Protein AF-0000000069067906 (afdb_homodimer)

Sequence (1436 aa):
MATPKSMKSFRSWSSVDSVDPNDVRRLCDTEAGPSARKPAGRCVSTWTFSLVVLIISVFLLVGLFVGYYIHDGQIYTDKTPCDYTLRTDGFDADQLEMVHENVMYLMSGRRITDTAGKMTSVITQKSGESSDKRMVTYIHETLKNLRLDKVETAQYTVEVPSLDADNPSEITLSKSGDEVLVLKYGGKNSTEPLKKEGGSIVAIPGRARGHLVYGFYGRRQDIYHIKKSIISLKNCVLLLRLGEISIREKIRLASLESVSGILLYQDPADSAMSLHELESVAYELKDENFHVPVQLVTSSDSNRMLRELRDGGVIAPDEWASETGERSYLGINPNNATFPAAFVEMKVNVIYTQETISNVMGTIYGDMESDRFVVIGAVRDESVAGGSDLDLGTAHLLEMAQAFANIKFAEKWGPRRGVRFCSWGGGKSMKGLSEYIKANKYVFGEQTIAYIDLDLYIERSSTEKTVFEVASSPALHKLIQQVLHQVPHPEDKQFTIADWQYDQPVNPFVSHGNQMIRNTLHSQGTVVISVGYSVQQIKDGEETSAVLHDSEHHDQYHLAASRVISLLALQLMDDQQLPLNLGNYTKFIHDVFARSLVDLSNAQANVDIEMLSNSIDNLSRIGKAFQDFVSSDVNKGIPLGIRRMNDIKMGVDKILTSPPELRFTSPLLYDTAPDGSSQLLKEAIKTASITKKWDQVQQIVNAINRALQEVMSYLQLSMATPKSMKSFRSWSSVDSVDPNDVRRLCDTEAGPSARKPAGRCVSTWTFSLVVLIISVFLLVGLFVGYYIHDGQIYTDKTPCDYTLRTDGFDADQLEMVHENVMYLMSGRRITDTAGKMTSVITQKSGESSDKRMVTYIHETLKNLRLDKVETAQYTVEVPSLDADNPSEITLSKSGDEVLVLKYGGKNSTEPLKKEGGSIVAIPGRARGHLVYGFYGRRQDIYHIKKSIISLKNCVLLLRLGEISIREKIRLASLESVSGILLYQDPADSAMSLHELESVAYELKDENFHVPVQLVTSSDSNRMLRELRDGGVIAPDEWASETGERSYLGINPNNATFPAAFVEMKVNVIYTQETISNVMGTIYGDMESDRFVVIGAVRDESVAGGSDLDLGTAHLLEMAQAFANIKFAEKWGPRRGVRFCSWGGGKSMKGLSEYIKANKYVFGEQTIAYIDLDLYIERSSTEKTVFEVASSPALHKLIQQVLHQVPHPEDKQFTIADWQYDQPVNPFVSHGNQMIRNTLHSQGTVVISVGYSVQQIKDGEETSAVLHDSEHHDQYHLAASRVISLLALQLMDDQQLPLNLGNYTKFIHDVFARSLVDLSNAQANVDIEMLSNSIDNLSRIGKAFQDFVSSDVNKGIPLGIRRMNDIKMGVDKILTSPPELRFTSPLLYDTAPDGSSQLLKEAIKTASITKKWDQVQQIVNAINRALQEVMSYLQLS

pLDDT: mean 78.43, std 24.02, range [14.89, 98.31]

Radius of gyration: 38.34 Å; Cα contacts (8 Å, |Δi|>4): 2436; chains: 2; bounding box: 106×106×142 Å

Organism: Magallana gigas (NCBI:txid29159)

Secondary structure (DSSP, 8-state):
--------------------SGGGS-TT-----------------STTHHHHHHHHHHHHHHHHHHHHHHHS---TTS----------S---HHHHHHHHHHHHHH--HHHHHHHHHHHHHHHHS--SS-HHHHHHHHHHHHHHHTT-SEEEEEEEEEEEEEE-SSS-EEEEEEETTEEEEEEEES-TT--S-TTTS--S--EE-EEEEEEEEE-TT--HHHHHHHHHSS---TTPEEEEESBSB-HHHHHHHHHHTT-SEEEEE--TTSPPPPHHHHHHHHHHHTTS---S-EEEE-HHHHHHHHHTTTTTEEEPPGGG--TT-PPPEEEE-TT-SSSPPEEEEEEE-EEEEEEEEEEEEEEEPPSSEEEEEEEEEEE---S-SS--GGGHHHHHHHHHHHHHHHHHHHH----SEEEEEEEE-SGGGTHHHHHHHHHTHHHHHHHEEEEEEEEEEEEEES-SS-EEEEE--GGGHHHHHHHHTTSBPSS-TTSBHHHHTTTS---TT---S-HHHHHHHHTTT--EEEEEEEEE--SSS--TTHHHHHSTTHHHHHHHHHHHHHHHHHHHHH-SS----HHHHHHHHHHHHHHHHHHHHHTT--S-HHHHHHHHHHHHHHHHHHHHHHHSGGGTT-HHHHHHHHHHHHHHHHHTBPPHHHHTT-SBTT-B-TTSSBHHHHHHHHHHHHH--HHHHHHHHHHHHHHHHHHHHHHHT-/--------------------GGGGG-TT-----------------STTHHHHHHHHHHHHHHHHHHHHHHHS---TTS----------S---HHHHHHHHHHHHHH--HHHHHHHHHHHHHHHHS--SS-HHHHHHHHHHHHHHHTT-SEEEEEEEEEEEEEE-SSS-EEEEEEETTEEEEEEEES-TT--S-TTTS--S--EE-EEEEEEEEE-TT--HHHHHHHHHSS---TTPEEEEESBSB-HHHHHHHHHHTT-SEEEEE--TTSPPPPHHHHHHHHHHHTTS---S-EEEE-HHHHHHHHHTTTTTEEEPPGGG--TT----EEEE-TT-SSSPPEEEEEEE-EEEEEEEEEEEEEEEPPSSEEEEEEEEEEE---S-SSS-GGGHHHHHHHHHHHHHHHHHHHH----SEEEEEEEE-SGGGTHHHHHHHHHTHHHHHHHEEEEEEEEEEEEEES-SS-EEEEE--GGGHHHHHHHHTTSBPSS-TTSBHHHHTTTS---TT---S-HHHHHHHHTTT--EEEEEEEEE--STT--TTHHHHHSTTHHHHHHHHHHHHHHHHHHHHH-SS----HHHHHHHHHHHHHHHHHHHHHTT--S-HHHHHHHHHHHHHHHHHHHHHHHSGGGTT-HHHHHHHHHHHHHHHHHTBPPHHHHTT-SBTT-B-TTSSBHHHHHHHHHHHHH--HHHHHHHHHHHHHHHHHHHHHHHT-

Structure (mmCIF, N/CA/C/O backbone):
data_AF-0000000069067906-model_v1
#
loop_
_entity.id
_entity.type
_entity.pdbx_description
1 polymer 'Uncharacterized protein'
#
loop_
_atom_site.group_PDB
_atom_site.id
_atom_site.type_symbol
_atom_site.label_atom_id
_atom_site.label_alt_id
_atom_site.label_comp_id
_atom_site.label_asym_id
_atom_site.label_entity_id
_atom_site.label_seq_id
_atom_site.pdbx_PDB_ins_code
_atom_site.Cartn_x
_atom_site.Cartn_y
_atom_site.Cartn_z
_atom_site.occupancy
_atom_site.B_iso_or_equiv
_atom_site.auth_seq_id
_atom_site.auth_comp_id
_atom_site.auth_asym_id
_atom_site.auth_atom_id
_atom_site.pdbx_PDB_model_num
ATOM 1 N N . MET A 1 1 ? -42.5 43 -24.406 1 20.19 1 MET A N 1
ATOM 2 C CA . MET A 1 1 ? -43.219 43.812 -23.406 1 20.19 1 MET A CA 1
ATOM 3 C C . MET A 1 1 ? -43.969 42.906 -22.422 1 20.19 1 MET A C 1
ATOM 5 O O . MET A 1 1 ? -44.938 43.375 -21.797 1 20.19 1 MET A O 1
ATOM 9 N N . ALA A 1 2 ? -43.562 41.656 -22.422 1 24.09 2 ALA A N 1
ATOM 10 C CA . ALA A 1 2 ? -44.25 40.531 -21.766 1 24.09 2 ALA A CA 1
ATOM 11 C C . ALA A 1 2 ? -44.406 40.781 -20.266 1 24.09 2 ALA A C 1
ATOM 13 O O . ALA A 1 2 ? -43.5 41.312 -19.625 1 24.09 2 ALA A O 1
ATOM 14 N N . THR A 1 3 ? -45.625 40.906 -19.797 1 23.5 3 THR A N 1
ATOM 15 C CA . THR A 1 3 ? -46.312 41.375 -18.594 1 23.5 3 THR A CA 1
ATOM 16 C C . THR A 1 3 ? -45.906 40.5 -17.391 1 23.5 3 THR A C 1
ATOM 18 O O . THR A 1 3 ? -46.062 39.281 -17.406 1 23.5 3 THR A O 1
ATOM 21 N N . PRO A 1 4 ? -44.969 40.969 -16.484 1 23.59 4 PRO A N 1
ATOM 22 C CA . PRO A 1 4 ? -44.125 40.375 -15.422 1 23.59 4 PRO A CA 1
ATOM 23 C C . PRO A 1 4 ? -44.969 39.938 -14.219 1 23.59 4 PRO A C 1
ATOM 25 O O . PRO A 1 4 ? -45.625 40.75 -13.594 1 23.59 4 PRO A O 1
ATOM 28 N N . LYS A 1 5 ? -45.594 38.75 -14.484 1 23.73 5 LYS A N 1
ATOM 29 C CA . LYS A 1 5 ? -46.625 38.312 -13.547 1 23.73 5 LYS A CA 1
ATOM 30 C C . LYS A 1 5 ? -46.188 38.469 -12.102 1 23.73 5 LYS A C 1
ATOM 32 O O . LYS A 1 5 ? -44.969 38.5 -11.828 1 23.73 5 LYS A O 1
ATOM 37 N N . SER A 1 6 ? -47.094 38.594 -11.125 1 20.36 6 SER A N 1
ATOM 38 C CA . SER A 1 6 ? -47.438 39.094 -9.805 1 20.36 6 SER A CA 1
ATOM 39 C C . SER A 1 6 ? -46.875 38.219 -8.703 1 20.36 6 SER A C 1
ATOM 41 O O . SER A 1 6 ? -47.062 37 -8.703 1 20.36 6 SER A O 1
ATOM 43 N N . MET A 1 7 ? -45.719 38.562 -8.102 1 17.81 7 MET A N 1
ATOM 44 C CA . MET A 1 7 ? -44.781 37.969 -7.137 1 17.81 7 MET A CA 1
ATOM 45 C C . MET A 1 7 ? -45.5 37.688 -5.816 1 17.81 7 MET A C 1
ATOM 47 O O . MET A 1 7 ? -46.062 38.562 -5.188 1 17.81 7 MET A O 1
ATOM 51 N N . LYS A 1 8 ? -46.125 36.438 -5.723 1 20.52 8 LYS A N 1
ATOM 52 C CA . LYS A 1 8 ? -46.938 36.031 -4.566 1 20.52 8 LYS A CA 1
ATOM 53 C C . LYS A 1 8 ? -46.25 36.375 -3.262 1 20.52 8 LYS A C 1
ATOM 55 O O . LYS A 1 8 ? -45 36.25 -3.156 1 20.52 8 LYS A O 1
ATOM 60 N N . SER A 1 9 ? -46.75 37.188 -2.268 1 17.48 9 SER A N 1
ATOM 61 C CA . SER A 1 9 ? -46.375 37.938 -1.056 1 17.48 9 SER A CA 1
ATOM 62 C C . SER A 1 9 ? -45.844 36.969 0.022 1 17.48 9 SER A C 1
ATOM 64 O O . SER A 1 9 ? -46.5 35.969 0.327 1 17.48 9 SER A O 1
ATOM 66 N N . PHE A 1 10 ? -44.562 36.781 0.234 1 18.83 10 PHE A N 1
ATOM 67 C CA . PHE A 1 10 ? -43.75 35.969 1.151 1 18.83 10 PHE A CA 1
ATOM 68 C C . PHE A 1 10 ? -44.125 36.25 2.598 1 18.83 10 PHE A C 1
ATOM 70 O O . PHE A 1 10 ? -44.25 37.406 2.998 1 18.83 10 PHE A O 1
ATOM 77 N N . ARG A 1 11 ? -44.969 35.344 3.301 1 19.62 11 ARG A N 1
ATOM 78 C CA . ARG A 1 11 ? -45.5 35.469 4.652 1 19.62 11 ARG A CA 1
ATOM 79 C C . ARG A 1 11 ? -44.406 35.844 5.645 1 19.62 11 ARG A C 1
ATOM 81 O O . ARG A 1 11 ? -43.281 35.312 5.559 1 19.62 11 ARG A O 1
ATOM 88 N N . SER A 1 12 ? -44.406 36.969 6.34 1 18.16 12 SER A N 1
ATOM 89 C CA . SER A 1 12 ? -43.625 37.781 7.266 1 18.16 12 SER A CA 1
ATOM 90 C C . SER A 1 12 ? -43.312 37.031 8.547 1 18.16 12 SER A C 1
ATOM 92 O O . SER A 1 12 ? -44.219 36.5 9.203 1 18.16 12 SER A O 1
ATOM 94 N N . TRP A 1 13 ? -42.25 36.219 8.617 1 18.58 13 TRP A N 1
ATOM 95 C CA . TRP A 1 13 ? -41.781 35.469 9.797 1 18.58 13 TRP A CA 1
ATOM 96 C C . TRP A 1 13 ? -41.562 36.406 10.977 1 18.58 13 TRP A C 1
ATOM 98 O O . TRP A 1 13 ? -40.781 37.344 10.898 1 18.58 13 TRP A O 1
ATOM 108 N N . SER A 1 14 ? -42.656 36.906 11.68 1 17.91 14 SER A N 1
ATOM 109 C CA . SER A 1 14 ? -42.625 37.844 12.812 1 17.91 14 SER A CA 1
ATOM 110 C C . SER A 1 14 ? -41.594 37.375 13.859 1 17.91 14 SER A C 1
ATOM 112 O O . SER A 1 14 ? -41.406 36.156 14.047 1 17.91 14 SER A O 1
ATOM 114 N N . SER A 1 15 ? -40.625 38.188 14.258 1 18.83 15 SER A N 1
ATOM 115 C CA . SER A 1 15 ? -39.469 38.281 15.156 1 18.83 15 SER A CA 1
ATOM 116 C C . SER A 1 15 ? -39.906 38.031 16.609 1 18.83 15 SER A C 1
ATOM 118 O O . SER A 1 15 ? -40.594 38.844 17.203 1 18.83 15 SER A O 1
ATOM 120 N N . VAL A 1 16 ? -40.406 36.812 17.078 1 19.45 16 VAL A N 1
ATOM 121 C CA . VAL A 1 16 ? -40.812 36.688 18.469 1 19.45 16 VAL A CA 1
ATOM 122 C C . VAL A 1 16 ? -39.656 36.969 19.391 1 19.45 16 VAL A C 1
ATOM 124 O O . VAL A 1 16 ? -38.688 36.188 19.469 1 19.45 16 VAL A O 1
ATOM 127 N N . ASP A 1 17 ? -39.094 38.188 19.438 1 18.06 17 ASP A N 1
ATOM 128 C CA . ASP A 1 17 ? -37.938 38.75 20.172 1 18.06 17 ASP A CA 1
ATOM 129 C C . ASP A 1 17 ? -38.062 38.469 21.672 1 18.06 17 ASP A C 1
ATOM 131 O O . ASP A 1 17 ? -37.062 38.312 22.359 1 18.06 17 ASP A O 1
ATOM 135 N N . SER A 1 18 ? -39.219 38.812 22.359 1 18.69 18 SER A N 1
ATOM 136 C CA . SER A 1 18 ? -39.156 39.531 23.625 1 18.69 18 SER A CA 1
ATOM 137 C C . SER A 1 18 ? -38.906 38.594 24.797 1 18.69 18 SER A C 1
ATOM 139 O O . SER A 1 18 ? -39.812 38.312 25.578 1 18.69 18 SER A O 1
ATOM 141 N N . VAL A 1 19 ? -38.344 37.469 24.641 1 18.75 19 VAL A N 1
ATOM 142 C CA . VAL A 1 19 ? -38.469 36.688 25.859 1 18.75 19 VAL A CA 1
ATOM 143 C C . VAL A 1 19 ? -37.781 37.406 27.016 1 18.75 19 VAL A C 1
ATOM 145 O O . VAL A 1 19 ? -36.625 37.812 26.875 1 18.75 19 VAL A O 1
ATOM 148 N N . ASP A 1 20 ? -38.469 38.031 27.938 1 18.59 20 ASP A N 1
ATOM 149 C CA . ASP A 1 20 ? -38.219 38.844 29.094 1 18.59 20 ASP A CA 1
ATOM 150 C C . ASP A 1 20 ? -37.156 38.219 30.016 1 18.59 20 ASP A C 1
ATOM 152 O O . ASP A 1 20 ? -37.25 37 30.297 1 18.59 20 ASP A O 1
ATOM 156 N N . PRO A 1 21 ? -35.969 38.781 30.141 1 19.28 21 PRO A N 1
ATOM 157 C CA . PRO A 1 21 ? -34.75 38.375 30.844 1 19.28 21 PRO A CA 1
ATOM 158 C C . PRO A 1 21 ? -35.031 38 32.312 1 19.28 21 PRO A C 1
ATOM 160 O O . PRO A 1 21 ? -34.219 37.312 32.938 1 19.28 21 PRO A O 1
ATOM 163 N N . ASN A 1 22 ? -36.031 38.844 32.875 1 17.53 22 ASN A N 1
ATOM 164 C CA . ASN A 1 22 ? -35.875 39.219 34.281 1 17.53 22 ASN A CA 1
ATOM 165 C C . ASN A 1 22 ? -36.094 38 35.219 1 17.53 22 ASN A C 1
ATOM 167 O O . ASN A 1 22 ? -35.844 38.094 36.406 1 17.53 22 ASN A O 1
ATOM 171 N N . ASP A 1 23 ? -36.969 37.062 34.812 1 17.62 23 ASP A N 1
ATOM 172 C CA . ASP A 1 23 ? -37.688 36.5 35.938 1 17.62 23 ASP A CA 1
ATOM 173 C C . ASP A 1 23 ? -36.781 35.625 36.812 1 17.62 23 ASP A C 1
ATOM 175 O O . ASP A 1 23 ? -37.281 34.781 37.562 1 17.62 23 ASP A O 1
ATOM 179 N N . VAL A 1 24 ? -35.531 35.625 36.5 1 17.59 24 VAL A N 1
ATOM 180 C CA . VAL A 1 24 ? -34.844 34.562 37.25 1 17.59 24 VAL A CA 1
ATOM 181 C C . VAL A 1 24 ? -34.875 34.875 38.75 1 17.59 24 VAL A C 1
ATOM 183 O O . VAL A 1 24 ? -34.25 34.156 39.531 1 17.59 24 VAL A O 1
ATOM 186 N N . ARG A 1 25 ? -35.125 36.281 39 1 16.27 25 ARG A N 1
ATOM 187 C CA . ARG A 1 25 ? -34.469 36.656 40.25 1 16.27 25 ARG A CA 1
ATOM 188 C C . ARG A 1 25 ? -34.938 35.781 41.375 1 16.27 25 ARG A C 1
ATOM 190 O O . ARG A 1 25 ? -34.156 35.375 42.219 1 16.27 25 ARG A O 1
ATOM 197 N N . ARG A 1 26 ? -36.344 35.875 41.656 1 15.95 26 ARG A N 1
ATOM 198 C CA . ARG A 1 26 ? -36.844 36.281 42.969 1 15.95 26 ARG A CA 1
ATOM 199 C C . ARG A 1 26 ? -36.844 35.125 43.969 1 15.95 26 ARG A C 1
ATOM 201 O O . ARG A 1 26 ? -37.281 35.281 45.094 1 15.95 26 ARG A O 1
ATOM 208 N N . LEU A 1 27 ? -37 33.844 43.469 1 15.7 27 LEU A N 1
ATOM 209 C CA . LEU A 1 27 ? -37.781 33.188 44.5 1 15.7 27 LEU A CA 1
ATOM 210 C C . LEU A 1 27 ? -36.969 33.062 45.781 1 15.7 27 LEU A C 1
ATOM 212 O O . LEU A 1 27 ? -36.531 31.969 46.156 1 15.7 27 LEU A O 1
ATOM 216 N N . CYS A 1 28 ? -36.031 34.031 45.938 1 16.19 28 CYS A N 1
ATOM 217 C CA . CYS A 1 28 ? -35.125 33.781 47.062 1 16.19 28 CYS A CA 1
ATOM 218 C C . CYS A 1 28 ? -35.875 33.781 48.375 1 16.19 28 CYS A C 1
ATOM 220 O O . CYS A 1 28 ? -35.281 33.438 49.438 1 16.19 28 CYS A O 1
ATOM 222 N N . ASP A 1 29 ? -36.969 34.531 48.531 1 15.62 29 ASP A N 1
ATOM 223 C CA . ASP A 1 29 ? -37.062 35.281 49.781 1 15.62 29 ASP A CA 1
ATOM 224 C C . ASP A 1 29 ? -37.5 34.375 50.938 1 15.62 29 ASP A C 1
ATOM 226 O O . ASP A 1 29 ? -38.625 33.906 50.969 1 15.62 29 ASP A O 1
ATOM 230 N N . THR A 1 30 ? -36.625 33.656 51.438 1 16.05 30 THR A N 1
ATOM 231 C CA . THR A 1 30 ? -36.906 32.969 52.688 1 16.05 30 THR A CA 1
ATOM 232 C C . THR A 1 30 ? -37.25 33.969 53.812 1 16.05 30 THR A C 1
ATOM 234 O O . THR A 1 30 ? -36.375 34.469 54.531 1 16.05 30 THR A O 1
ATOM 237 N N . GLU A 1 31 ? -38.156 34.875 53.531 1 14.95 31 GLU A N 1
ATOM 238 C CA . GLU A 1 31 ? -38.375 35.719 54.688 1 14.95 31 GLU A CA 1
ATOM 239 C C . GLU A 1 31 ? -38.719 34.875 55.906 1 14.95 31 GLU A C 1
ATOM 241 O O . GLU A 1 31 ? -39.125 33.719 55.812 1 14.95 31 GLU A O 1
ATOM 246 N N . ALA A 1 32 ? -39.312 35.656 56.875 1 15.77 32 ALA A N 1
ATOM 247 C CA . ALA A 1 32 ? -39.25 35.906 58.312 1 15.77 32 ALA A CA 1
ATOM 248 C C . ALA A 1 32 ? -40.156 34.938 59.094 1 15.77 32 ALA A C 1
ATOM 250 O O . ALA A 1 32 ? -39.719 34.281 60.031 1 15.77 32 ALA A O 1
ATOM 251 N N . GLY A 1 33 ? -41.438 35.219 59.312 1 15.45 33 GLY A N 1
ATOM 252 C CA . GLY A 1 33 ? -41.875 35.719 60.594 1 15.45 33 GLY A CA 1
ATOM 253 C C . GLY A 1 33 ? -42.531 34.656 61.469 1 15.45 33 GLY A C 1
ATOM 254 O O . GLY A 1 33 ? -42.156 34.469 62.625 1 15.45 33 GLY A O 1
ATOM 255 N N . PRO A 1 34 ? -43.812 34.25 61.312 1 15.47 34 PRO A N 1
ATOM 256 C CA . PRO A 1 34 ? -44.656 34.406 62.5 1 15.47 34 PRO A CA 1
ATOM 257 C C . PRO A 1 34 ? -44.469 33.281 63.5 1 15.47 34 PRO A C 1
ATOM 259 O O . PRO A 1 34 ? -43.938 32.219 63.188 1 15.47 34 PRO A O 1
ATOM 262 N N . SER A 1 35 ? -45.406 33 64.625 1 15.45 35 SER A N 1
ATOM 263 C CA . SER A 1 35 ? -45.688 33.156 66.062 1 15.45 35 SER A CA 1
ATOM 264 C C . SER A 1 35 ? -46.094 31.812 66.688 1 15.45 35 SER A C 1
ATOM 266 O O . SER A 1 35 ? -45.875 31.594 67.875 1 15.45 35 SER A O 1
ATOM 268 N N . ALA A 1 36 ? -46.844 30.797 66.125 1 15.06 36 ALA A N 1
ATOM 269 C CA . ALA A 1 36 ? -47.812 30.375 67.125 1 15.06 36 ALA A CA 1
ATOM 270 C C . ALA A 1 36 ? -47.125 29.578 68.25 1 15.06 36 ALA A C 1
ATOM 272 O O . ALA A 1 36 ? -46.062 28.969 68 1 15.06 36 ALA A O 1
ATOM 273 N N . ARG A 1 37 ? -47.938 29.031 69.5 1 15.99 37 ARG A N 1
ATOM 274 C CA . ARG A 1 37 ? -48.156 28.891 70.938 1 15.99 37 ARG A CA 1
ATOM 275 C C . ARG A 1 37 ? -48 27.438 71.375 1 15.99 37 ARG A C 1
ATOM 277 O O . ARG A 1 37 ? -47.281 27.125 72.312 1 15.99 37 ARG A O 1
ATOM 284 N N . LYS A 1 38 ? -49.094 26.422 71.5 1 16.78 38 LYS A N 1
ATOM 285 C CA . LYS A 1 38 ? -49.438 25.891 72.812 1 16.78 38 LYS A CA 1
ATOM 286 C C . LYS A 1 38 ? -48.562 24.672 73.125 1 16.78 38 LYS A C 1
ATOM 288 O O . LYS A 1 38 ? -48.094 23.969 72.25 1 16.78 38 LYS A O 1
ATOM 293 N N . PRO A 1 39 ? -48.344 24.219 74.625 1 17.59 39 PRO A N 1
ATOM 294 C CA . PRO A 1 39 ? -47.562 23.25 75.375 1 17.59 39 PRO A CA 1
ATOM 295 C C . PRO A 1 39 ? -48 21.812 75.188 1 17.59 39 PRO A C 1
ATOM 297 O O . PRO A 1 39 ? -47.188 20.906 75.125 1 17.59 39 PRO A O 1
ATOM 300 N N . ALA A 1 40 ? -49.344 21.484 75.312 1 16.92 40 ALA A N 1
ATOM 301 C CA . ALA A 1 40 ? -49.844 20.703 76.438 1 16.92 40 ALA A CA 1
ATOM 302 C C . ALA A 1 40 ? -49.781 19.219 76.188 1 16.92 40 ALA A C 1
ATOM 304 O O . ALA A 1 40 ? -49.25 18.438 77 1 16.92 40 ALA A O 1
ATOM 305 N N . GLY A 1 41 ? -50.875 18.688 75.5 1 16.78 41 GLY A N 1
ATOM 306 C CA . GLY A 1 41 ? -51.781 17.656 76 1 16.78 41 GLY A CA 1
ATOM 307 C C . GLY A 1 41 ? -51.312 16.25 75.688 1 16.78 41 GLY A C 1
ATOM 308 O O . GLY A 1 41 ? -50.469 16.047 74.812 1 16.78 41 GLY A O 1
ATOM 309 N N . ARG A 1 42 ? -52 15.086 76.25 1 19.84 42 ARG A N 1
ATOM 310 C CA . ARG A 1 42 ? -51.844 13.922 77.125 1 19.84 42 ARG A CA 1
ATOM 311 C C . ARG A 1 42 ? -51.531 12.672 76.312 1 19.84 42 ARG A C 1
ATOM 313 O O . ARG A 1 42 ? -50.594 11.93 76.625 1 19.84 42 ARG A O 1
ATOM 320 N N . CYS A 1 43 ? -52.594 12.289 75.5 1 17.92 43 CYS A N 1
ATOM 321 C CA . CYS A 1 43 ? -53.125 10.93 75.5 1 17.92 43 CYS A CA 1
ATOM 322 C C . CYS A 1 43 ? -52.344 10.031 74.562 1 17.92 43 CYS A C 1
ATOM 324 O O . CYS A 1 43 ? -52.219 10.352 73.375 1 17.92 43 CYS A O 1
ATOM 326 N N . VAL A 1 44 ? -51.594 8.992 75 1 20.86 44 VAL A N 1
ATOM 327 C CA . VAL A 1 44 ? -50.5 8.094 74.625 1 20.86 44 VAL A CA 1
ATOM 328 C C . VAL A 1 44 ? -51 7.027 73.688 1 20.86 44 VAL A C 1
ATOM 330 O O . VAL A 1 44 ? -50.25 6.109 73.312 1 20.86 44 VAL A O 1
ATOM 333 N N . SER A 1 45 ? -52.312 7.27 73.188 1 19.36 45 SER A N 1
ATOM 334 C CA . SER A 1 45 ? -53 6.008 72.875 1 19.36 45 SER A CA 1
ATOM 335 C C . SER A 1 45 ? -52.156 5.152 71.938 1 19.36 45 SER A C 1
ATOM 337 O O . SER A 1 45 ? -51.281 5.656 71.25 1 19.36 45 SER A O 1
ATOM 339 N N . THR A 1 46 ? -52.812 4.008 71.562 1 23.66 46 THR A N 1
ATOM 340 C CA . THR A 1 46 ? -52.562 2.617 71.188 1 23.66 46 THR A CA 1
ATOM 341 C C . THR A 1 46 ? -52.031 2.527 69.75 1 23.66 46 THR A C 1
ATOM 343 O O . THR A 1 46 ? -51.75 1.434 69.25 1 23.66 46 THR A O 1
ATOM 346 N N . TRP A 1 47 ? -52.219 3.74 69.062 1 21.27 47 TRP A N 1
ATOM 347 C CA . TRP A 1 47 ? -52.312 3.66 67.625 1 21.27 47 TRP A CA 1
ATOM 348 C C . TRP A 1 47 ? -50.969 3.332 66.938 1 21.27 47 TRP A C 1
ATOM 350 O O . TRP A 1 47 ? -50.781 3.473 65.75 1 21.27 47 TRP A O 1
ATOM 360 N N . THR A 1 48 ? -50 3.094 67.938 1 25.27 48 THR A N 1
ATOM 361 C CA . THR A 1 48 ? -48.625 2.939 67.562 1 25.27 48 THR A CA 1
ATOM 362 C C . THR A 1 48 ? -48.438 1.735 66.688 1 25.27 48 THR A C 1
ATOM 364 O O . THR A 1 48 ? -47.406 1.608 66 1 25.27 48 THR A O 1
ATOM 367 N N . PHE A 1 49 ? -49.375 0.797 67 1 28.2 49 PHE A N 1
ATOM 368 C CA . PHE A 1 49 ? -49.062 -0.562 66.562 1 28.2 49 PHE A CA 1
ATOM 369 C C . PHE A 1 49 ? -49.094 -0.668 65.062 1 28.2 49 PHE A C 1
ATOM 371 O O . PHE A 1 49 ? -48.281 -1.38 64.438 1 28.2 49 PHE A O 1
ATOM 378 N N . SER A 1 50 ? -50.188 0.063 64.562 1 26.58 50 SER A N 1
ATOM 379 C CA . SER A 1 50 ? -50.625 -0.293 63.188 1 26.58 50 SER A CA 1
ATOM 380 C C . SER A 1 50 ? -49.594 0.157 62.156 1 26.58 50 SER A C 1
ATOM 382 O O . SER A 1 50 ? -49.719 -0.196 60.969 1 26.58 50 SER A O 1
ATOM 384 N N . LEU A 1 51 ? -48.938 1.26 62.5 1 32.12 51 LEU A N 1
ATOM 385 C CA . LEU A 1 51 ? -48.156 1.958 61.5 1 32.12 51 LEU A CA 1
ATOM 386 C C . LEU A 1 51 ? -46.906 1.17 61.125 1 32.12 51 LEU A C 1
ATOM 388 O O . LEU A 1 51 ? -46.438 1.273 60 1 32.12 51 LEU A O 1
ATOM 392 N N . VAL A 1 52 ? -46.469 0.449 62.219 1 33.44 52 VAL A N 1
ATOM 393 C CA . VAL A 1 52 ? -45.219 -0.298 62.031 1 33.44 52 VAL A CA 1
ATOM 394 C C . VAL A 1 52 ? -45.469 -1.419 61.031 1 33.44 52 VAL A C 1
ATOM 396 O O . VAL A 1 52 ? -44.594 -1.711 60.188 1 33.44 52 VAL A O 1
ATOM 399 N N . VAL A 1 53 ? -46.75 -1.995 61.156 1 37.5 53 VAL A N 1
ATOM 400 C CA . VAL A 1 53 ? -47.031 -3.143 60.281 1 37.5 53 VAL A CA 1
ATOM 401 C C . VAL A 1 53 ? -47.031 -2.707 58.844 1 37.5 53 VAL A C 1
ATOM 403 O O . VAL A 1 53 ? -46.688 -3.482 57.938 1 37.5 53 VAL A O 1
ATOM 406 N N . LEU A 1 54 ? -47.531 -1.371 58.656 1 34.84 54 LEU A N 1
ATOM 407 C CA . LEU A 1 54 ? -47.656 -0.926 57.281 1 34.84 54 LEU A CA 1
ATOM 408 C C . LEU A 1 54 ? -46.281 -0.718 56.656 1 34.84 54 LEU A C 1
ATOM 410 O O . LEU A 1 54 ? -46.094 -1.041 55.469 1 34.84 54 LEU A O 1
ATOM 414 N N . ILE A 1 55 ? -45.375 -0.221 57.531 1 37.91 55 ILE A N 1
ATOM 415 C CA . ILE A 1 55 ? -44.031 0.079 57 1 37.91 55 ILE A CA 1
ATOM 416 C C . ILE A 1 55 ? -43.312 -1.22 56.625 1 37.91 55 ILE A C 1
ATOM 418 O O . ILE A 1 55 ? -42.688 -1.308 55.594 1 37.91 55 ILE A O 1
ATOM 422 N N . ILE A 1 56 ? -43.5 -2.166 57.625 1 38.69 56 ILE A N 1
ATOM 423 C CA . ILE A 1 56 ? -42.812 -3.43 57.375 1 38.69 56 ILE A CA 1
ATOM 424 C C . ILE A 1 56 ? -43.438 -4.129 56.188 1 38.69 56 ILE A C 1
ATOM 426 O O . ILE A 1 56 ? -42.719 -4.754 55.375 1 38.69 56 ILE A O 1
ATOM 430 N N . SER A 1 57 ? -44.844 -3.957 56.031 1 33.41 57 SER A N 1
ATOM 431 C CA . SER A 1 57 ? -45.469 -4.609 54.875 1 33.41 57 SER A CA 1
ATOM 432 C C . SER A 1 57 ? -45 -3.994 53.562 1 33.41 57 SER A C 1
ATOM 434 O O . SER A 1 57 ? -45 -4.652 52.531 1 33.41 57 SER A O 1
ATOM 436 N N . VAL A 1 58 ? -44.812 -2.625 53.531 1 38.59 58 VAL A N 1
ATOM 437 C CA . VAL A 1 58 ? -44.344 -1.974 52.312 1 38.59 58 VAL A CA 1
ATOM 438 C C . VAL A 1 58 ? -42.875 -2.381 52.031 1 38.59 58 VAL A C 1
ATOM 440 O O . VAL A 1 58 ? -42.5 -2.578 50.875 1 38.59 58 VAL A O 1
ATOM 443 N N . PHE A 1 59 ? -42.062 -2.52 53.094 1 35.97 59 PHE A N 1
ATOM 444 C CA . PHE A 1 59 ? -40.688 -2.971 52.938 1 35.97 59 PHE A CA 1
ATOM 445 C C . PHE A 1 59 ? -40.656 -4.426 52.469 1 35.97 59 PHE A C 1
ATOM 447 O O . PHE A 1 59 ? -39.781 -4.816 51.688 1 35.97 59 PHE A O 1
ATOM 454 N N . LEU A 1 60 ? -41.469 -5.289 53.125 1 33.78 60 LEU A N 1
ATOM 455 C CA . LEU A 1 60 ? -41.531 -6.68 52.688 1 33.78 60 LEU A CA 1
ATOM 456 C C . LEU A 1 60 ? -42.125 -6.793 51.281 1 33.78 60 LEU A C 1
ATOM 458 O O . LEU A 1 60 ? -41.75 -7.68 50.531 1 33.78 60 LEU A O 1
ATOM 462 N N . LEU A 1 61 ? -43.219 -5.957 50.938 1 32.44 61 LEU A N 1
ATOM 463 C CA . LEU A 1 61 ? -43.75 -5.957 49.594 1 32.44 61 LEU A CA 1
ATOM 464 C C . LEU A 1 61 ? -42.75 -5.355 48.594 1 32.44 61 LEU A C 1
ATOM 466 O O . LEU A 1 61 ? -42.656 -5.773 47.438 1 32.44 61 LEU A O 1
ATOM 470 N N . VAL A 1 62 ? -41.906 -4.293 48.969 1 35.06 62 VAL A N 1
ATOM 471 C CA . VAL A 1 62 ? -40.812 -3.773 48.188 1 35.06 62 VAL A CA 1
ATOM 472 C C . VAL A 1 62 ? -39.719 -4.836 48.062 1 35.06 62 VAL A C 1
ATOM 474 O O . VAL A 1 62 ? -39.125 -4.992 47 1 35.06 62 VAL A O 1
ATOM 477 N N . GLY A 1 63 ? -39.312 -5.508 49.156 1 29.67 63 GLY A N 1
ATOM 478 C CA . GLY A 1 63 ? -38.375 -6.609 49.125 1 29.67 63 GLY A CA 1
ATOM 479 C C . GLY A 1 63 ? -38.844 -7.801 48.312 1 29.67 63 GLY A C 1
ATOM 480 O O . GLY A 1 63 ? -38.062 -8.453 47.625 1 29.67 63 GLY A O 1
ATOM 481 N N . LEU A 1 64 ? -40.125 -8.336 48.594 1 29.5 64 LEU A N 1
ATOM 482 C CA . LEU A 1 64 ? -40.688 -9.391 47.781 1 29.5 64 LEU A CA 1
ATOM 483 C C . LEU A 1 64 ? -40.875 -8.914 46.344 1 29.5 64 LEU A C 1
ATOM 485 O O . LEU A 1 64 ? -40.844 -9.727 45.406 1 29.5 64 LEU A O 1
ATOM 489 N N . PHE A 1 65 ? -41.375 -7.598 46.062 1 27.2 65 PHE A N 1
ATOM 490 C CA . PHE A 1 65 ? -41.438 -7.094 44.719 1 27.2 65 PHE A CA 1
ATOM 491 C C . PHE A 1 65 ? -40.062 -6.965 44.094 1 27.2 65 PHE A C 1
ATOM 493 O O . PHE A 1 65 ? -39.906 -7.066 42.875 1 27.2 65 PHE A O 1
ATOM 500 N N . VAL A 1 66 ? -38.969 -6.52 44.75 1 29.41 66 VAL A N 1
ATOM 501 C CA . VAL A 1 66 ? -37.594 -6.566 44.25 1 29.41 66 VAL A CA 1
ATOM 502 C C . VAL A 1 66 ? -37.156 -8.016 44.031 1 29.41 66 VAL A C 1
ATOM 504 O O . VAL A 1 66 ? -36.5 -8.328 43.031 1 29.41 66 VAL A O 1
ATOM 507 N N . GLY A 1 67 ? -37.25 -8.914 45 1 26.23 67 GLY A N 1
ATOM 508 C CA . GLY A 1 67 ? -36.969 -10.336 44.969 1 26.23 67 GLY A CA 1
ATOM 509 C C . GLY A 1 67 ? -37.875 -11.109 44.031 1 26.23 67 GLY A C 1
ATOM 510 O O . GLY A 1 67 ? -37.469 -12.133 43.469 1 26.23 67 GLY A O 1
ATOM 511 N N . TYR A 1 68 ? -39.281 -10.992 44.125 1 25.47 68 TYR A N 1
ATOM 512 C CA . TYR A 1 68 ? -40.094 -11.672 43.156 1 25.47 68 TYR A CA 1
ATOM 513 C C . TYR A 1 68 ? -39.719 -11.266 41.75 1 25.47 68 TYR A C 1
ATOM 515 O O . TYR A 1 68 ? -39.75 -12.094 40.812 1 25.47 68 TYR A O 1
ATOM 523 N N . TYR A 1 69 ? -39.531 -9.93 41.406 1 24.78 69 TYR A N 1
ATOM 524 C CA . TYR A 1 69 ? -39.094 -9.664 40.031 1 24.78 69 TYR A CA 1
ATOM 525 C C . TYR A 1 69 ? -37.688 -10.195 39.812 1 24.78 69 TYR A C 1
ATOM 527 O O . TYR A 1 69 ? -37.156 -10.117 38.688 1 24.78 69 TYR A O 1
ATOM 535 N N . ILE A 1 70 ? -36.781 -10.398 40.75 1 25.78 70 ILE A N 1
ATOM 536 C CA . ILE A 1 70 ? -35.5 -11.047 40.625 1 25.78 70 ILE A CA 1
ATOM 537 C C . ILE A 1 70 ? -35.688 -12.523 40.281 1 25.78 70 ILE A C 1
ATOM 539 O O . ILE A 1 70 ? -34.844 -13.133 39.625 1 25.78 70 ILE A O 1
ATOM 543 N N . HIS A 1 71 ? -36.469 -13.281 40.969 1 23.72 71 HIS A N 1
ATOM 544 C CA . HIS A 1 71 ? -36.594 -14.734 40.875 1 23.72 71 HIS A CA 1
ATOM 545 C C . HIS A 1 71 ? -37 -15.164 39.5 1 23.72 71 HIS A C 1
ATOM 547 O O . HIS A 1 71 ? -37.156 -16.359 39.219 1 23.72 71 HIS A O 1
ATOM 553 N N . ASP A 1 72 ? -38.094 -14.531 38.969 1 23.78 72 ASP A N 1
ATOM 554 C CA . ASP A 1 72 ? -38.406 -15.18 37.719 1 23.78 72 ASP A CA 1
ATOM 555 C C . ASP A 1 72 ? -37.188 -15.227 36.781 1 23.78 72 ASP A C 1
ATOM 557 O O . ASP A 1 72 ? -36.75 -14.195 36.281 1 23.78 72 ASP A O 1
ATOM 561 N N . GLY A 1 73 ? -36.188 -15.953 37.219 1 25.61 73 GLY A N 1
ATOM 562 C CA . GLY A 1 73 ? -34.906 -16.406 36.719 1 25.61 73 GLY A CA 1
ATOM 563 C C . GLY A 1 73 ? -34.875 -16.625 35.219 1 25.61 73 GLY A C 1
ATOM 564 O O . GLY A 1 73 ? -35.281 -17.672 34.75 1 25.61 73 GLY A O 1
ATOM 565 N N . GLN A 1 74 ? -35.344 -15.75 34.406 1 23.36 74 GLN A N 1
ATOM 566 C CA . GLN A 1 74 ? -35.812 -16.094 33.062 1 23.36 74 GLN A CA 1
ATOM 567 C C . GLN A 1 74 ? -34.812 -17 32.344 1 23.36 74 GLN A C 1
ATOM 569 O O . GLN A 1 74 ? -33.656 -16.609 32.125 1 23.36 74 GLN A O 1
ATOM 574 N N . ILE A 1 75 ? -34.812 -18.234 32.469 1 24.67 75 ILE A N 1
ATOM 575 C CA . ILE A 1 75 ? -34.375 -19.375 31.672 1 24.67 75 ILE A CA 1
ATOM 576 C C . ILE A 1 75 ? -34.5 -19.031 30.188 1 24.67 75 ILE A C 1
ATOM 578 O O . ILE A 1 75 ? -35.562 -18.766 29.672 1 24.67 75 ILE A O 1
ATOM 582 N N . TYR A 1 76 ? -33.469 -18.406 29.719 1 24.3 76 TYR A N 1
ATOM 583 C CA . TYR A 1 76 ? -33.281 -18.125 28.297 1 24.3 76 TYR A CA 1
ATOM 584 C C . TYR A 1 76 ? -33.75 -19.312 27.453 1 24.3 76 TYR A C 1
ATOM 586 O O . TYR A 1 76 ? -32.906 -20.094 26.984 1 24.3 76 TYR A O 1
ATOM 594 N N . THR A 1 77 ? -34.594 -20.141 27.891 1 25.23 77 THR A N 1
ATOM 595 C CA . THR A 1 77 ? -35.188 -21.234 27.125 1 25.23 77 THR A CA 1
ATOM 596 C C . THR A 1 77 ? -35.719 -20.734 25.797 1 25.23 77 THR A C 1
ATOM 598 O O . THR A 1 77 ? -35.688 -21.438 24.797 1 25.23 77 THR A O 1
ATOM 601 N N . ASP A 1 78 ? -36.875 -20.062 25.969 1 24.58 78 ASP A N 1
ATOM 602 C CA . ASP A 1 78 ? -37.375 -19.688 24.656 1 24.58 78 ASP A CA 1
ATOM 603 C C . ASP A 1 78 ? -36.406 -18.719 23.953 1 24.58 78 ASP A C 1
ATOM 605 O O . ASP A 1 78 ? -36.312 -17.547 24.328 1 24.58 78 ASP A O 1
ATOM 609 N N . LYS A 1 79 ? -35.188 -19.062 23.672 1 27.89 79 LYS A N 1
ATOM 610 C CA . LYS A 1 79 ? -34.125 -18.625 22.75 1 27.89 79 LYS A CA 1
ATOM 611 C C . LYS A 1 79 ? -34.719 -17.781 21.609 1 27.89 79 LYS A C 1
ATOM 613 O O . LYS A 1 79 ? -35.125 -18.328 20.578 1 27.89 79 LYS A O 1
ATOM 618 N N . THR A 1 80 ? -35.5 -16.906 22.031 1 26.05 80 THR A N 1
ATOM 619 C CA . THR A 1 80 ? -35.906 -16.094 20.891 1 26.05 80 THR A CA 1
ATOM 620 C C . THR A 1 80 ? -34.656 -15.609 20.141 1 26.05 80 THR A C 1
ATOM 622 O O . THR A 1 80 ? -33.719 -15.062 20.734 1 26.05 80 THR A O 1
ATOM 625 N N . PRO A 1 81 ? -34.344 -16.203 19.094 1 26.25 81 PRO A N 1
ATOM 626 C CA . PRO A 1 81 ? -33.25 -15.742 18.234 1 26.25 81 PRO A CA 1
ATOM 627 C C . PRO A 1 81 ? -33.031 -14.234 18.297 1 26.25 81 PRO A C 1
ATOM 629 O O . PRO A 1 81 ? -34 -13.484 18.547 1 26.25 81 PRO A O 1
ATOM 632 N N . CYS A 1 82 ? -32.062 -13.805 19.141 1 27.17 82 CYS A N 1
ATOM 633 C CA . CYS A 1 82 ? -31.688 -12.43 18.844 1 27.17 82 CYS A CA 1
ATOM 634 C C . CYS A 1 82 ? -32.281 -11.961 17.531 1 27.17 82 CYS A C 1
ATOM 636 O O . CYS A 1 82 ? -32 -12.523 16.469 1 27.17 82 CYS A O 1
ATOM 638 N N . ASP A 1 83 ? -33.5 -11.633 17.625 1 25.59 83 ASP A N 1
ATOM 639 C CA . ASP A 1 83 ? -34.219 -10.984 16.516 1 25.59 83 ASP A CA 1
ATOM 640 C C . ASP A 1 83 ? -33.281 -10.047 15.758 1 25.59 83 ASP A C 1
ATOM 642 O O . ASP A 1 83 ? -33.094 -8.891 16.141 1 25.59 83 ASP A O 1
ATOM 646 N N . TYR A 1 84 ? -32.031 -10.359 15.625 1 28.8 84 TYR A N 1
ATOM 647 C CA . TYR A 1 84 ? -31.453 -9.805 14.406 1 28.8 84 TYR A CA 1
ATOM 648 C C . TYR A 1 84 ? -32.531 -9.586 13.344 1 28.8 84 TYR A C 1
ATOM 650 O O . TYR A 1 84 ? -32.531 -10.258 12.312 1 28.8 84 TYR A O 1
ATOM 658 N N . THR A 1 85 ? -33.75 -9.758 13.789 1 29.44 85 THR A N 1
ATOM 659 C CA . THR A 1 85 ? -34.688 -9.18 12.836 1 29.44 85 THR A CA 1
ATOM 660 C C . THR A 1 85 ? -34.094 -7.941 12.172 1 29.44 85 THR A C 1
ATOM 662 O O . THR A 1 85 ? -33.625 -7.039 12.852 1 29.44 85 THR A O 1
ATOM 665 N N . LEU A 1 86 ? -33.344 -8.164 11.164 1 32.66 86 LEU A N 1
ATOM 666 C CA . LEU A 1 86 ? -33.156 -7.137 10.156 1 32.66 86 LEU A CA 1
ATOM 667 C C . LEU A 1 86 ? -34.156 -6 10.32 1 32.66 86 LEU A C 1
ATOM 669 O O . LEU A 1 86 ? -35.312 -6.152 9.992 1 32.66 86 LEU A O 1
ATOM 673 N N . ARG A 1 87 ? -34.312 -5.535 11.523 1 34.75 87 ARG A N 1
ATOM 674 C CA . ARG A 1 87 ? -35.062 -4.316 11.25 1 34.75 87 ARG A CA 1
ATOM 675 C C . ARG A 1 87 ? -34.812 -3.83 9.82 1 34.75 87 ARG A C 1
ATOM 677 O O . ARG A 1 87 ? -33.781 -3.23 9.531 1 34.75 87 ARG A O 1
ATOM 684 N N . THR A 1 88 ? -34.875 -4.605 9.008 1 36.94 88 THR A N 1
ATOM 685 C CA . THR A 1 88 ? -34.969 -4.195 7.609 1 36.94 88 THR A CA 1
ATOM 686 C C . THR A 1 88 ? -35.469 -2.76 7.496 1 36.94 88 THR A C 1
ATOM 688 O O . THR A 1 88 ? -35.312 -2.121 6.453 1 36.94 88 THR A O 1
ATOM 691 N N . ASP A 1 89 ? -36.625 -2.459 8.336 1 40 89 ASP A N 1
ATOM 692 C CA . ASP A 1 89 ? -37.312 -1.199 8.078 1 40 89 ASP A CA 1
ATOM 693 C C . ASP A 1 89 ? -36.656 -0.048 8.836 1 40 89 ASP A C 1
ATOM 695 O O . ASP A 1 89 ? -36.688 -0.008 10.07 1 40 89 ASP A O 1
ATOM 699 N N . GLY A 1 90 ? -35.406 0.228 8.672 1 47.5 90 GLY A N 1
ATOM 700 C CA . GLY A 1 90 ? -34.875 1.527 9.008 1 47.5 90 GLY A CA 1
ATOM 701 C C . GLY A 1 90 ? -35.906 2.545 9.398 1 47.5 90 GLY A C 1
ATOM 702 O O . GLY A 1 90 ? -37.094 2.322 9.188 1 47.5 90 GLY A O 1
ATOM 703 N N . PHE A 1 91 ? -35.594 3.299 10.484 1 53.34 91 PHE A N 1
ATOM 704 C CA . PHE A 1 91 ? -36.406 4.48 10.719 1 53.34 91 PHE A CA 1
ATOM 705 C C . PHE A 1 91 ? -37 5.004 9.414 1 53.34 91 PHE A C 1
ATOM 707 O O . PHE A 1 91 ? -36.344 4.926 8.359 1 53.34 91 PHE A O 1
ATOM 714 N N . ASP A 1 92 ? -38.25 5.098 9.516 1 67.69 92 ASP A N 1
ATOM 715 C CA . ASP A 1 92 ? -38.938 5.848 8.477 1 67.69 92 ASP A CA 1
ATOM 716 C C . ASP A 1 92 ? -38.25 7.199 8.234 1 67.69 92 ASP A C 1
ATOM 718 O O . ASP A 1 92 ? -37.656 7.773 9.148 1 67.69 92 ASP A O 1
ATOM 722 N N . ALA A 1 93 ? -38.125 7.59 7.133 1 76.94 93 ALA A N 1
ATOM 723 C CA . ALA A 1 93 ? -37.5 8.836 6.703 1 76.94 93 ALA A CA 1
ATOM 724 C C . ALA A 1 93 ? -37.969 10.008 7.547 1 76.94 93 ALA A C 1
ATOM 726 O O . ALA A 1 93 ? -37.188 10.883 7.914 1 76.94 93 ALA A O 1
ATOM 727 N N . ASP A 1 94 ? -39.219 9.93 7.984 1 80 94 ASP A N 1
ATOM 728 C CA . ASP A 1 94 ? -39.781 11.031 8.773 1 80 94 ASP A CA 1
ATOM 729 C C . ASP A 1 94 ? -39.219 11.008 10.195 1 80 94 ASP A C 1
ATOM 731 O O . ASP A 1 94 ? -38.938 12.062 10.773 1 80 94 ASP A O 1
ATOM 735 N N . GLN A 1 95 ? -39.062 9.867 10.688 1 83.12 95 GLN A N 1
ATOM 736 C CA . GLN A 1 95 ? -38.531 9.734 12.039 1 83.12 95 GLN A CA 1
ATOM 737 C C . GLN A 1 95 ? -37.062 10.18 12.086 1 83.12 95 GLN A C 1
ATOM 739 O O . GLN A 1 95 ? -36.656 10.836 13.047 1 83.12 95 GLN A O 1
ATOM 744 N N . LEU A 1 96 ? -36.406 9.891 11.109 1 89 96 LEU A N 1
ATOM 745 C CA . LEU A 1 96 ? -35 10.273 11.055 1 89 96 LEU A CA 1
ATOM 746 C C . LEU A 1 96 ? -34.875 11.781 10.945 1 89 96 LEU A C 1
ATOM 748 O O . LEU A 1 96 ? -33.938 12.367 11.539 1 89 96 LEU A O 1
ATOM 752 N N . GLU A 1 97 ? -35.75 12.344 10.195 1 88.44 97 GLU A N 1
ATOM 753 C CA . GLU A 1 97 ? -35.719 13.797 10.086 1 88.44 97 GLU A CA 1
ATOM 754 C C . GLU A 1 97 ? -35.969 14.461 11.445 1 88.44 97 GLU A C 1
ATOM 756 O O . GLU A 1 97 ? -35.344 15.469 11.766 1 88.44 97 GLU A O 1
ATOM 761 N N . MET A 1 98 ? -36.844 13.875 12.164 1 88.69 98 MET A N 1
ATOM 762 C CA . MET A 1 98 ? -37.125 14.398 13.508 1 88.69 98 MET A CA 1
ATOM 763 C C . MET A 1 98 ? -35.906 14.227 14.414 1 88.69 98 MET A C 1
ATOM 765 O O . MET A 1 98 ? -35.562 15.117 15.195 1 88.69 98 MET A O 1
ATOM 769 N N . VAL A 1 99 ? -35.25 13.094 14.312 1 90.75 99 VAL A N 1
ATOM 770 C CA . VAL A 1 99 ? -34.062 12.828 15.086 1 90.75 99 VAL A CA 1
ATOM 771 C C . VAL A 1 99 ? -33 13.867 14.75 1 90.75 99 VAL A C 1
ATOM 773 O O . VAL A 1 99 ? -32.344 14.43 15.648 1 90.75 99 VAL A O 1
ATOM 776 N N . HIS A 1 100 ? -32.844 14.133 13.523 1 93.69 100 HIS A N 1
ATOM 777 C CA . HIS A 1 100 ? -31.828 15.086 13.07 1 93.69 100 HIS A CA 1
ATOM 778 C C . HIS A 1 100 ? -32.125 16.484 13.602 1 93.69 100 HIS A C 1
ATOM 780 O O . HIS A 1 100 ? -31.219 17.172 14.078 1 93.69 100 HIS A O 1
ATOM 786 N N . GLU A 1 101 ? -33.312 16.859 13.555 1 91.56 101 GLU A N 1
ATOM 787 C CA . GLU A 1 101 ? -33.719 18.172 14.062 1 91.56 101 GLU A CA 1
ATOM 788 C C . GLU A 1 101 ? -33.562 18.266 15.57 1 91.56 101 GLU A C 1
ATOM 790 O O . GLU A 1 101 ? -33.094 19.281 16.094 1 91.56 101 GLU A O 1
ATOM 795 N N . ASN A 1 102 ? -33.875 17.234 16.203 1 92.62 102 ASN A N 1
ATOM 796 C CA . ASN A 1 102 ? -33.812 17.219 17.656 1 92.62 102 ASN A CA 1
ATOM 797 C C . ASN A 1 102 ? -32.344 17.281 18.141 1 92.62 102 ASN A C 1
ATOM 799 O O . ASN A 1 102 ? -32.062 17.875 19.172 1 92.62 102 ASN A O 1
ATOM 803 N N . VAL A 1 103 ? -31.516 16.656 17.438 1 94.38 103 VAL A N 1
ATOM 804 C CA . VAL A 1 103 ? -30.094 16.703 17.797 1 94.38 103 VAL A CA 1
ATOM 805 C C . VAL A 1 103 ? -29.609 18.156 17.734 1 94.38 103 VAL A C 1
ATOM 807 O O . VAL A 1 103 ? -28.844 18.594 18.594 1 94.38 103 VAL A O 1
ATOM 810 N N . MET A 1 104 ? -30.047 18.891 16.812 1 92.75 104 MET A N 1
ATOM 811 C CA . MET A 1 104 ? -29.656 20.281 16.688 1 92.75 104 MET A CA 1
ATOM 812 C C . MET A 1 104 ? -30.141 21.109 17.875 1 92.75 104 MET A C 1
ATOM 814 O O . MET A 1 104 ? -29.422 21.953 18.391 1 92.75 104 MET A O 1
ATOM 818 N N . TYR A 1 105 ? -31.266 20.734 18.312 1 91.69 105 TYR A N 1
ATOM 819 C CA . TYR A 1 105 ? -31.859 21.5 19.422 1 91.69 105 TYR A CA 1
ATOM 820 C C . TYR A 1 105 ? -31.188 21.141 20.734 1 91.69 105 TYR A C 1
ATOM 822 O O . TYR A 1 105 ? -31.203 21.938 21.688 1 91.69 105 TYR A O 1
ATOM 830 N N . LEU A 1 106 ? -30.625 19.984 20.797 1 93.69 106 LEU A N 1
ATOM 831 C CA . LEU A 1 106 ? -30 19.531 22.016 1 93.69 106 LEU A CA 1
ATOM 832 C C . LEU A 1 106 ? -28.641 20.203 22.219 1 93.69 106 LEU A C 1
ATOM 834 O O . LEU A 1 106 ? -28.094 20.188 23.328 1 93.69 106 LEU A O 1
ATOM 838 N N . MET A 1 107 ? -28.172 20.828 21.219 1 95.75 107 MET A N 1
ATOM 839 C CA . MET A 1 107 ? -26.844 21.391 21.297 1 95.75 107 MET A CA 1
ATOM 840 C C . MET A 1 107 ? -26.891 22.844 21.797 1 95.75 107 MET A C 1
ATOM 842 O O . MET A 1 107 ? -27.875 23.547 21.562 1 95.75 107 MET A O 1
ATOM 846 N N . SER A 1 108 ? -25.734 23.219 22.453 1 94.56 108 SER A N 1
ATOM 847 C CA . SER A 1 108 ? -25.656 24.547 23.031 1 94.56 108 SER A CA 1
ATOM 848 C C . SER A 1 108 ? -24.266 25.141 22.828 1 94.56 108 SER A C 1
ATOM 850 O O . SER A 1 108 ? -23.266 24.547 23.219 1 94.56 108 SER A O 1
ATOM 852 N N . GLY A 1 109 ? -24.312 26.359 22.281 1 91.62 109 GLY A N 1
ATOM 853 C CA . GLY A 1 109 ? -23.047 27.062 22.109 1 91.62 109 GLY A CA 1
ATOM 854 C C . GLY A 1 109 ? -22.391 27.438 23.438 1 91.62 109 GLY A C 1
ATOM 855 O O . GLY A 1 109 ? -21.172 27.359 23.578 1 91.62 109 GLY A O 1
ATOM 856 N N . ARG A 1 110 ? -23.172 27.828 24.344 1 90.75 110 ARG A N 1
ATOM 857 C CA . ARG A 1 110 ? -22.672 28.203 25.656 1 90.75 110 ARG A CA 1
ATOM 858 C C . ARG A 1 110 ? -22.016 27 26.344 1 90.75 110 ARG A C 1
ATOM 860 O O . ARG A 1 110 ? -20.984 27.141 27 1 90.75 110 ARG A O 1
ATOM 867 N N . ARG A 1 111 ? -22.578 25.875 26.234 1 93.38 111 ARG A N 1
ATOM 868 C CA . ARG A 1 111 ? -22 24.672 26.844 1 93.38 111 ARG A CA 1
ATOM 869 C C . ARG A 1 111 ? -20.656 24.344 26.219 1 93.38 111 ARG A C 1
ATOM 871 O O . ARG A 1 111 ? -19.75 23.859 26.906 1 93.38 111 ARG A O 1
ATOM 878 N N . ILE A 1 112 ? -20.547 24.578 24.938 1 92.25 112 ILE A N 1
ATOM 879 C CA . ILE A 1 112 ? -19.266 24.344 24.266 1 92.25 112 ILE A CA 1
ATOM 880 C C . ILE A 1 112 ? -18.188 25.234 24.875 1 92.25 112 ILE A C 1
ATOM 882 O O . ILE A 1 112 ? -17.125 24.75 25.25 1 92.25 112 ILE A O 1
ATOM 886 N N . THR A 1 113 ? -18.5 26.516 25.047 1 87.31 113 THR A N 1
ATOM 887 C CA . THR A 1 113 ? -17.531 27.469 25.578 1 87.31 113 THR A CA 1
ATOM 888 C C . THR A 1 113 ? -17.266 27.203 27.047 1 87.31 113 THR A C 1
ATOM 890 O O . THR A 1 113 ? -16.156 27.375 27.531 1 87.31 113 THR A O 1
ATOM 893 N N . ASP A 1 114 ? -18.328 26.828 27.766 1 88.62 114 ASP A N 1
ATOM 894 C CA . ASP A 1 114 ? -18.172 26.469 29.172 1 88.62 114 ASP A CA 1
ATOM 895 C C . ASP A 1 114 ? -17.25 25.266 29.328 1 88.62 114 ASP A C 1
ATOM 897 O O . ASP A 1 114 ? -16.422 25.219 30.234 1 88.62 114 ASP A O 1
ATOM 901 N N . THR A 1 115 ? -17.516 24.25 28.547 1 90.38 115 THR A N 1
ATOM 902 C CA . THR A 1 115 ? -16.688 23.062 28.578 1 90.38 115 THR A CA 1
ATOM 903 C C . THR A 1 115 ? -15.227 23.406 28.297 1 90.38 115 THR A C 1
ATOM 905 O O . THR A 1 115 ? -14.312 22.875 28.922 1 90.38 115 THR A O 1
ATOM 908 N N . ALA A 1 116 ? -14.984 24.266 27.328 1 86.25 116 ALA A N 1
ATOM 909 C CA . ALA A 1 116 ? -13.633 24.719 27.031 1 86.25 116 ALA A CA 1
ATOM 910 C C . ALA A 1 116 ? -12.977 25.375 28.234 1 86.25 116 ALA A C 1
ATOM 912 O O . ALA A 1 116 ? -11.797 25.156 28.5 1 86.25 116 ALA A O 1
ATOM 913 N N . GLY A 1 117 ? -13.773 26.188 28.906 1 82.62 117 GLY A N 1
ATOM 914 C CA . GLY A 1 117 ? -13.289 26.812 30.125 1 82.62 117 GLY A CA 1
ATOM 915 C C . GLY A 1 117 ? -12.961 25.797 31.219 1 82.62 117 GLY A C 1
ATOM 916 O O . GLY A 1 117 ? -11.938 25.922 31.891 1 82.62 117 GLY A O 1
ATOM 917 N N . LYS A 1 118 ? -13.797 24.844 31.375 1 85.06 118 LYS A N 1
ATOM 918 C CA . LYS A 1 118 ? -13.562 23.797 32.344 1 85.06 118 LYS A CA 1
ATOM 919 C C . LYS A 1 118 ? -12.281 23.031 32.031 1 85.06 118 LYS A C 1
ATOM 921 O O . LYS A 1 118 ? -11.539 22.656 32.969 1 85.06 118 LYS A O 1
ATOM 926 N N . MET A 1 119 ? -12.094 22.703 30.875 1 85.62 119 MET A N 1
ATOM 927 C CA . MET A 1 119 ? -10.906 21.969 30.469 1 85.62 119 MET A CA 1
ATOM 928 C C . MET A 1 119 ? -9.641 22.75 30.797 1 85.62 119 MET A C 1
ATOM 930 O O . MET A 1 119 ? -8.625 22.156 31.172 1 85.62 119 MET A O 1
ATOM 934 N N . THR A 1 120 ? -9.75 24.016 30.594 1 78.06 120 THR A N 1
ATOM 935 C CA . THR A 1 120 ? -8.617 24.859 30.984 1 78.06 120 THR A CA 1
ATOM 936 C C . THR A 1 120 ? -8.32 24.703 32.469 1 78.06 120 THR A C 1
ATOM 938 O O . THR A 1 120 ? -7.156 24.656 32.875 1 78.06 120 THR A O 1
ATOM 941 N N . SER A 1 121 ? -9.359 24.625 33.188 1 78.94 121 SER A N 1
ATOM 942 C CA . SER A 1 121 ? -9.203 24.438 34.625 1 78.94 121 SER A CA 1
ATOM 943 C C . SER A 1 121 ? -8.602 23.062 34.938 1 78.94 121 SER A C 1
ATOM 945 O O . SER A 1 121 ? -7.805 22.938 35.875 1 78.94 121 SER A O 1
ATOM 947 N N . VAL A 1 122 ? -8.938 22.094 34.25 1 81.62 122 VAL A N 1
ATOM 948 C CA . VAL A 1 122 ? -8.422 20.734 34.438 1 81.62 122 VAL A CA 1
ATOM 949 C C . VAL A 1 122 ? -6.926 20.703 34.125 1 81.62 122 VAL A C 1
ATOM 951 O O . VAL A 1 122 ? -6.148 20.078 34.844 1 81.62 122 VAL A O 1
ATOM 954 N N . ILE A 1 123 ? -6.531 21.359 33.125 1 77.25 123 ILE A N 1
ATOM 955 C CA . ILE A 1 123 ? -5.141 21.359 32.688 1 77.25 123 ILE A CA 1
ATOM 956 C C . ILE A 1 123 ? -4.277 22.109 33.688 1 77.25 123 ILE A C 1
ATOM 958 O O . ILE A 1 123 ? -3.133 21.719 33.938 1 77.25 123 ILE A O 1
ATOM 962 N N . THR A 1 124 ? -4.844 23.141 34.25 1 70.31 124 THR A N 1
ATOM 963 C CA . THR A 1 124 ? -4.055 24 35.125 1 70.31 124 THR A CA 1
ATOM 964 C C . THR A 1 124 ? -4.055 23.5 36.562 1 70.31 124 THR A C 1
ATOM 966 O O . THR A 1 124 ? -3.309 23.984 37.406 1 70.31 124 THR A O 1
ATOM 969 N N . GLN A 1 125 ? -4.863 22.516 36.781 1 68.38 125 GLN A N 1
ATOM 970 C CA . GLN A 1 125 ? -4.898 21.969 38.156 1 68.38 125 GLN A CA 1
ATOM 971 C C . GLN A 1 125 ? -3.545 21.391 38.531 1 68.38 125 GLN A C 1
ATOM 973 O O . GLN A 1 125 ? -2.896 20.719 37.75 1 68.38 125 GLN A O 1
ATOM 978 N N . LYS A 1 126 ? -2.945 21.906 39.625 1 61.62 126 LYS A N 1
ATOM 979 C CA . LYS A 1 126 ? -1.68 21.422 40.156 1 61.62 126 LYS A CA 1
ATOM 980 C C . LYS A 1 126 ? -1.839 20.031 40.781 1 61.62 126 LYS A C 1
ATOM 982 O O . LYS A 1 126 ? -2.549 19.844 41.75 1 61.62 126 LYS A O 1
ATOM 987 N N . SER A 1 127 ? -1.808 19.047 39.844 1 59.91 127 SER A N 1
ATOM 988 C CA . SER A 1 127 ? -1.771 17.672 40.344 1 59.91 127 SER A CA 1
ATOM 989 C C . SER A 1 127 ? -0.448 17 40 1 59.91 127 SER A C 1
ATOM 991 O O . SER A 1 127 ? 0.351 17.547 39.219 1 59.91 127 SER A O 1
ATOM 993 N N . GLY A 1 128 ? 0.099 16.031 40.719 1 58.62 128 GLY A N 1
ATOM 994 C CA . GLY A 1 128 ? 1.295 15.25 40.438 1 58.62 128 GLY A CA 1
ATOM 995 C C . GLY A 1 128 ? 1.269 14.578 39.094 1 58.62 128 GLY A C 1
ATOM 996 O O . GLY A 1 128 ? 2.287 14.055 38.625 1 58.62 128 GLY A O 1
ATOM 997 N N . GLU A 1 129 ? 0.101 14.703 38.406 1 70.75 129 GLU A N 1
ATOM 998 C CA . GLU A 1 129 ? -0.021 14.07 37.094 1 70.75 129 GLU A CA 1
ATOM 999 C C . GLU A 1 129 ? 0.176 15.094 35.969 1 70.75 129 GLU A C 1
ATOM 1001 O O . GLU A 1 129 ? -0.007 16.297 36.156 1 70.75 129 GLU A O 1
ATOM 1006 N N . SER A 1 130 ? 0.592 14.57 34.906 1 77.69 130 SER A N 1
ATOM 1007 C CA . SER A 1 130 ? 0.731 15.453 33.75 1 77.69 130 SER A CA 1
ATOM 1008 C C . SER A 1 130 ? -0.624 15.984 33.281 1 77.69 130 SER A C 1
ATOM 1010 O O . SER A 1 130 ? -1.657 15.359 33.531 1 77.69 130 SER A O 1
ATOM 1012 N N . SER A 1 131 ? -0.653 17.172 32.781 1 78.75 131 SER A N 1
ATOM 1013 C CA . SER A 1 131 ? -1.864 17.797 32.25 1 78.75 131 SER A CA 1
ATOM 1014 C C . SER A 1 131 ? -2.557 16.891 31.25 1 78.75 131 SER A C 1
ATOM 1016 O O . SER A 1 131 ? -3.787 16.797 31.219 1 78.75 131 SER A O 1
ATOM 1018 N N . ASP A 1 132 ? -1.868 16.203 30.5 1 84.25 132 ASP A N 1
ATOM 1019 C CA . ASP A 1 132 ? -2.457 15.336 29.5 1 84.25 132 ASP A CA 1
ATOM 1020 C C . ASP A 1 132 ? -3.164 14.148 30.141 1 84.25 132 ASP A C 1
ATOM 1022 O O . ASP A 1 132 ? -4.23 13.734 29.672 1 84.25 132 ASP A O 1
ATOM 1026 N N . LYS A 1 133 ? -2.521 13.602 31.109 1 87.44 133 LYS A N 1
ATOM 1027 C CA . LYS A 1 133 ? -3.137 12.477 31.797 1 87.44 133 LYS A CA 1
ATOM 1028 C C . LYS A 1 133 ? -4.461 12.875 32.438 1 87.44 133 LYS A C 1
ATOM 1030 O O . LYS A 1 133 ? -5.422 12.102 32.438 1 87.44 133 LYS A O 1
ATOM 1035 N N . ARG A 1 134 ? -4.523 14.055 33 1 89 134 ARG A N 1
ATOM 1036 C CA . ARG A 1 134 ? -5.762 14.555 33.562 1 89 134 ARG A CA 1
ATOM 1037 C C . ARG A 1 134 ? -6.84 14.719 32.5 1 89 134 ARG A C 1
ATOM 1039 O O . ARG A 1 134 ? -8 14.367 32.719 1 89 134 ARG A O 1
ATOM 1046 N N . MET A 1 135 ? -6.445 15.242 31.406 1 90.06 135 MET A N 1
ATOM 1047 C CA . MET A 1 135 ? -7.398 15.438 30.312 1 90.06 135 MET A CA 1
ATOM 1048 C C . MET A 1 135 ? -7.914 14.109 29.797 1 90.06 135 MET A C 1
ATOM 1050 O O . MET A 1 135 ? -9.094 13.969 29.484 1 90.06 135 MET A O 1
ATOM 1054 N N . VAL A 1 136 ? -7.031 13.148 29.672 1 93.25 136 VAL A N 1
ATOM 1055 C CA . VAL A 1 136 ? -7.402 11.82 29.219 1 93.25 136 VAL A CA 1
ATOM 1056 C C . VAL A 1 136 ? -8.469 11.227 30.141 1 93.25 136 VAL A C 1
ATOM 1058 O O . VAL A 1 136 ? -9.477 10.695 29.688 1 93.25 136 VAL A O 1
ATOM 1061 N N . THR A 1 137 ? -8.219 11.336 31.391 1 93.06 137 THR A N 1
ATOM 1062 C CA . THR A 1 137 ? -9.156 10.812 32.375 1 93.06 137 THR A CA 1
ATOM 1063 C C . THR A 1 137 ? -10.484 11.562 32.312 1 93.06 137 THR A C 1
ATOM 1065 O O . THR A 1 137 ? -11.555 10.945 32.344 1 93.06 137 THR A O 1
ATOM 1068 N N . TYR A 1 138 ? -10.391 12.898 32.25 1 92.75 138 TYR A N 1
ATOM 1069 C CA . TYR A 1 138 ? -11.586 13.727 32.188 1 92.75 138 TYR A CA 1
ATOM 1070 C C . TYR A 1 138 ? -12.453 13.328 30.984 1 92.75 138 TYR A C 1
ATOM 1072 O O . TYR A 1 138 ? -13.656 13.133 31.125 1 92.75 138 TYR A O 1
ATOM 1080 N N . ILE A 1 139 ? -11.836 13.195 29.812 1 95.25 139 ILE A N 1
ATOM 1081 C CA . ILE A 1 139 ? -12.57 12.883 28.594 1 95.25 139 ILE A CA 1
ATOM 1082 C C . ILE A 1 139 ? -13.125 11.461 28.672 1 95.25 139 ILE A C 1
ATOM 1084 O O . ILE A 1 139 ? -14.289 11.227 28.328 1 95.25 139 ILE A O 1
ATOM 1088 N N . HIS A 1 140 ? -12.273 10.523 29.047 1 97.38 140 HIS A N 1
ATOM 1089 C CA . HIS A 1 140 ? -12.688 9.125 29.172 1 97.38 140 HIS A CA 1
ATOM 1090 C C . HIS A 1 140 ? -13.906 8.992 30.078 1 97.38 140 HIS A C 1
ATOM 1092 O O . HIS A 1 140 ? -14.883 8.328 29.719 1 97.38 140 HIS A O 1
ATOM 1098 N N . GLU A 1 141 ? -13.891 9.641 31.219 1 96.75 141 GLU A N 1
ATOM 1099 C CA . GLU A 1 141 ? -14.984 9.555 32.188 1 96.75 141 GLU A CA 1
ATOM 1100 C C . GLU A 1 141 ? -16.234 10.242 31.641 1 96.75 141 GLU A C 1
ATOM 1102 O O . GLU A 1 141 ? -17.359 9.773 31.875 1 96.75 141 GLU A O 1
ATOM 1107 N N . THR A 1 142 ? -15.992 11.375 31.047 1 96.38 142 THR A N 1
ATOM 1108 C CA . THR A 1 142 ? -17.141 12.078 30.453 1 96.38 142 THR A CA 1
ATOM 1109 C C . THR A 1 142 ? -17.844 11.195 29.438 1 96.38 142 THR A C 1
ATOM 1111 O O . THR A 1 142 ? -19.078 11.062 29.469 1 96.38 142 THR A O 1
ATOM 1114 N N . LEU A 1 143 ? -17.125 10.531 28.547 1 97.88 143 LEU A N 1
ATOM 1115 C CA . LEU A 1 143 ? -17.703 9.672 27.516 1 97.88 143 LEU A CA 1
ATOM 1116 C C . LEU A 1 143 ? -18.344 8.438 28.141 1 97.88 143 LEU A C 1
ATOM 1118 O O . LEU A 1 143 ? -19.391 7.973 27.672 1 97.88 143 LEU A O 1
ATOM 1122 N N . LYS A 1 144 ? -17.703 7.941 29.125 1 97.56 144 LYS A N 1
ATOM 1123 C CA . LYS A 1 144 ? -18.25 6.789 29.828 1 97.56 144 LYS A CA 1
ATOM 1124 C C . LYS A 1 144 ? -19.578 7.133 30.5 1 97.56 144 LYS A C 1
ATOM 1126 O O . LYS A 1 144 ? -20.516 6.348 30.469 1 97.56 144 LYS A O 1
ATOM 1131 N N . ASN A 1 145 ? -19.641 8.25 31.078 1 97.12 145 ASN A N 1
ATOM 1132 C CA . ASN A 1 145 ? -20.828 8.703 31.781 1 97.12 145 ASN A CA 1
ATOM 1133 C C . ASN A 1 145 ? -21.984 8.938 30.812 1 97.12 145 ASN A C 1
ATOM 1135 O O . ASN A 1 145 ? -23.156 8.891 31.203 1 97.12 145 ASN A O 1
ATOM 1139 N N . LEU A 1 146 ? -21.641 9.188 29.578 1 97.06 146 LEU A N 1
ATOM 1140 C CA . LEU A 1 146 ? -22.656 9.344 28.547 1 97.06 146 LEU A CA 1
ATOM 1141 C C . LEU A 1 146 ? -23.203 7.984 28.109 1 97.06 146 LEU A C 1
ATOM 1143 O O . LEU A 1 146 ? -24.125 7.914 27.297 1 97.06 146 LEU A O 1
ATOM 1147 N N . ARG A 1 147 ? -22.641 6.844 28.516 1 95 147 ARG A N 1
ATOM 1148 C CA . ARG A 1 147 ? -23.062 5.473 28.25 1 95 147 ARG A CA 1
ATOM 1149 C C . ARG A 1 147 ? -22.922 5.137 26.766 1 95 147 ARG A C 1
ATOM 1151 O O . ARG A 1 147 ? -23.844 4.582 26.156 1 95 147 ARG A O 1
ATOM 1158 N N . LEU A 1 148 ? -21.859 5.602 26.203 1 96.56 148 LEU A N 1
ATOM 1159 C CA . LEU A 1 148 ? -21.531 5.129 24.875 1 96.56 148 LEU A CA 1
ATOM 1160 C C . LEU A 1 148 ? -21.297 3.619 24.859 1 96.56 148 LEU A C 1
ATOM 1162 O O . LEU A 1 148 ? -21.031 3.027 25.906 1 96.56 148 LEU A O 1
ATOM 1166 N N . ASP A 1 149 ? -21.484 2.939 23.719 1 94.5 149 ASP A N 1
ATOM 1167 C CA . ASP A 1 149 ? -21.422 1.482 23.641 1 94.5 149 ASP A CA 1
ATOM 1168 C C . ASP A 1 149 ? -20.047 0.971 24.062 1 94.5 149 ASP A C 1
ATOM 1170 O O . ASP A 1 149 ? -19.922 -0.102 24.656 1 94.5 149 ASP A O 1
ATOM 1174 N N . LYS A 1 150 ? -19.047 1.683 23.656 1 95.19 150 LYS A N 1
ATOM 1175 C CA . LYS A 1 150 ? -17.672 1.343 24 1 95.19 150 LYS A CA 1
ATOM 1176 C C . LYS A 1 150 ? -16.828 2.6 24.219 1 95.19 150 LYS A C 1
ATOM 1178 O O . LYS A 1 150 ? -16.922 3.557 23.453 1 95.19 150 LYS A O 1
ATOM 1183 N N . VAL A 1 151 ? -16.109 2.68 25.297 1 97.62 151 VAL A N 1
ATOM 1184 C CA . VAL A 1 151 ? -15.141 3.738 25.578 1 97.62 151 VAL A CA 1
ATOM 1185 C C . VAL A 1 151 ? -13.773 3.129 25.859 1 97.62 151 VAL A C 1
ATOM 1187 O O . VAL A 1 151 ? -13.641 2.236 26.703 1 97.62 151 VAL A O 1
ATOM 1190 N N . GLU A 1 152 ? -12.789 3.541 25.078 1 95.19 152 GLU A N 1
ATOM 1191 C CA . GLU A 1 152 ? -11.469 2.934 25.219 1 95.19 152 GLU A CA 1
ATOM 1192 C C . GLU A 1 152 ? -10.367 3.988 25.172 1 95.19 152 GLU A C 1
ATOM 1194 O O . GLU A 1 152 ? -10.562 5.066 24.609 1 95.19 152 GLU A O 1
ATOM 1199 N N . THR A 1 153 ? -9.336 3.707 25.875 1 96.06 153 THR A N 1
ATOM 1200 C CA . THR A 1 153 ? -8.102 4.48 25.812 1 96.06 153 THR A CA 1
ATOM 1201 C C . THR A 1 153 ? -6.977 3.656 25.203 1 96.06 153 THR A C 1
ATOM 1203 O O . THR A 1 153 ? -6.633 2.586 25.719 1 96.06 153 THR A O 1
ATOM 1206 N N . ALA A 1 154 ? -6.477 4.055 24.078 1 93.81 154 ALA A N 1
ATOM 1207 C CA . ALA A 1 154 ? -5.336 3.404 23.438 1 93.81 154 ALA A CA 1
ATOM 1208 C C . ALA A 1 154 ? -4.039 4.152 23.734 1 93.81 154 ALA A C 1
ATOM 1210 O O . ALA A 1 154 ? -3.959 5.367 23.547 1 93.81 154 ALA A O 1
ATOM 1211 N N . GLN A 1 155 ? -3.096 3.438 24.219 1 92.69 155 GLN A N 1
ATOM 1212 C CA . GLN A 1 155 ? -1.818 4.051 24.578 1 92.69 155 GLN A CA 1
ATOM 1213 C C . GLN A 1 155 ? -0.696 3.539 23.672 1 92.69 155 GLN A C 1
ATOM 1215 O O . GLN A 1 155 ? -0.661 2.357 23.328 1 92.69 155 GLN A O 1
ATOM 1220 N N . TYR A 1 156 ? 0.162 4.461 23.281 1 90.06 156 TYR A N 1
ATOM 1221 C CA . TYR A 1 156 ? 1.328 4.156 22.469 1 90.06 156 TYR A CA 1
ATOM 1222 C C . TYR A 1 156 ? 2.6 4.707 23.094 1 90.06 156 TYR A C 1
ATOM 1224 O O . TYR A 1 156 ? 2.654 5.879 23.484 1 90.06 156 TYR A O 1
ATOM 1232 N N . THR A 1 157 ? 3.541 3.865 23.297 1 88.69 157 THR A N 1
ATOM 1233 C CA . THR A 1 157 ? 4.871 4.336 23.672 1 88.69 157 THR A CA 1
ATOM 1234 C C . THR A 1 157 ? 5.719 4.602 22.438 1 88.69 157 THR A C 1
ATOM 1236 O O . THR A 1 157 ? 6.023 3.68 21.672 1 88.69 157 THR A O 1
ATOM 1239 N N . VAL A 1 158 ? 6.09 5.898 22.281 1 88.88 158 VAL A N 1
ATOM 1240 C CA . VAL A 1 158 ? 6.754 6.273 21.031 1 88.88 158 VAL A CA 1
ATOM 1241 C C . VAL A 1 158 ? 8.055 7 21.344 1 88.88 158 VAL A C 1
ATOM 1243 O O . VAL A 1 158 ? 8.266 7.465 22.469 1 88.88 158 VAL A O 1
ATOM 1246 N N . GLU A 1 159 ? 8.922 7.008 20.344 1 87.56 159 GLU A N 1
ATOM 1247 C CA . GLU A 1 159 ? 10.148 7.793 20.406 1 87.56 159 GLU A CA 1
ATOM 1248 C C . GLU A 1 159 ? 9.977 9.141 19.719 1 87.56 159 GLU A C 1
ATOM 1250 O O . GLU A 1 159 ? 9.594 9.203 18.547 1 87.56 159 GLU A O 1
ATOM 1255 N N . VAL A 1 160 ? 10.188 10.211 20.422 1 88.44 160 VAL A N 1
ATOM 1256 C CA . VAL A 1 160 ? 10.07 11.562 19.891 1 88.44 160 VAL A CA 1
ATOM 1257 C C . VAL A 1 160 ? 11.461 12.18 19.734 1 88.44 160 VAL A C 1
ATOM 1259 O O . VAL A 1 160 ? 12.234 12.227 20.688 1 88.44 160 VAL A O 1
ATOM 1262 N N . PRO A 1 161 ? 11.797 12.586 18.531 1 88.88 161 PRO A N 1
ATOM 1263 C CA . PRO A 1 161 ? 13.117 13.18 18.312 1 88.88 161 PRO A CA 1
ATOM 1264 C C . PRO A 1 161 ? 13.242 14.586 18.875 1 88.88 161 PRO A C 1
ATOM 1266 O O . PRO A 1 161 ? 12.273 15.352 18.844 1 88.88 161 PRO A O 1
ATOM 1269 N N . SER A 1 162 ? 14.352 14.914 19.469 1 87 162 SER A N 1
ATOM 1270 C CA . SER A 1 162 ? 14.734 16.25 19.906 1 87 162 SER A CA 1
ATOM 1271 C C . SER A 1 162 ? 16.234 16.484 19.766 1 87 162 SER A C 1
ATOM 1273 O O . SER A 1 162 ? 17 15.523 19.594 1 87 162 SER A O 1
ATOM 1275 N N . LEU A 1 163 ? 16.594 17.688 19.719 1 85.56 163 LEU A N 1
ATOM 1276 C CA . LEU A 1 163 ? 18.031 17.984 19.641 1 85.56 163 LEU A CA 1
ATOM 1277 C C . LEU A 1 163 ? 18.719 17.641 20.953 1 85.56 163 LEU A C 1
ATOM 1279 O O . LEU A 1 163 ? 18.125 17.734 22.031 1 85.56 163 LEU A O 1
ATOM 1283 N N . ASP A 1 164 ? 19.969 17.25 20.844 1 85 164 ASP A N 1
ATOM 1284 C CA . ASP A 1 164 ? 20.781 16.875 22 1 85 164 ASP A CA 1
ATOM 1285 C C . ASP A 1 164 ? 21.422 18.094 22.641 1 85 164 ASP A C 1
ATOM 1287 O O . ASP A 1 164 ? 22.391 18.656 22.109 1 85 164 ASP A O 1
ATOM 1291 N N . ALA A 1 165 ? 21.016 18.438 23.828 1 83 165 ALA A N 1
ATOM 1292 C CA . ALA A 1 165 ? 21.531 19.625 24.5 1 83 165 ALA A CA 1
ATOM 1293 C C . ALA A 1 165 ? 22.953 19.375 25.016 1 83 165 ALA A C 1
ATOM 1295 O O . ALA A 1 165 ? 23.75 20.312 25.078 1 83 165 ALA A O 1
ATOM 1296 N N . ASP A 1 166 ? 23.297 18.203 25.375 1 86.31 166 ASP A N 1
ATOM 1297 C CA . ASP A 1 166 ? 24.609 17.844 25.906 1 86.31 166 ASP A CA 1
ATOM 1298 C C . ASP A 1 166 ? 25.656 17.734 24.812 1 86.31 166 ASP A C 1
ATOM 1300 O O . ASP A 1 166 ? 26.812 18.078 25 1 86.31 166 ASP A O 1
ATOM 1304 N N . ASN A 1 167 ? 25.234 17.25 23.688 1 89.75 167 ASN A N 1
ATOM 1305 C CA . ASN A 1 167 ? 26.078 17.156 22.5 1 89.75 167 ASN A CA 1
ATOM 1306 C C . ASN A 1 167 ? 25.406 17.797 21.281 1 89.75 167 ASN A C 1
ATOM 1308 O O . ASN A 1 167 ? 24.969 17.094 20.375 1 89.75 167 ASN A O 1
ATOM 1312 N N . PRO A 1 168 ? 25.484 19.094 21.281 1 91.25 168 PRO A N 1
ATOM 1313 C CA . PRO A 1 168 ? 24.75 19.812 20.219 1 91.25 168 PRO A CA 1
ATOM 1314 C C . PRO A 1 168 ? 25.281 19.484 18.828 1 91.25 168 PRO A C 1
ATOM 1316 O O . PRO A 1 168 ? 26.438 19.078 18.672 1 91.25 168 PRO A O 1
ATOM 1319 N N . SER A 1 169 ? 24.406 19.562 17.906 1 93.06 169 SER A N 1
ATOM 1320 C CA . SER A 1 169 ? 24.812 19.5 16.516 1 93.06 169 SER A CA 1
ATOM 1321 C C . SER A 1 169 ? 25.766 20.625 16.141 1 93.06 169 SER A C 1
ATOM 1323 O O . SER A 1 169 ? 25.609 21.75 16.625 1 93.06 169 SER A O 1
ATOM 1325 N N . GLU A 1 170 ? 26.75 20.281 15.344 1 94.81 170 GLU A N 1
ATOM 1326 C CA . GLU A 1 170 ? 27.75 21.281 14.969 1 94.81 170 GLU A CA 1
ATOM 1327 C C . GLU A 1 170 ? 27.922 21.344 13.453 1 94.81 170 GLU A C 1
ATOM 1329 O O . GLU A 1 170 ? 28.062 20.312 12.789 1 94.81 170 GLU A O 1
ATOM 1334 N N . ILE A 1 171 ? 27.828 22.5 12.945 1 96 171 ILE A N 1
ATOM 1335 C CA . ILE A 1 171 ? 28.062 22.781 11.539 1 96 171 ILE A CA 1
ATOM 1336 C C . ILE A 1 171 ? 29.188 23.812 11.391 1 96 171 ILE A C 1
ATOM 1338 O O . ILE A 1 171 ? 29.078 24.922 11.891 1 96 171 ILE A O 1
ATOM 1342 N N . THR A 1 172 ? 30.266 23.438 10.695 1 97.06 172 THR A N 1
ATOM 1343 C CA . THR A 1 172 ? 31.422 24.297 10.508 1 97.06 172 THR A CA 1
ATOM 1344 C C . THR A 1 172 ? 31.641 24.594 9.023 1 97.06 172 THR A C 1
ATOM 1346 O O . THR A 1 172 ? 31.703 23.672 8.211 1 97.06 172 THR A O 1
ATOM 1349 N N . LEU A 1 173 ? 31.656 25.797 8.742 1 96.94 173 LEU A N 1
ATOM 1350 C CA . LEU A 1 173 ? 31.984 26.234 7.395 1 96.94 173 LEU A CA 1
ATOM 1351 C C . LEU A 1 173 ? 33.406 26.797 7.348 1 96.94 173 LEU A C 1
ATOM 1353 O O . LEU A 1 173 ? 33.781 27.656 8.156 1 96.94 173 LEU A O 1
ATOM 1357 N N . SER A 1 174 ? 34.219 26.312 6.422 1 95.25 174 SER A N 1
ATOM 1358 C CA . SER A 1 174 ? 35.625 26.734 6.289 1 95.25 174 SER A CA 1
ATOM 1359 C C . SER A 1 174 ? 35.938 27.156 4.855 1 95.25 174 SER A C 1
ATOM 1361 O O . SER A 1 174 ? 35.312 26.672 3.912 1 95.25 174 SER A O 1
ATOM 1363 N N . LYS A 1 175 ? 36.75 28.031 4.727 1 91.75 175 LYS A N 1
ATOM 1364 C CA . LYS A 1 175 ? 37.344 28.438 3.455 1 91.75 175 LYS A CA 1
ATOM 1365 C C . LYS A 1 175 ? 38.875 28.422 3.521 1 91.75 175 LYS A C 1
ATOM 1367 O O . LYS A 1 175 ? 39.469 28.969 4.445 1 91.75 175 LYS A O 1
ATOM 1372 N N . SER A 1 176 ? 39.562 27.828 2.629 1 86.81 176 SER A N 1
ATOM 1373 C CA . SER A 1 176 ? 41.031 27.703 2.578 1 86.81 176 SER A CA 1
ATOM 1374 C C . SER A 1 176 ? 41.594 27.156 3.893 1 86.81 176 SER A C 1
ATOM 1376 O O . SER A 1 176 ? 42.562 27.672 4.41 1 86.81 176 SER A O 1
ATOM 1378 N N . GLY A 1 177 ? 40.75 26.266 4.566 1 83.88 177 GLY A N 1
ATOM 1379 C CA . GLY A 1 177 ? 41.219 25.641 5.793 1 83.88 177 GLY A CA 1
ATOM 1380 C C . GLY A 1 177 ? 40.875 26.438 7.039 1 83.88 177 GLY A C 1
ATOM 1381 O O . GLY A 1 177 ? 40.969 25.922 8.156 1 83.88 177 GLY A O 1
ATOM 1382 N N . ASP A 1 178 ? 40.406 27.75 6.867 1 91.44 178 ASP A N 1
ATOM 1383 C CA . ASP A 1 178 ? 40.062 28.594 8 1 91.44 178 ASP A CA 1
ATOM 1384 C C . ASP A 1 178 ? 38.562 28.5 8.305 1 91.44 178 ASP A C 1
ATOM 1386 O O . ASP A 1 178 ? 37.719 28.578 7.391 1 91.44 178 ASP A O 1
ATOM 1390 N N . GLU A 1 179 ? 38.344 28.422 9.531 1 93.44 179 GLU A N 1
ATOM 1391 C CA . GLU A 1 179 ? 36.969 28.391 9.953 1 93.44 179 GLU A CA 1
ATOM 1392 C C . GLU A 1 179 ? 36.312 29.766 9.852 1 93.44 179 GLU A C 1
ATOM 1394 O O . GLU A 1 179 ? 36.781 30.719 10.461 1 93.44 179 GLU A O 1
ATOM 1399 N N . VAL A 1 180 ? 35.312 29.844 9.109 1 92.56 180 VAL A N 1
ATOM 1400 C CA . VAL A 1 180 ? 34.594 31.094 8.883 1 92.56 180 VAL A CA 1
ATOM 1401 C C . VAL A 1 180 ? 33.375 31.172 9.789 1 92.56 180 VAL A C 1
ATOM 1403 O O . VAL A 1 180 ? 33 32.25 10.266 1 92.56 180 VAL A O 1
ATOM 1406 N N . LEU A 1 181 ? 32.656 30.047 9.914 1 93.88 181 LEU A N 1
ATOM 1407 C CA . LEU A 1 181 ? 31.406 29.984 10.672 1 93.88 181 LEU A CA 1
ATOM 1408 C C . LEU A 1 181 ? 31.297 28.672 11.438 1 93.88 181 LEU A C 1
ATOM 1410 O O . LEU A 1 181 ? 31.625 27.609 10.906 1 93.88 181 LEU A O 1
ATOM 1414 N N . VAL A 1 182 ? 31 28.75 12.719 1 93.88 182 VAL A N 1
ATOM 1415 C CA . VAL A 1 182 ? 30.688 27.578 13.523 1 93.88 182 VAL A CA 1
ATOM 1416 C C . VAL A 1 182 ? 29.312 27.734 14.148 1 93.88 182 VAL A C 1
ATOM 1418 O O . VAL A 1 182 ? 29.062 28.672 14.914 1 93.88 182 VAL A O 1
ATOM 1421 N N . LEU A 1 183 ? 28.453 26.828 13.781 1 91.94 183 LEU A N 1
ATOM 1422 C CA . LEU A 1 183 ? 27.062 26.859 14.25 1 91.94 183 LEU A CA 1
ATOM 1423 C C . LEU A 1 183 ? 26.766 25.672 15.141 1 91.94 183 LEU A C 1
ATOM 1425 O O . LEU A 1 183 ? 27.234 24.562 14.883 1 91.94 183 LEU A O 1
ATOM 1429 N N . LYS A 1 184 ? 25.984 25.938 16.188 1 89.88 184 LYS A N 1
ATOM 1430 C CA . LYS A 1 184 ? 25.578 24.875 17.094 1 89.88 184 LYS A CA 1
ATOM 1431 C C . LYS A 1 184 ? 24.062 24.875 17.281 1 89.88 184 LYS A C 1
ATOM 1433 O O . LYS A 1 184 ? 23.453 25.938 17.406 1 89.88 184 LYS A O 1
ATOM 1438 N N . TYR A 1 185 ? 23.516 23.766 17.234 1 87.62 185 TYR A N 1
ATOM 1439 C CA . TYR A 1 185 ? 22.078 23.609 17.422 1 87.62 185 TYR A CA 1
ATOM 1440 C C . TYR A 1 185 ? 21.781 22.625 18.547 1 87.62 185 TYR A C 1
ATOM 1442 O O . TYR A 1 185 ? 22.281 21.5 18.531 1 87.62 185 TYR A O 1
ATOM 1450 N N . GLY A 1 186 ? 20.812 22.875 19.453 1 76.69 186 GLY A N 1
ATOM 1451 C CA . GLY A 1 186 ? 20.453 22.047 20.594 1 76.69 186 GLY A CA 1
ATOM 1452 C C . GLY A 1 186 ? 21.141 22.453 21.875 1 76.69 186 GLY A C 1
ATOM 1453 O O . GLY A 1 186 ? 20.797 21.969 22.953 1 76.69 186 GLY A O 1
ATOM 1454 N N . GLY A 1 187 ? 22.266 23.297 21.969 1 63.81 187 GLY A N 1
ATOM 1455 C CA . GLY A 1 187 ? 23.047 23.656 23.141 1 63.81 187 GLY A CA 1
ATOM 1456 C C . GLY A 1 187 ? 22.312 24.578 24.078 1 63.81 187 GLY A C 1
ATOM 1457 O O . GLY A 1 187 ? 21.344 25.234 23.688 1 63.81 187 GLY A O 1
ATOM 1458 N N . LYS A 1 188 ? 22.547 24.391 25.516 1 57.94 188 LYS A N 1
ATOM 1459 C CA . LYS A 1 188 ? 21.969 25.172 26.609 1 57.94 188 LYS A CA 1
ATOM 1460 C C . LYS A 1 188 ? 22.062 26.672 26.312 1 57.94 188 LYS A C 1
ATOM 1462 O O . LYS A 1 188 ? 21.156 27.422 26.688 1 57.94 188 LYS A O 1
ATOM 1467 N N . ASN A 1 189 ? 23.172 27.062 25.906 1 46.69 189 ASN A N 1
ATOM 1468 C CA . ASN A 1 189 ? 23.453 28.469 25.688 1 46.69 189 ASN A CA 1
ATOM 1469 C C . ASN A 1 189 ? 23.016 28.938 24.297 1 46.69 189 ASN A C 1
ATOM 1471 O O . ASN A 1 189 ? 23.5 29.938 23.797 1 46.69 189 ASN A O 1
ATOM 1475 N N . SER A 1 190 ? 22.469 28.078 23.656 1 47.22 190 SER A N 1
ATOM 1476 C CA . SER A 1 190 ? 22.094 28.578 22.344 1 47.22 190 SER A CA 1
ATOM 1477 C C . SER A 1 190 ? 21.281 29.875 22.453 1 47.22 190 SER A C 1
ATOM 1479 O O . SER A 1 190 ? 20.234 29.891 23.109 1 47.22 190 SER A O 1
ATOM 1481 N N . THR A 1 191 ? 21.891 30.984 22.688 1 38.81 191 THR A N 1
ATOM 1482 C CA . THR A 1 191 ? 21.438 32.375 22.797 1 38.81 191 THR A CA 1
ATOM 1483 C C . THR A 1 191 ? 20.125 32.562 22.031 1 38.81 191 THR A C 1
ATOM 1485 O O . THR A 1 191 ? 19.484 33.625 22.156 1 38.81 191 THR A O 1
ATOM 1488 N N . GLU A 1 192 ? 20 32.062 20.875 1 42.31 192 GLU A N 1
ATOM 1489 C CA . GLU A 1 192 ? 18.875 32.594 20.094 1 42.31 192 GLU A CA 1
ATOM 1490 C C . GLU A 1 192 ? 17.547 31.984 20.562 1 42.31 192 GLU A C 1
ATOM 1492 O O . GLU A 1 192 ? 17.484 30.797 20.906 1 42.31 192 GLU A O 1
ATOM 1497 N N . PRO A 1 193 ? 16.625 32.812 21.078 1 37.03 193 PRO A N 1
ATOM 1498 C CA . PRO A 1 193 ? 15.297 32.406 21.562 1 37.03 193 PRO A CA 1
ATOM 1499 C C . PRO A 1 193 ? 14.711 31.25 20.781 1 37.03 193 PRO A C 1
ATOM 1501 O O . PRO A 1 193 ? 14.391 31.375 19.609 1 37.03 193 PRO A O 1
ATOM 1504 N N . LEU A 1 194 ? 15.062 30.141 20.969 1 42.22 194 LEU A N 1
ATOM 1505 C CA . LEU A 1 194 ? 14.57 28.875 20.406 1 42.22 194 LEU A CA 1
ATOM 1506 C C . LEU A 1 194 ? 13.039 28.844 20.406 1 42.22 194 LEU A C 1
ATOM 1508 O O . LEU A 1 194 ? 12.438 28.016 19.75 1 42.22 194 LEU A O 1
ATOM 1512 N N . LYS A 1 195 ? 12.445 29.344 21.438 1 45.78 195 LYS A N 1
ATOM 1513 C CA . LYS A 1 195 ? 11.016 29.234 21.719 1 45.78 195 LYS A CA 1
ATOM 1514 C C . LYS A 1 195 ? 10.188 29.812 20.562 1 45.78 195 LYS A C 1
ATOM 1516 O O . LYS A 1 195 ? 9.094 29.328 20.281 1 45.78 195 LYS A O 1
ATOM 1521 N N . LYS A 1 196 ? 10.57 30.984 20.062 1 42.88 196 LYS A N 1
ATOM 1522 C CA . LYS A 1 196 ? 9.734 31.656 19.062 1 42.88 196 LYS A CA 1
ATOM 1523 C C . LYS A 1 196 ? 10.008 31.094 17.672 1 42.88 196 LYS A C 1
ATOM 1525 O O . LYS A 1 196 ? 9.141 31.172 16.797 1 42.88 196 LYS A O 1
ATOM 1530 N N . GLU A 1 197 ? 11.32 30.922 17.281 1 43.41 197 GLU A N 1
ATOM 1531 C CA . GLU A 1 197 ? 11.602 30.484 15.914 1 43.41 197 GLU A CA 1
ATOM 1532 C C . GLU A 1 197 ? 11.594 28.969 15.812 1 43.41 197 GLU A C 1
ATOM 1534 O O . GLU A 1 197 ? 12.258 28.281 16.594 1 43.41 197 GLU A O 1
ATOM 1539 N N . GLY A 1 198 ? 10.57 28.266 15.75 1 46.47 198 GLY A N 1
ATOM 1540 C CA . GLY A 1 198 ? 10.352 26.859 15.438 1 46.47 198 GLY A CA 1
ATOM 1541 C C . GLY A 1 198 ? 11.633 26.047 15.422 1 46.47 198 GLY A C 1
ATOM 1542 O O . GLY A 1 198 ? 12.484 26.25 14.547 1 46.47 198 GLY A O 1
ATOM 1543 N N . GLY A 1 199 ? 12.211 25.781 16.531 1 53.62 199 GLY A N 1
ATOM 1544 C CA . GLY A 1 199 ? 13.438 25.031 16.766 1 53.62 199 GLY A CA 1
ATOM 1545 C C . GLY A 1 199 ? 13.797 24.094 15.625 1 53.62 199 GLY A C 1
ATOM 1546 O O . GLY A 1 199 ? 12.961 23.812 14.773 1 53.62 199 GLY A O 1
ATOM 1547 N N . SER A 1 200 ? 15.141 24.094 15.297 1 62.56 200 SER A N 1
ATOM 1548 C CA . SER A 1 200 ? 15.922 23.234 14.414 1 62.56 200 SER A CA 1
ATOM 1549 C C . SER A 1 200 ? 15.656 21.766 14.695 1 62.56 200 SER A C 1
ATOM 1551 O O . SER A 1 200 ? 16.594 20.953 14.734 1 62.56 200 SER A O 1
ATOM 1553 N N . ILE A 1 201 ? 14.32 21.562 14.828 1 80.56 201 ILE A N 1
ATOM 1554 C CA . ILE A 1 201 ? 13.992 20.234 15.312 1 80.56 201 ILE A CA 1
ATOM 1555 C C . ILE A 1 201 ? 14.031 19.234 14.164 1 80.56 201 ILE A C 1
ATOM 1557 O O . ILE A 1 201 ? 14.18 18.031 14.375 1 80.56 201 ILE A O 1
ATOM 1561 N N . VAL A 1 202 ? 13.891 19.734 13.008 1 91.25 202 VAL A N 1
ATOM 1562 C CA . VAL A 1 202 ? 13.961 18.812 11.867 1 91.25 202 VAL A CA 1
ATOM 1563 C C . VAL A 1 202 ? 15.414 18.422 11.609 1 91.25 202 VAL A C 1
ATOM 1565 O O . VAL A 1 202 ? 16.219 19.25 11.164 1 91.25 202 VAL A O 1
ATOM 1568 N N . ALA A 1 203 ? 15.703 17.219 11.961 1 93.19 203 ALA A N 1
ATOM 1569 C CA . ALA A 1 203 ? 17.078 16.75 11.828 1 93.19 203 ALA A CA 1
ATOM 1570 C C . ALA A 1 203 ? 17.141 15.234 11.633 1 93.19 203 ALA A C 1
ATOM 1572 O O . ALA A 1 203 ? 16.281 14.508 12.148 1 93.19 203 ALA A O 1
ATOM 1573 N N . ILE A 1 204 ? 17.953 14.844 10.852 1 93.31 204 ILE A N 1
ATOM 1574 C CA . ILE A 1 204 ? 18.359 13.445 10.711 1 93.31 204 ILE A CA 1
ATOM 1575 C C . ILE A 1 204 ? 19.812 13.289 11.133 1 93.31 204 ILE A C 1
ATOM 1577 O O . ILE A 1 204 ? 20.703 13.969 10.594 1 93.31 204 ILE A O 1
ATOM 1581 N N . PRO A 1 205 ? 20.125 12.438 12.047 1 92.12 205 PRO A N 1
ATOM 1582 C CA . PRO A 1 205 ? 21.484 12.359 12.602 1 92.12 205 PRO A CA 1
ATOM 1583 C C . PRO A 1 205 ? 22.484 11.766 11.625 1 92.12 205 PRO A C 1
ATOM 1585 O O . PRO A 1 205 ? 22.109 11.016 10.719 1 92.12 205 PRO A O 1
ATOM 1588 N N . GLY A 1 206 ? 23.766 12.195 11.828 1 92.81 206 GLY A N 1
ATOM 1589 C CA . GLY A 1 206 ? 24.859 11.695 11.023 1 92.81 206 GLY A CA 1
ATOM 1590 C C . GLY A 1 206 ? 25.969 12.711 10.828 1 92.81 206 GLY A C 1
ATOM 1591 O O . GLY A 1 206 ? 25.953 13.789 11.438 1 92.81 206 GLY A O 1
ATOM 1592 N N . ARG A 1 207 ? 27.031 12.312 10.07 1 93.94 207 ARG A N 1
ATOM 1593 C CA . ARG A 1 207 ? 28.156 13.172 9.703 1 93.94 207 ARG A CA 1
ATOM 1594 C C . ARG A 1 207 ? 28.219 13.383 8.195 1 93.94 207 ARG A C 1
ATOM 1596 O O . ARG A 1 207 ? 27.844 12.492 7.426 1 93.94 207 ARG A O 1
ATOM 1603 N N . ALA A 1 208 ? 28.531 14.547 7.883 1 95.31 208 ALA A N 1
ATOM 1604 C CA . ALA A 1 208 ? 28.672 14.859 6.465 1 95.31 208 ALA A CA 1
ATOM 1605 C C . ALA A 1 208 ? 29.734 15.93 6.242 1 95.31 208 ALA A C 1
ATOM 1607 O O . ALA A 1 208 ? 30.016 16.734 7.137 1 95.31 208 ALA A O 1
ATOM 1608 N N . ARG A 1 209 ? 30.453 15.836 5.156 1 95.25 209 ARG A N 1
ATOM 1609 C CA . ARG A 1 209 ? 31.422 16.859 4.73 1 95.25 209 ARG A CA 1
ATOM 1610 C C . ARG A 1 209 ? 31.375 17.047 3.221 1 95.25 209 ARG A C 1
ATOM 1612 O O . ARG A 1 209 ? 31.141 16.094 2.473 1 95.25 209 ARG A O 1
ATOM 1619 N N . GLY A 1 210 ? 31.484 18.234 2.844 1 95.25 210 GLY A N 1
ATOM 1620 C CA . GLY A 1 210 ? 31.484 18.531 1.42 1 95.25 210 GLY A CA 1
ATOM 1621 C C . GLY A 1 210 ? 31.422 20.016 1.122 1 95.25 210 GLY A C 1
ATOM 1622 O O . GLY A 1 210 ? 31.297 20.828 2.037 1 95.25 210 GLY A O 1
ATOM 1623 N N . HIS A 1 211 ? 31.594 20.312 -0.15 1 95.5 211 HIS A N 1
ATOM 1624 C CA . HIS A 1 211 ? 31.469 21.703 -0.571 1 95.5 211 HIS A CA 1
ATOM 1625 C C . HIS A 1 211 ? 30.031 22.188 -0.456 1 95.5 211 HIS A C 1
ATOM 1627 O O . HIS A 1 211 ? 29.094 21.422 -0.729 1 95.5 211 HIS A O 1
ATOM 1633 N N . LEU A 1 212 ? 29.875 23.422 -0.025 1 96.81 212 LEU A N 1
ATOM 1634 C CA . LEU A 1 212 ? 28.547 23.984 0.12 1 96.81 212 LEU A CA 1
ATOM 1635 C C . LEU A 1 212 ? 27.953 24.344 -1.241 1 96.81 212 LEU A C 1
ATOM 1637 O O . LEU A 1 212 ? 28.594 25.031 -2.041 1 96.81 212 LEU A O 1
ATOM 1641 N N . VAL A 1 213 ? 26.766 23.875 -1.501 1 97.5 213 VAL A N 1
ATOM 1642 C CA . VAL A 1 213 ? 26.047 24.172 -2.734 1 97.5 213 VAL A CA 1
ATOM 1643 C C . VAL A 1 213 ? 24.641 24.656 -2.404 1 97.5 213 VAL A C 1
ATOM 1645 O O . VAL A 1 213 ? 23.969 24.094 -1.539 1 97.5 213 VAL A O 1
ATOM 1648 N N . TYR A 1 214 ? 24.203 25.734 -2.982 1 97.06 214 TYR A N 1
ATOM 1649 C CA . TYR A 1 214 ? 22.859 26.25 -2.812 1 97.06 214 TYR A CA 1
ATOM 1650 C C . TYR A 1 214 ? 21.922 25.656 -3.861 1 97.06 214 TYR A C 1
ATOM 1652 O O . TYR A 1 214 ? 22.188 25.75 -5.062 1 97.06 214 TYR A O 1
ATOM 1660 N N . GLY A 1 215 ? 20.766 25.094 -3.367 1 97 215 GLY A N 1
ATOM 1661 C CA . GLY A 1 215 ? 19.891 24.391 -4.289 1 97 215 GLY A CA 1
ATOM 1662 C C . GLY A 1 215 ? 18.484 24.953 -4.324 1 97 215 GLY A C 1
ATOM 1663 O O . GLY A 1 215 ? 17.531 24.266 -4.707 1 97 215 GLY A O 1
ATOM 1664 N N . PHE A 1 216 ? 18.266 26.172 -3.811 1 96.19 216 PHE A N 1
ATOM 1665 C CA . PHE A 1 216 ? 16.984 26.859 -3.816 1 96.19 216 PHE A CA 1
ATOM 1666 C C . PHE A 1 216 ? 15.938 26.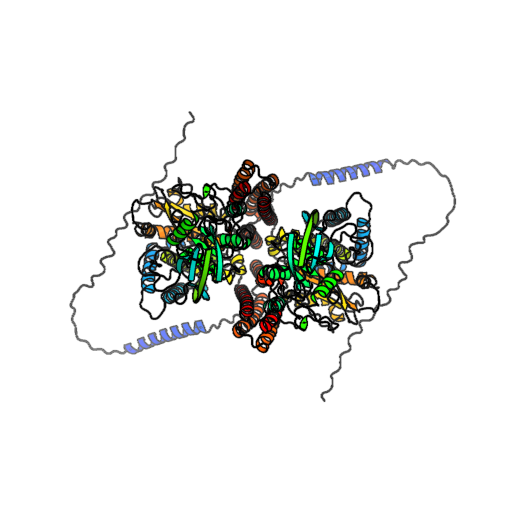031 -3.076 1 96.19 216 PHE A C 1
ATOM 1668 O O . PHE A 1 216 ? 16.109 25.703 -1.899 1 96.19 216 PHE A O 1
ATOM 1675 N N . TYR A 1 217 ? 14.859 25.562 -3.812 1 95 217 TYR A N 1
ATOM 1676 C CA . TYR A 1 217 ? 13.82 24.797 -3.131 1 95 217 TYR A CA 1
ATOM 1677 C C . TYR A 1 217 ? 14.062 23.297 -3.275 1 95 217 TYR A C 1
ATOM 1679 O O . TYR A 1 217 ? 13.328 22.484 -2.709 1 95 217 TYR A O 1
ATOM 1687 N N . GLY A 1 218 ? 15.039 22.891 -3.969 1 95.06 218 GLY A N 1
ATOM 1688 C CA . GLY A 1 218 ? 15.375 21.484 -4.121 1 95.06 218 GLY A CA 1
ATOM 1689 C C . GLY A 1 218 ? 14.422 20.734 -5.035 1 95.06 218 GLY A C 1
ATOM 1690 O O . GLY A 1 218 ? 14.297 19.516 -4.941 1 95.06 218 GLY A O 1
ATOM 1691 N N . ARG A 1 219 ? 13.781 21.5 -5.938 1 91.31 219 ARG A N 1
ATOM 1692 C CA . ARG A 1 219 ? 12.883 20.875 -6.902 1 91.31 219 ARG A CA 1
ATOM 1693 C C . ARG A 1 219 ? 13.672 20.156 -7.992 1 91.31 219 ARG A C 1
ATOM 1695 O O . ARG A 1 219 ? 14.883 20.344 -8.117 1 91.31 219 ARG A O 1
ATOM 1702 N N . ARG A 1 220 ? 12.953 19.328 -8.742 1 89.38 220 ARG A N 1
ATOM 1703 C CA . ARG A 1 220 ? 13.617 18.609 -9.828 1 89.38 220 ARG A CA 1
ATOM 1704 C C . ARG A 1 220 ? 14.281 19.578 -10.797 1 89.38 220 ARG A C 1
ATOM 1706 O O . ARG A 1 220 ? 15.406 19.328 -11.25 1 89.38 220 ARG A O 1
ATOM 1713 N N . GLN A 1 221 ? 13.586 20.656 -11.117 1 91 221 GLN A N 1
ATOM 1714 C CA . GLN A 1 221 ? 14.148 21.625 -12.047 1 91 221 GLN A CA 1
ATOM 1715 C C . GLN A 1 221 ? 15.344 22.344 -11.43 1 91 221 GLN A C 1
ATOM 1717 O O . GLN A 1 221 ? 16.297 22.688 -12.133 1 91 221 GLN A O 1
ATOM 1722 N N . ASP A 1 222 ? 15.312 22.578 -10.109 1 95 222 ASP A N 1
ATOM 1723 C CA . ASP A 1 222 ? 16.438 23.219 -9.422 1 95 222 ASP A CA 1
ATOM 1724 C C . ASP A 1 222 ? 17.688 22.328 -9.469 1 95 222 ASP A C 1
ATOM 1726 O O . ASP A 1 222 ? 18.781 22.797 -9.781 1 95 222 ASP A O 1
ATOM 1730 N N . ILE A 1 223 ? 17.453 21.062 -9.164 1 94.12 223 ILE A N 1
ATOM 1731 C CA . ILE A 1 223 ? 18.547 20.078 -9.203 1 94.12 223 ILE A CA 1
ATOM 1732 C C . ILE A 1 223 ? 19.109 20 -10.617 1 94.12 223 ILE A C 1
ATOM 1734 O O . ILE A 1 223 ? 20.328 19.906 -10.805 1 94.12 223 ILE A O 1
ATOM 1738 N N . TYR A 1 224 ? 18.266 20.078 -11.531 1 92.12 224 TYR A N 1
ATOM 1739 C CA . TYR A 1 224 ? 18.656 20.016 -12.93 1 92.12 224 TYR A CA 1
ATOM 1740 C C . TYR A 1 224 ? 19.562 21.203 -13.281 1 92.12 224 TYR A C 1
ATOM 1742 O O . TYR A 1 224 ? 20.562 21.031 -13.977 1 92.12 224 TYR A O 1
ATOM 1750 N N . HIS A 1 225 ? 19.234 22.375 -12.859 1 93.19 225 HIS A N 1
ATOM 1751 C CA . HIS A 1 225 ? 20.047 23.562 -13.125 1 93.19 225 HIS A CA 1
ATOM 1752 C C . HIS A 1 225 ? 21.438 23.422 -12.555 1 93.19 225 HIS A C 1
ATOM 1754 O O . HIS A 1 225 ? 22.422 23.828 -13.18 1 93.19 225 HIS A O 1
ATOM 1760 N N . ILE A 1 226 ? 21.516 22.875 -11.406 1 95.06 226 ILE A N 1
ATOM 1761 C CA . ILE A 1 226 ? 22.812 22.672 -10.789 1 95.06 226 ILE A CA 1
ATOM 1762 C C . ILE A 1 226 ? 23.625 21.656 -11.594 1 95.06 226 ILE A C 1
ATOM 1764 O O . ILE A 1 226 ? 24.812 21.859 -11.867 1 95.06 226 ILE A O 1
ATOM 1768 N N . LYS A 1 227 ? 22.953 20.625 -11.992 1 91.19 227 LYS A N 1
ATOM 1769 C CA . LYS A 1 227 ? 23.625 19.547 -12.727 1 91.19 227 LYS A CA 1
ATOM 1770 C C . LYS A 1 227 ? 24.141 20.047 -14.078 1 91.19 227 LYS A C 1
ATOM 1772 O O . LYS A 1 227 ? 25.141 19.531 -14.594 1 91.19 227 LYS A O 1
ATOM 1777 N N . LYS A 1 228 ? 23.547 21.016 -14.648 1 91 228 LYS A N 1
ATOM 1778 C CA . LYS A 1 228 ? 23.953 21.562 -15.938 1 91 228 LYS A CA 1
ATOM 1779 C C . LYS A 1 228 ? 25.109 22.547 -15.773 1 91 228 LYS A C 1
ATOM 1781 O O . LYS A 1 228 ? 25.781 22.891 -16.75 1 91 228 LYS A O 1
ATOM 1786 N N . SER A 1 229 ? 25.297 22.859 -14.578 1 91.81 229 SER A N 1
ATOM 1787 C CA . SER A 1 229 ? 26.391 23.781 -14.305 1 91.81 229 SER A CA 1
ATOM 1788 C C . SER A 1 229 ? 27.688 23.031 -14.031 1 91.81 229 SER A C 1
ATOM 1790 O O . SER A 1 229 ? 27.75 21.812 -14.188 1 91.81 229 SER A O 1
ATOM 1792 N N . ILE A 1 230 ? 28.719 23.781 -13.656 1 89.25 230 ILE A N 1
ATOM 1793 C CA . ILE A 1 230 ? 30.031 23.203 -13.406 1 89.25 230 ILE A CA 1
ATOM 1794 C C . ILE A 1 230 ? 30.094 22.688 -11.969 1 89.25 230 ILE A C 1
ATOM 1796 O O . ILE A 1 230 ? 31.078 22.031 -11.586 1 89.25 230 ILE A O 1
ATOM 1800 N N . ILE A 1 231 ? 29.078 22.938 -11.195 1 92 231 ILE A N 1
ATOM 1801 C CA . ILE A 1 231 ? 29.047 22.516 -9.797 1 92 231 ILE A CA 1
ATOM 1802 C C . ILE A 1 231 ? 28.594 21.062 -9.719 1 92 231 ILE A C 1
ATOM 1804 O O . ILE A 1 231 ? 27.594 20.672 -10.336 1 92 231 ILE A O 1
ATOM 1808 N N . SER A 1 232 ? 29.281 20.266 -8.953 1 89.12 232 SER A N 1
ATOM 1809 C CA . SER A 1 232 ? 28.938 18.859 -8.758 1 89.12 232 SER A CA 1
ATOM 1810 C C . SER A 1 232 ? 28.094 18.672 -7.5 1 89.12 232 SER A C 1
ATOM 1812 O O . SER A 1 232 ? 28.391 19.25 -6.457 1 89.12 232 SER A O 1
ATOM 1814 N N . LEU A 1 233 ? 27.109 17.891 -7.613 1 92.25 233 LEU A N 1
ATOM 1815 C CA . LEU A 1 233 ? 26.234 17.609 -6.473 1 92.25 233 LEU A CA 1
ATOM 1816 C C . LEU A 1 233 ? 26.766 16.422 -5.66 1 92.25 233 LEU A C 1
ATOM 1818 O O . LEU A 1 233 ? 26.422 16.266 -4.488 1 92.25 233 LEU A O 1
ATOM 1822 N N . LYS A 1 234 ? 27.547 15.664 -6.289 1 85.75 234 LYS A N 1
ATOM 1823 C CA . LYS A 1 234 ? 28.062 14.484 -5.605 1 85.75 234 LYS A CA 1
ATOM 1824 C C . LYS A 1 234 ? 28.938 14.883 -4.41 1 85.75 234 LYS A C 1
ATOM 1826 O O . LYS A 1 234 ? 29.828 15.711 -4.539 1 85.75 234 LYS A O 1
ATOM 1831 N N . ASN A 1 235 ? 28.625 14.414 -3.227 1 88.19 235 ASN A N 1
ATOM 1832 C CA . ASN A 1 235 ? 29.344 14.57 -1.971 1 88.19 235 ASN A CA 1
ATOM 1833 C C . ASN A 1 235 ? 29.328 16.016 -1.487 1 88.19 235 ASN A C 1
ATOM 1835 O O . ASN A 1 235 ? 30.188 16.422 -0.712 1 88.19 235 ASN A O 1
ATOM 1839 N N . CYS A 1 236 ? 28.453 16.75 -1.972 1 95.56 236 CYS A N 1
ATOM 1840 C CA . CYS A 1 236 ? 28.344 18.125 -1.481 1 95.56 236 CYS A CA 1
ATOM 1841 C C . CYS A 1 236 ? 27.359 18.203 -0.317 1 95.56 236 CYS A C 1
ATOM 1843 O O . CYS A 1 236 ? 26.719 17.219 0.031 1 95.56 236 CYS A O 1
ATOM 1845 N N . VAL A 1 237 ? 27.391 19.328 0.355 1 97.44 237 VAL A N 1
ATOM 1846 C CA . VAL A 1 237 ? 26.344 19.672 1.31 1 97.44 237 VAL A CA 1
ATOM 1847 C C . VAL A 1 237 ? 25.375 20.672 0.677 1 97.44 237 VAL A C 1
ATOM 1849 O O . VAL A 1 237 ? 25.766 21.781 0.314 1 97.44 237 VAL A O 1
ATOM 1852 N N . LEU A 1 238 ? 24.172 20.25 0.573 1 98 238 LEU A N 1
ATOM 1853 C CA . LEU A 1 238 ? 23.172 21.016 -0.169 1 98 238 LEU A CA 1
ATOM 1854 C C . LEU A 1 238 ? 22.344 21.875 0.771 1 98 238 LEU A C 1
ATOM 1856 O O . LEU A 1 238 ? 21.812 21.391 1.773 1 98 238 LEU A O 1
ATOM 1860 N N . LEU A 1 239 ? 22.297 23.172 0.525 1 97.94 239 LEU A N 1
ATOM 1861 C CA . LEU A 1 239 ? 21.469 24.109 1.256 1 97.94 239 LEU A CA 1
ATOM 1862 C C . LEU A 1 239 ? 20.156 24.375 0.51 1 97.94 239 LEU A C 1
ATOM 1864 O O . LEU A 1 239 ? 20.172 24.859 -0.626 1 97.94 239 LEU A O 1
ATOM 1868 N N . LEU A 1 240 ? 19.031 24.062 1.159 1 97.38 240 LEU A N 1
ATOM 1869 C CA . LEU A 1 240 ? 17.734 24.156 0.497 1 97.38 240 LEU A CA 1
ATOM 1870 C C . LEU A 1 240 ? 16.766 25.016 1.3 1 97.38 240 LEU A C 1
ATOM 1872 O O . LEU A 1 240 ? 16.75 24.953 2.531 1 97.38 240 LEU A O 1
ATOM 1876 N N . ARG A 1 241 ? 15.977 25.75 0.592 1 95.06 241 ARG A N 1
ATOM 1877 C CA . ARG A 1 241 ? 14.883 26.531 1.168 1 95.06 241 ARG A CA 1
ATOM 1878 C C . ARG A 1 241 ? 13.664 25.656 1.426 1 95.06 241 ARG A C 1
ATOM 1880 O O . ARG A 1 241 ? 13.359 24.766 0.632 1 95.06 241 ARG A O 1
ATOM 1887 N N . LEU A 1 242 ? 13.016 25.938 2.541 1 92.81 242 LEU A N 1
ATOM 1888 C CA . LEU A 1 242 ? 11.727 25.281 2.744 1 92.81 242 LEU A CA 1
ATOM 1889 C C . LEU A 1 242 ? 10.656 25.891 1.84 1 92.81 242 LEU A C 1
ATOM 1891 O O . LEU A 1 242 ? 10.844 27 1.317 1 92.81 242 LEU A O 1
ATOM 1895 N N . GLY A 1 243 ? 9.617 25.062 1.562 1 88.38 243 GLY A N 1
ATOM 1896 C CA . GLY A 1 243 ? 8.5 25.562 0.773 1 88.38 243 GLY A CA 1
ATOM 1897 C C . GLY A 1 243 ? 8.406 24.922 -0.599 1 88.38 243 GLY A C 1
ATOM 1898 O O . GLY A 1 243 ? 9.32 24.219 -1.021 1 88.38 243 GLY A O 1
ATOM 1899 N N . GLU A 1 244 ? 7.359 25.094 -1.256 1 84.75 244 GLU A N 1
ATOM 1900 C CA . GLU A 1 244 ? 7.016 24.641 -2.6 1 84.75 244 GLU A CA 1
ATOM 1901 C C . GLU A 1 244 ? 6.777 23.125 -2.635 1 84.75 244 GLU A C 1
ATOM 1903 O O . GLU A 1 244 ? 5.793 22.656 -3.211 1 84.75 244 GLU A O 1
ATOM 1908 N N . ILE A 1 245 ? 7.797 22.359 -2.154 1 86.62 245 ILE A N 1
ATOM 1909 C CA . ILE A 1 245 ? 7.598 20.906 -2.041 1 86.62 245 ILE A CA 1
ATOM 1910 C C . ILE A 1 245 ? 7.828 20.469 -0.598 1 86.62 245 ILE A C 1
ATOM 1912 O O . ILE A 1 245 ? 8.375 21.219 0.21 1 86.62 245 ILE A O 1
ATOM 1916 N N . SER A 1 246 ? 7.406 19.312 -0.318 1 85.81 246 SER A N 1
ATOM 1917 C CA . SER A 1 246 ? 7.516 18.812 1.052 1 85.81 246 SER A CA 1
ATOM 1918 C C . SER A 1 246 ? 8.969 18.547 1.43 1 85.81 246 SER A C 1
ATOM 1920 O O . SER A 1 246 ? 9.812 18.312 0.56 1 85.81 246 SER A O 1
ATOM 1922 N N . ILE A 1 247 ? 9.289 18.594 2.684 1 91.19 247 ILE A N 1
ATOM 1923 C CA . ILE A 1 247 ? 10.625 18.328 3.203 1 91.19 247 ILE A CA 1
ATOM 1924 C C . ILE A 1 247 ? 11.047 16.922 2.83 1 91.19 247 ILE A C 1
ATOM 1926 O O . ILE A 1 247 ? 12.195 16.688 2.434 1 91.19 247 ILE A O 1
ATOM 1930 N N . ARG A 1 248 ? 10.148 15.984 2.932 1 87.62 248 ARG A N 1
ATOM 1931 C CA . ARG A 1 248 ? 10.438 14.594 2.59 1 87.62 248 ARG A CA 1
ATOM 1932 C C . ARG A 1 248 ? 10.859 14.461 1.131 1 87.62 248 ARG A C 1
ATOM 1934 O O . ARG A 1 248 ? 11.789 13.719 0.812 1 87.62 248 ARG A O 1
ATOM 1941 N N . GLU A 1 249 ? 10.156 15.148 0.31 1 88 249 GLU A N 1
ATOM 1942 C CA . GLU A 1 249 ? 10.492 15.109 -1.11 1 88 249 GLU A CA 1
ATOM 1943 C C . GLU A 1 249 ? 11.859 15.742 -1.372 1 88 249 GLU A C 1
ATOM 1945 O O . GLU A 1 249 ? 12.617 15.266 -2.225 1 88 249 GLU A O 1
ATOM 1950 N N . LYS A 1 250 ? 12.188 16.812 -0.697 1 93.31 250 LYS A N 1
ATOM 1951 C CA . LYS A 1 250 ? 13.492 17.453 -0.818 1 93.31 250 LYS A CA 1
ATOM 1952 C C . LYS A 1 250 ? 14.617 16.469 -0.482 1 93.31 250 LYS A C 1
ATOM 1954 O O . LYS A 1 250 ? 15.594 16.359 -1.223 1 93.31 250 LYS A O 1
ATOM 1959 N N . ILE A 1 251 ? 14.422 15.789 0.602 1 93 251 ILE A N 1
ATOM 1960 C CA . ILE A 1 251 ? 15.438 14.844 1.071 1 93 251 ILE A CA 1
ATOM 1961 C C . ILE A 1 251 ? 15.562 13.688 0.086 1 93 251 ILE A C 1
ATOM 1963 O O . ILE A 1 251 ? 16.672 13.266 -0.244 1 93 251 ILE A O 1
ATOM 1967 N N . ARG A 1 252 ? 14.422 13.188 -0.353 1 87.31 252 ARG A N 1
ATOM 1968 C CA . ARG A 1 252 ? 14.43 12.094 -1.312 1 87.31 252 ARG A CA 1
ATOM 1969 C C . ARG A 1 252 ? 15.188 12.477 -2.58 1 87.31 252 ARG A C 1
ATOM 1971 O O . ARG A 1 252 ? 16.062 11.75 -3.031 1 87.31 252 ARG A O 1
ATOM 1978 N N . LEU A 1 253 ? 14.875 13.648 -3.223 1 88.31 253 LEU A N 1
ATOM 1979 C CA . LEU A 1 253 ? 15.484 14.102 -4.469 1 88.31 253 LEU A CA 1
ATOM 1980 C C . LEU A 1 253 ? 16.984 14.344 -4.281 1 88.31 253 LEU A C 1
ATOM 1982 O O . LEU A 1 253 ? 17.781 13.992 -5.148 1 88.31 253 LEU A O 1
ATOM 1986 N N . ALA A 1 254 ? 17.312 14.945 -3.176 1 93.12 254 ALA A N 1
ATOM 1987 C CA . ALA A 1 254 ? 18.719 15.188 -2.883 1 93.12 254 ALA A CA 1
ATOM 1988 C C . ALA A 1 254 ? 19.484 13.883 -2.717 1 93.12 254 ALA A C 1
ATOM 1990 O O . ALA A 1 254 ? 20.625 13.75 -3.174 1 93.12 254 ALA A O 1
ATOM 1991 N N . SER A 1 255 ? 18.859 12.945 -2.039 1 85.75 255 SER A N 1
ATOM 1992 C CA . SER A 1 255 ? 19.5 11.656 -1.796 1 85.75 255 SER A CA 1
ATOM 1993 C C . SER A 1 255 ? 19.781 10.922 -3.104 1 85.75 255 SER A C 1
ATOM 1995 O O . SER A 1 255 ? 20.766 10.188 -3.211 1 85.75 255 SER A O 1
ATOM 1997 N N . LEU A 1 256 ? 18.969 11.133 -4.078 1 79.19 256 LEU A N 1
ATOM 1998 C CA . LEU A 1 256 ? 19.156 10.492 -5.375 1 79.19 256 LEU A CA 1
ATOM 1999 C C . LEU A 1 256 ? 20.422 10.992 -6.062 1 79.19 256 LEU A C 1
ATOM 2001 O O . LEU A 1 256 ? 20.953 10.328 -6.945 1 79.19 256 LEU A O 1
ATOM 2005 N N . GLU A 1 257 ? 20.891 12.195 -5.68 1 86.06 257 GLU A N 1
ATOM 2006 C CA . GLU A 1 257 ? 22.078 12.797 -6.301 1 86.06 257 GLU A CA 1
ATOM 2007 C C . GLU A 1 257 ? 23.328 12.531 -5.477 1 86.06 257 GLU A C 1
ATOM 2009 O O . GLU A 1 257 ? 24.375 13.109 -5.734 1 86.06 257 GLU A O 1
ATOM 2014 N N . SER A 1 258 ? 23.266 11.75 -4.465 1 81.56 258 SER A N 1
ATOM 2015 C CA . SER A 1 258 ? 24.375 11.32 -3.617 1 81.56 258 SER A CA 1
ATOM 2016 C C . SER A 1 258 ? 25.016 12.508 -2.902 1 81.56 258 SER A C 1
ATOM 2018 O O . SER A 1 258 ? 26.234 12.641 -2.895 1 81.56 258 SER A O 1
ATOM 2020 N N . VAL A 1 259 ? 24.234 13.383 -2.449 1 93.06 259 VAL A N 1
ATOM 2021 C CA . VAL A 1 259 ? 24.75 14.477 -1.634 1 93.06 259 VAL A CA 1
ATOM 2022 C C . VAL A 1 259 ? 25.234 13.938 -0.287 1 93.06 259 VAL A C 1
ATOM 2024 O O . VAL A 1 259 ? 24.797 12.859 0.143 1 93.06 259 VAL A O 1
ATOM 2027 N N . SER A 1 260 ? 26.125 14.641 0.319 1 93.56 260 SER A N 1
ATOM 2028 C CA . SER A 1 260 ? 26.672 14.188 1.591 1 93.56 260 SER A CA 1
ATOM 2029 C C . SER A 1 260 ? 25.797 14.617 2.76 1 93.56 260 SER A C 1
ATOM 2031 O O . SER A 1 260 ? 25.719 13.93 3.775 1 93.56 260 SER A O 1
ATOM 2033 N N . GLY A 1 261 ? 25.172 15.75 2.664 1 96.81 261 GLY A N 1
ATOM 2034 C CA . GLY A 1 261 ? 24.328 16.312 3.697 1 96.81 261 GLY A CA 1
ATOM 2035 C C . GLY A 1 261 ? 23.375 17.375 3.178 1 96.81 261 GLY A C 1
ATOM 2036 O O . GLY A 1 261 ? 23.531 17.859 2.055 1 96.81 261 GLY A O 1
ATOM 2037 N N . ILE A 1 262 ? 22.375 17.656 3.969 1 98.06 262 ILE A N 1
ATOM 2038 C CA . ILE A 1 262 ? 21.375 18.625 3.553 1 98.06 262 ILE A CA 1
ATOM 2039 C C . ILE A 1 262 ? 21.125 19.625 4.676 1 98.06 262 ILE A C 1
ATOM 2041 O O . ILE A 1 262 ? 20.922 19.234 5.832 1 98.06 262 ILE A O 1
ATOM 2045 N N . LEU A 1 263 ? 21.203 20.844 4.371 1 97.56 263 LEU A N 1
ATOM 2046 C CA . LEU A 1 263 ? 20.797 21.938 5.25 1 97.56 263 LEU A CA 1
ATOM 2047 C C . LEU A 1 263 ? 19.5 22.578 4.758 1 97.56 263 LEU A C 1
ATOM 2049 O O . LEU A 1 263 ? 19.375 22.891 3.572 1 97.56 263 LEU A O 1
ATOM 2053 N N . LEU A 1 264 ? 18.578 22.688 5.652 1 96.75 264 LEU A N 1
ATOM 2054 C CA . LEU A 1 264 ? 17.297 23.312 5.328 1 96.75 264 LEU A CA 1
ATOM 2055 C C . LEU A 1 264 ? 17.156 24.656 6.047 1 96.75 264 LEU A C 1
ATOM 2057 O O . LEU A 1 264 ? 17.734 24.859 7.113 1 96.75 264 LEU A O 1
ATOM 2061 N N . TYR A 1 265 ? 16.422 25.547 5.453 1 94.06 265 TYR A N 1
ATOM 2062 C CA . TYR A 1 265 ? 16.156 26.797 6.145 1 94.06 265 TYR A CA 1
ATOM 2063 C C . TYR A 1 265 ? 14.844 27.406 5.656 1 94.06 265 TYR A C 1
ATOM 2065 O O . TYR A 1 265 ? 14.391 27.109 4.547 1 94.06 265 TYR A O 1
ATOM 2073 N N . GLN A 1 266 ? 14.266 28.172 6.531 1 90.62 266 GLN A N 1
ATOM 2074 C CA . GLN A 1 266 ? 13.047 28.906 6.203 1 90.62 266 GLN A CA 1
ATOM 2075 C C . GLN A 1 266 ? 13.375 30.344 5.77 1 90.62 266 GLN A C 1
ATOM 2077 O O . GLN A 1 266 ? 13.906 31.125 6.555 1 90.62 266 GLN A O 1
ATOM 2082 N N . ASP A 1 267 ? 12.969 30.594 4.578 1 88.31 267 ASP A N 1
ATOM 2083 C CA . ASP A 1 267 ? 13.148 31.969 4.109 1 88.31 267 ASP A CA 1
ATOM 2084 C C . ASP A 1 267 ? 12.055 32.875 4.66 1 88.31 267 ASP A C 1
ATOM 2086 O O . ASP A 1 267 ? 10.867 32.562 4.551 1 88.31 267 ASP A O 1
ATOM 2090 N N . PRO A 1 268 ? 12.43 33.906 5.199 1 82.5 268 PRO A N 1
ATOM 2091 C CA . PRO A 1 268 ? 11.445 34.844 5.777 1 82.5 268 PRO A CA 1
ATOM 2092 C C . PRO A 1 268 ? 10.445 35.344 4.742 1 82.5 268 PRO A C 1
ATOM 2094 O O . PRO A 1 268 ? 9.352 35.781 5.102 1 82.5 268 PRO A O 1
ATOM 2097 N N . ALA A 1 269 ? 10.812 35.312 3.502 1 81.69 269 ALA A N 1
ATOM 2098 C CA . ALA A 1 269 ? 9.93 35.781 2.445 1 81.69 269 ALA A CA 1
ATOM 2099 C C . ALA A 1 269 ? 8.805 34.812 2.172 1 81.69 269 ALA A C 1
ATOM 2101 O O . ALA A 1 269 ? 7.789 35.156 1.574 1 81.69 269 ALA A O 1
ATOM 2102 N N . ASP A 1 270 ? 9.008 33.625 2.592 1 82.06 270 ASP A N 1
ATOM 2103 C CA . ASP A 1 270 ? 8.016 32.562 2.355 1 82.06 270 ASP A CA 1
ATOM 2104 C C . ASP A 1 270 ? 7.109 32.375 3.57 1 82.06 270 ASP A C 1
ATOM 2106 O O . ASP A 1 270 ? 7.441 32.844 4.672 1 82.06 270 ASP A O 1
ATOM 2110 N N . SER A 1 271 ? 5.898 31.797 3.27 1 73.38 271 SER A N 1
ATOM 2111 C CA . SER A 1 271 ? 5.031 31.438 4.391 1 73.38 271 SER A CA 1
ATOM 2112 C C . SER A 1 271 ? 5.707 30.422 5.309 1 73.38 271 SER A C 1
ATOM 2114 O O . SER A 1 271 ? 6.191 29.391 4.852 1 73.38 271 SER A O 1
ATOM 2116 N N . ALA A 1 272 ? 5.715 30.812 6.527 1 74.75 272 ALA A N 1
ATOM 2117 C CA . ALA A 1 272 ? 6.445 29.984 7.492 1 74.75 272 ALA A CA 1
ATOM 2118 C C . ALA A 1 272 ? 5.641 28.75 7.887 1 74.75 272 ALA A C 1
ATOM 2120 O O . ALA A 1 272 ? 4.422 28.828 8.055 1 74.75 272 ALA A O 1
ATOM 2121 N N . MET A 1 273 ? 6.301 27.688 7.934 1 78.25 273 MET A N 1
ATOM 2122 C CA . MET A 1 273 ? 5.719 26.516 8.562 1 78.25 273 MET A CA 1
ATOM 2123 C C . MET A 1 273 ? 5.617 26.703 10.078 1 78.25 273 MET A C 1
ATOM 2125 O O . MET A 1 273 ? 6.516 27.266 10.695 1 78.25 273 MET A O 1
ATOM 2129 N N . SER A 1 274 ? 4.5 26.203 10.617 1 75.25 274 SER A N 1
ATOM 2130 C CA . SER A 1 274 ? 4.324 26.312 12.062 1 75.25 274 SER A CA 1
ATOM 2131 C C . SER A 1 274 ? 5.227 25.328 12.797 1 75.25 274 SER A C 1
ATOM 2133 O O . SER A 1 274 ? 5.746 24.375 12.203 1 75.25 274 SER A O 1
ATOM 2135 N N . LEU A 1 275 ? 5.457 25.625 13.992 1 77.56 275 LEU A N 1
ATOM 2136 C CA . LEU A 1 275 ? 6.258 24.75 14.836 1 77.56 275 LEU A CA 1
ATOM 2137 C C . LEU A 1 275 ? 5.652 23.344 14.891 1 77.56 275 LEU A C 1
ATOM 2139 O O . LEU A 1 275 ? 6.379 22.359 14.867 1 77.56 275 LEU A O 1
ATOM 2143 N N . HIS A 1 276 ? 4.336 23.281 14.953 1 76.88 276 HIS A N 1
ATOM 2144 C CA . HIS A 1 276 ? 3.668 22 15.047 1 76.88 276 HIS A CA 1
ATOM 2145 C C . HIS A 1 276 ? 3.846 21.188 13.766 1 76.88 276 HIS A C 1
ATOM 2147 O O . HIS A 1 276 ? 3.975 19.953 13.812 1 76.88 276 HIS A O 1
ATOM 2153 N N . GLU A 1 277 ? 3.824 21.875 12.703 1 80.81 277 GLU A N 1
ATOM 2154 C CA . GLU A 1 277 ? 4.059 21.203 11.422 1 80.81 277 GLU A CA 1
ATOM 2155 C C . GLU A 1 277 ? 5.469 20.625 11.352 1 80.81 277 GLU A C 1
ATOM 2157 O O . GLU A 1 277 ? 5.66 19.5 10.891 1 80.81 277 GLU A O 1
ATOM 2162 N N . LEU A 1 278 ? 6.414 21.438 11.805 1 85.44 278 LEU A N 1
ATOM 2163 C CA . LEU A 1 278 ? 7.809 21 11.789 1 85.44 278 LEU A CA 1
ATOM 2164 C C . LEU A 1 278 ? 8.016 19.812 12.727 1 85.44 278 LEU A C 1
ATOM 2166 O O . LEU A 1 278 ? 8.75 18.875 12.398 1 85.44 278 LEU A O 1
ATOM 2170 N N . GLU A 1 279 ? 7.367 19.891 13.836 1 83.88 279 GLU A N 1
ATOM 2171 C CA . GLU A 1 279 ? 7.441 18.781 14.781 1 83.88 279 GLU A CA 1
ATOM 2172 C C . GLU A 1 279 ? 6.871 17.5 14.18 1 83.88 279 GLU A C 1
ATOM 2174 O O . GLU A 1 279 ? 7.414 16.406 14.398 1 83.88 279 GLU A O 1
ATOM 2179 N N . SER A 1 280 ? 5.812 17.719 13.523 1 84.25 280 SER A N 1
ATOM 2180 C CA . SER A 1 280 ? 5.184 16.562 12.875 1 84.25 280 SER A CA 1
ATOM 2181 C C . SER A 1 280 ? 6.109 15.945 11.828 1 84.25 280 SER A C 1
ATOM 2183 O O . SER A 1 280 ? 6.211 14.719 11.727 1 84.25 280 SER A O 1
ATOM 2185 N N . VAL A 1 281 ? 6.75 16.766 11.102 1 87 281 VAL A N 1
ATOM 2186 C CA . VAL A 1 281 ? 7.672 16.297 10.07 1 87 281 VAL A CA 1
ATOM 2187 C C . VAL A 1 281 ? 8.844 15.562 10.727 1 87 281 VAL A C 1
ATOM 2189 O O . VAL A 1 281 ? 9.242 14.492 10.266 1 87 281 VAL A O 1
ATOM 2192 N N . ALA A 1 282 ? 9.398 16.172 11.758 1 88.69 282 ALA A N 1
ATOM 2193 C CA . ALA A 1 282 ? 10.5 15.555 12.484 1 88.69 282 ALA A CA 1
ATOM 2194 C C . ALA A 1 282 ? 10.109 14.172 12.992 1 88.69 282 ALA A C 1
ATOM 2196 O O . ALA A 1 282 ? 10.914 13.234 12.93 1 88.69 282 ALA A O 1
ATOM 2197 N N . TYR A 1 283 ? 8.898 14.141 13.445 1 87.31 283 TYR A N 1
ATOM 2198 C CA . TYR A 1 283 ? 8.391 12.883 13.984 1 87.31 283 TYR A CA 1
ATOM 2199 C C . TYR A 1 283 ? 8.281 11.828 12.891 1 87.31 283 TYR A C 1
ATOM 2201 O O . TYR A 1 283 ? 8.586 10.656 13.109 1 87.31 283 TYR A O 1
ATOM 2209 N N . GLU A 1 284 ? 7.871 12.156 11.742 1 83.75 284 GLU A N 1
ATOM 2210 C CA . GLU A 1 284 ? 7.656 11.227 10.641 1 83.75 284 GLU A CA 1
ATOM 2211 C C . GLU A 1 284 ? 8.984 10.789 10.023 1 83.75 284 GLU A C 1
ATOM 2213 O O . GLU A 1 284 ? 9.102 9.672 9.516 1 83.75 284 GLU A O 1
ATOM 2218 N N . LEU A 1 285 ? 9.969 11.625 10.055 1 86.75 285 LEU A N 1
ATOM 2219 C CA . LEU A 1 285 ? 11.258 11.352 9.422 1 86.75 285 LEU A CA 1
ATOM 2220 C C . LEU A 1 285 ? 11.969 10.195 10.125 1 86.75 285 LEU A C 1
ATOM 2222 O O . LEU A 1 285 ? 12.789 9.508 9.516 1 86.75 285 LEU A O 1
ATOM 2226 N N . LYS A 1 286 ? 11.648 10 11.328 1 79.94 286 LYS A N 1
ATOM 2227 C CA . LYS A 1 286 ? 12.297 8.938 12.094 1 79.94 286 LYS A CA 1
ATOM 2228 C C . LYS A 1 286 ? 12.016 7.57 11.477 1 79.94 286 LYS A C 1
ATOM 2230 O O . LYS A 1 286 ? 12.836 6.656 11.578 1 79.94 286 LYS A O 1
ATOM 2235 N N . ASP A 1 287 ? 10.891 7.461 10.875 1 74.06 287 ASP A N 1
ATOM 2236 C CA . ASP A 1 287 ? 10.461 6.172 10.336 1 74.06 287 ASP A CA 1
ATOM 2237 C C . ASP A 1 287 ? 10.914 6.008 8.891 1 74.06 287 ASP A C 1
ATOM 2239 O O . ASP A 1 287 ? 10.727 4.949 8.289 1 74.06 287 ASP A O 1
ATOM 2243 N N . GLU A 1 288 ? 11.516 7.023 8.391 1 75.56 288 GLU A N 1
ATOM 2244 C CA . GLU A 1 288 ? 11.977 6.965 7.004 1 75.56 288 GLU A CA 1
ATOM 2245 C C . GLU A 1 288 ? 13.414 6.469 6.922 1 75.56 288 GLU A C 1
ATOM 2247 O O . GLU A 1 288 ? 14.195 6.648 7.859 1 75.56 288 GLU A O 1
ATOM 2252 N N . ASN A 1 289 ? 13.766 5.703 5.953 1 71.06 289 ASN A N 1
ATOM 2253 C CA . ASN A 1 289 ? 15.102 5.133 5.801 1 71.06 289 ASN A CA 1
ATOM 2254 C C . ASN A 1 289 ? 16.016 6.043 4.98 1 71.06 289 ASN A C 1
ATOM 2256 O O . ASN A 1 289 ? 16.641 5.598 4.023 1 71.06 289 ASN A O 1
ATOM 2260 N N . PHE A 1 290 ? 16.016 7.359 5.504 1 78.5 290 PHE A N 1
ATOM 2261 C CA . PHE A 1 290 ? 16.953 8.266 4.859 1 78.5 290 PHE A CA 1
ATOM 2262 C C . PHE A 1 290 ? 18.344 8.148 5.484 1 78.5 290 PHE A C 1
ATOM 2264 O O . PHE A 1 290 ? 18.469 8.07 6.711 1 78.5 290 PHE A O 1
ATOM 2271 N N . HIS A 1 291 ? 19.406 8.07 4.707 1 77.62 291 HIS A N 1
ATOM 2272 C CA . HIS A 1 291 ? 20.75 7.883 5.223 1 77.62 291 HIS A CA 1
ATOM 2273 C C . HIS A 1 291 ? 21.578 9.148 5.055 1 77.62 291 HIS A C 1
ATOM 2275 O O . HIS A 1 291 ? 22.797 9.125 5.227 1 77.62 291 HIS A O 1
ATOM 2281 N N . VAL A 1 292 ? 21 10.242 4.742 1 89.88 292 VAL A N 1
ATOM 2282 C CA . VAL A 1 292 ? 21.688 11.516 4.582 1 89.88 292 VAL A CA 1
ATOM 2283 C C . VAL A 1 292 ? 21.375 12.422 5.773 1 89.88 292 VAL A C 1
ATOM 2285 O O . VAL A 1 292 ? 20.219 12.633 6.121 1 89.88 292 VAL A O 1
ATOM 2288 N N . PRO A 1 293 ? 22.406 12.93 6.426 1 94.88 293 PRO A N 1
ATOM 2289 C CA . PRO A 1 293 ? 22.141 13.844 7.543 1 94.88 293 PRO A CA 1
ATOM 2290 C C . PRO A 1 293 ? 21.438 15.125 7.109 1 94.88 293 PRO A C 1
ATOM 2292 O O . PRO A 1 293 ? 21.734 15.672 6.043 1 94.88 293 PRO A O 1
ATOM 2295 N N . VAL A 1 294 ? 20.516 15.547 7.93 1 96.62 294 VAL A N 1
ATOM 2296 C CA . VAL A 1 294 ? 19.719 16.734 7.652 1 96.62 294 VAL A CA 1
ATOM 2297 C C . VAL A 1 294 ? 19.672 17.625 8.898 1 96.62 294 VAL A C 1
ATOM 2299 O O . VAL A 1 294 ? 19.562 17.125 10.016 1 96.62 294 VAL A O 1
ATOM 2302 N N . GLN A 1 295 ? 19.812 18.922 8.719 1 95.56 295 GLN A N 1
ATOM 2303 C CA . GLN A 1 295 ? 19.656 19.875 9.82 1 95.56 295 GLN A CA 1
ATOM 2304 C C . GLN A 1 295 ? 18.922 21.141 9.359 1 95.56 295 GLN A C 1
ATOM 2306 O O . GLN A 1 295 ? 19.312 21.75 8.359 1 95.56 295 GLN A O 1
ATOM 2311 N N . LEU A 1 296 ? 17.828 21.422 10 1 94.81 296 LEU A N 1
ATOM 2312 C CA . LEU A 1 296 ? 17.188 22.719 9.805 1 94.81 296 LEU A CA 1
ATOM 2313 C C . LEU A 1 296 ? 17.969 23.828 10.531 1 94.81 296 LEU A C 1
ATOM 2315 O O . LEU A 1 296 ? 18.203 23.734 11.734 1 94.81 296 LEU A O 1
ATOM 2319 N N . VAL A 1 297 ? 18.406 24.812 9.797 1 93.81 297 VAL A N 1
ATOM 2320 C CA . VAL A 1 297 ? 19.172 25.922 10.367 1 93.81 297 VAL A CA 1
ATOM 2321 C C . VAL A 1 297 ? 18.328 27.188 10.344 1 93.81 297 VAL A C 1
ATOM 2323 O O . VAL A 1 297 ? 17.266 27.234 9.727 1 93.81 297 VAL A O 1
ATOM 2326 N N . THR A 1 298 ? 18.781 28.156 11.055 1 90.19 298 THR A N 1
ATOM 2327 C CA . THR A 1 298 ? 18.047 29.406 11.125 1 90.19 298 THR A CA 1
ATOM 2328 C C . THR A 1 298 ? 18.234 30.219 9.844 1 90.19 298 THR A C 1
ATOM 2330 O O . THR A 1 298 ? 19.203 30 9.109 1 90.19 298 THR A O 1
ATOM 2333 N N . SER A 1 299 ? 17.297 31.125 9.633 1 89.69 299 SER A N 1
ATOM 2334 C CA . SER A 1 299 ? 17.406 32 8.469 1 89.69 299 SER A CA 1
ATOM 2335 C C . SER A 1 299 ? 18.656 32.875 8.539 1 89.69 299 SER A C 1
ATOM 2337 O O . SER A 1 299 ? 19.281 33.156 7.516 1 89.69 299 SER A O 1
ATOM 2339 N N . SER A 1 300 ? 19 33.312 9.695 1 89.5 300 SER A N 1
ATOM 2340 C CA . SER A 1 300 ? 20.188 34.125 9.875 1 89.5 300 SER A CA 1
ATOM 2341 C C . SER A 1 300 ? 21.453 33.375 9.5 1 89.5 300 SER A C 1
ATOM 2343 O O . SER A 1 300 ? 22.312 33.875 8.797 1 89.5 300 SER A O 1
ATOM 2345 N N . ASP A 1 301 ? 21.484 32.188 9.945 1 92.25 301 ASP A N 1
ATOM 2346 C CA . ASP A 1 301 ? 22.656 31.344 9.656 1 92.25 301 ASP A CA 1
ATOM 2347 C C . ASP A 1 301 ? 22.75 31.031 8.172 1 92.25 301 ASP A C 1
ATOM 2349 O O . ASP A 1 301 ? 23.844 31.047 7.59 1 92.25 301 ASP A O 1
ATOM 2353 N N . SER A 1 302 ? 21.656 30.688 7.609 1 92.38 302 SER A N 1
ATOM 2354 C CA . SER A 1 302 ? 21.656 30.375 6.184 1 92.38 302 SER A CA 1
ATOM 2355 C C . SER A 1 302 ? 22.094 31.578 5.355 1 92.38 302 SER A C 1
ATOM 2357 O O . SER A 1 302 ? 22.797 31.422 4.352 1 92.38 302 SER A O 1
ATOM 2359 N N . ASN A 1 303 ? 21.688 32.75 5.754 1 90.88 303 ASN A N 1
ATOM 2360 C CA . ASN A 1 303 ? 22.094 33.969 5.043 1 90.88 303 ASN A CA 1
ATOM 2361 C C . ASN A 1 303 ? 23.594 34.188 5.117 1 90.88 303 ASN A C 1
ATOM 2363 O O . ASN A 1 303 ? 24.219 34.625 4.152 1 90.88 303 ASN A O 1
ATOM 2367 N N . ARG A 1 304 ? 24.156 33.938 6.227 1 93.81 304 ARG A N 1
ATOM 2368 C CA . ARG A 1 304 ? 25.609 34.031 6.375 1 93.81 304 ARG A CA 1
ATOM 2369 C C . ARG A 1 304 ? 26.312 33.031 5.449 1 93.81 304 ARG A C 1
ATOM 2371 O O . ARG A 1 304 ? 27.328 33.375 4.836 1 93.81 304 ARG A O 1
ATOM 2378 N N . MET A 1 305 ? 25.766 31.875 5.379 1 94.69 305 MET A N 1
ATOM 2379 C CA . MET A 1 305 ? 26.344 30.859 4.504 1 94.69 305 MET A CA 1
ATOM 2380 C C . MET A 1 305 ? 26.25 31.281 3.039 1 94.69 305 MET A C 1
ATOM 2382 O O . MET A 1 305 ? 27.203 31.109 2.273 1 94.69 305 MET A O 1
ATOM 2386 N N . LEU A 1 306 ? 25.156 31.828 2.713 1 93.69 306 LEU A N 1
ATOM 2387 C CA . LEU A 1 306 ? 24.938 32.25 1.331 1 93.69 306 LEU A CA 1
ATOM 2388 C C . LEU A 1 306 ? 25.875 33.375 0.932 1 93.69 306 LEU A C 1
ATOM 2390 O O . LEU A 1 306 ? 26.312 33.438 -0.22 1 93.69 306 LEU A O 1
ATOM 2394 N N . ARG A 1 307 ? 26.188 34.219 1.828 1 91.94 307 ARG A N 1
ATOM 2395 C CA . ARG A 1 307 ? 27.109 35.312 1.555 1 91.94 307 ARG A CA 1
ATOM 2396 C C . ARG A 1 307 ? 28.5 34.781 1.211 1 91.94 307 ARG A C 1
ATOM 2398 O O . ARG A 1 307 ? 29.219 35.375 0.406 1 91.94 307 ARG A O 1
ATOM 2405 N N . GLU A 1 308 ? 28.828 33.688 1.809 1 92.56 308 GLU A N 1
ATOM 2406 C CA . GLU A 1 308 ? 30.156 33.094 1.592 1 92.56 308 GLU A CA 1
ATOM 2407 C C . GLU A 1 308 ? 30.281 32.5 0.191 1 92.56 308 GLU A C 1
ATOM 2409 O O . GLU A 1 308 ? 31.375 32.188 -0.258 1 92.56 308 GLU A O 1
ATOM 2414 N N . LEU A 1 309 ? 29.172 32.406 -0.513 1 94 309 LEU A N 1
ATOM 2415 C CA . LEU A 1 309 ? 29.188 31.828 -1.848 1 94 309 LEU A CA 1
ATOM 2416 C C . LEU A 1 309 ? 29.312 32.906 -2.916 1 94 309 LEU A C 1
ATOM 2418 O O . LEU A 1 309 ? 29.484 32.594 -4.098 1 94 309 LEU A O 1
ATOM 2422 N N . ARG A 1 310 ? 29.281 34.125 -2.551 1 90.62 310 ARG A N 1
ATOM 2423 C CA . ARG A 1 310 ? 29.188 35.219 -3.5 1 90.62 310 ARG A CA 1
ATOM 2424 C C . ARG A 1 310 ? 30.484 35.406 -4.277 1 90.62 310 ARG A C 1
ATOM 2426 O O . ARG A 1 310 ? 30.484 35.438 -5.508 1 90.62 310 ARG A O 1
ATOM 2433 N N . ASP A 1 311 ? 31.547 35.438 -3.529 1 88.62 311 ASP A N 1
ATOM 2434 C CA . ASP A 1 311 ? 32.812 35.625 -4.191 1 88.62 311 ASP A CA 1
ATOM 2435 C C . ASP A 1 311 ? 33.25 34.375 -4.949 1 88.62 311 ASP A C 1
ATOM 2437 O O . ASP A 1 311 ? 33.5 33.344 -4.34 1 88.62 311 ASP A O 1
ATOM 2441 N N . GLY A 1 312 ? 33.312 34.5 -6.305 1 89.25 312 GLY A N 1
ATOM 2442 C CA . GLY A 1 312 ? 33.75 33.375 -7.121 1 89.25 312 GLY A CA 1
ATOM 2443 C C . GLY A 1 312 ? 32.656 32.375 -7.371 1 89.25 312 GLY A C 1
ATOM 2444 O O . GLY A 1 312 ? 32.906 31.297 -7.934 1 89.25 312 GLY A O 1
ATOM 2445 N N . GLY A 1 313 ? 31.531 32.719 -6.938 1 93 313 GLY A N 1
ATOM 2446 C CA . GLY A 1 313 ? 30.422 31.781 -7.059 1 93 313 GLY A CA 1
ATOM 2447 C C . GLY A 1 313 ? 29.828 31.734 -8.445 1 93 313 GLY A C 1
ATOM 2448 O O . GLY A 1 313 ? 29.859 32.719 -9.18 1 93 313 GLY A O 1
ATOM 2449 N N . VAL A 1 314 ? 29.344 30.531 -8.828 1 94.12 314 VAL A N 1
ATOM 2450 C CA . VAL A 1 314 ? 28.594 30.375 -10.078 1 94.12 314 VAL A CA 1
ATOM 2451 C C . VAL A 1 314 ? 27.203 30.984 -9.93 1 94.12 314 VAL A C 1
ATOM 2453 O O . VAL A 1 314 ? 26.469 30.656 -8.984 1 94.12 314 VAL A O 1
ATOM 2456 N N . ILE A 1 315 ? 26.844 31.812 -10.836 1 92.06 315 ILE A N 1
ATOM 2457 C CA . ILE A 1 315 ? 25.594 32.531 -10.758 1 92.06 315 ILE A CA 1
ATOM 2458 C C . ILE A 1 315 ? 24.422 31.578 -10.953 1 92.06 315 ILE A C 1
ATOM 2460 O O . ILE A 1 315 ? 24.453 30.734 -11.844 1 92.06 315 ILE A O 1
ATOM 2464 N N . ALA A 1 316 ? 23.438 31.719 -10.078 1 94.31 316 ALA A N 1
ATOM 2465 C CA . ALA A 1 316 ? 22.234 30.906 -10.148 1 94.31 316 ALA A CA 1
ATOM 2466 C C . ALA A 1 316 ? 21.25 31.469 -11.172 1 94.31 316 ALA A C 1
ATOM 2468 O O . ALA A 1 316 ? 21.406 32.594 -11.625 1 94.31 316 ALA A O 1
ATOM 2469 N N . PRO A 1 317 ? 20.234 30.703 -11.539 1 91.69 317 PRO A N 1
ATOM 2470 C CA . PRO A 1 317 ? 19.203 31.219 -12.438 1 91.69 317 PRO A CA 1
ATOM 2471 C C . PRO A 1 317 ? 18.5 32.438 -11.891 1 91.69 317 PRO A C 1
ATOM 2473 O O . PRO A 1 317 ? 18.391 32.625 -10.672 1 91.69 317 PRO A O 1
ATOM 2476 N N . ASP A 1 318 ? 17.922 33.219 -12.703 1 90.12 318 ASP A N 1
ATOM 2477 C CA . ASP A 1 318 ? 17.281 34.469 -12.336 1 90.12 318 ASP A CA 1
ATOM 2478 C C . ASP A 1 318 ? 16.094 34.25 -11.398 1 90.12 318 ASP A C 1
ATOM 2480 O O . ASP A 1 318 ? 15.82 35.062 -10.523 1 90.12 318 ASP A O 1
ATOM 2484 N N . GLU A 1 319 ? 15.484 33.125 -11.539 1 88.81 319 GLU A N 1
ATOM 2485 C CA . GLU A 1 319 ? 14.328 32.781 -10.719 1 88.81 319 GLU A CA 1
ATOM 2486 C C . GLU A 1 319 ? 14.711 32.688 -9.242 1 88.81 319 GLU A C 1
ATOM 2488 O O . GLU A 1 319 ? 13.852 32.844 -8.367 1 88.81 319 GLU A O 1
ATOM 2493 N N . TRP A 1 320 ? 16.016 32.469 -8.992 1 92.94 320 TRP A N 1
ATOM 2494 C CA . TRP A 1 320 ? 16.453 32.219 -7.617 1 92.94 320 TRP A CA 1
ATOM 2495 C C . TRP A 1 320 ? 16.75 33.531 -6.902 1 92.94 320 TRP A C 1
ATOM 2497 O O . TRP A 1 320 ? 17.047 33.562 -5.707 1 92.94 320 TRP A O 1
ATOM 2507 N N . ALA A 1 321 ? 16.641 34.594 -7.625 1 87.94 321 ALA A N 1
ATOM 2508 C CA . ALA A 1 321 ? 16.984 35.875 -7.066 1 87.94 321 ALA A CA 1
ATOM 2509 C C . ALA A 1 321 ? 16.016 36.281 -5.949 1 87.94 321 ALA A C 1
ATOM 2511 O O . ALA A 1 321 ? 14.875 35.812 -5.926 1 87.94 321 ALA A O 1
ATOM 2512 N N . SER A 1 322 ? 16.547 37 -5.004 1 81.12 322 SER A N 1
ATOM 2513 C CA . SER A 1 322 ? 15.719 37.438 -3.895 1 81.12 322 SER A CA 1
ATOM 2514 C C . SER A 1 322 ? 14.672 38.469 -4.367 1 81.12 322 SER A C 1
ATOM 2516 O O . SER A 1 322 ? 14.727 38.938 -5.508 1 81.12 322 SER A O 1
ATOM 2518 N N . GLU A 1 323 ? 13.773 38.719 -3.465 1 75.38 323 GLU A N 1
ATOM 2519 C CA . GLU A 1 323 ? 12.742 39.688 -3.77 1 75.38 323 GLU A CA 1
ATOM 2520 C C . GLU A 1 323 ? 13.352 41.062 -4.039 1 75.38 323 GLU A C 1
ATOM 2522 O O . GLU A 1 323 ? 12.797 41.844 -4.805 1 75.38 323 GLU A O 1
ATOM 2527 N N . THR A 1 324 ? 14.594 41.281 -3.428 1 76.19 324 THR A N 1
ATOM 2528 C CA . THR A 1 324 ? 15.258 42.562 -3.596 1 76.19 324 THR A CA 1
ATOM 2529 C C . THR A 1 324 ? 16.109 42.562 -4.863 1 76.19 324 THR A C 1
ATOM 2531 O O . THR A 1 324 ? 16.75 43.562 -5.176 1 76.19 324 THR A O 1
ATOM 2534 N N . GLY A 1 325 ? 16.047 41.469 -5.547 1 75.12 325 GLY A N 1
ATOM 2535 C CA . GLY A 1 325 ? 16.75 41.406 -6.82 1 75.12 325 GLY A CA 1
ATOM 2536 C C . GLY A 1 325 ? 18.188 40.938 -6.688 1 75.12 325 GLY A C 1
ATOM 2537 O O . GLY A 1 325 ? 18.938 40.938 -7.672 1 75.12 325 GLY A O 1
ATOM 2538 N N . GLU A 1 326 ? 18.578 40.656 -5.551 1 82.94 326 GLU A N 1
ATOM 2539 C CA . GLU A 1 326 ? 19.953 40.219 -5.363 1 82.94 326 GLU A CA 1
ATOM 2540 C C . GLU A 1 326 ? 20.156 38.812 -5.941 1 82.94 326 GLU A C 1
ATOM 2542 O O . GLU A 1 326 ? 19.344 37.906 -5.707 1 82.94 326 GLU A O 1
ATOM 2547 N N . ARG A 1 327 ? 21.234 38.719 -6.652 1 87.81 327 ARG A N 1
ATOM 2548 C CA . ARG A 1 327 ? 21.531 37.469 -7.309 1 87.81 327 ARG A CA 1
ATOM 2549 C C . ARG A 1 327 ? 21.953 36.406 -6.293 1 87.81 327 ARG A C 1
ATOM 2551 O O . ARG A 1 327 ? 22.562 36.719 -5.27 1 87.81 327 ARG A O 1
ATOM 2558 N N . SER A 1 328 ? 21.562 35.188 -6.598 1 91.31 328 SER A N 1
ATOM 2559 C CA . SER A 1 328 ? 22 34.062 -5.801 1 91.31 328 SER A CA 1
ATOM 2560 C C . SER A 1 328 ? 23.094 33.281 -6.516 1 91.31 328 SER A C 1
ATOM 2562 O O . SER A 1 328 ? 23.297 33.438 -7.723 1 91.31 328 SER A O 1
ATOM 2564 N N . TYR A 1 329 ? 23.859 32.562 -5.707 1 92.25 329 TYR A N 1
ATOM 2565 C CA . TYR A 1 329 ? 24.984 31.812 -6.238 1 92.25 329 TYR A CA 1
ATOM 2566 C C . TYR A 1 329 ? 24.875 30.328 -5.855 1 92.25 329 TYR A C 1
ATOM 2568 O O . TYR A 1 329 ? 24.5 30.016 -4.723 1 92.25 329 TYR A O 1
ATOM 2576 N N . LEU A 1 330 ? 25.172 29.484 -6.766 1 90.94 330 LEU A N 1
ATOM 2577 C CA . LEU A 1 330 ? 25.062 28.047 -6.574 1 90.94 330 LEU A CA 1
ATOM 2578 C C . LEU A 1 330 ? 26.156 27.531 -5.648 1 90.94 330 LEU A C 1
ATOM 2580 O O . LEU A 1 330 ? 25.891 26.75 -4.742 1 90.94 330 LEU A O 1
ATOM 2584 N N . GLY A 1 331 ? 27.328 27.812 -5.938 1 89.5 331 GLY A N 1
ATOM 2585 C CA . GLY A 1 331 ? 28.547 27.359 -5.277 1 89.5 331 GLY A CA 1
ATOM 2586 C C . GLY A 1 331 ? 29.812 27.859 -5.953 1 89.5 331 GLY A C 1
ATOM 2587 O O . GLY A 1 331 ? 29.75 28.641 -6.906 1 89.5 331 GLY A O 1
ATOM 2588 N N . ILE A 1 332 ? 30.891 27.5 -5.312 1 84.56 332 ILE A N 1
ATOM 2589 C CA . ILE A 1 332 ? 32.188 27.844 -5.867 1 84.56 332 ILE A CA 1
ATOM 2590 C C . ILE A 1 332 ? 32.875 26.594 -6.41 1 84.56 332 ILE A C 1
ATOM 2592 O O . ILE A 1 332 ? 32.938 25.562 -5.734 1 84.56 332 ILE A O 1
ATOM 2596 N N . ASN A 1 333 ? 33.25 26.688 -7.652 1 85.38 333 ASN A N 1
ATOM 2597 C CA . ASN A 1 333 ? 33.969 25.578 -8.242 1 85.38 333 ASN A CA 1
ATOM 2598 C C . ASN A 1 333 ? 35.25 25.234 -7.449 1 85.38 333 ASN A C 1
ATOM 2600 O O . ASN A 1 333 ? 36.062 26.109 -7.191 1 85.38 333 ASN A O 1
ATOM 2604 N N . PRO A 1 334 ? 35.344 24.016 -7.125 1 80.31 334 PRO A N 1
ATOM 2605 C CA . PRO A 1 334 ? 36.5 23.641 -6.309 1 80.31 334 PRO A CA 1
ATOM 2606 C C . PRO A 1 334 ? 37.844 23.875 -7.023 1 80.31 334 PRO A C 1
ATOM 2608 O O . PRO A 1 334 ? 38.875 24.016 -6.371 1 80.31 334 PRO A O 1
ATOM 2611 N N . ASN A 1 335 ? 37.781 23.906 -8.289 1 79.62 335 ASN A N 1
ATOM 2612 C CA . ASN A 1 335 ? 39 24.109 -9.055 1 79.62 335 ASN A CA 1
ATOM 2613 C C . ASN A 1 335 ? 39.25 25.594 -9.32 1 79.62 335 ASN A C 1
ATOM 2615 O O . ASN A 1 335 ? 40.156 25.938 -10.07 1 79.62 335 ASN A O 1
ATOM 2619 N N . ASN A 1 336 ? 38.469 26.406 -8.68 1 81.06 336 ASN A N 1
ATOM 2620 C CA . ASN A 1 336 ? 38.688 27.844 -8.844 1 81.06 336 ASN A CA 1
ATOM 2621 C C . ASN A 1 336 ? 40 28.297 -8.219 1 81.06 336 ASN A C 1
ATOM 2623 O O . ASN A 1 336 ? 40.25 28.047 -7.039 1 81.06 336 ASN A O 1
ATOM 2627 N N . ALA A 1 337 ? 40.812 28.828 -8.844 1 77.31 337 ALA A N 1
ATOM 2628 C CA . ALA A 1 337 ? 42.156 29.188 -8.438 1 77.31 337 ALA A CA 1
ATOM 2629 C C . ALA A 1 337 ? 42.156 30.438 -7.562 1 77.31 337 ALA A C 1
ATOM 2631 O O . ALA A 1 337 ? 43.031 30.625 -6.707 1 77.31 337 ALA A O 1
ATOM 2632 N N . THR A 1 338 ? 41.281 31.312 -7.703 1 83.5 338 THR A N 1
ATOM 2633 C CA . THR A 1 338 ? 41.25 32.625 -7.07 1 83.5 338 THR A CA 1
ATOM 2634 C C . THR A 1 338 ? 40.438 32.594 -5.781 1 83.5 338 THR A C 1
ATOM 2636 O O . THR A 1 338 ? 40.844 33.219 -4.785 1 83.5 338 THR A O 1
ATOM 2639 N N . PHE A 1 339 ? 39.375 31.938 -5.867 1 86.69 339 PHE A N 1
ATOM 2640 C CA . PHE A 1 339 ? 38.438 31.969 -4.73 1 86.69 339 PHE A CA 1
ATOM 2641 C C . PHE A 1 339 ? 38.312 30.578 -4.117 1 86.69 339 PHE A C 1
ATOM 2643 O O . PHE A 1 339 ? 37.938 29.625 -4.801 1 86.69 339 PHE A O 1
ATOM 2650 N N . PRO A 1 340 ? 38.625 30.547 -2.832 1 87.25 340 PRO A N 1
ATOM 2651 C CA . PRO A 1 340 ? 38.5 29.234 -2.186 1 87.25 340 PRO A CA 1
ATOM 2652 C C . PRO A 1 340 ? 37.062 28.781 -2.062 1 87.25 340 PRO A C 1
ATOM 2654 O O . PRO A 1 340 ? 36.156 29.594 -1.818 1 87.25 340 PRO A O 1
ATOM 2657 N N . ALA A 1 341 ? 36.875 27.516 -2.234 1 89.19 341 ALA A N 1
ATOM 2658 C CA . ALA A 1 341 ? 35.531 26.922 -2.1 1 89.19 341 ALA A CA 1
ATOM 2659 C C . ALA A 1 341 ? 35.125 26.828 -0.634 1 89.19 341 ALA A C 1
ATOM 2661 O O . ALA A 1 341 ? 35.969 26.719 0.253 1 89.19 341 ALA A O 1
ATOM 2662 N N . ALA A 1 342 ? 33.844 27.062 -0.384 1 93.38 342 ALA A N 1
ATOM 2663 C CA . ALA A 1 342 ? 33.281 26.906 0.955 1 93.38 342 ALA A CA 1
ATOM 2664 C C . ALA A 1 342 ? 33.062 25.438 1.294 1 93.38 342 ALA A C 1
ATOM 2666 O O . ALA A 1 342 ? 32.406 24.719 0.553 1 93.38 342 ALA A O 1
ATOM 2667 N N . PHE A 1 343 ? 33.688 25.047 2.344 1 95.19 343 PHE A N 1
ATOM 2668 C CA . PHE A 1 343 ? 33.656 23.641 2.76 1 95.19 343 PHE A CA 1
ATOM 2669 C C . PHE A 1 343 ? 32.906 23.5 4.086 1 95.19 343 PHE A C 1
ATOM 2671 O O . PHE A 1 343 ? 33.188 24.234 5.039 1 95.19 343 PHE A O 1
ATOM 2678 N N . VAL A 1 344 ? 31.906 22.547 4.098 1 97.19 344 VAL A N 1
ATOM 2679 C CA . VAL A 1 344 ? 31.078 22.391 5.285 1 97.19 344 VAL A CA 1
ATOM 2680 C C . VAL A 1 344 ? 31.344 21.031 5.918 1 97.19 344 VAL A C 1
ATOM 2682 O O . VAL A 1 344 ? 31.453 20.016 5.215 1 97.19 344 VAL A O 1
ATOM 2685 N N . GLU A 1 345 ? 31.531 21.016 7.137 1 97.19 345 GLU A N 1
ATOM 2686 C CA . GLU A 1 345 ? 31.516 19.828 7.973 1 97.19 345 GLU A CA 1
ATOM 2687 C C . GLU A 1 345 ? 30.375 19.875 8.984 1 97.19 345 GLU A C 1
ATOM 2689 O O . GLU A 1 345 ? 30.25 20.844 9.742 1 97.19 345 GLU A O 1
ATOM 2694 N N . MET A 1 346 ? 29.547 18.828 8.961 1 96.19 346 MET A N 1
ATOM 2695 C CA . MET A 1 346 ? 28.422 18.875 9.883 1 96.19 346 MET A CA 1
ATOM 2696 C C . MET A 1 346 ? 28.297 17.562 10.656 1 96.19 346 MET A C 1
ATOM 2698 O O . MET A 1 346 ? 28.531 16.484 10.102 1 96.19 346 MET A O 1
ATOM 2702 N N . LYS A 1 347 ? 28.109 17.703 11.883 1 95.75 347 LYS A N 1
ATOM 2703 C CA . LYS A 1 347 ? 27.766 16.641 12.82 1 95.75 347 LYS A CA 1
ATOM 2704 C C . LYS A 1 347 ? 26.406 16.891 13.461 1 95.75 347 LYS A C 1
ATOM 2706 O O . LYS A 1 347 ? 26.266 17.781 14.305 1 95.75 347 LYS A O 1
ATOM 2711 N N . VAL A 1 348 ? 25.438 16.062 13.047 1 95.19 348 VAL A N 1
ATOM 2712 C CA . VAL A 1 348 ? 24.062 16.25 13.523 1 95.19 348 VAL A CA 1
ATOM 2713 C C . VAL A 1 348 ? 23.734 15.211 14.586 1 95.19 348 VAL A C 1
ATOM 2715 O O . VAL A 1 348 ? 23.828 14.008 14.336 1 95.19 348 VAL A O 1
ATOM 2718 N N . ASN A 1 349 ? 23.328 15.695 15.711 1 92.69 349 ASN A N 1
ATOM 2719 C CA . ASN A 1 349 ? 22.984 14.812 16.828 1 92.69 349 ASN A CA 1
ATOM 2720 C C . ASN A 1 349 ? 21.516 14.977 17.234 1 92.69 349 ASN A C 1
ATOM 2722 O O . ASN A 1 349 ? 21.047 16.094 17.406 1 92.69 349 ASN A O 1
ATOM 2726 N N . VAL A 1 350 ? 20.812 13.867 17.266 1 91 350 VAL A N 1
ATOM 2727 C CA . VAL A 1 350 ? 19.422 13.828 17.672 1 91 350 VAL A CA 1
ATOM 2728 C C . VAL A 1 350 ? 19.219 12.805 18.781 1 91 350 VAL A C 1
ATOM 2730 O O . VAL A 1 350 ? 19.844 11.742 18.781 1 91 350 VAL A O 1
ATOM 2733 N N . ILE A 1 351 ? 18.484 13.188 19.781 1 88.81 351 ILE A N 1
ATOM 2734 C CA . ILE A 1 351 ? 18.125 12.25 20.844 1 88.81 351 ILE A CA 1
ATOM 2735 C C . ILE A 1 351 ? 16.672 11.844 20.719 1 88.81 351 ILE A C 1
ATOM 2737 O O . ILE A 1 351 ? 15.82 12.656 20.312 1 88.81 351 ILE A O 1
ATOM 2741 N N . TYR A 1 352 ? 16.422 10.625 20.984 1 87.31 352 TYR A N 1
ATOM 2742 C CA . TYR A 1 352 ? 15.062 10.102 20.969 1 87.31 352 TYR A CA 1
ATOM 2743 C C . TYR A 1 352 ? 14.578 9.828 22.391 1 87.31 352 TYR A C 1
ATOM 2745 O O . TYR A 1 352 ? 15.172 9.023 23.109 1 87.31 352 TYR A O 1
ATOM 2753 N N . THR A 1 353 ? 13.555 10.555 22.766 1 87.62 353 THR A N 1
ATOM 2754 C CA . THR A 1 353 ? 12.969 10.367 24.078 1 87.62 353 THR A CA 1
ATOM 2755 C C . THR A 1 353 ? 11.664 9.57 23.984 1 87.62 353 THR A C 1
ATOM 2757 O O . THR A 1 353 ? 10.867 9.781 23.078 1 87.62 353 THR A O 1
ATOM 2760 N N . GLN A 1 354 ? 11.492 8.656 24.922 1 88.12 354 GLN A N 1
ATOM 2761 C CA . GLN A 1 354 ? 10.273 7.863 24.938 1 88.12 354 GLN A CA 1
ATOM 2762 C C . GLN A 1 354 ? 9.117 8.641 25.562 1 88.12 354 GLN A C 1
ATOM 2764 O O . GLN A 1 354 ? 9.297 9.297 26.594 1 88.12 354 GLN A O 1
ATOM 2769 N N . GLU A 1 355 ? 8.023 8.719 24.875 1 87.19 355 GLU A N 1
ATOM 2770 C CA . GLU A 1 355 ? 6.793 9.352 25.359 1 87.19 355 GLU A CA 1
ATOM 2771 C C . GLU A 1 355 ? 5.594 8.422 25.188 1 87.19 355 GLU A C 1
ATOM 2773 O O . GLU A 1 355 ? 5.551 7.629 24.234 1 87.19 355 GLU A O 1
ATOM 2778 N N . THR A 1 356 ? 4.719 8.484 26.156 1 89.69 356 THR A N 1
ATOM 2779 C CA . THR A 1 356 ? 3.473 7.734 26.016 1 89.69 356 THR A CA 1
ATOM 2780 C C . THR A 1 356 ? 2.342 8.648 25.547 1 89.69 356 THR A C 1
ATOM 2782 O O . THR A 1 356 ? 2.062 9.672 26.172 1 89.69 356 THR A O 1
ATOM 2785 N N . ILE A 1 357 ? 1.774 8.305 24.453 1 92 357 ILE A N 1
ATOM 2786 C CA . ILE A 1 357 ? 0.647 9.031 23.875 1 92 357 ILE A CA 1
ATOM 2787 C C . ILE A 1 357 ? -0.645 8.25 24.109 1 92 357 ILE A C 1
ATOM 2789 O O . ILE A 1 357 ? -0.681 7.031 23.938 1 92 357 ILE A O 1
ATOM 2793 N N . SER A 1 358 ? -1.692 8.953 24.531 1 94.38 358 SER A N 1
ATOM 2794 C CA . SER A 1 358 ? -2.965 8.297 24.828 1 94.38 358 SER A CA 1
ATOM 2795 C C . SER A 1 358 ? -4.09 8.867 23.969 1 94.38 358 SER A C 1
ATOM 2797 O O . SER A 1 358 ? -4.27 10.086 23.906 1 94.38 358 SER A O 1
ATOM 2799 N N . ASN A 1 359 ? -4.754 8.016 23.234 1 96.06 359 ASN A N 1
ATOM 2800 C CA . ASN A 1 359 ? -5.984 8.352 22.531 1 96.06 359 ASN A CA 1
ATOM 2801 C C . ASN A 1 359 ? -7.219 7.898 23.297 1 96.06 359 ASN A C 1
ATOM 2803 O O . ASN A 1 359 ? -7.219 6.824 23.906 1 96.06 359 ASN A O 1
ATOM 2807 N N . VAL A 1 360 ? -8.25 8.719 23.344 1 97.06 360 VAL A N 1
ATOM 2808 C CA . VAL A 1 360 ? -9.523 8.336 23.938 1 97.06 360 VAL A CA 1
ATOM 2809 C C . VAL A 1 360 ? -10.594 8.25 22.859 1 97.06 360 VAL A C 1
ATOM 2811 O O . VAL A 1 360 ? -10.781 9.188 22.078 1 97.06 360 VAL A O 1
ATOM 2814 N N . MET A 1 361 ? -11.242 7.117 22.797 1 97.38 361 MET A N 1
ATOM 2815 C CA . MET A 1 361 ? -12.266 6.91 21.766 1 97.38 361 MET A CA 1
ATOM 2816 C C . MET A 1 361 ? -13.57 6.426 22.391 1 97.38 361 MET A C 1
ATOM 2818 O O . MET A 1 361 ? -13.562 5.555 23.25 1 97.38 361 MET A O 1
ATOM 2822 N N . GLY A 1 362 ? -14.672 7.043 22.031 1 98.12 362 GLY A N 1
ATOM 2823 C CA . GLY A 1 362 ? -16.016 6.605 22.359 1 98.12 362 GLY A CA 1
ATOM 2824 C C . GLY A 1 362 ? -16.828 6.211 21.141 1 98.12 362 GLY A C 1
ATOM 2825 O O . GLY A 1 362 ? -16.844 6.926 20.125 1 98.12 362 GLY A O 1
ATOM 2826 N N . THR A 1 363 ? -17.5 5.035 21.234 1 96.81 363 THR A N 1
ATOM 2827 C CA . THR A 1 363 ? -18.156 4.473 20.047 1 96.81 363 THR A CA 1
ATOM 2828 C C . THR A 1 363 ? -19.641 4.27 20.297 1 96.81 363 THR A C 1
ATOM 2830 O O . THR A 1 363 ? -20.047 3.826 21.375 1 96.81 363 THR A O 1
ATOM 2833 N N . ILE A 1 364 ? -20.484 4.73 19.406 1 96.56 364 ILE A N 1
ATOM 2834 C CA . ILE A 1 364 ? -21.859 4.273 19.234 1 96.56 364 ILE A CA 1
ATOM 2835 C C . ILE A 1 364 ? -21.953 3.35 18.016 1 96.56 364 ILE A C 1
ATOM 2837 O O . ILE A 1 364 ? -21.625 3.752 16.891 1 96.56 364 ILE A O 1
ATOM 2841 N N . TYR A 1 365 ? -22.312 2.109 18.203 1 93.75 365 TYR A N 1
ATOM 2842 C CA . TYR A 1 365 ? -22.391 1.147 17.109 1 93.75 365 TYR A CA 1
ATOM 2843 C C . TYR A 1 365 ? -23.672 1.332 16.312 1 93.75 365 TYR A C 1
ATOM 2845 O O . TYR A 1 365 ? -24.703 1.749 16.859 1 93.75 365 TYR A O 1
ATOM 2853 N N . GLY A 1 366 ? -23.562 1.05 15.047 1 92.5 366 GLY A N 1
ATOM 2854 C CA . GLY A 1 366 ? -24.766 0.992 14.219 1 92.5 366 GLY A CA 1
ATOM 2855 C C . GLY A 1 366 ? -25.547 -0.29 14.406 1 92.5 366 GLY A C 1
ATOM 2856 O O . GLY A 1 366 ? -24.984 -1.338 14.719 1 92.5 366 GLY A O 1
ATOM 2857 N N . ASP A 1 367 ? -26.766 -0.21 14.086 1 88.5 367 ASP A N 1
ATOM 2858 C CA . ASP A 1 367 ? -27.641 -1.36 14.281 1 88.5 367 ASP A CA 1
ATOM 2859 C C . ASP A 1 367 ? -27.562 -2.316 13.086 1 88.5 367 ASP A C 1
ATOM 2861 O O . ASP A 1 367 ? -27.703 -3.529 13.25 1 88.5 367 ASP A O 1
ATOM 2865 N N . MET A 1 368 ? -27.344 -1.744 11.938 1 86.81 368 MET A N 1
ATOM 2866 C CA . MET A 1 368 ? -27.391 -2.578 10.742 1 86.81 368 MET A CA 1
ATOM 2867 C C . MET A 1 368 ? -25.984 -2.906 10.258 1 86.81 368 MET A C 1
ATOM 2869 O O . MET A 1 368 ? -25.688 -4.055 9.922 1 86.81 368 MET A O 1
ATOM 2873 N N . GLU A 1 369 ? -25.219 -1.917 10.188 1 91.06 369 GLU A N 1
ATOM 2874 C CA . GLU A 1 369 ? -23.828 -2.07 9.766 1 91.06 369 GLU A CA 1
ATOM 2875 C C . GLU A 1 369 ? -22.859 -1.661 10.875 1 91.06 369 GLU A C 1
ATOM 2877 O O . GLU A 1 369 ? -22.172 -0.649 10.758 1 91.06 369 GLU A O 1
ATOM 2882 N N . SER A 1 370 ? -22.734 -2.488 11.82 1 89.75 370 SER A N 1
ATOM 2883 C CA . SER A 1 370 ? -21.969 -2.178 13.023 1 89.75 370 SER A CA 1
ATOM 2884 C C . SER A 1 370 ? -20.469 -2.119 12.734 1 89.75 370 SER A C 1
ATOM 2886 O O . SER A 1 370 ? -19.688 -1.659 13.562 1 89.75 370 SER A O 1
ATOM 2888 N N . ASP A 1 371 ? -20.078 -2.48 11.508 1 90.69 371 ASP A N 1
ATOM 2889 C CA . ASP A 1 371 ? -18.656 -2.479 11.125 1 90.69 371 ASP A CA 1
ATOM 2890 C C . ASP A 1 371 ? -18.281 -1.178 10.422 1 90.69 371 ASP A C 1
ATOM 2892 O O . ASP A 1 371 ? -17.125 -0.991 10.031 1 90.69 371 ASP A O 1
ATOM 2896 N N . ARG A 1 372 ? -19.172 -0.301 10.219 1 94.5 372 ARG A N 1
ATOM 2897 C CA . ARG A 1 372 ? -18.906 0.953 9.523 1 94.5 372 ARG A CA 1
ATOM 2898 C C . ARG A 1 372 ? -19.109 2.148 10.445 1 94.5 372 ARG A C 1
ATOM 2900 O O . ARG A 1 372 ? -20.047 2.178 11.242 1 94.5 372 ARG A O 1
ATOM 2907 N N . PHE A 1 373 ? -18.125 3.178 10.297 1 96.38 373 PHE A N 1
ATOM 2908 C CA . PHE A 1 373 ? -18.156 4.293 11.234 1 96.38 373 PHE A CA 1
ATOM 2909 C C . PHE A 1 373 ? -17.906 5.613 10.516 1 96.38 373 PHE A C 1
ATOM 2911 O O . PHE A 1 373 ? -17.109 5.68 9.578 1 96.38 373 PHE A O 1
ATOM 2918 N N . VAL A 1 374 ? -18.609 6.621 10.953 1 98.06 374 VAL A N 1
ATOM 2919 C CA . VAL A 1 374 ? -18.109 7.988 10.828 1 98.06 374 VAL A CA 1
ATOM 2920 C C . VAL A 1 374 ? -17.156 8.297 11.977 1 98.06 374 VAL A C 1
ATOM 2922 O O . VAL A 1 374 ? -17.484 8.062 13.148 1 98.06 374 VAL A O 1
ATOM 2925 N N . VAL A 1 375 ? -15.992 8.758 11.68 1 97.81 375 VAL A N 1
ATOM 2926 C CA . VAL A 1 375 ? -15.023 9.086 12.727 1 97.81 375 VAL A CA 1
ATOM 2927 C C . VAL A 1 375 ? -14.953 10.602 12.906 1 97.81 375 VAL A C 1
ATOM 2929 O O . VAL A 1 375 ? -14.688 11.336 11.953 1 97.81 375 VAL A O 1
ATOM 2932 N N . ILE A 1 376 ? -15.258 11.023 14.055 1 97.81 376 ILE A N 1
ATOM 2933 C CA . ILE A 1 376 ? -15.164 12.43 14.43 1 97.81 376 ILE A CA 1
ATOM 2934 C C . ILE A 1 376 ? -14 12.633 15.391 1 97.81 376 ILE A C 1
ATOM 2936 O O . ILE A 1 376 ? -13.977 12.062 16.484 1 97.81 376 ILE A O 1
ATOM 2940 N N . GLY A 1 377 ? -13.062 13.438 14.961 1 95.25 377 GLY A N 1
ATOM 2941 C CA . GLY A 1 377 ? -11.844 13.523 15.75 1 95.25 377 GLY A CA 1
ATOM 2942 C C . GLY A 1 377 ? -11.43 14.945 16.062 1 95.25 377 GLY A C 1
ATOM 2943 O O . GLY A 1 377 ? -11.68 15.859 15.281 1 95.25 377 GLY A O 1
ATOM 2944 N N . ALA A 1 378 ? -10.805 15.148 17.266 1 92.38 378 ALA A N 1
ATOM 2945 C CA . ALA A 1 378 ? -10.188 16.406 17.703 1 92.38 378 ALA A CA 1
ATOM 2946 C C . ALA A 1 378 ? -8.828 16.141 18.344 1 92.38 378 ALA A C 1
ATOM 2948 O O . ALA A 1 378 ? -8.641 15.164 19.062 1 92.38 378 ALA A O 1
ATOM 2949 N N . VAL A 1 379 ? -7.934 17 18.031 1 88.19 379 VAL A N 1
ATOM 2950 C CA . VAL A 1 379 ? -6.613 16.906 18.656 1 88.19 379 VAL A CA 1
ATOM 2951 C C . VAL A 1 379 ? -6.621 17.594 20.016 1 88.19 379 VAL A C 1
ATOM 2953 O O . VAL A 1 379 ? -7.176 18.688 20.156 1 88.19 379 VAL A O 1
ATOM 2956 N N . ARG A 1 380 ? -6 16.859 20.969 1 84.44 380 ARG A N 1
ATOM 2957 C CA . ARG A 1 380 ? -5.938 17.406 22.328 1 84.44 380 ARG A CA 1
ATOM 2958 C C . ARG A 1 380 ? -4.707 18.297 22.5 1 84.44 380 ARG A C 1
ATOM 2960 O O . ARG A 1 380 ? -3.594 17.891 22.156 1 84.44 380 ARG A O 1
ATOM 2967 N N . ASP A 1 381 ? -4.859 19.5 22.734 1 67.5 381 ASP A N 1
ATOM 2968 C CA . ASP A 1 381 ? -3.744 20.422 22.922 1 67.5 381 ASP A CA 1
ATOM 2969 C C . ASP A 1 381 ? -3.158 20.297 24.328 1 67.5 381 ASP A C 1
ATOM 2971 O O . ASP A 1 381 ? -3.869 20.469 25.312 1 67.5 381 ASP A O 1
ATOM 2975 N N . GLU A 1 382 ? -1.959 19.656 24.578 1 58.19 382 GLU A N 1
ATOM 2976 C CA . GLU A 1 382 ? -1.324 19.5 25.875 1 58.19 382 GLU A CA 1
ATOM 2977 C C . GLU A 1 382 ? -0.817 20.828 26.422 1 58.19 382 GLU A C 1
ATOM 2979 O O . GLU A 1 382 ? -0.412 20.922 27.578 1 58.19 382 GLU A O 1
ATOM 2984 N N . SER A 1 383 ? -0.371 21.719 25.562 1 52.97 383 SER A N 1
ATOM 2985 C CA . SER A 1 383 ? 0.376 22.859 26.062 1 52.97 383 SER A CA 1
ATOM 2986 C C . SER A 1 383 ? -0.467 23.688 27.031 1 52.97 383 SER A C 1
ATOM 2988 O O . SER A 1 383 ? -1.687 23.516 27.094 1 52.97 383 SER A O 1
ATOM 2990 N N . VAL A 1 384 ? 0.033 25.109 27.312 1 43.75 384 VAL A N 1
ATOM 2991 C CA . VAL A 1 384 ? 0.102 26.203 28.281 1 43.75 384 VAL A CA 1
ATOM 2992 C C . VAL A 1 384 ? -1.283 26.812 28.469 1 43.75 384 VAL A C 1
ATOM 2994 O O . VAL A 1 384 ? -2.131 26.734 27.578 1 43.75 384 VAL A O 1
ATOM 2997 N N . ALA A 1 385 ? -1.634 27.344 29.703 1 40.19 385 ALA A N 1
ATOM 2998 C CA . ALA A 1 385 ? -2.635 28.172 30.375 1 40.19 385 ALA A CA 1
ATOM 2999 C C . ALA A 1 385 ? -3.33 29.109 29.391 1 40.19 385 ALA A C 1
ATOM 3001 O O . ALA A 1 385 ? -4.414 29.625 29.688 1 40.19 385 ALA A O 1
ATOM 3002 N N . GLY A 1 386 ? -2.434 30.078 28.828 1 36.12 386 GLY A N 1
ATOM 3003 C CA . GLY A 1 386 ? -2.982 31.359 28.422 1 36.12 386 GLY A CA 1
ATOM 3004 C C . GLY A 1 386 ? -3.867 31.266 27.188 1 36.12 386 GLY A C 1
ATOM 3005 O O . GLY A 1 386 ? -4.816 32.031 27.047 1 36.12 386 GLY A O 1
ATOM 3006 N N . GLY A 1 387 ? -3.17 31.359 25.969 1 37.41 387 GLY A N 1
ATOM 3007 C CA . GLY A 1 387 ? -3.826 32.062 24.875 1 37.41 387 GLY A CA 1
ATOM 3008 C C . GLY A 1 387 ? -5.004 31.281 24.297 1 37.41 387 GLY A C 1
ATOM 3009 O O . GLY A 1 387 ? -6.145 31.484 24.719 1 37.41 387 GLY A O 1
ATOM 3010 N N . SER A 1 388 ? -4.852 30.719 22.922 1 40.47 388 SER A N 1
ATOM 3011 C CA . SER A 1 388 ? -5.676 30.734 21.719 1 40.47 388 SER A CA 1
ATOM 3012 C C . SER A 1 388 ? -6.652 29.562 21.703 1 40.47 388 SER A C 1
ATOM 3014 O O . SER A 1 388 ? -6.562 28.672 22.562 1 40.47 388 SER A O 1
ATOM 3016 N N . ASP A 1 389 ? -7.379 29.219 20.438 1 46.34 389 ASP A N 1
ATOM 3017 C CA . ASP A 1 389 ? -8.398 28.547 19.625 1 46.34 389 ASP A CA 1
ATOM 3018 C C . ASP A 1 389 ? -8.367 27.031 19.875 1 46.34 389 ASP A C 1
ATOM 3020 O O . ASP A 1 389 ? -9.234 26.312 19.359 1 46.34 389 ASP A O 1
ATOM 3024 N N . LEU A 1 390 ? -7.328 26.422 20.453 1 48.62 390 LEU A N 1
ATOM 3025 C CA . LEU A 1 390 ? -7.051 25.016 20.172 1 48.62 390 LEU A CA 1
ATOM 3026 C C . LEU A 1 390 ? -7.902 24.109 21.062 1 48.62 390 LEU A C 1
ATOM 3028 O O . LEU A 1 390 ? -8.266 23.016 20.656 1 48.62 390 LEU A O 1
ATOM 3032 N N . ASP A 1 391 ? -8.5 24.469 22.312 1 60.94 391 ASP A N 1
ATOM 3033 C CA . ASP A 1 391 ? -9.227 23.469 23.094 1 60.94 391 ASP A CA 1
ATOM 3034 C C . ASP A 1 391 ? -10.703 23.422 22.688 1 60.94 391 ASP A C 1
ATOM 3036 O O . ASP A 1 391 ? -11.5 22.719 23.312 1 60.94 391 ASP A O 1
ATOM 3040 N N . LEU A 1 392 ? -10.961 23.969 21.594 1 80 392 LEU A N 1
ATOM 3041 C CA . LEU A 1 392 ? -12.359 24 21.188 1 80 392 LEU A CA 1
ATOM 3042 C C . LEU A 1 392 ? -12.734 22.734 20.438 1 80 392 LEU A C 1
ATOM 3044 O O . LEU A 1 392 ? -13.891 22.312 20.453 1 80 392 LEU A O 1
ATOM 3048 N N . GLY A 1 393 ? -11.75 22.109 19.875 1 88.31 393 GLY A N 1
ATOM 3049 C CA . GLY A 1 393 ? -12.039 20.859 19.188 1 88.31 393 GLY A CA 1
ATOM 3050 C C . GLY A 1 393 ? -12.602 19.797 20.109 1 88.31 393 GLY A C 1
ATOM 3051 O O . GLY A 1 393 ? -13.594 19.141 19.781 1 88.31 393 GLY A O 1
ATOM 3052 N N . THR A 1 394 ? -11.961 19.688 21.25 1 90.69 394 THR A N 1
ATOM 3053 C CA . THR A 1 394 ? -12.414 18.703 22.219 1 90.69 394 THR A CA 1
ATOM 3054 C C . THR A 1 394 ? -13.773 19.109 22.797 1 90.69 394 THR A C 1
ATOM 3056 O O . THR A 1 394 ? -14.609 18.25 23.094 1 90.69 394 THR A O 1
ATOM 3059 N N . ALA A 1 395 ? -13.953 20.406 23.016 1 91.75 395 ALA A N 1
ATOM 3060 C CA . ALA A 1 395 ? -15.25 20.875 23.5 1 91.75 395 ALA A CA 1
ATOM 3061 C C . ALA A 1 395 ? -16.359 20.531 22.531 1 91.75 395 ALA A C 1
ATOM 3063 O O . ALA A 1 395 ? -17.453 20.094 22.938 1 91.75 395 ALA A O 1
ATOM 3064 N N . HIS A 1 396 ? -16.078 20.766 21.25 1 94 396 HIS A N 1
ATOM 3065 C CA . HIS A 1 396 ? -17.047 20.375 20.234 1 94 396 HIS A CA 1
ATOM 3066 C C . HIS A 1 396 ? -17.312 18.875 20.281 1 94 396 HIS A C 1
ATOM 3068 O O . HIS A 1 396 ? -18.469 18.453 20.156 1 94 396 HIS A O 1
ATOM 3074 N N . LEU A 1 397 ? -16.266 18.125 20.422 1 96.38 397 LEU A N 1
ATOM 3075 C CA . LEU A 1 397 ? -16.359 16.672 20.438 1 96.38 397 LEU A CA 1
ATOM 3076 C C . LEU A 1 397 ? -17.297 16.203 21.562 1 96.38 397 LEU A C 1
ATOM 3078 O O . LEU A 1 397 ? -18.188 15.383 21.328 1 96.38 397 LEU A O 1
ATOM 3082 N N . LEU A 1 398 ? -17.125 16.75 22.75 1 96.31 398 LEU A N 1
ATOM 3083 C CA . LEU A 1 398 ? -17.922 16.344 23.906 1 96.31 398 LEU A CA 1
ATOM 3084 C C . LEU A 1 398 ? -19.375 16.797 23.766 1 96.31 398 LEU A C 1
ATOM 3086 O O . LEU A 1 398 ? -20.297 16.094 24.172 1 96.31 398 LEU A O 1
ATOM 3090 N N . GLU A 1 399 ? -19.547 17.984 23.234 1 96.38 399 GLU A N 1
ATOM 3091 C CA . GLU A 1 399 ? -20.906 18.484 22.984 1 96.38 399 GLU A CA 1
ATOM 3092 C C . GLU A 1 399 ? -21.656 17.562 22.031 1 96.38 399 GLU A C 1
ATOM 3094 O O . GLU A 1 399 ? -22.828 17.234 22.266 1 96.38 399 GLU A O 1
ATOM 3099 N N . MET A 1 400 ? -21.016 17.172 20.984 1 97.44 400 MET A N 1
ATOM 3100 C CA . MET A 1 400 ? -21.641 16.297 20 1 97.44 400 MET A CA 1
ATOM 3101 C C . MET A 1 400 ? -21.906 14.906 20.578 1 97.44 400 MET A C 1
ATOM 3103 O O . MET A 1 400 ? -22.984 14.344 20.375 1 97.44 400 MET A O 1
ATOM 3107 N N . ALA A 1 401 ? -20.906 14.375 21.25 1 98.06 401 ALA A N 1
ATOM 3108 C CA . ALA A 1 401 ? -21.078 13.07 21.891 1 98.06 401 ALA A CA 1
ATOM 3109 C C . ALA A 1 401 ? -22.281 13.07 22.828 1 98.06 401 ALA A C 1
ATOM 3111 O O . ALA A 1 401 ? -23.078 12.125 22.844 1 98.06 401 ALA A O 1
ATOM 3112 N N . GLN A 1 402 ? -22.422 14.141 23.578 1 97.25 402 GLN A N 1
ATOM 3113 C CA . GLN A 1 402 ? -23.547 14.266 24.5 1 97.25 402 GLN A CA 1
ATOM 3114 C C . GLN A 1 402 ? -24.875 14.32 23.75 1 97.25 402 GLN A C 1
ATOM 3116 O O . GLN A 1 402 ? -25.828 13.641 24.125 1 97.25 402 GLN A O 1
ATOM 3121 N N . ALA A 1 403 ? -24.906 15.133 22.781 1 97.12 403 ALA A N 1
ATOM 3122 C CA . ALA A 1 403 ? -26.141 15.266 22.016 1 97.12 403 ALA A CA 1
ATOM 3123 C C . ALA A 1 403 ? -26.531 13.938 21.375 1 97.12 403 ALA A C 1
ATOM 3125 O O . ALA A 1 403 ? -27.703 13.547 21.422 1 97.12 403 ALA A O 1
ATOM 3126 N N . PHE A 1 404 ? -25.594 13.203 20.75 1 97.38 404 PHE A N 1
ATOM 3127 C CA . PHE A 1 404 ? -25.844 11.922 20.094 1 97.38 404 PHE A CA 1
ATOM 3128 C C . PHE A 1 404 ? -26.297 10.875 21.109 1 97.38 404 PHE A C 1
ATOM 3130 O O . PHE A 1 404 ? -27.203 10.102 20.844 1 97.38 404 PHE A O 1
ATOM 3137 N N . ALA A 1 405 ? -25.625 10.852 22.25 1 96 405 ALA A N 1
ATOM 3138 C CA . ALA A 1 405 ? -25.984 9.914 23.312 1 96 405 ALA A CA 1
ATOM 3139 C C . ALA A 1 405 ? -27.406 10.172 23.797 1 96 405 ALA A C 1
ATOM 3141 O O . ALA A 1 405 ? -28.203 9.234 23.969 1 96 405 ALA A O 1
ATOM 3142 N N . ASN A 1 406 ? -27.75 11.422 24 1 94.31 406 ASN A N 1
ATOM 3143 C CA . ASN A 1 406 ? -29.062 11.805 24.5 1 94.31 406 ASN A CA 1
ATOM 3144 C C . ASN A 1 406 ? -30.172 11.391 23.531 1 94.31 406 ASN A C 1
ATOM 3146 O O . ASN A 1 406 ? -31.203 10.883 23.953 1 94.31 406 ASN A O 1
ATOM 3150 N N . ILE A 1 407 ? -29.906 11.594 22.328 1 92.06 407 ILE A N 1
ATOM 3151 C CA . ILE A 1 407 ? -30.938 11.273 21.344 1 92.06 407 ILE A CA 1
ATOM 3152 C C . ILE A 1 407 ? -31.094 9.758 21.234 1 92.06 407 ILE A C 1
ATOM 3154 O O . ILE A 1 407 ? -32.188 9.25 21 1 92.06 407 ILE A O 1
ATOM 3158 N N . LYS A 1 408 ? -30.031 9.016 21.25 1 91.31 408 LYS A N 1
ATOM 3159 C CA . LYS A 1 408 ? -30.062 7.559 21.203 1 91.31 408 LYS A CA 1
ATOM 3160 C C . LYS A 1 408 ? -30.953 6.996 22.297 1 91.31 408 LYS A C 1
ATOM 3162 O O . LYS A 1 408 ? -31.781 6.117 22.047 1 91.31 408 LYS A O 1
ATOM 3167 N N . PHE A 1 409 ? -30.859 7.52 23.422 1 85.5 409 PHE A N 1
ATOM 3168 C CA . PHE A 1 409 ? -31.609 7.023 24.578 1 85.5 409 PHE A CA 1
ATOM 3169 C C . PHE A 1 409 ? -33.031 7.559 24.562 1 85.5 409 PHE A C 1
ATOM 3171 O O . PHE A 1 409 ? -34 6.812 24.812 1 85.5 409 PHE A O 1
ATOM 3178 N N . ALA A 1 410 ? -33.188 8.805 24.234 1 83.38 410 ALA A N 1
ATOM 3179 C CA . ALA A 1 410 ? -34.469 9.461 24.297 1 83.38 410 ALA A CA 1
ATOM 3180 C C . ALA A 1 410 ? -35.406 8.969 23.188 1 83.38 410 ALA A C 1
ATOM 3182 O O . ALA A 1 410 ? -36.594 8.766 23.422 1 83.38 410 ALA A O 1
ATOM 3183 N N . GLU A 1 411 ? -34.812 8.742 22.062 1 81.25 411 GLU A N 1
ATOM 3184 C CA . GLU A 1 411 ? -35.656 8.422 20.922 1 81.25 411 GLU A CA 1
ATOM 3185 C C . GLU A 1 411 ? -35.406 6.996 20.422 1 81.25 411 GLU A C 1
ATOM 3187 O O . GLU A 1 411 ? -35.875 6.609 19.359 1 81.25 411 GLU A O 1
ATOM 3192 N N . LYS A 1 412 ? -34.594 6.188 21.125 1 82.88 412 LYS A N 1
ATOM 3193 C CA . LYS A 1 412 ? -34.219 4.836 20.703 1 82.88 412 LYS A CA 1
ATOM 3194 C C . LYS A 1 412 ? -33.656 4.824 19.281 1 82.88 412 LYS A C 1
ATOM 3196 O O . LYS A 1 412 ? -34.094 4 18.469 1 82.88 412 LYS A O 1
ATOM 3201 N N . TRP A 1 413 ? -32.969 5.938 19.047 1 85.62 413 TRP A N 1
ATOM 3202 C CA . TRP A 1 413 ? -32.312 6.07 17.766 1 85.62 413 TRP A CA 1
ATOM 3203 C C . TRP A 1 413 ? -31.25 4.984 17.594 1 85.62 413 TRP A C 1
ATOM 3205 O O . TRP A 1 413 ? -30.344 4.863 18.406 1 85.62 413 TRP A O 1
ATOM 3215 N N . GLY A 1 414 ? -31.453 4.066 16.656 1 86.31 414 GLY A N 1
ATOM 3216 C CA . GLY A 1 414 ? -30.484 3.059 16.25 1 86.31 414 GLY A CA 1
ATOM 3217 C C . GLY A 1 414 ? -29.906 3.326 14.867 1 86.31 414 GLY A C 1
ATOM 3218 O O . GLY A 1 414 ? -30.453 2.871 13.859 1 86.31 414 GLY A O 1
ATOM 3219 N N . PRO A 1 415 ? -28.859 4.133 14.844 1 92.25 415 PRO A N 1
ATOM 3220 C CA . PRO A 1 415 ? -28.297 4.492 13.531 1 92.25 415 PRO A CA 1
ATOM 3221 C C . PRO A 1 415 ? -27.906 3.273 12.703 1 92.25 415 PRO A C 1
ATOM 3223 O O . PRO A 1 415 ? -27.625 2.209 13.258 1 92.25 415 PRO A O 1
ATOM 3226 N N . ARG A 1 416 ? -28.016 3.428 11.453 1 92.62 416 ARG A N 1
ATOM 3227 C CA . ARG A 1 416 ? -27.625 2.34 10.555 1 92.62 416 ARG A CA 1
ATOM 3228 C C . ARG A 1 416 ? -26.156 2.006 10.688 1 92.62 416 ARG A C 1
ATOM 3230 O O . ARG A 1 416 ? -25.781 0.835 10.773 1 92.62 416 ARG A O 1
ATOM 3237 N N . ARG A 1 417 ? -25.359 3.01 10.703 1 95.5 417 ARG A N 1
ATOM 3238 C CA . ARG A 1 417 ? -23.906 2.914 10.891 1 95.5 417 ARG A CA 1
ATOM 3239 C C . ARG A 1 417 ? -23.469 3.639 12.156 1 95.5 417 ARG A C 1
ATOM 3241 O O . ARG A 1 417 ? -24.203 4.48 12.688 1 95.5 417 ARG A O 1
ATOM 3248 N N . GLY A 1 418 ? -22.281 3.305 12.586 1 96.12 418 GLY A N 1
ATOM 3249 C CA . GLY A 1 418 ? -21.859 3.838 13.867 1 96.12 418 GLY A CA 1
ATOM 3250 C C . GLY A 1 418 ? -21.062 5.125 13.742 1 96.12 418 GLY A C 1
ATOM 3251 O O . GLY A 1 418 ? -20.875 5.641 12.641 1 96.12 418 GLY A O 1
ATOM 3252 N N . VAL A 1 419 ? -20.688 5.684 14.922 1 98.06 419 VAL A N 1
ATOM 3253 C CA . VAL A 1 419 ? -19.844 6.859 15.023 1 98.06 419 VAL A CA 1
ATOM 3254 C C . VAL A 1 419 ? -18.781 6.633 16.094 1 98.06 419 VAL A C 1
ATOM 3256 O O . VAL A 1 419 ? -19.031 5.969 17.109 1 98.06 419 VAL A O 1
ATOM 3259 N N . ARG A 1 420 ? -17.578 7.082 15.836 1 97.69 420 ARG A N 1
ATOM 3260 C CA . ARG A 1 420 ? -16.5 7.094 16.812 1 97.69 420 ARG A CA 1
ATOM 3261 C C . ARG A 1 420 ? -16.047 8.516 17.109 1 97.69 420 ARG A C 1
ATOM 3263 O O . ARG A 1 420 ? -15.594 9.234 16.203 1 97.69 420 ARG A O 1
ATOM 3270 N N . PHE A 1 421 ? -16.219 8.906 18.359 1 98.31 421 PHE A N 1
ATOM 3271 C CA . PHE A 1 421 ? -15.664 10.172 18.844 1 98.31 421 PHE A CA 1
ATOM 3272 C C . PHE A 1 421 ? -14.242 9.984 19.344 1 98.31 421 PHE A C 1
ATOM 3274 O O . PHE A 1 421 ? -14.016 9.281 20.344 1 98.31 421 PHE A O 1
ATOM 3281 N N . CYS A 1 422 ? -13.297 10.664 18.703 1 97.12 422 CYS A N 1
ATOM 3282 C CA . CYS A 1 422 ? -11.898 10.375 18.984 1 97.12 422 CYS A CA 1
ATOM 3283 C C . CYS A 1 422 ? -11.164 11.633 19.453 1 97.12 422 CYS A C 1
ATOM 3285 O O . CYS A 1 422 ? -11.117 12.633 18.734 1 97.12 422 CYS A O 1
ATOM 3287 N N . SER A 1 423 ? -10.641 11.562 20.656 1 95.56 423 SER A N 1
ATOM 3288 C CA . SER A 1 423 ? -9.703 12.555 21.156 1 95.56 423 SER A CA 1
ATOM 3289 C C . SER A 1 423 ? -8.258 12.086 20.984 1 95.56 423 SER A C 1
ATOM 3291 O O . SER A 1 423 ? -7.805 11.195 21.703 1 95.56 423 SER A O 1
ATOM 3293 N N . TRP A 1 424 ? -7.559 12.711 20.094 1 93.62 424 TRP A N 1
ATOM 3294 C CA . TRP A 1 424 ? -6.207 12.281 19.75 1 93.62 424 TRP A CA 1
ATOM 3295 C C . TRP A 1 424 ? -5.176 12.953 20.656 1 93.62 424 TRP A C 1
ATOM 3297 O O . TRP A 1 424 ? -5.188 14.172 20.828 1 93.62 424 TRP A O 1
ATOM 3307 N N . GLY A 1 425 ? -4.301 12.133 21.188 1 90.81 425 GLY A N 1
ATOM 3308 C CA . GLY A 1 425 ? -3.201 12.656 21.984 1 90.81 425 GLY A CA 1
ATOM 3309 C C . GLY A 1 425 ? -1.976 13 21.156 1 90.81 425 GLY A C 1
ATOM 3310 O O . GLY A 1 425 ? -1.998 12.883 19.922 1 90.81 425 GLY A O 1
ATOM 3311 N N . GLY A 1 426 ? -0.951 13.57 21.812 1 85.25 426 GLY A N 1
ATOM 3312 C CA . GLY A 1 426 ? 0.316 13.875 21.156 1 85.25 426 GLY A CA 1
ATOM 3313 C C . GLY A 1 426 ? 0.392 15.297 20.641 1 85.25 426 GLY A C 1
ATOM 3314 O O . GLY A 1 426 ? 1.279 15.625 19.859 1 85.25 426 GLY A O 1
ATOM 3315 N N . GLY A 1 427 ? -0.512 16.062 21.031 1 75.62 427 GLY A N 1
ATOM 3316 C CA . GLY A 1 427 ? -0.477 17.484 20.688 1 75.62 427 GLY A CA 1
ATOM 3317 C C . GLY A 1 427 ? -0.818 17.75 19.234 1 75.62 427 GLY A C 1
ATOM 3318 O O . GLY A 1 427 ? -1.342 16.891 18.547 1 75.62 427 GLY A O 1
ATOM 3319 N N . LYS A 1 428 ? -0.542 18.938 18.828 1 69 428 LYS A N 1
ATOM 3320 C CA . LYS A 1 428 ? -0.914 19.406 17.5 1 69 428 LYS A CA 1
ATOM 3321 C C . LYS A 1 428 ? -0.05 18.766 16.422 1 69 428 LYS A C 1
ATOM 3323 O O . LYS A 1 428 ? -0.32 18.906 15.227 1 69 428 LYS A O 1
ATOM 3328 N N . SER A 1 429 ? 0.916 17.984 16.938 1 73.62 429 SER A N 1
ATOM 3329 C CA . SER A 1 429 ? 1.731 17.25 15.977 1 73.62 429 SER A CA 1
ATOM 3330 C C . SER A 1 429 ? 1.041 15.969 15.531 1 73.62 429 SER A C 1
ATOM 3332 O O . SER A 1 429 ? 1.594 15.203 14.742 1 73.62 429 SER A O 1
ATOM 3334 N N . MET A 1 430 ? -0.1 15.727 15.961 1 81.94 430 MET A N 1
ATOM 3335 C CA . MET A 1 430 ? -1.015 14.688 15.5 1 81.94 430 MET A CA 1
ATOM 3336 C C . MET A 1 430 ? -0.4 13.305 15.672 1 81.94 430 MET A C 1
ATOM 3338 O O . MET A 1 430 ? -0.655 12.398 14.875 1 81.94 430 MET A O 1
ATOM 3342 N N . LYS A 1 431 ? 0.41 13.141 16.625 1 88.81 431 LYS A N 1
ATOM 3343 C CA . LYS A 1 431 ? 1.078 11.867 16.859 1 88.81 431 LYS A CA 1
ATOM 3344 C C . LYS A 1 431 ? 0.069 10.766 17.172 1 88.81 431 LYS A C 1
ATOM 3346 O O . LYS A 1 431 ? 0.203 9.633 16.703 1 88.81 431 LYS A O 1
ATOM 3351 N N . GLY A 1 432 ? -0.929 11.133 17.953 1 92.19 432 GLY A N 1
ATOM 3352 C CA . GLY A 1 432 ? -1.928 10.148 18.328 1 92.19 432 GLY A CA 1
ATOM 3353 C C . GLY A 1 432 ? -2.697 9.586 17.141 1 92.19 432 GLY A C 1
ATOM 3354 O O . GLY A 1 432 ? -2.902 8.375 17.047 1 92.19 432 GLY A O 1
ATOM 3355 N N . LEU A 1 433 ? -3.17 10.461 16.281 1 91.88 433 LEU A N 1
ATOM 3356 C CA . LEU A 1 433 ? -3.869 10.023 15.07 1 91.88 433 LEU A CA 1
ATOM 3357 C C . LEU A 1 433 ? -2.955 9.18 14.188 1 91.88 433 LEU A C 1
ATOM 3359 O O . LEU A 1 433 ? -3.365 8.133 13.688 1 91.88 433 LEU A O 1
ATOM 3363 N N . SER A 1 434 ? -1.747 9.625 14.008 1 90.19 434 SER A N 1
ATOM 3364 C CA . SER A 1 434 ? -0.781 8.914 13.172 1 90.19 434 SER A CA 1
ATOM 3365 C C . SER A 1 434 ? -0.546 7.496 13.672 1 90.19 434 SER A C 1
ATOM 3367 O O . SER A 1 434 ? -0.562 6.543 12.891 1 90.19 434 SER A O 1
ATOM 3369 N N . GLU A 1 435 ? -0.302 7.371 14.969 1 91.69 435 GLU A N 1
ATOM 3370 C CA . GLU A 1 435 ? -0.041 6.059 15.547 1 91.69 435 GLU A CA 1
ATOM 3371 C C . GLU A 1 435 ? -1.265 5.152 15.438 1 91.69 435 GLU A C 1
ATOM 3373 O O . GLU A 1 435 ? -1.134 3.949 15.203 1 91.69 435 GLU A O 1
ATOM 3378 N N . TYR A 1 436 ? -2.43 5.738 15.625 1 93.5 436 TYR A N 1
ATOM 3379 C CA . TYR A 1 436 ? -3.656 4.957 15.508 1 93.5 436 TYR A CA 1
ATOM 3380 C C . TYR A 1 436 ? -3.816 4.402 14.102 1 93.5 436 TYR A C 1
ATOM 3382 O O . TYR A 1 436 ? -4.172 3.236 13.922 1 93.5 436 TYR A O 1
ATOM 3390 N N . ILE A 1 437 ? -3.611 5.215 13.141 1 91.81 437 ILE A N 1
ATOM 3391 C CA . ILE A 1 437 ? -3.742 4.801 11.742 1 91.81 437 ILE A CA 1
ATOM 3392 C C . ILE A 1 437 ? -2.701 3.729 11.43 1 91.81 437 ILE A C 1
ATOM 3394 O O . ILE A 1 437 ? -3.008 2.732 10.766 1 91.81 437 ILE A O 1
ATOM 3398 N N . LYS A 1 438 ? -1.49 3.92 11.875 1 87.81 438 LYS A N 1
ATOM 3399 C CA . LYS A 1 438 ? -0.441 2.93 11.648 1 87.81 438 LYS A CA 1
ATOM 3400 C C . LYS A 1 438 ? -0.822 1.582 12.258 1 87.81 438 LYS A C 1
ATOM 3402 O O . LYS A 1 438 ? -0.597 0.534 11.648 1 87.81 438 LYS A O 1
ATOM 3407 N N . ALA A 1 439 ? -1.455 1.661 13.398 1 89.81 439 ALA A N 1
ATOM 3408 C CA . ALA A 1 439 ? -1.791 0.448 14.141 1 89.81 439 ALA A CA 1
ATOM 3409 C C . ALA A 1 439 ? -3.014 -0.24 13.539 1 89.81 439 ALA A C 1
ATOM 3411 O O . ALA A 1 439 ? -3.209 -1.444 13.727 1 89.81 439 ALA A O 1
ATOM 3412 N N . ASN A 1 440 ? -3.811 0.522 12.82 1 92.31 440 ASN A N 1
ATOM 3413 C CA . ASN A 1 440 ? -5.07 0.008 12.289 1 92.31 440 ASN A CA 1
ATOM 3414 C C . ASN A 1 440 ? -5.23 0.342 10.805 1 92.31 440 ASN A C 1
ATOM 3416 O O . ASN A 1 440 ? -6.324 0.689 10.359 1 92.31 440 ASN A O 1
ATOM 3420 N N . LYS A 1 441 ? -4.16 0.249 10.148 1 90.06 441 LYS A N 1
ATOM 3421 C CA . LYS A 1 441 ? -4.129 0.777 8.789 1 90.06 441 LYS A CA 1
ATOM 3422 C C . LYS A 1 441 ? -5.23 0.16 7.934 1 90.06 441 LYS A C 1
ATOM 3424 O O . LYS A 1 441 ? -6.023 0.878 7.324 1 90.06 441 LYS A O 1
ATOM 3429 N N . TYR A 1 442 ? -5.371 -1.129 7.871 1 92 442 TYR A N 1
ATOM 3430 C CA . TYR A 1 442 ? -6.355 -1.796 7.027 1 92 442 TYR A CA 1
ATOM 3431 C C . TYR A 1 442 ? -7.762 -1.621 7.586 1 92 442 TYR A C 1
ATOM 3433 O O . TYR A 1 442 ? -8.688 -1.26 6.855 1 92 442 TYR A O 1
ATOM 3441 N N . VAL A 1 443 ? -7.93 -1.846 8.828 1 92.62 443 VAL A N 1
ATOM 3442 C CA . VAL A 1 443 ? -9.234 -1.826 9.477 1 92.62 443 VAL A CA 1
ATOM 3443 C C . VAL A 1 443 ? -9.82 -0.417 9.414 1 92.62 443 VAL A C 1
ATOM 3445 O O . VAL A 1 443 ? -11 -0.242 9.094 1 92.62 443 VAL A O 1
ATOM 3448 N N . PHE A 1 444 ? -8.969 0.532 9.703 1 93.25 444 PHE A N 1
ATOM 3449 C CA . PHE A 1 444 ? -9.422 1.916 9.641 1 93.25 444 PHE A CA 1
ATOM 3450 C C . PHE A 1 444 ? -9.914 2.262 8.242 1 93.25 444 PHE A C 1
ATOM 3452 O O . PHE A 1 444 ? -10.953 2.908 8.094 1 93.25 444 PHE A O 1
ATOM 3459 N N . GLY A 1 445 ? -9.211 1.856 7.27 1 90.62 445 GLY A N 1
ATOM 3460 C CA . GLY A 1 445 ? -9.602 2.121 5.895 1 90.62 445 GLY A CA 1
ATOM 3461 C C . GLY A 1 445 ? -10.898 1.44 5.5 1 90.62 445 GLY A C 1
ATOM 3462 O O . GLY A 1 445 ? -11.727 2.023 4.793 1 90.62 445 GLY A O 1
ATOM 3463 N N . GLU A 1 446 ? -11.094 0.241 6 1 89.94 446 GLU A N 1
ATOM 3464 C CA . GLU A 1 446 ? -12.266 -0.55 5.637 1 89.94 446 GLU A CA 1
ATOM 3465 C C . GLU A 1 446 ? -13.516 -0.057 6.367 1 89.94 446 GLU A C 1
ATOM 3467 O O . GLU A 1 446 ? -14.625 -0.135 5.836 1 89.94 446 GLU A O 1
ATOM 3472 N N . GLN A 1 447 ? -13.305 0.497 7.48 1 92.81 447 GLN A N 1
ATOM 3473 C CA . GLN A 1 447 ? -14.453 0.756 8.344 1 92.81 447 GLN A CA 1
ATOM 3474 C C . GLN A 1 447 ? -14.852 2.229 8.305 1 92.81 447 GLN A C 1
ATOM 3476 O O . GLN A 1 447 ? -15.977 2.582 8.656 1 92.81 447 GLN A O 1
ATOM 3481 N N . THR A 1 448 ? -13.977 3.082 7.941 1 95.94 448 THR A N 1
ATOM 3482 C CA . THR A 1 448 ? -14.25 4.512 8.062 1 95.94 448 THR A CA 1
ATOM 3483 C C . THR A 1 448 ? -14.922 5.043 6.797 1 95.94 448 THR A C 1
ATOM 3485 O O . THR A 1 448 ? -14.336 4.988 5.711 1 95.94 448 THR A O 1
ATOM 3488 N N . ILE A 1 449 ? -16.094 5.57 7.008 1 96.25 449 ILE A N 1
ATOM 3489 C CA . ILE A 1 449 ? -16.844 6.172 5.914 1 96.25 449 ILE A CA 1
ATOM 3490 C C . ILE A 1 449 ? -16.312 7.574 5.633 1 96.25 449 ILE A C 1
ATOM 3492 O O . ILE A 1 449 ? -16.188 7.977 4.477 1 96.25 449 ILE A O 1
ATOM 3496 N N . ALA A 1 450 ? -16.078 8.273 6.629 1 96.81 450 ALA A N 1
ATOM 3497 C CA . ALA A 1 450 ? -15.555 9.633 6.574 1 96.81 450 ALA A CA 1
ATOM 3498 C C . ALA A 1 450 ? -14.938 10.039 7.906 1 96.81 450 ALA A C 1
ATOM 3500 O O . ALA A 1 450 ? -15.328 9.531 8.961 1 96.81 450 ALA A O 1
ATOM 3501 N N . TYR A 1 451 ? -13.93 10.805 7.801 1 96.31 451 TYR A N 1
ATOM 3502 C CA . TYR A 1 451 ? -13.328 11.445 8.969 1 96.31 451 TYR A CA 1
ATOM 3503 C C . TYR A 1 451 ? -13.711 12.922 9.039 1 96.31 451 TYR A C 1
ATOM 3505 O O . TYR A 1 451 ? -13.508 13.664 8.07 1 96.31 451 TYR A O 1
ATOM 3513 N N . ILE A 1 452 ? -14.242 13.312 10.109 1 96.44 452 ILE A N 1
ATOM 3514 C CA . ILE A 1 452 ? -14.609 14.711 10.32 1 96.44 452 ILE A CA 1
ATOM 3515 C C . ILE A 1 452 ? -13.656 15.344 11.336 1 96.44 452 ILE A C 1
ATOM 3517 O O . ILE A 1 452 ? -13.578 14.898 12.484 1 96.44 452 ILE A O 1
ATOM 3521 N N . ASP A 1 453 ? -13.016 16.391 10.875 1 92.69 453 ASP A N 1
ATOM 3522 C CA . ASP A 1 453 ? -12.039 17.109 11.695 1 92.69 453 ASP A CA 1
ATOM 3523 C C . ASP A 1 453 ? -12.703 18.234 12.492 1 92.69 453 ASP A C 1
ATOM 3525 O O . ASP A 1 453 ? -13.289 19.156 11.906 1 92.69 453 ASP A O 1
ATOM 3529 N N . LEU A 1 454 ? -12.57 18.156 13.781 1 91.5 454 LEU A N 1
ATOM 3530 C CA . LEU A 1 454 ? -13.242 19.141 14.633 1 91.5 454 LEU A CA 1
ATOM 3531 C C . LEU A 1 454 ? -12.312 20.312 14.93 1 91.5 454 LEU A C 1
ATOM 3533 O O . LEU A 1 454 ? -12.711 21.266 15.609 1 91.5 454 LEU A O 1
ATOM 3537 N N . ASP A 1 455 ? -11.148 20.25 14.508 1 82.38 455 ASP A N 1
ATOM 3538 C CA . ASP A 1 455 ? -10.258 21.391 14.656 1 82.38 455 ASP A CA 1
ATOM 3539 C C . ASP A 1 455 ? -10.555 22.453 13.602 1 82.38 455 ASP A C 1
ATOM 3541 O O . ASP A 1 455 ? -9.883 22.516 12.57 1 82.38 455 ASP A O 1
ATOM 3545 N N . LEU A 1 456 ? -11.453 23.328 14.023 1 76.94 456 LEU A N 1
ATOM 3546 C CA . LEU A 1 456 ? -11.945 24.359 13.109 1 76.94 456 LEU A CA 1
ATOM 3547 C C . LEU A 1 456 ? -10.805 25.281 12.672 1 76.94 456 LEU A C 1
ATOM 3549 O O . LEU A 1 456 ? -9.945 25.641 13.477 1 76.94 456 LEU A O 1
ATOM 3553 N N . TYR A 1 457 ? -10.781 25.516 11.438 1 72.81 457 TYR A N 1
ATOM 3554 C CA . TYR A 1 457 ? -9.797 26.5 10.977 1 72.81 457 TYR A CA 1
ATOM 3555 C C . TYR A 1 457 ? -10.414 27.875 10.859 1 72.81 457 TYR A C 1
ATOM 3557 O O . TYR A 1 457 ? -11.609 28.016 10.57 1 72.81 457 TYR A O 1
ATOM 3565 N N . ILE A 1 458 ? -9.703 28.844 11.297 1 73.88 458 ILE A N 1
ATOM 3566 C CA . ILE A 1 458 ? -10.094 30.234 11.141 1 73.88 458 ILE A CA 1
ATOM 3567 C C . ILE A 1 458 ? -9.102 30.953 10.227 1 73.88 458 ILE A C 1
ATOM 3569 O O . ILE A 1 458 ? -7.902 31 10.523 1 73.88 458 ILE A O 1
ATOM 3573 N N . GLU A 1 459 ? -9.586 31.312 9.109 1 72.62 459 GLU A N 1
ATOM 3574 C CA . GLU A 1 459 ? -8.734 32 8.141 1 72.62 459 GLU A CA 1
ATOM 3575 C C . GLU A 1 459 ? -9.172 33.438 7.957 1 72.62 459 GLU A C 1
ATOM 3577 O O . GLU A 1 459 ? -10.375 33.75 7.934 1 72.62 459 GLU A O 1
ATOM 3582 N N . ARG A 1 460 ? -8.18 34.281 7.875 1 69.44 460 ARG A N 1
ATOM 3583 C CA . ARG A 1 460 ? -8.484 35.688 7.602 1 69.44 460 ARG A CA 1
ATOM 3584 C C . ARG A 1 460 ? -8.523 35.938 6.102 1 69.44 460 ARG A C 1
ATOM 3586 O O . ARG A 1 460 ? -7.723 35.406 5.344 1 69.44 460 ARG A O 1
ATOM 3593 N N . SER A 1 461 ? -9.586 36.469 5.805 1 69.75 461 SER A N 1
ATOM 3594 C CA . SER A 1 461 ? -9.727 36.781 4.391 1 69.75 461 SER A CA 1
ATOM 3595 C C . SER A 1 461 ? -10.266 38.219 4.207 1 69.75 461 SER A C 1
ATOM 3597 O O . SER A 1 461 ? -10.633 38.875 5.184 1 69.75 461 SER A O 1
ATOM 3599 N N . SER A 1 462 ? -10.094 38.719 3.041 1 65.75 462 SER A N 1
ATOM 3600 C CA . SER A 1 462 ? -10.562 40.062 2.703 1 65.75 462 SER A CA 1
ATOM 3601 C C . SER A 1 462 ? -12.078 40.094 2.572 1 65.75 462 SER A C 1
ATOM 3603 O O . SER A 1 462 ? -12.641 41.094 2.148 1 65.75 462 SER A O 1
ATOM 3605 N N . THR A 1 463 ? -12.578 39.156 3.145 1 65.38 463 THR A N 1
ATOM 3606 C CA . THR A 1 463 ? -14.031 39.125 2.988 1 65.38 463 THR A CA 1
ATOM 3607 C C . THR A 1 463 ? -14.695 40.156 3.916 1 65.38 463 THR A C 1
ATOM 3609 O O . THR A 1 463 ? -14.172 40.438 4.992 1 65.38 463 THR A O 1
ATOM 3612 N N . GLU A 1 464 ? -15.773 40.719 3.445 1 69.62 464 GLU A N 1
ATOM 3613 C CA . GLU A 1 464 ? -16.516 41.719 4.211 1 69.62 464 GLU A CA 1
ATOM 36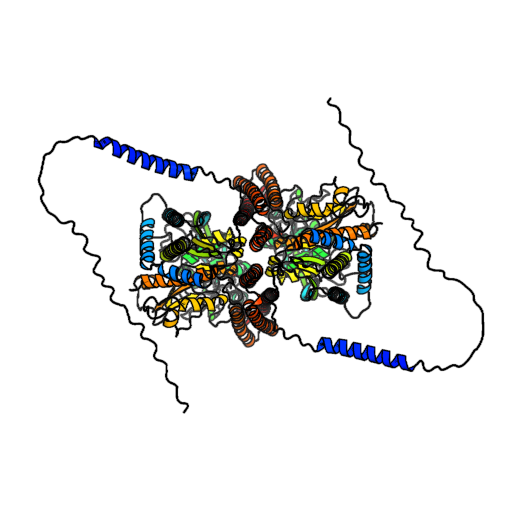14 C C . GLU A 1 464 ? -17.312 41.062 5.344 1 69.62 464 GLU A C 1
ATOM 3616 O O . GLU A 1 464 ? -17.609 41.719 6.348 1 69.62 464 GLU A O 1
ATOM 3621 N N . LYS A 1 465 ? -17.641 39.781 5.059 1 77.12 465 LYS A N 1
ATOM 3622 C CA . LYS A 1 465 ? -18.422 39.094 6.074 1 77.12 465 LYS A CA 1
ATOM 3623 C C . LYS A 1 465 ? -17.797 37.75 6.434 1 77.12 465 LYS A C 1
ATOM 3625 O O . LYS A 1 465 ? -16.984 37.219 5.676 1 77.12 465 LYS A O 1
ATOM 3630 N N . THR A 1 466 ? -18.156 37.312 7.66 1 79.81 466 THR A N 1
ATOM 3631 C CA . THR A 1 466 ? -17.688 36 8.086 1 79.81 466 THR A CA 1
ATOM 3632 C C . THR A 1 466 ? -18.375 34.875 7.293 1 79.81 466 THR A C 1
ATOM 3634 O O . THR A 1 466 ? -19.594 34.844 7.215 1 79.81 466 THR A O 1
ATOM 3637 N N . VAL A 1 467 ? -17.562 34.094 6.656 1 83.69 467 VAL A N 1
ATOM 3638 C CA . VAL A 1 467 ? -18.094 33.031 5.797 1 83.69 467 VAL A CA 1
ATOM 3639 C C . VAL A 1 467 ? -17.766 31.672 6.406 1 83.69 467 VAL A C 1
ATOM 3641 O O . VAL A 1 467 ? -16.656 31.438 6.867 1 83.69 467 VAL A O 1
ATOM 3644 N N . PHE A 1 468 ? -18.828 30.859 6.449 1 86.88 468 PHE A N 1
ATOM 3645 C CA . PHE A 1 468 ? -18.656 29.484 6.895 1 86.88 468 PHE A CA 1
ATOM 3646 C C . PHE A 1 468 ? -18.188 28.594 5.746 1 86.88 468 PHE A C 1
ATOM 3648 O O . PHE A 1 468 ? -18.766 28.625 4.66 1 86.88 468 PHE A O 1
ATOM 3655 N N . GLU A 1 469 ? -17.156 27.828 6.051 1 85.88 469 GLU A N 1
ATOM 3656 C CA . GLU A 1 469 ? -16.594 27.016 4.98 1 85.88 469 GLU A CA 1
ATOM 3657 C C . GLU A 1 469 ? -16.547 25.547 5.371 1 85.88 469 GLU A C 1
ATOM 3659 O O . GLU A 1 469 ? -16.266 25.219 6.523 1 85.88 469 GLU A O 1
ATOM 3664 N N . VAL A 1 470 ? -16.922 24.734 4.426 1 89.25 470 VAL A N 1
ATOM 3665 C CA . VAL A 1 470 ? -16.766 23.281 4.551 1 89.25 470 VAL A CA 1
ATOM 3666 C C . VAL A 1 470 ? -15.875 22.766 3.422 1 89.25 470 VAL A C 1
ATOM 3668 O O . VAL A 1 470 ? -16.172 22.969 2.244 1 89.25 470 VAL A O 1
ATOM 3671 N N . ALA A 1 471 ? -14.781 22.188 3.785 1 87.62 471 ALA A N 1
ATOM 3672 C CA . ALA A 1 471 ? -13.883 21.578 2.807 1 87.62 471 ALA A CA 1
ATOM 3673 C C . ALA A 1 471 ? -13.969 20.047 2.846 1 87.62 471 ALA A C 1
ATOM 3675 O O . ALA A 1 471 ? -13.82 19.438 3.906 1 87.62 471 ALA A O 1
ATOM 3676 N N . SER A 1 472 ? -14.266 19.453 1.695 1 90.06 472 SER A N 1
ATOM 3677 C CA . SER A 1 472 ? -14.367 17.984 1.64 1 90.06 472 SER A CA 1
ATOM 3678 C C . SER A 1 472 ? -14.32 17.484 0.201 1 90.06 472 SER A C 1
ATOM 3680 O O . SER A 1 472 ? -13.945 18.234 -0.71 1 90.06 472 SER A O 1
ATOM 3682 N N . SER A 1 473 ? -14.594 16.219 0.041 1 88.88 473 SER A N 1
ATOM 3683 C CA . SER A 1 473 ? -14.664 15.578 -1.269 1 88.88 473 SER A CA 1
ATOM 3684 C C . SER A 1 473 ? -15.805 16.156 -2.104 1 88.88 473 SER A C 1
ATOM 3686 O O . SER A 1 473 ? -16.891 16.438 -1.576 1 88.88 473 SER A O 1
ATOM 3688 N N . PRO A 1 474 ? -15.586 16.266 -3.451 1 89.56 474 PRO A N 1
ATOM 3689 C CA . PRO A 1 474 ? -16.688 16.703 -4.324 1 89.56 474 PRO A CA 1
ATOM 3690 C C . PRO A 1 474 ? -17.891 15.766 -4.258 1 89.56 474 PRO A C 1
ATOM 3692 O O . PRO A 1 474 ? -19.016 16.188 -4.539 1 89.56 474 PRO A O 1
ATOM 3695 N N . ALA A 1 475 ? -17.672 14.609 -3.906 1 92.56 475 ALA A N 1
ATOM 3696 C CA . ALA A 1 475 ? -18.766 13.641 -3.799 1 92.56 475 ALA A CA 1
ATOM 3697 C C . ALA A 1 475 ? -19.781 14.07 -2.738 1 92.56 475 ALA A C 1
ATOM 3699 O O . ALA A 1 475 ? -20.938 13.648 -2.773 1 92.56 475 ALA A O 1
ATOM 3700 N N . LEU A 1 476 ? -19.359 14.883 -1.803 1 93.62 476 LEU A N 1
ATOM 3701 C CA . LEU A 1 476 ? -20.219 15.273 -0.694 1 93.62 476 LEU A CA 1
ATOM 3702 C C . LEU A 1 476 ? -20.828 16.656 -0.942 1 93.62 476 LEU A C 1
ATOM 3704 O O . LEU A 1 476 ? -21.531 17.188 -0.082 1 93.62 476 LEU A O 1
ATOM 3708 N N . HIS A 1 477 ? -20.656 17.25 -2.064 1 90.69 477 HIS A N 1
ATOM 3709 C CA . HIS A 1 477 ? -21.078 18.609 -2.354 1 90.69 477 HIS A CA 1
ATOM 3710 C C . HIS A 1 477 ? -22.578 18.781 -2.137 1 90.69 477 HIS A C 1
ATOM 3712 O O . HIS A 1 477 ? -23.016 19.734 -1.5 1 90.69 477 HIS A O 1
ATOM 3718 N N . LYS A 1 478 ? -23.344 17.891 -2.664 1 92 478 LYS A N 1
ATOM 3719 C CA . LYS A 1 478 ? -24.797 17.984 -2.541 1 92 478 LYS A CA 1
ATOM 3720 C C . LYS A 1 478 ? -25.234 17.906 -1.079 1 92 478 LYS A C 1
ATOM 3722 O O . LYS A 1 478 ? -26.094 18.672 -0.645 1 92 478 LYS A O 1
ATOM 3727 N N . LEU A 1 479 ? -24.672 17 -0.374 1 94.56 479 LEU A N 1
ATOM 3728 C CA . LEU A 1 479 ? -25 16.875 1.041 1 94.56 479 LEU A CA 1
ATOM 3729 C C . LEU A 1 479 ? -24.625 18.125 1.811 1 94.56 479 LEU A C 1
ATOM 3731 O O . LEU A 1 479 ? -25.391 18.594 2.65 1 94.56 479 LEU A O 1
ATOM 3735 N N . ILE A 1 480 ? -23.453 18.672 1.579 1 93.12 480 ILE A N 1
ATOM 3736 C CA . ILE A 1 480 ? -22.969 19.859 2.266 1 93.12 480 ILE A CA 1
ATOM 3737 C C . ILE A 1 480 ? -23.906 21.031 2.006 1 93.12 480 ILE A C 1
ATOM 3739 O O . ILE A 1 480 ? -24.312 21.734 2.936 1 93.12 480 ILE A O 1
ATOM 3743 N N . GLN A 1 481 ? -24.328 21.172 0.79 1 91.31 481 GLN A N 1
ATOM 3744 C CA . GLN A 1 481 ? -25.25 22.234 0.453 1 91.31 481 GLN A CA 1
ATOM 3745 C C . GLN A 1 481 ? -26.594 22.062 1.172 1 91.31 481 GLN A C 1
ATOM 3747 O O . GLN A 1 481 ? -27.156 23.016 1.691 1 91.31 481 GLN A O 1
ATOM 3752 N N . GLN A 1 482 ? -27.031 20.891 1.135 1 93.44 482 GLN A N 1
ATOM 3753 C CA . GLN A 1 482 ? -28.297 20.594 1.804 1 93.44 482 GLN A CA 1
ATOM 3754 C C . GLN A 1 482 ? -28.219 20.953 3.285 1 93.44 482 GLN A C 1
ATOM 3756 O O . GLN A 1 482 ? -29.141 21.594 3.814 1 93.44 482 GLN A O 1
ATOM 3761 N N . VAL A 1 483 ? -27.156 20.594 3.922 1 95.31 483 VAL A N 1
ATOM 3762 C CA . VAL A 1 483 ? -27 20.797 5.355 1 95.31 483 VAL A CA 1
ATOM 3763 C C . VAL A 1 483 ? -26.875 22.297 5.648 1 95.31 483 VAL A C 1
ATOM 3765 O O . VAL A 1 483 ? -27.438 22.797 6.617 1 95.31 483 VAL A O 1
ATOM 3768 N N . LEU A 1 484 ? -26.156 23.031 4.844 1 93.19 484 LEU A N 1
ATOM 3769 C CA . LEU A 1 484 ? -25.969 24.469 5.043 1 93.19 484 LEU A CA 1
ATOM 3770 C C . LEU A 1 484 ? -27.281 25.219 4.883 1 93.19 484 LEU A C 1
ATOM 3772 O O . LEU A 1 484 ? -27.453 26.312 5.402 1 93.19 484 LEU A O 1
ATOM 3776 N N . HIS A 1 485 ? -28.266 24.578 4.203 1 93.56 485 HIS A N 1
ATOM 3777 C CA . HIS A 1 485 ? -29.578 25.172 4.047 1 93.56 485 HIS A CA 1
ATOM 3778 C C . HIS A 1 485 ? -30.484 24.828 5.23 1 93.56 485 HIS A C 1
ATOM 3780 O O . HIS A 1 485 ? -31.609 25.328 5.324 1 93.56 485 HIS A O 1
ATOM 3786 N N . GLN A 1 486 ? -29.953 24.062 6.129 1 94.25 486 GLN A N 1
ATOM 3787 C CA . GLN A 1 486 ? -30.781 23.625 7.254 1 94.25 486 GLN A CA 1
ATOM 3788 C C . GLN A 1 486 ? -30.359 24.328 8.539 1 94.25 486 GLN A C 1
ATOM 3790 O O . GLN A 1 486 ? -31.125 24.406 9.5 1 94.25 486 GLN A O 1
ATOM 3795 N N . VAL A 1 487 ? -29.172 24.812 8.625 1 95.81 487 VAL A N 1
ATOM 3796 C CA . VAL A 1 487 ? -28.641 25.375 9.867 1 95.81 487 VAL A CA 1
ATOM 3797 C C . VAL A 1 487 ? -28.75 26.891 9.844 1 95.81 487 VAL A C 1
ATOM 3799 O O . VAL A 1 487 ? -28.297 27.547 8.898 1 95.81 487 VAL A O 1
ATOM 3802 N N . PRO A 1 488 ? -29.312 27.5 10.883 1 93.5 488 PRO A N 1
ATOM 3803 C CA . PRO A 1 488 ? -29.422 28.969 10.945 1 93.5 488 PRO A CA 1
ATOM 3804 C C . PRO A 1 488 ? -28.047 29.641 11.039 1 93.5 488 PRO A C 1
ATOM 3806 O O . PRO A 1 488 ? -27.141 29.109 11.672 1 93.5 488 PRO A O 1
ATOM 3809 N N . HIS A 1 489 ? -27.984 30.781 10.461 1 91.31 489 HIS A N 1
ATOM 3810 C CA . HIS A 1 489 ? -26.766 31.562 10.555 1 91.31 489 HIS A CA 1
ATOM 3811 C C . HIS A 1 489 ? -26.516 32.062 11.977 1 91.31 489 HIS A C 1
ATOM 3813 O O . HIS A 1 489 ? -27.453 32.438 12.672 1 91.31 489 HIS A O 1
ATOM 3819 N N . PRO A 1 490 ? -25.281 32.062 12.391 1 88.75 490 PRO A N 1
ATOM 3820 C CA . PRO A 1 490 ? -24.984 32.406 13.789 1 88.75 490 PRO A CA 1
ATOM 3821 C C . PRO A 1 490 ? -25.281 33.875 14.102 1 88.75 490 PRO A C 1
ATOM 3823 O O . PRO A 1 490 ? -25.625 34.188 15.242 1 88.75 490 PRO A O 1
ATOM 3826 N N . GLU A 1 491 ? -25.109 34.75 13.203 1 84.12 491 GLU A N 1
ATOM 3827 C CA . GLU A 1 491 ? -25.312 36.188 13.445 1 84.12 491 GLU A CA 1
ATOM 3828 C C . GLU A 1 491 ? -26.766 36.594 13.211 1 84.12 491 GLU A C 1
ATOM 3830 O O . GLU A 1 491 ? -27.312 37.375 13.961 1 84.12 491 GLU A O 1
ATOM 3835 N N . ASP A 1 492 ? -27.297 36.062 12.109 1 87.19 492 ASP A N 1
ATOM 3836 C CA . ASP A 1 492 ? -28.672 36.375 11.742 1 87.19 492 ASP A CA 1
ATOM 3837 C C . ASP A 1 492 ? -29.484 35.125 11.516 1 87.19 492 ASP A C 1
ATOM 3839 O O . ASP A 1 492 ? -29.5 34.562 10.414 1 87.19 492 ASP A O 1
ATOM 3843 N N . LYS A 1 493 ? -30.312 34.781 12.469 1 88.62 493 LYS A N 1
ATOM 3844 C CA . LYS A 1 493 ? -31.016 33.531 12.5 1 88.62 493 LYS A CA 1
ATOM 3845 C C . LYS A 1 493 ? -32.156 33.5 11.5 1 88.62 493 LYS A C 1
ATOM 3847 O O . LYS A 1 493 ? -32.781 32.469 11.258 1 88.62 493 LYS A O 1
ATOM 3852 N N . GLN A 1 494 ? -32.406 34.625 10.859 1 89.75 494 GLN A N 1
ATOM 3853 C CA . GLN A 1 494 ? -33.438 34.688 9.828 1 89.75 494 GLN A CA 1
ATOM 3854 C C . GLN A 1 494 ? -32.969 33.969 8.555 1 89.75 494 GLN A C 1
ATOM 3856 O O . GLN A 1 494 ? -33.781 33.594 7.723 1 89.75 494 GLN A O 1
ATOM 3861 N N . PHE A 1 495 ? -31.672 33.906 8.531 1 91.56 495 PHE A N 1
ATOM 3862 C CA . PHE A 1 495 ? -31.078 33.25 7.371 1 91.56 495 PHE A CA 1
ATOM 3863 C C . PHE A 1 495 ? -30.422 31.938 7.773 1 91.56 495 PHE A C 1
ATOM 3865 O O . PHE A 1 495 ? -29.969 31.797 8.914 1 91.56 495 PHE A O 1
ATOM 3872 N N . THR A 1 496 ? -30.438 31.047 6.816 1 93.75 496 THR A N 1
ATOM 3873 C CA . THR A 1 496 ? -29.547 29.906 6.969 1 93.75 496 THR A CA 1
ATOM 3874 C C . THR A 1 496 ? -28.109 30.281 6.586 1 93.75 496 THR A C 1
ATOM 3876 O O . THR A 1 496 ? -27.875 31.359 6.035 1 93.75 496 THR A O 1
ATOM 3879 N N . ILE A 1 497 ? -27.188 29.391 6.938 1 92.38 497 ILE A N 1
ATOM 3880 C CA . ILE A 1 497 ? -25.797 29.641 6.578 1 92.38 497 ILE A CA 1
ATOM 3881 C C . ILE A 1 497 ? -25.672 29.797 5.066 1 92.38 497 ILE A C 1
ATOM 3883 O O . ILE A 1 497 ? -25.016 30.719 4.578 1 92.38 497 ILE A O 1
ATOM 3887 N N . ALA A 1 498 ? -26.359 28.891 4.277 1 91.19 498 ALA A N 1
ATOM 3888 C CA . ALA A 1 498 ? -26.297 28.922 2.818 1 91.19 498 ALA A CA 1
ATOM 3889 C C . ALA A 1 498 ? -26.875 30.219 2.27 1 91.19 498 ALA A C 1
ATOM 3891 O O . ALA A 1 498 ? -26.312 30.828 1.349 1 91.19 498 ALA A O 1
ATOM 3892 N N . ASP A 1 499 ? -27.922 30.688 2.842 1 89 499 ASP A N 1
ATOM 3893 C CA . ASP A 1 499 ? -28.594 31.906 2.381 1 89 499 ASP A CA 1
ATOM 3894 C C . ASP A 1 499 ? -27.734 33.156 2.678 1 89 499 ASP A C 1
ATOM 3896 O O . ASP A 1 499 ? -27.734 34.094 1.903 1 89 499 ASP A O 1
ATOM 3900 N N . TRP A 1 500 ? -27.078 33.125 3.76 1 85.81 500 TRP A N 1
ATOM 3901 C CA . TRP A 1 500 ? -26.25 34.25 4.184 1 85.81 500 TRP A CA 1
ATOM 3902 C C . TRP A 1 500 ? -25.078 34.438 3.227 1 85.81 500 TRP A C 1
ATOM 3904 O O . TRP A 1 500 ? -24.688 35.594 2.936 1 85.81 500 TRP A O 1
ATOM 3914 N N . GLN A 1 501 ? -24.562 33.344 2.697 1 85.44 501 GLN A N 1
ATOM 3915 C CA . GLN A 1 501 ? -23.359 33.438 1.868 1 85.44 501 GLN A CA 1
ATOM 3916 C C . GLN A 1 501 ? -23.656 33.031 0.431 1 85.44 501 GLN A C 1
ATOM 3918 O O . GLN A 1 501 ? -22.797 32.469 -0.248 1 85.44 501 GLN A O 1
ATOM 3923 N N . TYR A 1 502 ? -24.828 33.25 0.007 1 76.5 502 TYR A N 1
ATOM 3924 C CA . TYR A 1 502 ? -25.266 32.844 -1.33 1 76.5 502 TYR A CA 1
ATOM 3925 C C . TYR A 1 502 ? -24.422 33.531 -2.398 1 76.5 502 TYR A C 1
ATOM 3927 O O . TYR A 1 502 ? -24.219 33 -3.484 1 76.5 502 TYR A O 1
ATOM 3935 N N . ASP A 1 503 ? -23.859 34.625 -2.168 1 69.81 503 ASP A N 1
ATOM 3936 C CA . ASP A 1 503 ? -23.125 35.438 -3.133 1 69.81 503 ASP A CA 1
ATOM 3937 C C . ASP A 1 503 ? -21.641 35.094 -3.107 1 69.81 503 ASP A C 1
ATOM 3939 O O . ASP A 1 503 ? -20.844 35.656 -3.867 1 69.81 503 ASP A O 1
ATOM 3943 N N . GLN A 1 504 ? -21.266 34.25 -2.262 1 64.56 504 GLN A N 1
ATOM 3944 C CA . GLN A 1 504 ? -19.859 33.875 -2.164 1 64.56 504 GLN A CA 1
ATOM 3945 C C . GLN A 1 504 ? -19.641 32.406 -2.516 1 64.56 504 GLN A C 1
ATOM 3947 O O . GLN A 1 504 ? -19.859 31.531 -1.678 1 64.56 504 GLN A O 1
ATOM 3952 N N . PRO A 1 505 ? -19.344 32.219 -3.777 1 56.97 505 PRO A N 1
ATOM 3953 C CA . PRO A 1 505 ? -19.188 30.828 -4.168 1 56.97 505 PRO A CA 1
ATOM 3954 C C . PRO A 1 505 ? -18.031 30.141 -3.438 1 56.97 505 PRO A C 1
ATOM 3956 O O . PRO A 1 505 ? -16.906 30.656 -3.438 1 56.97 505 PRO A O 1
ATOM 3959 N N . VAL A 1 506 ? -18.297 29.5 -2.314 1 55.25 506 VAL A N 1
ATOM 3960 C CA . VAL A 1 506 ? -17.281 28.703 -1.61 1 55.25 506 VAL A CA 1
ATOM 3961 C C . VAL A 1 506 ? -16.875 27.5 -2.463 1 55.25 506 VAL A C 1
ATOM 3963 O O . VAL A 1 506 ? -17.734 26.812 -3.02 1 55.25 506 VAL A O 1
ATOM 3966 N N . ASN A 1 507 ? -15.562 27.5 -2.846 1 55.84 507 ASN A N 1
ATOM 3967 C CA . ASN A 1 507 ? -15.055 26.297 -3.496 1 55.84 507 ASN A CA 1
ATOM 3968 C C . ASN A 1 507 ? -14.891 25.141 -2.504 1 55.84 507 ASN A C 1
ATOM 3970 O O . ASN A 1 507 ? -13.984 25.156 -1.674 1 55.84 507 ASN A O 1
ATOM 3974 N N . PRO A 1 508 ? -15.945 24.297 -2.438 1 55.81 508 PRO A N 1
ATOM 3975 C CA . PRO A 1 508 ? -15.977 23.234 -1.431 1 55.81 508 PRO A CA 1
ATOM 3976 C C . PRO A 1 508 ? -14.773 22.297 -1.515 1 55.81 508 PRO A C 1
ATOM 3978 O O . PRO A 1 508 ? -14.594 21.422 -0.658 1 55.81 508 PRO A O 1
ATOM 3981 N N . PHE A 1 509 ? -13.914 22.5 -2.518 1 58.5 509 PHE A N 1
ATOM 3982 C CA . PHE A 1 509 ? -12.852 21.5 -2.619 1 58.5 509 PHE A CA 1
ATOM 3983 C C . PHE A 1 509 ? -11.5 22.125 -2.271 1 58.5 509 PHE A C 1
ATOM 3985 O O . PHE A 1 509 ? -10.461 21.484 -2.412 1 58.5 509 PHE A O 1
ATOM 3992 N N . VAL A 1 510 ? -11.672 23.328 -1.68 1 53.09 510 VAL A N 1
ATOM 3993 C CA . VAL A 1 510 ? -10.438 24.031 -1.34 1 53.09 510 VAL A CA 1
ATOM 3994 C C . VAL A 1 510 ? -9.789 23.375 -0.121 1 53.09 510 VAL A C 1
ATOM 3996 O O . VAL A 1 510 ? -10.484 22.906 0.781 1 53.09 510 VAL A O 1
ATOM 3999 N N . SER A 1 511 ? -8.594 23.031 -0.282 1 55.47 511 SER A N 1
ATOM 4000 C CA . SER A 1 511 ? -7.715 22.391 0.693 1 55.47 511 SER A CA 1
ATOM 4001 C C . SER A 1 511 ? -7.539 23.25 1.933 1 55.47 511 SER A C 1
ATOM 4003 O O . SER A 1 511 ? -6.547 23.984 2.057 1 55.47 511 SER A O 1
ATOM 4005 N N . HIS A 1 512 ? -8.711 23.562 2.619 1 60.41 512 HIS A N 1
ATOM 4006 C CA . HIS A 1 512 ? -8.547 24.266 3.891 1 60.41 512 HIS A CA 1
ATOM 4007 C C . HIS A 1 512 ? -8.648 23.297 5.066 1 60.41 512 HIS A C 1
ATOM 4009 O O . HIS A 1 512 ? -9.164 22.188 4.922 1 60.41 512 HIS A O 1
ATOM 4015 N N . GLY A 1 513 ? -7.809 23.578 6.062 1 62.88 513 GLY A N 1
ATOM 4016 C CA . GLY A 1 513 ? -7.77 22.766 7.27 1 62.88 513 GLY A CA 1
ATOM 4017 C C . GLY A 1 513 ? -6.375 22.266 7.613 1 62.88 513 GLY A C 1
ATOM 4018 O O . GLY A 1 513 ? -5.383 22.828 7.141 1 62.88 513 GLY A O 1
ATOM 4019 N N . ASN A 1 514 ? -6.488 21.375 8.539 1 72.19 514 ASN A N 1
ATOM 4020 C CA . ASN A 1 514 ? -5.215 20.781 8.922 1 72.19 514 ASN A CA 1
ATOM 4021 C C . ASN A 1 514 ? -4.633 19.938 7.801 1 72.19 514 ASN A C 1
ATOM 4023 O O . ASN A 1 514 ? -5.09 18.812 7.566 1 72.19 514 ASN A O 1
ATOM 4027 N N . GLN A 1 515 ? -3.725 20.516 7.191 1 74.38 515 GLN A N 1
ATOM 4028 C CA . GLN A 1 515 ? -3.154 19.906 6 1 74.38 515 GLN A CA 1
ATOM 4029 C C . GLN A 1 515 ? -2.539 18.547 6.32 1 74.38 515 GLN A C 1
ATOM 4031 O O . GLN A 1 515 ? -2.57 17.641 5.492 1 74.38 515 GLN A O 1
ATOM 4036 N N . MET A 1 516 ? -2.082 18.406 7.469 1 76.81 516 MET A N 1
ATOM 4037 C CA . MET A 1 516 ? -1.441 17.156 7.848 1 76.81 516 MET A CA 1
ATOM 4038 C C . MET A 1 516 ? -2.471 16.031 7.973 1 76.81 516 MET A C 1
ATOM 4040 O O . MET A 1 516 ? -2.225 14.906 7.539 1 76.81 516 MET A O 1
ATOM 4044 N N . ILE A 1 517 ? -3.566 16.422 8.578 1 82.81 517 ILE A N 1
ATOM 4045 C CA . ILE A 1 517 ? -4.633 15.438 8.719 1 82.81 517 ILE A CA 1
ATOM 4046 C C . ILE A 1 517 ? -5.148 15.031 7.336 1 82.81 517 ILE A C 1
ATOM 4048 O O . ILE A 1 517 ? -5.301 13.844 7.047 1 82.81 517 ILE A O 1
ATOM 4052 N N . ARG A 1 518 ? -5.266 15.945 6.59 1 83.19 518 ARG A N 1
ATOM 4053 C CA . ARG A 1 518 ? -5.789 15.688 5.25 1 83.19 518 ARG A CA 1
ATOM 4054 C C . ARG A 1 518 ? -4.82 14.828 4.441 1 83.19 518 ARG A C 1
ATOM 4056 O O . ARG A 1 518 ? -5.234 13.852 3.803 1 83.19 518 ARG A O 1
ATOM 4063 N N . ASN A 1 519 ? -3.568 15.203 4.516 1 81.94 519 ASN A N 1
ATOM 4064 C CA . ASN A 1 519 ? -2.58 14.445 3.756 1 81.94 519 ASN A CA 1
ATOM 4065 C C . ASN A 1 519 ? -2.51 12.992 4.215 1 81.94 519 ASN A C 1
ATOM 4067 O O . ASN A 1 519 ? -2.449 12.078 3.393 1 81.94 519 ASN A O 1
ATOM 4071 N N . THR A 1 520 ? -2.557 12.852 5.461 1 84 520 THR A N 1
ATOM 4072 C CA . THR A 1 520 ? -2.467 11.508 6.027 1 84 520 THR A CA 1
ATOM 4073 C C . THR A 1 520 ? -3.688 10.68 5.648 1 84 520 THR A C 1
ATOM 4075 O O . THR A 1 520 ? -3.551 9.531 5.203 1 84 520 THR A O 1
ATOM 4078 N N . LEU A 1 521 ? -4.836 11.242 5.762 1 91.06 521 LEU A N 1
ATOM 4079 C CA . LEU A 1 521 ? -6.066 10.492 5.535 1 91.06 521 LEU A CA 1
ATOM 4080 C C . LEU A 1 521 ? -6.34 10.336 4.043 1 91.06 521 LEU A C 1
ATOM 4082 O O . LEU A 1 521 ? -6.828 9.289 3.604 1 91.06 521 LEU A O 1
ATOM 4086 N N . HIS A 1 522 ? -5.98 11.344 3.275 1 89.44 522 HIS A N 1
ATOM 4087 C CA . HIS A 1 522 ? -6.137 11.234 1.83 1 89.44 522 HIS A CA 1
ATOM 4088 C C . HIS A 1 522 ? -5.219 10.156 1.258 1 89.44 522 HIS A C 1
ATOM 4090 O O . HIS A 1 522 ? -5.578 9.469 0.299 1 89.44 522 HIS A O 1
ATOM 4096 N N . SER A 1 523 ? -4.066 10.016 1.829 1 88.31 523 SER A N 1
ATOM 4097 C CA . SER A 1 523 ? -3.131 9 1.358 1 88.31 523 SER A CA 1
ATOM 4098 C C . SER A 1 523 ? -3.674 7.598 1.608 1 88.31 523 SER A C 1
ATOM 4100 O O . SER A 1 523 ? -3.186 6.625 1.028 1 88.31 523 SER A O 1
ATOM 4102 N N . GLN A 1 524 ? -4.664 7.531 2.436 1 88.69 524 GLN A N 1
ATOM 4103 C CA . GLN A 1 524 ? -5.309 6.254 2.711 1 88.69 524 GLN A CA 1
ATOM 4104 C C . GLN A 1 524 ? -6.637 6.137 1.968 1 88.69 524 GLN A C 1
ATOM 4106 O O . GLN A 1 524 ? -7.359 5.148 2.125 1 88.69 524 GLN A O 1
ATOM 4111 N N . GLY A 1 525 ? -6.965 7.121 1.249 1 90.69 525 GLY A N 1
ATOM 4112 C CA . GLY A 1 525 ? -8.211 7.105 0.499 1 90.69 525 GLY A CA 1
ATOM 4113 C C . GLY A 1 525 ? -9.43 7.336 1.367 1 90.69 525 GLY A C 1
ATOM 4114 O O . GLY A 1 525 ? -10.508 6.809 1.085 1 90.69 525 GLY A O 1
ATOM 4115 N N . THR A 1 526 ? -9.312 8.062 2.467 1 92.94 526 THR A N 1
ATOM 4116 C CA . THR A 1 526 ? -10.422 8.352 3.369 1 92.94 526 THR A CA 1
ATOM 4117 C C . THR A 1 526 ? -10.977 9.75 3.104 1 92.94 526 THR A C 1
ATOM 4119 O O . THR A 1 526 ? -10.219 10.711 2.945 1 92.94 526 THR A O 1
ATOM 4122 N N . VAL A 1 527 ? -12.281 9.828 3.039 1 93.19 527 VAL A N 1
ATOM 4123 C CA . VAL A 1 527 ? -12.945 11.109 2.869 1 93.19 527 VAL A CA 1
ATOM 4124 C C . VAL A 1 527 ? -12.797 11.945 4.141 1 93.19 527 VAL A C 1
ATOM 4126 O O . VAL A 1 527 ? -13.016 11.445 5.246 1 93.19 527 VAL A O 1
ATOM 4129 N N . VAL A 1 528 ? -12.352 13.18 3.955 1 93 528 VAL A N 1
ATOM 4130 C CA . VAL A 1 528 ? -12.141 14.062 5.094 1 93 528 VAL A CA 1
ATOM 4131 C C . VAL A 1 528 ? -13.062 15.281 4.98 1 93 528 VAL A C 1
ATOM 4133 O O . VAL A 1 528 ? -13.242 15.828 3.889 1 93 528 VAL A O 1
ATOM 4136 N N . ILE A 1 529 ? -13.68 15.625 6.031 1 93.44 529 ILE A N 1
ATOM 4137 C CA . ILE A 1 529 ? -14.492 16.828 6.133 1 93.44 529 ILE A CA 1
ATOM 4138 C C . ILE A 1 529 ? -13.875 17.797 7.145 1 93.44 529 ILE A C 1
ATOM 4140 O O . ILE A 1 529 ? -13.648 17.422 8.305 1 93.44 529 ILE A O 1
ATOM 4144 N N . SER A 1 530 ? -13.57 18.938 6.684 1 90.06 530 SER A N 1
ATOM 4145 C CA . SER A 1 530 ? -13.062 20.016 7.539 1 90.06 530 SER A CA 1
ATOM 4146 C C . SER A 1 530 ? -13.953 21.25 7.469 1 90.06 530 SER A C 1
ATOM 4148 O O . SER A 1 530 ? -14.484 21.578 6.406 1 90.06 530 SER A O 1
ATOM 4150 N N . VAL A 1 531 ? -14.078 21.875 8.586 1 88.94 531 VAL A N 1
ATOM 4151 C CA . VAL A 1 531 ? -14.945 23.047 8.648 1 88.94 531 VAL A CA 1
ATOM 4152 C C . VAL A 1 531 ? -14.188 24.219 9.273 1 88.94 531 VAL A C 1
ATOM 4154 O O . VAL A 1 531 ? -13.242 24.016 10.031 1 88.94 531 VAL A O 1
ATOM 4157 N N . GLY A 1 532 ? -14.586 25.359 8.82 1 84.5 532 GLY A N 1
ATOM 4158 C CA . GLY A 1 532 ? -13.969 26.547 9.383 1 84.5 532 GLY A CA 1
ATOM 4159 C C . GLY A 1 532 ? -14.664 27.844 8.977 1 84.5 532 GLY A C 1
ATOM 4160 O O . GLY A 1 532 ? -15.766 27.797 8.422 1 84.5 532 GLY A O 1
ATOM 4161 N N . TYR A 1 533 ? -14.164 28.938 9.461 1 83.25 533 TYR A N 1
ATOM 4162 C CA . TYR A 1 533 ? -14.688 30.266 9.164 1 83.25 533 TYR A CA 1
ATOM 4163 C C . TYR A 1 533 ? -13.633 31.125 8.5 1 83.25 533 TYR A C 1
ATOM 4165 O O . TYR A 1 533 ? -12.453 31.094 8.875 1 83.25 533 TYR A O 1
ATOM 4173 N N . SER A 1 534 ? -14.016 31.766 7.512 1 80.31 534 SER A N 1
ATOM 4174 C CA . SER A 1 534 ? -13.234 32.875 6.957 1 80.31 534 SER A CA 1
ATOM 4175 C C . SER A 1 534 ? -13.734 34.219 7.469 1 80.31 534 SER A C 1
ATOM 4177 O O . SER A 1 534 ? -14.898 34.562 7.262 1 80.31 534 SER A O 1
ATOM 4179 N N . VAL A 1 535 ? -12.82 34.938 8.219 1 77 535 VAL A N 1
ATOM 4180 C CA . VAL A 1 535 ? -13.242 36.156 8.906 1 77 535 VAL A CA 1
ATOM 4181 C C . VAL A 1 535 ? -12.531 37.344 8.297 1 77 535 VAL A C 1
ATOM 4183 O O . VAL A 1 535 ? -11.43 37.219 7.754 1 77 535 VAL A O 1
ATOM 4186 N N . GLN A 1 536 ? -13.195 38.5 8.32 1 71.56 536 GLN A N 1
ATOM 4187 C CA . GLN A 1 536 ? -12.633 39.75 7.793 1 71.56 536 GLN A CA 1
ATOM 4188 C C . GLN A 1 536 ? -11.383 40.156 8.562 1 71.56 536 GLN A C 1
ATOM 4190 O O . GLN A 1 536 ? -11.336 40.062 9.789 1 71.56 536 GLN A O 1
ATOM 4195 N N . GLN A 1 537 ? -10.297 40.312 7.73 1 60.59 537 GLN A N 1
ATOM 4196 C CA . GLN A 1 537 ? -9.031 40.781 8.289 1 60.59 537 GLN A CA 1
ATOM 4197 C C . GLN A 1 537 ? -9.203 42.125 8.984 1 60.59 537 GLN A C 1
ATOM 4199 O O . GLN A 1 537 ? -9.75 43.062 8.406 1 60.59 537 GLN A O 1
ATOM 4204 N N . ILE A 1 538 ? -9.43 42.125 10.289 1 54 538 ILE A N 1
ATOM 4205 C CA . ILE A 1 538 ? -9.359 43.438 10.914 1 54 538 ILE A CA 1
ATOM 4206 C C . ILE A 1 538 ? -7.926 43.969 10.852 1 54 538 ILE A C 1
ATOM 4208 O O . ILE A 1 538 ? -6.969 43.188 10.969 1 54 538 ILE A O 1
ATOM 4212 N N . LYS A 1 539 ? -7.828 45.188 10.453 1 47.91 539 LYS A N 1
ATOM 4213 C CA . LYS A 1 539 ? -6.551 45.906 10.32 1 47.91 539 LYS A CA 1
ATOM 4214 C C . LYS A 1 539 ? -5.516 45.344 11.289 1 47.91 539 LYS A C 1
ATOM 4216 O O . LYS A 1 539 ? -5.516 44.125 11.586 1 47.91 539 LYS A O 1
ATOM 4221 N N . ASP A 1 540 ? -4.754 46.094 12.023 1 41.94 540 ASP A N 1
ATOM 4222 C CA . ASP A 1 540 ? -3.48 46.156 12.727 1 41.94 540 ASP A CA 1
ATOM 4223 C C . ASP A 1 540 ? -3.514 45.281 13.992 1 41.94 540 ASP A C 1
ATOM 4225 O O . ASP A 1 540 ? -4.434 45.406 14.805 1 41.94 540 ASP A O 1
ATOM 4229 N N . GLY A 1 541 ? -2.525 44.406 14.367 1 45.69 541 GLY A N 1
ATOM 4230 C CA . GLY A 1 541 ? -1.822 43.812 15.492 1 45.69 541 GLY A CA 1
ATOM 4231 C C . GLY A 1 541 ? -2.557 42.656 16.094 1 45.69 541 GLY A C 1
ATOM 4232 O O . GLY A 1 541 ? -2.115 42.094 17.109 1 45.69 541 GLY A O 1
ATOM 4233 N N . GLU A 1 542 ? -3.982 42.531 15.984 1 46 542 GLU A N 1
ATOM 4234 C CA . GLU A 1 542 ? -4.574 41.594 16.938 1 46 542 GLU A CA 1
ATOM 4235 C C . GLU A 1 542 ? -4.527 40.156 16.406 1 46 542 GLU A C 1
ATOM 4237 O O . GLU A 1 542 ? -4.711 39.938 15.203 1 46 542 GLU A O 1
ATOM 4242 N N . GLU A 1 543 ? -4.035 39.188 17.141 1 47.19 543 GLU A N 1
ATOM 4243 C CA . GLU A 1 543 ? -3.846 37.75 16.953 1 47.19 543 GLU A CA 1
ATOM 4244 C C . GLU A 1 543 ? -5.117 37.094 16.422 1 47.19 543 GLU A C 1
ATOM 4246 O O . GLU A 1 543 ? -6.219 37.406 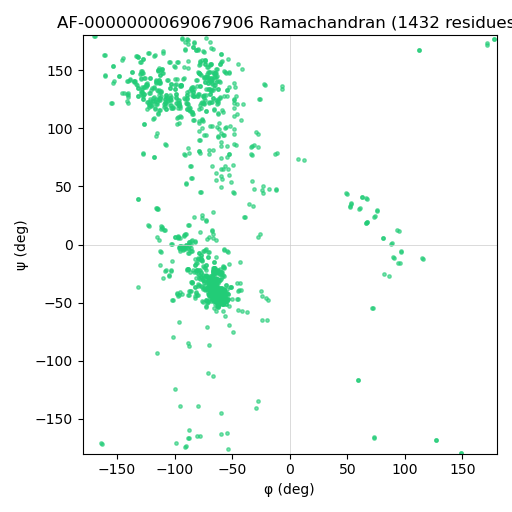16.875 1 47.19 543 GLU A O 1
ATOM 4251 N N . THR A 1 544 ? -5.172 36.375 15.305 1 48.12 544 THR A N 1
ATOM 4252 C CA . THR A 1 544 ? -6.145 35.688 14.469 1 48.12 544 THR A CA 1
ATOM 4253 C C . THR A 1 544 ? -7.164 34.938 15.328 1 48.12 544 THR A C 1
ATOM 4255 O O . THR A 1 544 ? -8.367 35 15.055 1 48.12 544 THR A O 1
ATOM 4258 N N . SER A 1 545 ? -6.715 34.031 16.188 1 49.38 545 SER A N 1
ATOM 4259 C CA . SER A 1 545 ? -7.559 33.125 16.969 1 49.38 545 SER A CA 1
ATOM 4260 C C . SER A 1 545 ? -8.555 33.906 17.828 1 49.38 545 SER A C 1
ATOM 4262 O O . SER A 1 545 ? -9.602 33.375 18.203 1 49.38 545 SER A O 1
ATOM 4264 N N . ALA A 1 546 ? -8.266 35.219 18.078 1 50.22 546 ALA A N 1
ATOM 4265 C CA . ALA A 1 546 ? -8.992 36.062 19.016 1 50.22 546 ALA A CA 1
ATOM 4266 C C . ALA A 1 546 ? -10.297 36.562 18.406 1 50.22 546 ALA A C 1
ATOM 4268 O O . ALA A 1 546 ? -11.219 36.938 19.125 1 50.22 546 ALA A O 1
ATOM 4269 N N . VAL A 1 547 ? -10.359 36.344 17.094 1 54.59 547 VAL A N 1
ATOM 4270 C CA . VAL A 1 547 ? -11.453 37.094 16.5 1 54.59 547 VAL A CA 1
ATOM 4271 C C . VAL A 1 547 ? -12.781 36.406 16.812 1 54.59 547 VAL A C 1
ATOM 4273 O O . VAL A 1 547 ? -13.742 37.031 17.234 1 54.59 547 VAL A O 1
ATOM 4276 N N . LEU A 1 548 ? -12.82 35 16.562 1 61.12 548 LEU A N 1
ATOM 4277 C CA . LEU A 1 548 ? -14.109 34.375 16.875 1 61.12 548 LEU A CA 1
ATOM 4278 C C . LEU A 1 548 ? -14.414 34.469 18.359 1 61.12 548 LEU A C 1
ATOM 4280 O O . LEU A 1 548 ? -15.555 34.688 18.766 1 61.12 548 LEU A O 1
ATOM 4284 N N . HIS A 1 549 ? -13.242 34.375 19.016 1 58.84 549 HIS A N 1
ATOM 4285 C CA . HIS A 1 549 ? -13.383 34.375 20.469 1 58.84 549 HIS A CA 1
ATOM 4286 C C . HIS A 1 549 ? -13.898 35.75 20.969 1 58.84 549 HIS A C 1
ATOM 4288 O O . HIS A 1 549 ? -14.617 35.812 21.969 1 58.84 549 HIS A O 1
ATOM 4294 N N . ASP A 1 550 ? -13.5 36.656 20.219 1 57.16 550 ASP A N 1
ATOM 4295 C CA . ASP A 1 550 ? -13.859 38 20.672 1 57.16 550 ASP A CA 1
ATOM 4296 C C . ASP A 1 550 ? -15.172 38.469 20.047 1 57.16 550 ASP A C 1
ATOM 4298 O O . ASP A 1 550 ? -15.688 39.531 20.391 1 57.16 550 ASP A O 1
ATOM 4302 N N . SER A 1 551 ? -15.602 37.594 19.281 1 59.34 551 SER A N 1
ATOM 4303 C CA . SER A 1 551 ? -16.844 37.969 18.641 1 59.34 551 SER A CA 1
ATOM 4304 C C . SER A 1 551 ? -18.016 37.938 19.609 1 59.34 551 SER A C 1
ATOM 4306 O O . SER A 1 551 ? -18.047 37.094 20.516 1 59.34 551 SER A O 1
ATOM 4308 N N . GLU A 1 552 ? -18.906 38.906 19.375 1 61.03 552 GLU A N 1
ATOM 4309 C CA . GLU A 1 552 ? -20.156 38.938 20.125 1 61.03 552 GLU A CA 1
ATOM 4310 C C . GLU A 1 552 ? -20.938 37.656 19.938 1 61.03 552 GLU A C 1
ATOM 4312 O O . GLU A 1 552 ? -21.703 37.25 20.828 1 61.03 552 GLU A O 1
ATOM 4317 N N . HIS A 1 553 ? -20.625 37 18.953 1 67.25 553 HIS A N 1
ATOM 4318 C CA . HIS A 1 553 ? -21.359 35.781 18.625 1 67.25 553 HIS A CA 1
ATOM 4319 C C . HIS A 1 553 ? -20.484 34.531 18.75 1 67.25 553 HIS A C 1
ATOM 4321 O O . HIS A 1 553 ? -20.703 33.562 18.062 1 67.25 553 HIS A O 1
ATOM 4327 N N . HIS A 1 554 ? -19.594 34.594 19.609 1 79.81 554 HIS A N 1
ATOM 4328 C CA . HIS A 1 554 ? -18.609 33.531 19.781 1 79.81 554 HIS A CA 1
ATOM 4329 C C . HIS A 1 554 ? -19.281 32.188 19.984 1 79.81 554 HIS A C 1
ATOM 4331 O O . HIS A 1 554 ? -19.016 31.234 19.266 1 79.81 554 HIS A O 1
ATOM 4337 N N . ASP A 1 555 ? -20.266 32.156 20.891 1 86.88 555 ASP A N 1
ATOM 4338 C CA . ASP A 1 555 ? -20.969 30.922 21.219 1 86.88 555 ASP A CA 1
ATOM 4339 C C . ASP A 1 555 ? -21.781 30.422 20.031 1 86.88 555 ASP A C 1
ATOM 4341 O O . ASP A 1 555 ? -21.844 29.219 19.766 1 86.88 555 ASP A O 1
ATOM 4345 N N . GLN A 1 556 ? -22.312 31.391 19.312 1 89.69 556 GLN A N 1
ATOM 4346 C CA . GLN A 1 556 ? -23.203 31.031 18.219 1 89.69 556 GLN A CA 1
ATOM 4347 C C . GLN A 1 556 ? -22.438 30.484 17.031 1 89.69 556 GLN A C 1
ATOM 4349 O O . GLN A 1 556 ? -22.938 29.609 16.312 1 89.69 556 GLN A O 1
ATOM 4354 N N . TYR A 1 557 ? -21.219 30.969 16.797 1 88.94 557 TYR A N 1
ATOM 4355 C CA . TYR A 1 557 ? -20.406 30.438 15.719 1 88.94 557 TYR A CA 1
ATOM 4356 C C . TYR A 1 557 ? -20.016 28.984 15.977 1 88.94 557 TYR A C 1
ATOM 4358 O O . TYR A 1 557 ? -20.047 28.156 15.07 1 88.94 557 TYR A O 1
ATOM 4366 N N . HIS A 1 558 ? -19.734 28.719 17.203 1 90.12 558 HIS A N 1
ATOM 4367 C CA . HIS A 1 558 ? -19.375 27.344 17.562 1 90.12 558 HIS A CA 1
ATOM 4368 C C . HIS A 1 558 ? -20.609 26.438 17.516 1 90.12 558 HIS A C 1
ATOM 4370 O O . HIS A 1 558 ? -20.5 25.266 17.125 1 90.12 558 HIS A O 1
ATOM 4376 N N . LEU A 1 559 ? -21.688 27 17.938 1 93.06 559 LEU A N 1
ATOM 4377 C CA . LEU A 1 559 ? -22.938 26.234 17.859 1 93.06 559 LEU A CA 1
ATOM 4378 C C . LEU A 1 559 ? -23.266 25.891 16.406 1 93.06 559 LEU A C 1
ATOM 4380 O O . LEU A 1 559 ? -23.609 24.75 16.109 1 93.06 559 LEU A O 1
ATOM 4384 N N . ALA A 1 560 ? -23.156 26.859 15.562 1 93.44 560 ALA A N 1
ATOM 4385 C CA . ALA A 1 560 ? -23.453 26.625 14.148 1 93.44 560 ALA A CA 1
ATOM 4386 C C . ALA A 1 560 ? -22.516 25.562 13.562 1 93.44 560 ALA A C 1
ATOM 4388 O O . ALA A 1 560 ? -22.953 24.688 12.812 1 93.44 560 ALA A O 1
ATOM 4389 N N . ALA A 1 561 ? -21.25 25.641 13.852 1 93 561 ALA A N 1
ATOM 4390 C CA . ALA A 1 561 ? -20.281 24.656 13.359 1 93 561 ALA A CA 1
ATOM 4391 C C . ALA A 1 561 ? -20.641 23.25 13.844 1 93 561 ALA A C 1
ATOM 4393 O O . ALA A 1 561 ? -20.641 22.312 13.055 1 93 561 ALA A O 1
ATOM 4394 N N . SER A 1 562 ? -20.953 23.109 15.117 1 95.44 562 SER A N 1
ATOM 4395 C CA . SER A 1 562 ? -21.312 21.812 15.68 1 95.44 562 SER A CA 1
ATOM 4396 C C . SER A 1 562 ? -22.562 21.266 15.031 1 95.44 562 SER A C 1
ATOM 4398 O O . SER A 1 562 ? -22.672 20.062 14.797 1 95.44 562 SER A O 1
ATOM 4400 N N . ARG A 1 563 ? -23.516 22.125 14.805 1 96.62 563 ARG A N 1
ATOM 4401 C CA . ARG A 1 563 ? -24.766 21.703 14.18 1 96.62 563 ARG A CA 1
ATOM 4402 C C . ARG A 1 563 ? -24.516 21.203 12.758 1 96.62 563 ARG A C 1
ATOM 4404 O O . ARG A 1 563 ? -25.031 20.172 12.352 1 96.62 563 ARG A O 1
ATOM 4411 N N . VAL A 1 564 ? -23.734 21.922 12 1 96.12 564 VAL A N 1
ATOM 4412 C CA . VAL A 1 564 ? -23.422 21.516 10.633 1 96.12 564 VAL A CA 1
ATOM 4413 C C . VAL A 1 564 ? -22.719 20.156 10.641 1 96.12 564 VAL A C 1
ATOM 4415 O O . VAL A 1 564 ? -23.125 19.234 9.922 1 96.12 564 VAL A O 1
ATOM 4418 N N . ILE A 1 565 ? -21.734 20 11.438 1 96.94 565 ILE A N 1
ATOM 4419 C CA . ILE A 1 565 ? -20.953 18.766 11.508 1 96.94 565 ILE A CA 1
ATOM 4420 C C . ILE A 1 565 ? -21.844 17.609 11.945 1 96.94 565 ILE A C 1
ATOM 4422 O O . ILE A 1 565 ? -21.766 16.516 11.414 1 96.94 565 ILE A O 1
ATOM 4426 N N . SER A 1 566 ? -22.656 17.906 12.891 1 97.69 566 SER A N 1
ATOM 4427 C CA . SER A 1 566 ? -23.547 16.859 13.391 1 97.69 566 SER A CA 1
ATOM 4428 C C . SER A 1 566 ? -24.516 16.391 12.305 1 97.69 566 SER A C 1
ATOM 4430 O O . SER A 1 566 ? -24.734 15.188 12.141 1 97.69 566 SER A O 1
ATOM 4432 N N . LEU A 1 567 ? -25.078 17.312 11.617 1 97.19 567 LEU A N 1
ATOM 4433 C CA . LEU A 1 567 ? -26.016 16.938 10.562 1 97.19 567 LEU A CA 1
ATOM 4434 C C . LEU A 1 567 ? -25.312 16.156 9.453 1 97.19 567 LEU A C 1
ATOM 4436 O O . LEU A 1 567 ? -25.875 15.219 8.898 1 97.19 567 LEU A O 1
ATOM 4440 N N . LEU A 1 568 ? -24.109 16.578 9.094 1 97.19 568 LEU A N 1
ATOM 4441 C CA . LEU A 1 568 ? -23.328 15.82 8.125 1 97.19 568 LEU A CA 1
ATOM 4442 C C . LEU A 1 568 ? -23.078 14.391 8.617 1 97.19 568 LEU A C 1
ATOM 4444 O O . LEU A 1 568 ? -23.281 13.43 7.871 1 97.19 568 LEU A O 1
ATOM 4448 N N . ALA A 1 569 ? -22.688 14.25 9.836 1 97.94 569 ALA A N 1
ATOM 4449 C CA . ALA A 1 569 ? -22.406 12.945 10.43 1 97.94 569 ALA A CA 1
ATOM 4450 C C . ALA A 1 569 ? -23.672 12.078 10.445 1 97.94 569 ALA A C 1
ATOM 4452 O O . ALA A 1 569 ? -23.625 10.906 10.062 1 97.94 569 ALA A O 1
ATOM 4453 N N . LEU A 1 570 ? -24.781 12.664 10.836 1 97.12 570 LEU A N 1
ATOM 4454 C CA . LEU A 1 570 ? -26.031 11.93 10.977 1 97.12 570 LEU A CA 1
ATOM 4455 C C . LEU A 1 570 ? -26.5 11.398 9.625 1 97.12 570 LEU A C 1
ATOM 4457 O O . LEU A 1 570 ? -26.969 10.258 9.523 1 97.12 570 LEU A O 1
ATOM 4461 N N . GLN A 1 571 ? -26.375 12.195 8.656 1 96.56 571 GLN A N 1
ATOM 4462 C CA . GLN A 1 571 ? -26.766 11.742 7.332 1 96.56 571 GLN A CA 1
ATOM 4463 C C . GLN A 1 571 ? -25.859 10.625 6.832 1 96.56 571 GLN A C 1
ATOM 4465 O O . GLN A 1 571 ? -26.328 9.664 6.223 1 96.56 571 GLN A O 1
ATOM 4470 N N . LEU A 1 572 ? -24.641 10.711 7.062 1 97.31 572 LEU A N 1
ATOM 4471 C CA . LEU A 1 572 ? -23.688 9.656 6.695 1 97.31 572 LEU A CA 1
ATOM 4472 C C . LEU A 1 572 ? -23.984 8.375 7.473 1 97.31 572 LEU A C 1
ATOM 4474 O O . LEU A 1 572 ? -23.781 7.273 6.961 1 97.31 572 LEU A O 1
ATOM 4478 N N . MET A 1 573 ? -24.484 8.523 8.625 1 96.62 573 MET A N 1
ATOM 4479 C CA . MET A 1 573 ? -24.766 7.383 9.5 1 96.62 573 MET A CA 1
ATOM 4480 C C . MET A 1 573 ? -26.094 6.73 9.141 1 96.62 573 MET A C 1
ATOM 4482 O O . MET A 1 573 ? -26.203 5.504 9.109 1 96.62 573 MET A O 1
ATOM 4486 N N . ASP A 1 574 ? -27.094 7.52 8.742 1 95 574 ASP A N 1
ATOM 4487 C CA . ASP A 1 574 ? -28.469 7.016 8.727 1 95 574 ASP A CA 1
ATOM 4488 C C . ASP A 1 574 ? -28.922 6.715 7.305 1 95 574 ASP A C 1
ATOM 4490 O O . ASP A 1 574 ? -29.797 5.871 7.094 1 95 574 ASP A O 1
ATOM 4494 N N . ASP A 1 575 ? -28.359 7.398 6.352 1 92.38 575 ASP A N 1
ATOM 4495 C CA . ASP A 1 575 ? -28.828 7.199 4.984 1 92.38 575 ASP A CA 1
ATOM 4496 C C . ASP A 1 575 ? -28.547 5.777 4.504 1 92.38 575 ASP A C 1
ATOM 4498 O O . ASP A 1 575 ? -27.484 5.23 4.777 1 92.38 575 ASP A O 1
ATOM 4502 N N . GLN A 1 576 ? -29.547 5.211 3.832 1 89.69 576 GLN A N 1
ATOM 4503 C CA . GLN A 1 576 ? -29.312 3.887 3.273 1 89.69 576 GLN A CA 1
ATOM 4504 C C . GLN A 1 576 ? -28.188 3.916 2.244 1 89.69 576 GLN A C 1
ATOM 4506 O O . GLN A 1 576 ? -27.219 3.154 2.348 1 89.69 576 GLN A O 1
ATOM 4511 N N . GLN A 1 577 ? -28.406 4.836 1.321 1 91.31 577 GLN A N 1
ATOM 4512 C CA . GLN A 1 577 ? -27.344 5.086 0.365 1 91.31 577 GLN A CA 1
ATOM 4513 C C . GLN A 1 577 ? -26.406 6.191 0.856 1 91.31 577 GLN A C 1
ATOM 4515 O O . GLN A 1 577 ? -26.859 7.281 1.212 1 91.31 577 GLN A O 1
ATOM 4520 N N . LEU A 1 578 ? -25.156 5.871 0.915 1 94.31 578 LEU A N 1
ATOM 4521 C CA . LEU A 1 578 ? -24.219 6.922 1.293 1 94.31 578 LEU A CA 1
ATOM 4522 C C . LEU A 1 578 ? -24.375 8.141 0.388 1 94.31 578 LEU A C 1
ATOM 4524 O O . LEU A 1 578 ? -24.469 8 -0.833 1 94.31 578 LEU A O 1
ATOM 4528 N N . PRO A 1 579 ? -24.438 9.266 0.948 1 95.06 579 PRO A N 1
ATOM 4529 C CA . PRO A 1 579 ? -24.656 10.477 0.152 1 95.06 579 PRO A CA 1
ATOM 4530 C C . PRO A 1 579 ? -23.391 10.945 -0.567 1 95.06 579 PRO A C 1
ATOM 4532 O O . PRO A 1 579 ? -23.078 12.133 -0.543 1 95.06 579 PRO A O 1
ATOM 4535 N N . LEU A 1 580 ? -22.672 10.094 -1.183 1 95.12 580 LEU A N 1
ATOM 4536 C CA . LEU A 1 580 ? -21.547 10.367 -2.066 1 95.12 580 LEU A CA 1
ATOM 4537 C C . LEU A 1 580 ? -21.984 10.336 -3.527 1 95.12 580 LEU A C 1
ATOM 4539 O O . LEU A 1 580 ? -22.188 9.266 -4.098 1 95.12 580 LEU A O 1
ATOM 4543 N N . ASN A 1 581 ? -22.109 11.484 -4.051 1 94.44 581 ASN A N 1
ATOM 4544 C CA . ASN A 1 581 ? -22.547 11.586 -5.438 1 94.44 581 ASN A CA 1
ATOM 4545 C C . ASN A 1 581 ? -21.375 11.406 -6.406 1 94.44 581 ASN A C 1
ATOM 4547 O O . ASN A 1 581 ? -20.594 12.328 -6.621 1 94.44 581 ASN A O 1
ATOM 4551 N N . LEU A 1 582 ? -21.312 10.258 -7.094 1 94.25 582 LEU A N 1
ATOM 4552 C CA . LEU A 1 582 ? -20.188 9.953 -7.961 1 94.25 582 LEU A CA 1
ATOM 4553 C C . LEU A 1 582 ? -20.328 10.641 -9.312 1 94.25 582 LEU A C 1
ATOM 4555 O O . LEU A 1 582 ? -19.375 10.742 -10.07 1 94.25 582 LEU A O 1
ATOM 4559 N N . GLY A 1 583 ? -21.547 11.133 -9.648 1 93.5 583 GLY A N 1
ATOM 4560 C CA . GLY A 1 583 ? -21.688 12 -10.805 1 93.5 583 GLY A CA 1
ATOM 4561 C C . GLY A 1 583 ? -20.938 13.305 -10.664 1 93.5 583 GLY A C 1
ATOM 4562 O O . GLY A 1 583 ? -20.156 13.68 -11.547 1 93.5 583 GLY A O 1
ATOM 4563 N N . ASN A 1 584 ? -21.141 13.93 -9.539 1 91.25 584 ASN A N 1
ATOM 4564 C CA . ASN A 1 584 ? -20.422 15.156 -9.234 1 91.25 584 ASN A CA 1
ATOM 4565 C C . ASN A 1 584 ? -18.922 14.914 -9.109 1 91.25 584 ASN A C 1
ATOM 4567 O O . ASN A 1 584 ? -18.109 15.719 -9.586 1 91.25 584 ASN A O 1
ATOM 4571 N N . TYR A 1 585 ? -18.609 13.859 -8.523 1 93.25 585 TYR A N 1
ATOM 4572 C CA . TYR A 1 585 ? -17.219 13.508 -8.266 1 93.25 585 TYR A CA 1
ATOM 4573 C C . TYR A 1 585 ? -16.453 13.312 -9.578 1 93.25 585 TYR A C 1
ATOM 4575 O O . TYR A 1 585 ? -15.383 13.875 -9.766 1 93.25 585 TYR A O 1
ATOM 4583 N N . THR A 1 586 ? -17 12.508 -10.508 1 95.38 586 THR A N 1
ATOM 4584 C CA . THR A 1 586 ? -16.328 12.203 -11.766 1 95.38 586 THR A CA 1
ATOM 4585 C C . THR A 1 586 ? -16.312 13.422 -12.68 1 95.38 586 THR A C 1
ATOM 4587 O O . THR A 1 586 ? -15.367 13.625 -13.445 1 95.38 586 THR A O 1
ATOM 4590 N N . LYS A 1 587 ? -17.312 14.25 -12.578 1 94.44 587 LYS A N 1
ATOM 4591 C CA . LYS A 1 587 ? -17.312 15.508 -13.328 1 94.44 587 LYS A CA 1
ATOM 4592 C C . LYS A 1 587 ? -16.188 16.422 -12.844 1 94.44 587 LYS A C 1
ATOM 4594 O O . LYS A 1 587 ? -15.516 17.062 -13.656 1 94.44 587 LYS A O 1
ATOM 4599 N N . PHE A 1 588 ? -16.078 16.516 -11.578 1 93.44 588 PHE A N 1
ATOM 4600 C CA . PHE A 1 588 ? -14.992 17.312 -11.016 1 93.44 588 PHE A CA 1
ATOM 4601 C C . PHE A 1 588 ? -13.641 16.828 -11.523 1 93.44 588 PHE A C 1
ATOM 4603 O O . PHE A 1 588 ? -12.812 17.641 -11.961 1 93.44 588 PHE A O 1
ATOM 4610 N N . ILE A 1 589 ? -13.43 15.531 -11.461 1 95.12 589 ILE A N 1
ATOM 4611 C CA . ILE A 1 589 ? -12.172 14.945 -11.938 1 95.12 589 ILE A CA 1
ATOM 4612 C C . ILE A 1 589 ? -11.984 15.273 -13.414 1 95.12 589 ILE A C 1
ATOM 4614 O O . ILE A 1 589 ? -10.883 15.641 -13.844 1 95.12 589 ILE A O 1
ATOM 4618 N N . HIS A 1 590 ? -13.039 15.133 -14.164 1 96.5 590 HIS A N 1
ATOM 4619 C CA . HIS A 1 590 ? -13 15.492 -15.578 1 96.5 590 HIS A CA 1
ATOM 4620 C C . HIS A 1 590 ? -12.531 16.922 -15.766 1 96.5 590 HIS A C 1
ATOM 4622 O O . HIS A 1 590 ? -11.656 17.188 -16.594 1 96.5 590 HIS A O 1
ATOM 4628 N N . ASP A 1 591 ? -13.062 17.859 -15.039 1 94.88 591 ASP A N 1
ATOM 4629 C CA . ASP A 1 591 ? -12.75 19.266 -15.195 1 94.88 591 ASP A CA 1
ATOM 4630 C C . ASP A 1 591 ? -11.297 19.562 -14.828 1 94.88 591 ASP A C 1
ATOM 4632 O O . ASP A 1 591 ? -10.633 20.375 -15.477 1 94.88 591 ASP A O 1
ATOM 4636 N N . VAL A 1 592 ? -10.836 18.953 -13.758 1 94.75 592 VAL A N 1
ATOM 4637 C CA . VAL A 1 592 ? -9.453 19.141 -13.312 1 94.75 592 VAL A CA 1
ATOM 4638 C C . VAL A 1 592 ? -8.492 18.719 -14.43 1 94.75 592 VAL A C 1
ATOM 4640 O O . VAL A 1 592 ? -7.602 19.484 -14.805 1 94.75 592 VAL A O 1
ATOM 4643 N N . PHE A 1 593 ? -8.68 17.562 -15 1 96.94 593 PHE A N 1
ATOM 4644 C CA . PHE A 1 593 ? -7.738 17.062 -15.984 1 96.94 593 PHE A CA 1
ATOM 4645 C C . PHE A 1 593 ? -7.973 17.703 -17.344 1 96.94 593 PHE A C 1
ATOM 4647 O O . PHE A 1 593 ? -7.051 17.812 -18.156 1 96.94 593 PHE A O 1
ATOM 4654 N N . ALA A 1 594 ? -9.227 18.172 -17.625 1 97 594 ALA A N 1
ATOM 4655 C CA . ALA A 1 594 ? -9.477 18.938 -18.844 1 97 594 ALA A CA 1
ATOM 4656 C C . ALA A 1 594 ? -8.641 20.219 -18.875 1 97 594 ALA A C 1
ATOM 4658 O O . ALA A 1 594 ? -8.094 20.578 -19.922 1 97 594 ALA A O 1
ATOM 4659 N N . ARG A 1 595 ? -8.531 20.844 -17.797 1 96.31 595 ARG A N 1
ATOM 4660 C CA . ARG A 1 595 ? -7.68 22.031 -17.688 1 96.31 595 ARG A CA 1
ATOM 4661 C C . ARG A 1 595 ? -6.215 21.656 -17.891 1 96.31 595 ARG A C 1
ATOM 4663 O O . ARG A 1 595 ? -5.461 22.406 -18.516 1 96.31 595 ARG A O 1
ATOM 4670 N N . SER A 1 596 ? -5.844 20.516 -17.344 1 96.88 596 SER A N 1
ATOM 4671 C CA . SER A 1 596 ? -4.465 20.062 -17.484 1 96.88 596 SER A CA 1
ATOM 4672 C C . SER A 1 596 ? -4.148 19.703 -18.938 1 96.88 596 SER A C 1
ATOM 4674 O O . SER A 1 596 ? -3.008 19.844 -19.391 1 96.88 596 SER A O 1
ATOM 4676 N N . LEU A 1 597 ? -5.176 19.297 -19.719 1 96.88 597 LEU A N 1
ATOM 4677 C CA . LEU A 1 597 ? -4.988 19 -21.125 1 96.88 597 LEU A CA 1
ATOM 4678 C C . LEU A 1 597 ? -4.648 20.266 -21.906 1 96.88 597 LEU A C 1
ATOM 4680 O O . LEU A 1 597 ? -3.832 20.234 -22.828 1 96.88 597 LEU A O 1
ATOM 4684 N N . VAL A 1 598 ? -5.242 21.328 -21.5 1 96.19 598 VAL A N 1
ATOM 4685 C CA . VAL A 1 598 ? -4.93 22.609 -22.109 1 96.19 598 VAL A CA 1
ATOM 4686 C C . VAL A 1 598 ? -3.482 23 -21.812 1 96.19 598 VAL A C 1
ATOM 4688 O O . VAL A 1 598 ? -2.75 23.422 -22.703 1 96.19 598 VAL A O 1
ATOM 4691 N N . ASP A 1 599 ? -3.105 22.766 -20.547 1 96.06 599 ASP A N 1
ATOM 4692 C CA . ASP A 1 599 ? -1.725 23.031 -20.156 1 96.06 599 ASP A CA 1
ATOM 4693 C C . ASP A 1 599 ? -0.748 22.188 -20.984 1 96.06 599 ASP A C 1
ATOM 4695 O O . ASP A 1 599 ? 0.291 22.688 -21.422 1 96.06 599 ASP A O 1
ATOM 4699 N N . LEU A 1 600 ? -1.066 20.953 -21.141 1 96.31 600 LEU A N 1
ATOM 4700 C CA . LEU A 1 600 ? -0.217 20.031 -21.891 1 96.31 600 LEU A CA 1
ATOM 4701 C C . LEU A 1 600 ? -0.124 20.453 -23.344 1 96.31 600 LEU A C 1
ATOM 4703 O O . LEU A 1 600 ? 0.955 20.406 -23.938 1 96.31 600 LEU A O 1
ATOM 4707 N N . SER A 1 601 ? -1.243 20.891 -23.938 1 94.94 601 SER A N 1
ATOM 4708 C CA . SER A 1 601 ? -1.283 21.344 -25.312 1 94.94 601 SER A CA 1
ATOM 4709 C C . SER A 1 601 ? -0.496 22.625 -25.5 1 94.94 601 SER A C 1
ATOM 4711 O O . SER A 1 601 ? 0.274 22.766 -26.453 1 94.94 601 SER A O 1
ATOM 4713 N N . ASN A 1 602 ? -0.651 23.547 -24.594 1 94.5 602 ASN A N 1
ATOM 4714 C CA . ASN A 1 602 ? 0.063 24.828 -24.656 1 94.5 602 ASN A CA 1
ATOM 4715 C C . ASN A 1 602 ? 1.574 24.625 -24.578 1 94.5 602 ASN A C 1
ATOM 4717 O O . ASN A 1 602 ? 2.338 25.344 -25.203 1 94.5 602 ASN A O 1
ATOM 4721 N N . ALA A 1 603 ? 1.965 23.609 -23.844 1 94.81 603 ALA A N 1
ATOM 4722 C CA . ALA A 1 603 ? 3.389 23.328 -23.672 1 94.81 603 ALA A CA 1
ATOM 4723 C C . ALA A 1 603 ? 3.928 22.469 -24.812 1 94.81 603 ALA A C 1
ATOM 4725 O O . ALA A 1 603 ? 5.113 22.125 -24.828 1 94.81 603 ALA A O 1
ATOM 4726 N N . GLN A 1 604 ? 3.078 22.109 -25.766 1 91.5 604 GLN A N 1
ATOM 4727 C CA . GLN A 1 604 ? 3.441 21.203 -26.844 1 91.5 604 GLN A CA 1
ATOM 4728 C C . GLN A 1 604 ? 4.129 19.953 -26.312 1 91.5 604 GLN A C 1
ATOM 4730 O O . GLN A 1 604 ? 5.207 19.594 -26.797 1 91.5 604 GLN A O 1
ATOM 4735 N N . ALA A 1 605 ? 3.506 19.438 -25.234 1 91.69 605 ALA A N 1
ATOM 4736 C CA . ALA A 1 605 ? 4.082 18.266 -24.562 1 91.69 605 ALA A CA 1
ATOM 4737 C C . ALA A 1 605 ? 4.012 17.031 -25.453 1 91.69 605 ALA A C 1
ATOM 4739 O O . ALA A 1 605 ? 3.02 16.828 -26.156 1 91.69 605 ALA A O 1
ATOM 4740 N N . ASN A 1 606 ? 5.035 16.266 -25.469 1 90.12 606 ASN A N 1
ATOM 4741 C CA . ASN A 1 606 ? 5.055 15 -26.188 1 90.12 606 ASN A CA 1
ATOM 4742 C C . ASN A 1 606 ? 4.48 13.867 -25.328 1 90.12 606 ASN A C 1
ATOM 4744 O O . ASN A 1 606 ? 5.207 12.961 -24.922 1 90.12 606 ASN A O 1
ATOM 4748 N N . VAL A 1 607 ? 3.227 13.945 -25.078 1 94.12 607 VAL A N 1
ATOM 4749 C CA . VAL A 1 607 ? 2.5 12.961 -24.281 1 94.12 607 VAL A CA 1
ATOM 4750 C C . VAL A 1 607 ? 1.219 12.555 -25 1 94.12 607 VAL A C 1
ATOM 4752 O O . VAL A 1 607 ? 0.798 13.211 -25.953 1 94.12 607 VAL A O 1
ATOM 4755 N N . ASP A 1 608 ? 0.64 11.453 -24.641 1 92.62 608 ASP A N 1
ATOM 4756 C CA . ASP A 1 608 ? -0.58 10.938 -25.266 1 92.62 608 ASP A CA 1
ATOM 4757 C C . ASP A 1 608 ? -1.81 11.68 -24.734 1 92.62 608 ASP A C 1
ATOM 4759 O O . ASP A 1 608 ? -2.6 11.125 -23.969 1 92.62 608 ASP A O 1
ATOM 4763 N N . ILE A 1 609 ? -2.045 12.82 -25.266 1 94.44 609 ILE A N 1
ATOM 4764 C CA . ILE A 1 609 ? -3.129 13.703 -24.844 1 94.44 609 ILE A CA 1
ATOM 4765 C C . ILE A 1 609 ? -4.473 13.07 -25.188 1 94.44 609 ILE A C 1
ATOM 4767 O O . ILE A 1 609 ? -5.434 13.172 -24.422 1 94.44 609 ILE A O 1
ATOM 4771 N N . GLU A 1 610 ? -4.516 12.398 -26.281 1 94.81 610 GLU A N 1
ATOM 4772 C CA . GLU A 1 610 ? -5.758 11.789 -26.734 1 94.81 610 GLU A CA 1
ATOM 4773 C C . GLU A 1 610 ? -6.211 10.688 -25.781 1 94.81 610 GLU A C 1
ATOM 4775 O O . GLU A 1 610 ? -7.402 10.57 -25.484 1 94.81 610 GLU A O 1
ATOM 4780 N N . MET A 1 611 ? -5.305 9.891 -25.344 1 94.12 611 MET A N 1
ATOM 4781 C CA . MET A 1 611 ? -5.625 8.82 -24.406 1 94.12 611 MET A CA 1
ATOM 4782 C C . MET A 1 611 ? -6.266 9.383 -23.141 1 94.12 611 MET A C 1
ATOM 4784 O O . MET A 1 611 ? -7.309 8.898 -22.703 1 94.12 611 MET A O 1
ATOM 4788 N N . LEU A 1 612 ? -5.621 10.367 -22.562 1 96.19 612 LEU A N 1
ATOM 4789 C CA . LEU A 1 612 ? -6.133 10.953 -21.328 1 96.19 612 LEU A CA 1
ATOM 4790 C C . LEU A 1 612 ? -7.48 11.625 -21.562 1 96.19 612 LEU A C 1
ATOM 4792 O O . LEU A 1 612 ? -8.391 11.5 -20.734 1 96.19 612 LEU A O 1
ATOM 4796 N N . SER A 1 613 ? -7.629 12.352 -22.688 1 97.19 613 SER A N 1
ATOM 4797 C CA . SER A 1 613 ? -8.883 13.016 -23.031 1 97.19 613 SER A CA 1
ATOM 4798 C C . SER A 1 613 ? -10.023 12.016 -23.125 1 97.19 613 SER A C 1
ATOM 4800 O O . SER A 1 613 ? -11.102 12.234 -22.562 1 97.19 613 SER A O 1
ATOM 4802 N N . ASN A 1 614 ? -9.789 10.898 -23.797 1 96.75 614 ASN A N 1
ATOM 4803 C CA . ASN A 1 614 ? -10.812 9.859 -23.922 1 96.75 614 ASN A CA 1
ATOM 4804 C C . ASN A 1 614 ? -11.188 9.273 -22.562 1 96.75 614 ASN A C 1
ATOM 4806 O O . ASN A 1 614 ? -12.359 9.023 -22.297 1 96.75 614 ASN A O 1
ATOM 4810 N N . SER A 1 615 ? -10.195 9.07 -21.766 1 96.81 615 SER A N 1
ATOM 4811 C CA . SER A 1 615 ? -10.422 8.461 -20.469 1 96.81 615 SER A CA 1
ATOM 4812 C C . SER A 1 615 ? -11.266 9.359 -19.562 1 96.81 615 SER A C 1
ATOM 4814 O O . SER A 1 615 ? -12.164 8.891 -18.875 1 96.81 615 SER A O 1
ATOM 4816 N N . ILE A 1 616 ? -10.953 10.641 -19.531 1 97.62 616 ILE A N 1
ATOM 4817 C CA . ILE A 1 616 ? -11.688 11.516 -18.625 1 97.62 616 ILE A CA 1
ATOM 4818 C C . ILE A 1 616 ? -13.117 11.695 -19.125 1 97.62 616 ILE A C 1
ATOM 4820 O O . ILE A 1 616 ? -14.047 11.805 -18.312 1 97.62 616 ILE A O 1
ATOM 4824 N N . ASP A 1 617 ? -13.367 11.703 -20.422 1 97.25 617 ASP A N 1
ATOM 4825 C CA . ASP A 1 617 ? -14.719 11.781 -20.969 1 97.25 617 ASP A CA 1
ATOM 4826 C C . ASP A 1 617 ? -15.523 10.531 -20.609 1 97.25 617 ASP A C 1
ATOM 4828 O O . ASP A 1 617 ? -16.688 10.625 -20.188 1 97.25 617 ASP A O 1
ATOM 4832 N N . ASN A 1 618 ? -14.891 9.398 -20.797 1 96.75 618 ASN A N 1
ATOM 4833 C CA . ASN A 1 618 ? -15.562 8.148 -20.469 1 96.75 618 ASN A CA 1
ATOM 4834 C C . ASN A 1 618 ? -15.875 8.07 -18.969 1 96.75 618 ASN A C 1
ATOM 4836 O O . ASN A 1 618 ? -16.922 7.551 -18.578 1 96.75 618 ASN A O 1
ATOM 4840 N N . LEU A 1 619 ? -14.938 8.523 -18.172 1 97.12 619 LEU A N 1
ATOM 4841 C CA . LEU A 1 619 ? -15.156 8.508 -16.719 1 97.12 619 LEU A CA 1
ATOM 4842 C C . LEU A 1 619 ? -16.406 9.297 -16.344 1 97.12 619 LEU A C 1
ATOM 4844 O O . LEU A 1 619 ? -17.219 8.852 -15.539 1 97.12 619 LEU A O 1
ATOM 4848 N N . SER A 1 620 ? -16.5 10.516 -16.922 1 96.38 620 SER A N 1
ATOM 4849 C CA . SER A 1 620 ? -17.641 11.367 -16.641 1 96.38 620 SER A CA 1
ATOM 4850 C C . SER A 1 620 ? -18.953 10.695 -17.062 1 96.38 620 SER A C 1
ATOM 4852 O O . SER A 1 620 ? -19.953 10.758 -16.344 1 96.38 620 SER A O 1
ATOM 4854 N N . ARG A 1 621 ? -18.953 10.031 -18.188 1 95.94 621 ARG A N 1
ATOM 4855 C CA . ARG A 1 621 ? -20.141 9.336 -18.688 1 95.94 621 ARG A CA 1
ATOM 4856 C C . ARG A 1 621 ? -20.516 8.172 -17.766 1 95.94 621 ARG A C 1
ATOM 4858 O O . ARG A 1 621 ? -21.672 8.016 -17.406 1 95.94 621 ARG A O 1
ATOM 4865 N N . ILE A 1 622 ? -19.531 7.414 -17.391 1 95.75 622 ILE A N 1
ATOM 4866 C CA . ILE A 1 622 ? -19.766 6.234 -16.562 1 95.75 622 ILE A CA 1
ATOM 4867 C C . ILE A 1 622 ? -20.188 6.656 -15.156 1 95.75 622 ILE A C 1
ATOM 4869 O O . ILE A 1 622 ? -21.031 6.02 -14.531 1 95.75 622 ILE A O 1
ATOM 4873 N N . GLY A 1 623 ? -19.5 7.719 -14.672 1 95.5 623 GLY A N 1
ATOM 4874 C CA . GLY A 1 623 ? -19.906 8.242 -13.375 1 95.5 623 GLY A CA 1
ATOM 4875 C C . GLY A 1 623 ? -21.359 8.688 -13.328 1 95.5 623 GLY A C 1
ATOM 4876 O O . GLY A 1 623 ? -22.078 8.383 -12.367 1 95.5 623 GLY A O 1
ATOM 4877 N N . LYS A 1 624 ? -21.797 9.336 -14.336 1 94.56 624 LYS A N 1
ATOM 4878 C CA . LYS A 1 624 ? -23.188 9.758 -14.43 1 94.56 624 LYS A CA 1
ATOM 4879 C C . LYS A 1 624 ? -24.125 8.562 -14.531 1 94.56 624 LYS A C 1
ATOM 4881 O O . LYS A 1 624 ? -25.172 8.523 -13.883 1 94.56 624 LYS A O 1
ATOM 4886 N N . ALA A 1 625 ? -23.75 7.594 -15.328 1 93.19 625 ALA A N 1
ATOM 4887 C CA . ALA A 1 625 ? -24.547 6.383 -15.477 1 93.19 625 ALA A CA 1
ATOM 4888 C C . ALA A 1 625 ? -24.672 5.641 -14.148 1 93.19 625 ALA A C 1
ATOM 4890 O O . ALA A 1 625 ? -25.75 5.148 -13.805 1 93.19 625 ALA A O 1
ATOM 4891 N N . PHE A 1 626 ? -23.672 5.555 -13.461 1 93.19 626 PHE A N 1
ATOM 4892 C CA . PHE A 1 626 ? -23.688 4.906 -12.156 1 93.19 626 PHE A CA 1
ATOM 4893 C C . PHE A 1 626 ? -24.641 5.617 -11.203 1 93.19 626 PHE A C 1
ATOM 4895 O O . PHE A 1 626 ? -25.422 4.977 -10.508 1 93.19 626 PHE A O 1
ATOM 4902 N N . GLN A 1 627 ? -24.438 6.941 -11.172 1 91.62 627 GLN A N 1
ATOM 4903 C CA . GLN A 1 627 ? -25.297 7.723 -10.281 1 91.62 627 GLN A CA 1
ATOM 4904 C C . GLN A 1 627 ? -26.766 7.555 -10.648 1 91.62 627 GLN A C 1
ATOM 4906 O O . GLN A 1 627 ? -27.625 7.461 -9.766 1 91.62 627 GLN A O 1
ATOM 4911 N N . ASP A 1 628 ? -27.047 7.473 -11.914 1 89.12 628 ASP A N 1
ATOM 4912 C CA . ASP A 1 628 ? -28.422 7.254 -12.375 1 89.12 628 ASP A CA 1
ATOM 4913 C C . ASP A 1 628 ? -28.922 5.871 -11.977 1 89.12 628 ASP A C 1
ATOM 4915 O O . ASP A 1 628 ? -30.078 5.711 -11.578 1 89.12 628 ASP A O 1
ATOM 4919 N N . PHE A 1 629 ? -28.078 4.918 -12.039 1 88.31 629 PHE A N 1
ATOM 4920 C CA . PHE A 1 629 ? -28.422 3.551 -11.664 1 88.31 629 PHE A CA 1
ATOM 4921 C C . PHE A 1 629 ? -28.734 3.461 -10.18 1 88.31 629 PHE A C 1
ATOM 4923 O O . PHE A 1 629 ? -29.75 2.873 -9.789 1 88.31 629 PHE A O 1
ATOM 4930 N N . VAL A 1 630 ? -27.922 4.059 -9.398 1 88 630 VAL A N 1
ATOM 4931 C CA . VAL A 1 630 ? -28.078 3.98 -7.949 1 88 630 VAL A CA 1
ATOM 4932 C C . VAL A 1 630 ? -29.344 4.734 -7.523 1 88 630 VAL A C 1
ATOM 4934 O O . VAL A 1 630 ? -30.016 4.332 -6.574 1 88 630 VAL A O 1
ATOM 4937 N N . SER A 1 631 ? -29.609 5.77 -8.211 1 83.94 631 SER A N 1
ATOM 4938 C CA . SER A 1 631 ? -30.766 6.578 -7.867 1 83.94 631 SER A CA 1
ATOM 4939 C C . SER A 1 631 ? -32.062 5.941 -8.375 1 83.94 631 SER A C 1
ATOM 4941 O O . SER A 1 631 ? -33.156 6.359 -8.008 1 83.94 631 SER A O 1
ATOM 4943 N N . SER A 1 632 ? -31.859 4.926 -9.109 1 79.38 632 SER A N 1
ATOM 4944 C CA . SER A 1 632 ? -33.031 4.285 -9.68 1 79.38 632 SER A CA 1
ATOM 4945 C C . SER A 1 632 ? -33.75 3.404 -8.656 1 79.38 632 SER A C 1
ATOM 4947 O O . SER A 1 632 ? -33.156 3.043 -7.633 1 79.38 632 SER A O 1
ATOM 4949 N N . ASP A 1 633 ? -35.031 3.146 -8.82 1 62.56 633 ASP A N 1
ATOM 4950 C CA . ASP A 1 633 ? -35.906 2.42 -7.906 1 62.56 633 ASP A CA 1
ATOM 4951 C C . ASP A 1 633 ? -35.5 0.952 -7.805 1 62.56 633 ASP A C 1
ATOM 4953 O O . ASP A 1 633 ? -35.812 0.282 -6.82 1 62.56 633 ASP A O 1
ATOM 4957 N N . VAL A 1 634 ? -34.812 0.425 -8.766 1 56.66 634 VAL A N 1
ATOM 4958 C CA . VAL A 1 634 ? -34.469 -0.993 -8.82 1 56.66 634 VAL A CA 1
ATOM 4959 C C . VAL A 1 634 ? -33.562 -1.354 -7.645 1 56.66 634 VAL A C 1
ATOM 4961 O O . VAL A 1 634 ? -33.656 -2.457 -7.098 1 56.66 634 VAL A O 1
ATOM 4964 N N . ASN A 1 635 ? -32.812 -0.499 -7.18 1 58.25 635 ASN A N 1
ATOM 4965 C CA . ASN A 1 635 ? -31.844 -0.784 -6.141 1 58.25 635 ASN A CA 1
ATOM 4966 C C . ASN A 1 635 ? -32.375 -0.426 -4.754 1 58.25 635 ASN A C 1
ATOM 4968 O O . ASN A 1 635 ? -31.703 -0.668 -3.748 1 58.25 635 ASN A O 1
ATOM 4972 N N . LYS A 1 636 ? -33.656 -0.064 -4.906 1 63.31 636 LYS A N 1
ATOM 4973 C CA . LYS A 1 636 ? -34.219 0.386 -3.625 1 63.31 636 LYS A CA 1
ATOM 4974 C C . LYS A 1 636 ? -34.719 -0.791 -2.799 1 63.31 636 LYS A C 1
ATOM 4976 O O . LYS A 1 636 ? -35.312 -1.723 -3.342 1 63.31 636 LYS A O 1
ATOM 4981 N N . GLY A 1 637 ? -34.125 -1.041 -1.734 1 64.81 637 GLY A N 1
ATOM 4982 C CA . GLY A 1 637 ? -34.719 -1.927 -0.75 1 64.81 637 GLY A CA 1
ATOM 4983 C C . GLY A 1 637 ? -33.906 -3.203 -0.534 1 64.81 637 GLY A C 1
ATOM 4984 O O . GLY A 1 637 ? -34.281 -4.02 0.32 1 64.81 637 GLY A O 1
ATOM 4985 N N . ILE A 1 638 ? -32.938 -3.523 -1.372 1 76.19 638 ILE A N 1
ATOM 4986 C CA . ILE A 1 638 ? -32.156 -4.73 -1.119 1 76.19 638 ILE A CA 1
ATOM 4987 C C . ILE A 1 638 ? -30.891 -4.367 -0.344 1 76.19 638 ILE A C 1
ATOM 4989 O O . ILE A 1 638 ? -29.969 -3.779 -0.9 1 76.19 638 ILE A O 1
ATOM 4993 N N . PRO A 1 639 ? -30.891 -4.766 0.872 1 81.56 639 PRO A N 1
ATOM 4994 C CA . PRO A 1 639 ? -29.797 -4.309 1.732 1 81.56 639 PRO A CA 1
ATOM 4995 C C . PRO A 1 639 ? -28.422 -4.695 1.192 1 81.56 639 PRO A C 1
ATOM 4997 O O . PRO A 1 639 ? -27.484 -3.887 1.239 1 81.56 639 PRO A O 1
ATOM 5000 N N . LEU A 1 640 ? -28.312 -5.891 0.656 1 85.31 640 LEU A N 1
ATOM 5001 C CA . LEU A 1 640 ? -27.016 -6.316 0.134 1 85.31 640 LEU A CA 1
ATOM 5002 C C . LEU A 1 640 ? -26.625 -5.5 -1.093 1 85.31 640 LEU A C 1
ATOM 5004 O O . LEU A 1 640 ? -25.453 -5.195 -1.294 1 85.31 640 LEU A O 1
ATOM 5008 N N . GLY A 1 641 ? -27.625 -5.266 -1.92 1 84.75 641 GLY A N 1
ATOM 5009 C CA . GLY A 1 641 ? -27.375 -4.418 -3.076 1 84.75 641 GLY A CA 1
ATOM 5010 C C . GLY A 1 641 ? -26.938 -3.014 -2.705 1 84.75 641 GLY A C 1
ATOM 5011 O O . GLY A 1 641 ? -26.016 -2.463 -3.307 1 84.75 641 GLY A O 1
ATOM 5012 N N . ILE A 1 642 ? -27.562 -2.465 -1.708 1 88.12 642 ILE A N 1
ATOM 5013 C CA . ILE A 1 642 ? -27.234 -1.126 -1.231 1 88.12 642 ILE A CA 1
ATOM 5014 C C . ILE A 1 642 ? -25.812 -1.114 -0.662 1 88.12 642 ILE A C 1
ATOM 5016 O O . ILE A 1 642 ? -25.031 -0.201 -0.942 1 88.12 642 ILE A O 1
ATOM 5020 N N . ARG A 1 643 ? -25.531 -2.105 0.104 1 90.12 643 ARG A N 1
ATOM 5021 C CA . ARG A 1 643 ? -24.188 -2.199 0.679 1 90.12 643 ARG A CA 1
ATOM 5022 C C . ARG A 1 643 ? -23.125 -2.291 -0.413 1 90.12 643 ARG A C 1
ATOM 5024 O O . ARG A 1 643 ? -22.062 -1.668 -0.31 1 90.12 643 ARG A O 1
ATOM 5031 N N . ARG A 1 644 ? -23.422 -3.023 -1.434 1 89.38 644 ARG A N 1
ATOM 5032 C CA . ARG A 1 644 ? -22.484 -3.162 -2.539 1 89.38 644 ARG A CA 1
ATOM 5033 C C . ARG A 1 644 ? -22.234 -1.817 -3.211 1 89.38 644 ARG A C 1
ATOM 5035 O O . ARG A 1 644 ? -21.078 -1.467 -3.492 1 89.38 644 ARG A O 1
ATOM 5042 N N . MET A 1 645 ? -23.297 -1.083 -3.455 1 91.19 645 MET A N 1
ATOM 5043 C CA . MET A 1 645 ? -23.156 0.23 -4.078 1 91.19 645 MET A CA 1
ATOM 5044 C C . MET A 1 645 ? -22.391 1.183 -3.166 1 91.19 645 MET A C 1
ATOM 5046 O O . MET A 1 645 ? -21.562 1.973 -3.639 1 91.19 645 MET A O 1
ATOM 5050 N N . ASN A 1 646 ? -22.625 1.08 -1.892 1 92.69 646 ASN A N 1
ATOM 5051 C CA . ASN A 1 646 ? -21.922 1.92 -0.932 1 92.69 646 ASN A CA 1
ATOM 5052 C C . ASN A 1 646 ? -20.438 1.569 -0.868 1 92.69 646 ASN A C 1
ATOM 5054 O O . ASN A 1 646 ? -19.594 2.455 -0.729 1 92.69 646 ASN A O 1
ATOM 5058 N N . ASP A 1 647 ? -20.156 0.244 -0.985 1 92.31 647 ASP A N 1
ATOM 5059 C CA . ASP A 1 647 ? -18.75 -0.181 -1.026 1 92.31 647 ASP A CA 1
ATOM 5060 C C . ASP A 1 647 ? -18.047 0.398 -2.244 1 92.31 647 ASP A C 1
ATOM 5062 O O . ASP A 1 647 ? -16.891 0.811 -2.154 1 92.31 647 ASP A O 1
ATOM 5066 N N . ILE A 1 648 ? -18.734 0.446 -3.326 1 92.69 648 ILE A N 1
ATOM 5067 C CA . ILE A 1 648 ? -18.156 1.007 -4.547 1 92.69 648 ILE A CA 1
ATOM 5068 C C . ILE A 1 648 ? -17.891 2.496 -4.352 1 92.69 648 ILE A C 1
ATOM 5070 O O . ILE A 1 648 ? -16.812 2.988 -4.688 1 92.69 648 ILE A O 1
ATOM 5074 N N . LYS A 1 649 ? -18.828 3.174 -3.76 1 94.12 649 LYS A N 1
ATOM 5075 C CA . LYS A 1 649 ? -18.672 4.602 -3.504 1 94.12 649 LYS A CA 1
ATOM 5076 C C . LYS A 1 649 ? -17.453 4.871 -2.617 1 94.12 649 LYS A C 1
ATOM 5078 O O . LYS A 1 649 ? -16.672 5.789 -2.881 1 94.12 649 LYS A O 1
ATOM 5083 N N . MET A 1 650 ? -17.219 4.074 -1.64 1 93.25 650 MET A N 1
ATOM 5084 C CA . MET A 1 650 ? -16.109 4.25 -0.709 1 93.25 650 MET A CA 1
ATOM 5085 C C . MET A 1 650 ? -14.781 3.918 -1.38 1 93.25 650 MET A C 1
ATOM 5087 O O . MET A 1 650 ? -13.742 4.461 -1.005 1 93.25 650 MET A O 1
ATOM 5091 N N . GLY A 1 651 ? -14.812 3.076 -2.373 1 92.94 651 GLY A N 1
ATOM 5092 C CA . GLY A 1 651 ? -13.602 2.559 -2.98 1 92.94 651 GLY A CA 1
ATOM 5093 C C . GLY A 1 651 ? -12.992 3.502 -4.004 1 92.94 651 GLY A C 1
ATOM 5094 O O . GLY A 1 651 ? -11.805 3.41 -4.312 1 92.94 651 GLY A O 1
ATOM 5095 N N . VAL A 1 652 ? -13.742 4.469 -4.508 1 93.44 652 VAL A N 1
ATOM 5096 C CA . VAL A 1 652 ? -13.273 5.332 -5.59 1 93.44 652 VAL A CA 1
ATOM 5097 C C . VAL A 1 652 ? -12.078 6.156 -5.117 1 93.44 652 VAL A C 1
ATOM 5099 O O . VAL A 1 652 ? -11.055 6.227 -5.797 1 93.44 652 VAL A O 1
ATOM 5102 N N . ASP A 1 653 ? -12.141 6.703 -3.936 1 90.44 653 ASP A N 1
ATOM 5103 C CA . ASP A 1 653 ? -11.023 7.492 -3.418 1 90.44 653 ASP A CA 1
ATOM 5104 C C . ASP A 1 653 ? -9.812 6.609 -3.131 1 90.44 653 ASP A C 1
ATOM 5106 O O . ASP A 1 653 ? -8.672 7.062 -3.234 1 90.44 653 ASP A O 1
ATOM 5110 N N . LYS A 1 654 ? -10.031 5.402 -2.762 1 92.81 654 LYS A N 1
ATOM 5111 C CA . LYS A 1 654 ? -8.922 4.484 -2.512 1 92.81 654 LYS A CA 1
ATOM 5112 C C . LYS A 1 654 ? -8.156 4.184 -3.797 1 92.81 654 LYS A C 1
ATOM 5114 O O . LYS A 1 654 ? -6.93 4.078 -3.783 1 92.81 654 LYS A O 1
ATOM 5119 N N . ILE A 1 655 ? -8.883 4.113 -4.883 1 95.06 655 ILE A N 1
ATOM 5120 C CA . ILE A 1 655 ? -8.258 3.869 -6.184 1 95.06 655 ILE A CA 1
ATOM 5121 C C . ILE A 1 655 ? -7.477 5.105 -6.621 1 95.06 655 ILE A C 1
ATOM 5123 O O . ILE A 1 655 ? -6.414 4.984 -7.234 1 95.06 655 ILE A O 1
ATOM 5127 N N . LEU A 1 656 ? -7.895 6.262 -6.289 1 95.06 656 LEU A N 1
ATOM 5128 C CA . LEU A 1 656 ? -7.336 7.508 -6.809 1 95.06 656 LEU A CA 1
ATOM 5129 C C . LEU A 1 656 ? -6.223 8.023 -5.902 1 95.06 656 LEU A C 1
ATOM 5131 O O . LEU A 1 656 ? -5.73 9.141 -6.09 1 95.06 656 LEU A O 1
ATOM 5135 N N . THR A 1 657 ? -5.793 7.258 -4.906 1 93.88 657 THR A N 1
ATOM 5136 C CA . THR A 1 657 ? -4.617 7.625 -4.125 1 93.88 657 THR A CA 1
ATOM 5137 C C . THR A 1 657 ? -3.361 7.594 -4.996 1 93.88 657 THR A C 1
ATOM 5139 O O . THR A 1 657 ? -3.23 6.742 -5.875 1 93.88 657 THR A O 1
ATOM 5142 N N . SER A 1 658 ? -2.512 8.492 -4.727 1 91.69 658 SER A N 1
ATOM 5143 C CA . SER A 1 658 ? -1.272 8.547 -5.496 1 91.69 658 SER A CA 1
ATOM 5144 C C . SER A 1 658 ? -0.35 7.387 -5.145 1 91.69 658 SER A C 1
ATOM 5146 O O . SER A 1 658 ? -0.261 6.984 -3.98 1 91.69 658 SER A O 1
ATOM 5148 N N . PRO A 1 659 ? 0.259 6.852 -6.191 1 87.19 659 PRO A N 1
ATOM 5149 C CA . PRO A 1 659 ? 1.308 5.879 -5.871 1 87.19 659 PRO A CA 1
ATOM 5150 C C . PRO A 1 659 ? 2.432 6.48 -5.031 1 87.19 659 PRO A C 1
ATOM 5152 O O . PRO A 1 659 ? 2.543 7.703 -4.926 1 87.19 659 PRO A O 1
ATOM 5155 N N . PRO A 1 660 ? 3.25 5.676 -4.426 1 77.38 660 PRO A N 1
ATOM 5156 C CA . PRO A 1 660 ? 4.262 6.137 -3.475 1 77.38 660 PRO A CA 1
ATOM 5157 C C . PRO A 1 660 ? 5.191 7.195 -4.07 1 77.38 660 PRO A C 1
ATOM 5159 O O . PRO A 1 660 ? 5.551 8.156 -3.389 1 77.38 660 PRO A O 1
ATOM 5162 N N . GLU A 1 661 ? 5.512 7.125 -5.328 1 76.25 661 GLU A N 1
ATOM 5163 C CA . GLU A 1 661 ? 6.473 8.031 -5.949 1 76.25 661 GLU A CA 1
ATOM 5164 C C . GLU A 1 661 ? 5.879 9.43 -6.125 1 76.25 661 GLU A C 1
ATOM 5166 O O . GLU A 1 661 ? 6.613 10.406 -6.285 1 76.25 661 GLU A O 1
ATOM 5171 N N . LEU A 1 662 ? 4.535 9.453 -6.047 1 86.06 662 LEU A N 1
ATOM 5172 C CA . LEU A 1 662 ? 3.865 10.727 -6.309 1 86.06 662 LEU A CA 1
ATOM 5173 C C . LEU A 1 662 ? 3.215 11.273 -5.043 1 86.06 662 LEU A C 1
ATOM 5175 O O . LEU A 1 662 ? 2.74 12.406 -5.023 1 86.06 662 LEU A O 1
ATOM 5179 N N . ARG A 1 663 ? 3.24 10.531 -3.975 1 81.75 663 ARG A N 1
ATOM 5180 C CA . ARG A 1 663 ? 2.467 10.828 -2.775 1 81.75 663 ARG A CA 1
ATOM 5181 C C . ARG A 1 663 ? 3 12.078 -2.074 1 81.75 663 ARG A C 1
ATOM 5183 O O . ARG A 1 663 ? 2.244 12.797 -1.425 1 81.75 663 ARG A O 1
ATOM 5190 N N . PHE A 1 664 ? 4.25 12.328 -2.27 1 75.5 664 PHE A N 1
ATOM 5191 C CA . PHE A 1 664 ? 4.844 13.477 -1.6 1 75.5 664 PHE A CA 1
ATOM 5192 C C . PHE A 1 664 ? 4.367 14.781 -2.23 1 75.5 664 PHE A C 1
ATOM 5194 O O . PHE A 1 664 ? 4.277 15.805 -1.556 1 75.5 664 PHE A O 1
ATOM 5201 N N . THR A 1 665 ? 4.016 14.672 -3.545 1 75.81 665 THR A N 1
ATOM 5202 C CA . THR A 1 665 ? 3.506 15.844 -4.242 1 75.81 665 THR A CA 1
ATOM 5203 C C . THR A 1 665 ? 2.002 15.992 -4.031 1 75.81 665 THR A C 1
ATOM 5205 O O . THR A 1 665 ? 1.503 17.094 -3.822 1 75.81 665 THR A O 1
ATOM 5208 N N . SER A 1 666 ? 1.453 14.867 -4.078 1 84.88 666 SER A N 1
ATOM 5209 C CA . SER A 1 666 ? -0.002 14.859 -3.975 1 84.88 666 SER A CA 1
ATOM 5210 C C . SER A 1 666 ? -0.514 13.531 -3.436 1 84.88 666 SER A C 1
ATOM 5212 O O . SER A 1 666 ? -0.333 12.484 -4.066 1 84.88 666 SER A O 1
ATOM 5214 N N . PRO A 1 667 ? -1.226 13.586 -2.348 1 86.5 667 PRO A N 1
ATOM 5215 C CA . PRO A 1 667 ? -1.772 12.336 -1.813 1 86.5 667 PRO A CA 1
ATOM 5216 C C . PRO A 1 667 ? -2.811 11.703 -2.738 1 86.5 667 PRO A C 1
ATOM 5218 O O . PRO A 1 667 ? -2.912 10.477 -2.811 1 86.5 667 PRO A O 1
ATOM 5221 N N . LEU A 1 668 ? -3.582 12.562 -3.43 1 90.06 668 LEU A N 1
ATOM 5222 C CA . LEU A 1 668 ? -4.559 12.094 -4.406 1 90.06 668 LEU A CA 1
ATO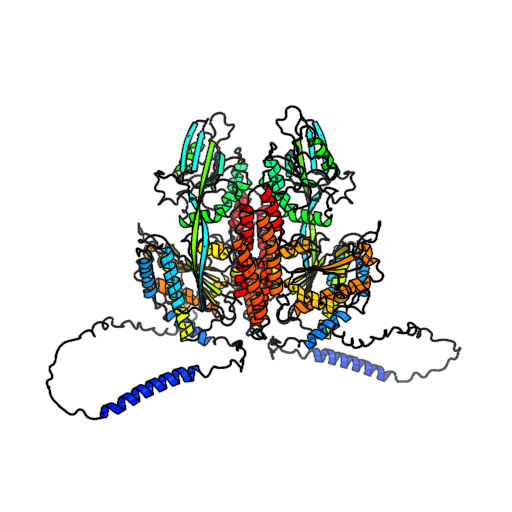M 5223 C C . LEU A 1 668 ? -4.152 12.508 -5.82 1 90.06 668 LEU A C 1
ATOM 5225 O O . LEU A 1 668 ? -3.633 13.602 -6.023 1 90.06 668 LEU A O 1
ATOM 5229 N N . LEU A 1 669 ? -4.426 11.719 -6.742 1 91.56 669 LEU A N 1
ATOM 5230 C CA . LEU A 1 669 ? -4.004 11.93 -8.125 1 91.56 669 LEU A CA 1
ATOM 5231 C C . LEU A 1 669 ? -4.684 13.156 -8.719 1 91.56 669 LEU A C 1
ATOM 5233 O O . LEU A 1 669 ? -4.168 13.75 -9.672 1 91.56 669 LEU A O 1
ATOM 5237 N N . TYR A 1 670 ? -5.805 13.602 -8.148 1 88.5 670 TYR A N 1
ATOM 5238 C CA . TYR A 1 670 ? -6.57 14.688 -8.75 1 88.5 670 TYR A CA 1
ATOM 5239 C C . TYR A 1 670 ? -6.496 15.953 -7.898 1 88.5 670 TYR A C 1
ATOM 5241 O O . TYR A 1 670 ? -7.348 16.844 -8.016 1 88.5 670 TYR A O 1
ATOM 5249 N N . ASP A 1 671 ? -5.59 15.984 -6.992 1 87.44 671 ASP A N 1
ATOM 5250 C CA . ASP A 1 671 ? -5.414 17.219 -6.23 1 87.44 671 ASP A CA 1
ATOM 5251 C C . ASP A 1 671 ? -5.238 18.422 -7.164 1 87.44 671 ASP A C 1
ATOM 5253 O O . ASP A 1 671 ? -4.59 18.312 -8.203 1 87.44 671 ASP A O 1
ATOM 5257 N N . THR A 1 672 ? -5.703 19.562 -6.734 1 88.62 672 THR A N 1
ATOM 5258 C CA . THR A 1 672 ? -5.809 20.688 -7.664 1 88.62 672 THR A CA 1
ATOM 5259 C C . THR A 1 672 ? -4.785 21.766 -7.328 1 88.62 672 THR A C 1
ATOM 5261 O O . THR A 1 672 ? -4.484 22 -6.156 1 88.62 672 THR A O 1
ATOM 5264 N N . ALA A 1 673 ? -4.371 22.391 -8.367 1 87.56 673 ALA A N 1
ATOM 5265 C CA . ALA A 1 673 ? -3.637 23.641 -8.266 1 87.56 673 ALA A CA 1
ATOM 5266 C C . ALA A 1 673 ? -4.59 24.828 -8.125 1 87.56 673 ALA A C 1
ATOM 5268 O O . ALA A 1 673 ? -5.809 24.672 -8.227 1 87.56 673 ALA A O 1
ATOM 5269 N N . PRO A 1 674 ? -4.07 25.984 -7.828 1 80.75 674 PRO A N 1
ATOM 5270 C CA . PRO A 1 674 ? -4.93 27.141 -7.625 1 80.75 674 PRO A CA 1
ATOM 5271 C C . PRO A 1 674 ? -5.812 27.453 -8.836 1 80.75 674 PRO A C 1
ATOM 5273 O O . PRO A 1 674 ? -6.918 27.969 -8.68 1 80.75 674 PRO A O 1
ATOM 5276 N N . ASP A 1 675 ? -5.379 27.078 -10.016 1 87.44 675 ASP A N 1
ATOM 5277 C CA . ASP A 1 675 ? -6.16 27.391 -11.211 1 87.44 675 ASP A CA 1
ATOM 5278 C C . ASP A 1 675 ? -7.152 26.266 -11.523 1 87.44 675 ASP A C 1
ATOM 5280 O O . ASP A 1 675 ? -7.836 26.297 -12.547 1 87.44 675 ASP A O 1
ATOM 5284 N N . GLY A 1 676 ? -7.125 25.25 -10.711 1 88.62 676 GLY A N 1
ATOM 5285 C CA . GLY A 1 676 ? -8.102 24.188 -10.859 1 88.62 676 GLY A CA 1
ATOM 5286 C C . GLY A 1 676 ? -7.574 23 -11.656 1 88.62 676 GLY A C 1
ATOM 5287 O O . GLY A 1 676 ? -8.258 21.984 -11.789 1 88.62 676 GLY A O 1
ATOM 5288 N N . SER A 1 677 ? -6.387 23.172 -12.172 1 93.56 677 SER A N 1
ATOM 5289 C CA . SER A 1 677 ? -5.781 22.062 -12.891 1 93.56 677 SER A CA 1
ATOM 5290 C C . SER A 1 677 ? -5.098 21.094 -11.93 1 93.56 677 SER A C 1
ATOM 5292 O O . SER A 1 677 ? -5.125 21.297 -10.711 1 93.56 677 SER A O 1
ATOM 5294 N N . SER A 1 678 ? -4.645 20 -12.516 1 93.62 678 SER A N 1
ATOM 5295 C CA . SER A 1 678 ? -3.957 19 -11.695 1 93.62 678 SER A CA 1
ATOM 5296 C C . SER A 1 678 ? -2.633 19.547 -11.172 1 93.62 678 SER A C 1
ATOM 5298 O O . SER A 1 678 ? -1.783 19.984 -11.945 1 93.62 678 SER A O 1
ATOM 5300 N N . GLN A 1 679 ? -2.461 19.484 -9.867 1 90.5 679 GLN A N 1
ATOM 5301 C CA . GLN A 1 679 ? -1.212 19.906 -9.25 1 90.5 679 GLN A CA 1
ATOM 5302 C C . GLN A 1 679 ? -0.037 19.062 -9.742 1 90.5 679 GLN A C 1
ATOM 5304 O O . GLN A 1 679 ? 1.038 19.594 -10.031 1 90.5 679 GLN A O 1
ATOM 5309 N N . LEU A 1 680 ? -0.193 17.766 -9.82 1 92.38 680 LEU A N 1
ATOM 5310 C CA . LEU A 1 680 ? 0.838 16.844 -10.266 1 92.38 680 LEU A CA 1
ATOM 5311 C C . LEU A 1 680 ? 1.302 17.172 -11.68 1 92.38 680 LEU A C 1
ATOM 5313 O O . LEU A 1 680 ? 2.504 17.266 -11.938 1 92.38 680 LEU A O 1
ATOM 5317 N N . LEU A 1 681 ? 0.339 17.375 -12.578 1 95.25 681 LEU A N 1
ATOM 5318 C CA . LEU A 1 681 ? 0.687 17.609 -13.977 1 95.25 681 LEU A CA 1
ATOM 5319 C C . LEU A 1 681 ? 1.261 19 -14.164 1 95.25 681 LEU A C 1
ATOM 5321 O O . LEU A 1 681 ? 2.172 19.203 -14.977 1 95.25 681 LEU A O 1
ATOM 5325 N N . LYS A 1 682 ? 0.729 19.953 -13.469 1 93.06 682 LYS A N 1
ATOM 5326 C CA . LYS A 1 682 ? 1.244 21.312 -13.57 1 93.06 682 LYS A CA 1
ATOM 5327 C C . LYS A 1 682 ? 2.725 21.359 -13.203 1 93.06 682 LYS A C 1
ATOM 5329 O O . LYS A 1 682 ? 3.523 21.969 -13.922 1 93.06 682 LYS A O 1
ATOM 5334 N N . GLU A 1 683 ? 3.045 20.75 -12.102 1 90.25 683 GLU A N 1
ATOM 5335 C CA . GLU A 1 683 ? 4.438 20.719 -11.656 1 90.25 683 GLU A CA 1
ATOM 5336 C C . GLU A 1 683 ? 5.312 19.938 -12.641 1 90.25 683 GLU A C 1
ATOM 5338 O O . GLU A 1 683 ? 6.441 20.344 -12.922 1 90.25 683 GLU A O 1
ATOM 5343 N N . ALA A 1 684 ? 4.84 18.844 -13.094 1 93.25 684 ALA A N 1
ATOM 5344 C CA . ALA A 1 684 ? 5.594 18.031 -14.039 1 93.25 684 ALA A CA 1
ATOM 5345 C C . ALA A 1 684 ? 5.844 18.781 -15.344 1 93.25 684 ALA A C 1
ATOM 5347 O O . ALA A 1 684 ? 6.922 18.672 -15.93 1 93.25 684 ALA A O 1
ATOM 5348 N N . ILE A 1 685 ? 4.859 19.531 -15.859 1 95.25 685 ILE A N 1
ATOM 5349 C CA . ILE A 1 685 ? 4.977 20.297 -17.094 1 95.25 685 ILE A CA 1
ATOM 5350 C C . ILE A 1 685 ? 6.027 21.391 -16.922 1 95.25 685 ILE A C 1
ATOM 5352 O O . ILE A 1 685 ? 6.867 21.594 -17.797 1 95.25 685 ILE A O 1
ATOM 5356 N N . LYS A 1 686 ? 5.898 22.047 -15.805 1 91.25 686 LYS A N 1
ATOM 5357 C CA . LYS A 1 686 ? 6.891 23.094 -15.516 1 91.25 686 LYS A CA 1
ATOM 5358 C C . LYS A 1 686 ? 8.305 22.516 -15.539 1 91.25 686 LYS A C 1
ATOM 5360 O O . LYS A 1 686 ? 9.211 23.094 -16.141 1 91.25 686 LYS A O 1
ATOM 5365 N N . THR A 1 687 ? 8.484 21.359 -14.93 1 91.75 687 THR A N 1
ATOM 5366 C CA . THR A 1 687 ? 9.789 20.719 -14.883 1 91.75 687 THR A CA 1
ATOM 5367 C C . THR A 1 687 ? 10.227 20.281 -16.281 1 91.75 687 THR A C 1
ATOM 5369 O O . THR A 1 687 ? 11.367 20.531 -16.672 1 91.75 687 THR A O 1
ATOM 5372 N N . ALA A 1 688 ? 9.336 19.719 -16.984 1 94.25 688 ALA A N 1
ATOM 5373 C CA . ALA A 1 688 ? 9.672 19.188 -18.312 1 94.25 688 ALA A CA 1
ATOM 5374 C C . ALA A 1 688 ? 9.945 20.297 -19.297 1 94.25 688 ALA A C 1
ATOM 5376 O O . ALA A 1 688 ? 10.719 20.125 -20.25 1 94.25 688 ALA A O 1
ATOM 5377 N N . SER A 1 689 ? 9.336 21.453 -19.109 1 92.19 689 SER A N 1
ATOM 5378 C CA . SER A 1 689 ? 9.586 22.594 -19.984 1 92.19 689 SER A CA 1
ATOM 5379 C C . SER A 1 689 ? 11.031 23.062 -19.875 1 92.19 689 SER A C 1
ATOM 5381 O O . SER A 1 689 ? 11.578 23.625 -20.812 1 92.19 689 SER A O 1
ATOM 5383 N N . ILE A 1 690 ? 11.602 22.766 -18.797 1 89.44 690 ILE A N 1
ATOM 5384 C CA . ILE A 1 690 ? 12.984 23.172 -18.547 1 89.44 690 ILE A CA 1
ATOM 5385 C C . ILE A 1 690 ? 13.93 22.031 -18.891 1 89.44 690 ILE A C 1
ATOM 5387 O O . ILE A 1 690 ? 14.922 22.219 -19.594 1 89.44 690 ILE A O 1
ATOM 5391 N N . THR A 1 691 ? 13.578 20.781 -18.484 1 89.25 691 THR A N 1
ATOM 5392 C CA . THR A 1 691 ? 14.461 19.641 -18.625 1 89.25 691 THR A CA 1
ATOM 5393 C C . THR A 1 691 ? 14.25 18.953 -19.984 1 89.25 691 THR A C 1
ATOM 5395 O O . THR A 1 691 ? 15.086 18.156 -20.422 1 89.25 691 THR A O 1
ATOM 5398 N N . LYS A 1 692 ? 13.148 19.188 -20.547 1 89.88 692 LYS A N 1
ATOM 5399 C CA . LYS A 1 692 ? 12.719 18.594 -21.812 1 89.88 692 LYS A CA 1
ATOM 5400 C C . LYS A 1 692 ? 12.508 17.094 -21.672 1 89.88 692 LYS A C 1
ATOM 5402 O O . LYS A 1 692 ? 12.477 16.359 -22.672 1 89.88 692 LYS A O 1
ATOM 5407 N N . LYS A 1 693 ? 12.352 16.609 -20.453 1 89.25 693 LYS A N 1
ATOM 5408 C CA . LYS A 1 693 ? 12.086 15.203 -20.188 1 89.25 693 LYS A CA 1
ATOM 5409 C C . LYS A 1 693 ? 10.586 14.922 -20.141 1 89.25 693 LYS A C 1
ATOM 5411 O O . LYS A 1 693 ? 10.039 14.625 -19.078 1 89.25 693 LYS A O 1
ATOM 5416 N N . TRP A 1 694 ? 10.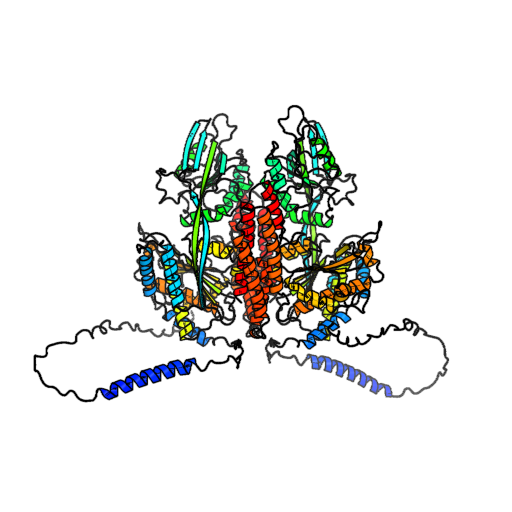008 14.867 -21.266 1 93.12 694 TRP A N 1
ATOM 5417 C CA . TRP A 1 694 ? 8.555 14.727 -21.359 1 93.12 694 TRP A CA 1
ATOM 5418 C C . TRP A 1 694 ? 8.125 13.297 -21.078 1 93.12 694 TRP A C 1
ATOM 5420 O O . TRP A 1 694 ? 6.945 13.039 -20.812 1 93.12 694 TRP A O 1
ATOM 5430 N N . ASP A 1 695 ? 9.078 12.344 -21.031 1 88 695 ASP A N 1
ATOM 5431 C CA . ASP A 1 695 ? 8.781 10.961 -20.672 1 88 695 ASP A CA 1
ATOM 5432 C C . ASP A 1 695 ? 8.289 10.859 -19.234 1 88 695 ASP A C 1
ATOM 5434 O O . ASP A 1 695 ? 7.469 10 -18.906 1 88 695 ASP A O 1
ATOM 5438 N N . GLN A 1 696 ? 8.812 11.688 -18.422 1 87.88 696 GLN A N 1
ATOM 5439 C CA . GLN A 1 696 ? 8.383 11.695 -17.031 1 87.88 696 GLN A CA 1
ATOM 5440 C C . GLN A 1 696 ? 6.934 12.156 -16.906 1 87.88 696 GLN A C 1
ATOM 5442 O O . GLN A 1 696 ? 6.188 11.656 -16.062 1 87.88 696 GLN A O 1
ATOM 5447 N N . VAL A 1 697 ? 6.574 13.133 -17.734 1 94.56 697 VAL A N 1
ATOM 5448 C CA . VAL A 1 697 ? 5.188 13.586 -17.75 1 94.56 697 VAL A CA 1
ATOM 5449 C C . VAL A 1 697 ? 4.281 12.469 -18.266 1 94.56 697 VAL A C 1
ATOM 5451 O O . VAL A 1 697 ? 3.193 12.258 -17.719 1 94.56 697 VAL A O 1
ATOM 5454 N N . GLN A 1 698 ? 4.762 11.781 -19.281 1 93.31 698 GLN A N 1
ATOM 5455 C CA . GLN A 1 698 ? 3.99 10.656 -19.812 1 93.31 698 GLN A CA 1
ATOM 5456 C C . GLN A 1 698 ? 3.77 9.586 -18.75 1 93.31 698 GLN A C 1
ATOM 5458 O O . GLN A 1 698 ? 2.703 8.969 -18.688 1 93.31 698 GLN A O 1
ATOM 5463 N N . GLN A 1 699 ? 4.77 9.352 -17.922 1 88.56 699 GLN A N 1
ATOM 5464 C CA . GLN A 1 699 ? 4.633 8.375 -16.844 1 88.56 699 GLN A CA 1
ATOM 5465 C C . GLN A 1 699 ? 3.527 8.789 -15.875 1 88.56 699 GLN A C 1
ATOM 5467 O O . GLN A 1 699 ? 2.768 7.938 -15.398 1 88.56 699 GLN A O 1
ATOM 5472 N N . ILE A 1 700 ? 3.449 10 -15.547 1 93.5 700 ILE A N 1
ATOM 5473 C CA . ILE A 1 700 ? 2.414 10.508 -14.656 1 93.5 700 ILE A CA 1
ATOM 5474 C C . ILE A 1 700 ? 1.047 10.375 -15.32 1 93.5 700 ILE A C 1
ATOM 5476 O O . ILE A 1 700 ? 0.078 9.953 -14.688 1 93.5 700 ILE A O 1
ATOM 5480 N N . VAL A 1 701 ? 1.005 10.719 -16.609 1 95.25 701 VAL A N 1
ATOM 5481 C CA . VAL A 1 701 ? -0.238 10.594 -17.375 1 95.25 701 VAL A CA 1
ATOM 5482 C C . VAL A 1 701 ? -0.696 9.141 -17.391 1 95.25 701 VAL A C 1
ATOM 5484 O O . VAL A 1 701 ? -1.885 8.852 -17.219 1 95.25 701 VAL A O 1
ATOM 5487 N N . ASN A 1 702 ? 0.227 8.242 -17.547 1 91.12 702 ASN A N 1
ATOM 5488 C CA . ASN A 1 702 ? -0.096 6.816 -17.516 1 91.12 702 ASN A CA 1
ATOM 5489 C C . ASN A 1 702 ? -0.649 6.395 -16.156 1 91.12 702 ASN A C 1
ATOM 5491 O O . ASN A 1 702 ? -1.594 5.605 -16.094 1 91.12 702 ASN A O 1
ATOM 5495 N N . ALA A 1 703 ? -0.009 6.848 -15.102 1 92.38 703 ALA A N 1
ATOM 5496 C CA . ALA A 1 703 ? -0.473 6.523 -13.758 1 92.38 703 ALA A CA 1
ATOM 5497 C C . ALA A 1 703 ? -1.896 7.023 -13.531 1 92.38 703 ALA A C 1
ATOM 5499 O O . ALA A 1 703 ? -2.734 6.305 -12.984 1 92.38 703 ALA A O 1
ATOM 5500 N N . ILE A 1 704 ? -2.166 8.219 -13.953 1 96 704 ILE A N 1
ATOM 5501 C CA . ILE A 1 704 ? -3.5 8.805 -13.836 1 96 704 ILE A CA 1
ATOM 5502 C C . ILE A 1 704 ? -4.492 7.984 -14.656 1 96 704 ILE A C 1
ATOM 5504 O O . ILE A 1 704 ? -5.562 7.617 -14.164 1 96 704 ILE A O 1
ATOM 5508 N N . ASN A 1 705 ? -4.152 7.727 -15.898 1 95 705 ASN A N 1
ATOM 5509 C CA . ASN A 1 705 ? -5.035 6.969 -16.781 1 95 705 ASN A CA 1
ATOM 5510 C C . ASN A 1 705 ? -5.348 5.59 -16.203 1 95 705 ASN A C 1
ATOM 5512 O O . ASN A 1 705 ? -6.477 5.113 -16.297 1 95 705 ASN A O 1
ATOM 5516 N N . ARG A 1 706 ? -4.387 4.973 -15.688 1 93.12 706 ARG A N 1
ATOM 5517 C CA . ARG A 1 706 ? -4.594 3.66 -15.086 1 93.12 706 ARG A CA 1
ATOM 5518 C C . ARG A 1 706 ? -5.613 3.732 -13.953 1 93.12 706 ARG A C 1
ATOM 5520 O O . ARG A 1 706 ? -6.488 2.871 -13.844 1 93.12 706 ARG A O 1
ATOM 5527 N N . ALA A 1 707 ? -5.461 4.66 -13.086 1 95.88 707 ALA A N 1
ATOM 5528 C CA . ALA A 1 707 ? -6.402 4.836 -11.984 1 95.88 707 ALA A CA 1
ATOM 5529 C C . ALA A 1 707 ? -7.812 5.105 -12.5 1 95.88 707 ALA A C 1
ATOM 5531 O O . ALA A 1 707 ? -8.789 4.566 -11.977 1 95.88 707 ALA A O 1
ATOM 5532 N N . LEU A 1 708 ? -7.906 5.961 -13.531 1 97 708 LEU A N 1
ATOM 5533 C CA . LEU A 1 708 ? -9.211 6.27 -14.102 1 97 708 LEU A CA 1
ATOM 5534 C C . LEU A 1 708 ? -9.859 5.016 -14.688 1 97 708 LEU A C 1
ATOM 5536 O O . LEU A 1 708 ? -11.062 4.793 -14.508 1 97 708 LEU A O 1
ATOM 5540 N N . GLN A 1 709 ? -9.086 4.223 -15.352 1 94.62 709 GLN A N 1
ATOM 5541 C CA . GLN A 1 709 ? -9.602 2.982 -15.914 1 94.62 709 GLN A CA 1
ATOM 5542 C C . GLN A 1 709 ? -10.086 2.035 -14.82 1 94.62 709 GLN A C 1
ATOM 5544 O O . GLN A 1 709 ? -11.109 1.363 -14.984 1 94.62 709 GLN A O 1
ATOM 5549 N N . GLU A 1 710 ? -9.328 1.971 -13.781 1 95 710 GLU A N 1
ATOM 5550 C CA . GLU A 1 710 ? -9.734 1.115 -12.672 1 95 710 GLU A CA 1
ATOM 5551 C C . GLU A 1 710 ? -11.047 1.597 -12.055 1 95 710 GLU A C 1
ATOM 5553 O O . GLU A 1 710 ? -11.914 0.788 -11.719 1 95 710 GLU A O 1
ATOM 5558 N N . VAL A 1 711 ? -11.18 2.924 -11.867 1 96.19 711 VAL A N 1
ATOM 5559 C CA . VAL A 1 711 ? -12.43 3.48 -11.344 1 96.19 711 VAL A CA 1
ATOM 5560 C C . VAL A 1 711 ? -13.586 3.102 -12.266 1 96.19 711 VAL A C 1
ATOM 5562 O O . VAL A 1 711 ? -14.648 2.674 -11.797 1 96.19 711 VAL A O 1
ATOM 5565 N N . MET A 1 712 ? -13.375 3.23 -13.562 1 94.88 712 MET A N 1
ATOM 5566 C CA . MET A 1 712 ? -14.43 2.926 -14.523 1 94.88 712 MET A CA 1
ATOM 5567 C C . MET A 1 712 ? -14.82 1.453 -14.453 1 94.88 712 MET A C 1
ATOM 5569 O O . MET A 1 712 ? -16.016 1.12 -14.461 1 94.88 712 MET A O 1
ATOM 5573 N N . SER A 1 713 ? -13.812 0.631 -14.328 1 90.38 713 SER A N 1
ATOM 5574 C CA . SER A 1 713 ? -14.094 -0.795 -14.188 1 90.38 713 SER A CA 1
ATOM 5575 C C . SER A 1 713 ? -14.867 -1.09 -12.914 1 90.38 713 SER A C 1
ATOM 5577 O O . SER A 1 713 ? -15.773 -1.925 -12.914 1 90.38 713 SER A O 1
ATOM 5579 N N . TYR A 1 714 ? -14.562 -0.459 -11.875 1 92.25 714 TYR A N 1
ATOM 5580 C CA . TYR A 1 714 ? -15.211 -0.653 -10.578 1 92.25 714 TYR A CA 1
ATOM 5581 C C . TYR A 1 714 ? -16.672 -0.202 -10.633 1 92.25 714 TYR A C 1
ATOM 5583 O O . TYR A 1 714 ? -17.547 -0.854 -10.062 1 92.25 714 TYR A O 1
ATOM 5591 N N . LEU A 1 715 ? -16.906 0.909 -11.328 1 92.88 715 LEU A N 1
ATOM 5592 C CA . LEU A 1 715 ? -18.25 1.467 -11.414 1 92.88 715 LEU A CA 1
ATOM 5593 C C . LEU A 1 715 ? -19.141 0.612 -12.312 1 92.88 715 LEU A C 1
ATOM 5595 O O . LEU A 1 715 ? -20.344 0.562 -12.125 1 92.88 715 LEU A O 1
ATOM 5599 N N . GLN A 1 716 ? -18.531 -0.066 -13.234 1 84.56 716 GLN A N 1
ATOM 5600 C CA . GLN A 1 716 ? -19.297 -0.871 -14.172 1 84.56 716 GLN A CA 1
ATOM 5601 C C . GLN A 1 716 ? -19.672 -2.221 -13.57 1 84.56 716 GLN A C 1
ATOM 5603 O O . GLN A 1 716 ? -20.531 -2.928 -14.102 1 84.56 716 GLN A O 1
ATOM 5608 N N . LEU A 1 717 ? -18.938 -2.674 -12.594 1 65.44 717 LEU A N 1
ATOM 5609 C CA . LEU A 1 717 ? -19.266 -3.924 -11.914 1 65.44 717 LEU A CA 1
ATOM 5610 C C . LEU A 1 717 ? -20.562 -3.789 -11.117 1 65.44 717 LEU A C 1
ATOM 5612 O O . LEU A 1 717 ? -21 -4.746 -10.484 1 65.44 717 LEU A O 1
ATOM 5616 N N . SER A 1 718 ? -21.25 -2.74 -11.383 1 57.44 718 SER A N 1
ATOM 5617 C CA . SER A 1 718 ? -22.469 -2.471 -10.625 1 57.44 718 SER A CA 1
ATOM 5618 C C . SER A 1 718 ? -23.641 -3.283 -11.164 1 57.44 718 SER A C 1
ATOM 5620 O O . SER A 1 718 ? -23.656 -3.658 -12.336 1 57.44 718 SER A O 1
ATOM 5622 N N . MET B 1 1 ? -6.324 -58.25 30.781 1 19.39 1 MET B N 1
ATOM 5623 C CA . MET B 1 1 ? -6.59 -59.344 29.875 1 19.39 1 MET B CA 1
ATOM 5624 C C . MET B 1 1 ? -7.941 -59.188 29.188 1 19.39 1 MET B C 1
ATOM 5626 O O . MET B 1 1 ? -8.438 -60.125 28.547 1 19.39 1 MET B O 1
ATOM 5630 N N . ALA B 1 2 ? -8.656 -58.156 29.594 1 22.73 2 ALA B N 1
ATOM 5631 C CA . ALA B 1 2 ? -10.031 -58.25 29.125 1 22.73 2 ALA B CA 1
ATOM 5632 C C . ALA B 1 2 ? -10.086 -58.469 27.609 1 22.73 2 ALA B C 1
ATOM 5634 O O . ALA B 1 2 ? -9.18 -58.031 26.891 1 22.73 2 ALA B O 1
ATOM 5635 N N . THR B 1 3 ? -10.906 -59.344 27.188 1 22.88 3 THR B N 1
ATOM 5636 C CA . THR B 1 3 ? -11.398 -60.125 26.047 1 22.88 3 THR B CA 1
ATOM 5637 C C . THR B 1 3 ? -11.875 -59.219 24.922 1 22.88 3 THR B C 1
ATOM 5639 O O . THR B 1 3 ? -12.648 -58.281 25.156 1 22.88 3 THR B O 1
ATOM 5642 N N . PRO B 1 4 ? -11.234 -59.188 23.719 1 22.36 4 PRO B N 1
ATOM 5643 C CA . PRO B 1 4 ? -11.133 -58.406 22.469 1 22.36 4 PRO B CA 1
ATOM 5644 C C . PRO B 1 4 ? -12.422 -58.469 21.641 1 22.36 4 PRO B C 1
ATOM 5646 O O . PRO B 1 4 ? -12.836 -59.531 21.203 1 22.36 4 PRO B O 1
ATOM 5649 N N . LYS B 1 5 ? -13.484 -57.812 22.281 1 23.42 5 LYS B N 1
ATOM 5650 C CA . LYS B 1 5 ? -14.805 -58.031 21.719 1 23.42 5 LYS B CA 1
ATOM 5651 C C . LYS B 1 5 ? -14.773 -58 20.203 1 23.42 5 LYS B C 1
ATOM 5653 O O . LYS B 1 5 ? -13.914 -57.344 19.609 1 23.42 5 LYS B O 1
ATOM 5658 N N . SER B 1 6 ? -15.625 -58.688 19.516 1 21.16 6 SER B N 1
ATOM 5659 C CA . SER B 1 6 ? -15.93 -59.406 18.281 1 21.16 6 SER B CA 1
ATOM 5660 C C . SER B 1 6 ? -16.234 -58.438 17.141 1 21.16 6 SER B C 1
ATOM 5662 O O . SER B 1 6 ? -17.062 -57.531 17.297 1 21.16 6 SER B O 1
ATOM 5664 N N . MET B 1 7 ? -15.328 -58.156 16.25 1 19.55 7 MET B N 1
ATOM 5665 C CA . MET B 1 7 ? -15.094 -57.25 15.125 1 19.55 7 MET B CA 1
ATOM 5666 C C . MET B 1 7 ? -16.156 -57.438 14.055 1 19.55 7 MET B C 1
ATOM 5668 O O . MET B 1 7 ? -16.297 -58.5 13.469 1 19.55 7 MET B O 1
ATOM 5672 N N . LYS B 1 8 ? -17.438 -56.906 14.352 1 21.33 8 LYS B N 1
ATOM 5673 C CA . LYS B 1 8 ? -18.547 -57.219 13.453 1 21.33 8 LYS B CA 1
ATOM 5674 C C . LYS B 1 8 ? -18.141 -57.031 11.992 1 21.33 8 LYS B C 1
ATOM 5676 O O . LYS B 1 8 ? -17.344 -56.156 11.672 1 21.33 8 LYS B O 1
ATOM 5681 N N . SER B 1 9 ? -18.328 -58 11.125 1 19.84 9 SER B N 1
ATOM 5682 C CA . SER B 1 9 ? -17.953 -58.438 9.781 1 19.84 9 SER B CA 1
ATOM 5683 C C . SER B 1 9 ? -18.375 -57.406 8.742 1 19.84 9 SER B C 1
ATOM 5685 O O . SER B 1 9 ? -19.516 -56.938 8.758 1 19.84 9 SER B O 1
ATOM 5687 N N . PHE B 1 10 ? -17.531 -56.531 8.328 1 18.98 10 PHE B N 1
ATOM 5688 C CA . PHE B 1 10 ? -17.578 -55.469 7.344 1 18.98 10 PHE B CA 1
ATOM 5689 C C . PHE B 1 10 ? -18.156 -55.969 6.027 1 18.98 10 PHE B C 1
ATOM 5691 O O . PHE B 1 10 ? -17.781 -57.031 5.535 1 18.98 10 PHE B O 1
ATOM 5698 N N . ARG B 1 11 ? -19.469 -55.719 5.738 1 19.58 11 ARG B N 1
ATOM 5699 C CA . ARG B 1 11 ? -20.203 -56.188 4.582 1 19.58 11 ARG B CA 1
ATOM 5700 C C . ARG B 1 11 ? -19.406 -56 3.299 1 19.58 11 ARG B C 1
ATOM 5702 O O . ARG B 1 11 ? -18.75 -54.969 3.105 1 19.58 11 ARG B O 1
ATOM 5709 N N . SER B 1 12 ? -18.953 -57.031 2.625 1 18.17 12 SER B N 1
ATOM 5710 C CA . SER B 1 12 ? -18.109 -57.344 1.479 1 18.17 12 SER B CA 1
ATOM 5711 C C . SER B 1 12 ? -18.578 -56.625 0.226 1 18.17 12 SER B C 1
ATOM 5713 O O . SER B 1 12 ? -19.75 -56.656 -0.136 1 18.17 12 SER B O 1
ATOM 5715 N N . TRP B 1 13 ? -18.156 -55.375 0.016 1 18.73 13 TRP B N 1
ATOM 5716 C CA . TRP B 1 13 ? -18.453 -54.625 -1.187 1 18.73 13 TRP B CA 1
ATOM 5717 C C . TRP B 1 13 ? -18.156 -55.438 -2.441 1 18.73 13 TRP B C 1
ATOM 5719 O O . TRP B 1 13 ? -17.016 -55.844 -2.658 1 18.73 13 TRP B O 1
ATOM 5729 N N . SER B 1 14 ? -18.922 -56.531 -2.762 1 17.94 14 SER B N 1
ATOM 5730 C CA . SER B 1 14 ? -18.703 -57.375 -3.914 1 17.94 14 SER B CA 1
ATOM 5731 C C . SER B 1 14 ? -18.344 -56.594 -5.156 1 17.94 14 SER B C 1
ATOM 5733 O O . SER B 1 14 ? -18.812 -55.469 -5.324 1 17.94 14 SER B O 1
ATOM 5735 N N . SER B 1 15 ? -17.219 -56.844 -5.738 1 19.12 15 SER B N 1
ATOM 5736 C CA . SER B 1 15 ? -16.453 -56.438 -6.922 1 19.12 15 SER B CA 1
ATOM 5737 C C . SER B 1 15 ? -17.312 -56.531 -8.18 1 19.12 15 SER B C 1
ATOM 5739 O O . SER B 1 15 ? -17.609 -57.656 -8.648 1 19.12 15 SER B O 1
ATOM 5741 N N . VAL B 1 16 ? -18.5 -55.938 -8.289 1 19.47 16 VAL B N 1
ATOM 5742 C CA . VAL B 1 16 ? -19.297 -56.188 -9.492 1 19.47 16 VAL B CA 1
ATOM 5743 C C . VAL B 1 16 ? -18.438 -55.906 -10.734 1 19.47 16 VAL B C 1
ATOM 5745 O O . VAL B 1 16 ? -18.141 -54.75 -11.031 1 19.47 16 VAL B O 1
ATOM 5748 N N . ASP B 1 17 ? -17.281 -56.625 -10.906 1 18.38 17 ASP B N 1
ATOM 5749 C CA . ASP B 1 17 ? -16.266 -56.594 -11.961 1 18.38 17 ASP B CA 1
ATOM 5750 C C . ASP B 1 17 ? -16.922 -56.562 -13.344 1 18.38 17 ASP B C 1
ATOM 5752 O O . ASP B 1 17 ? -16.406 -55.938 -14.266 1 18.38 17 ASP B O 1
ATOM 5756 N N . SER B 1 18 ? -17.797 -57.594 -13.609 1 18.92 18 SER B N 1
ATOM 5757 C CA . SER B 1 18 ? -17.75 -58.312 -14.883 1 18.92 18 SER B CA 1
ATOM 5758 C C . SER B 1 18 ? -18.375 -57.5 -16 1 18.92 18 SER B C 1
ATOM 5760 O O . SER B 1 18 ? -19 -58.031 -16.922 1 18.92 18 SER B O 1
ATOM 5762 N N . VAL B 1 19 ? -18.453 -56.25 -15.906 1 18.56 19 VAL B N 1
ATOM 5763 C CA . VAL B 1 19 ? -19.344 -55.781 -16.969 1 18.56 19 VAL B CA 1
ATOM 5764 C C . VAL B 1 19 ? -18.812 -56.25 -18.328 1 18.56 19 VAL B C 1
ATOM 5766 O O . VAL B 1 19 ? -17.641 -56.031 -18.641 1 18.56 19 VAL B O 1
ATOM 5769 N N . ASP B 1 20 ? -19.281 -57.25 -18.922 1 18.94 20 ASP B N 1
ATOM 5770 C CA . ASP B 1 20 ? -19 -57.969 -20.156 1 18.94 20 ASP B CA 1
ATOM 5771 C C . ASP B 1 20 ? -18.719 -57 -21.297 1 18.94 20 ASP B C 1
ATOM 5773 O O . ASP B 1 20 ? -19.422 -56 -21.469 1 18.94 20 ASP B O 1
ATOM 5777 N N . PRO B 1 21 ? -17.438 -56.875 -21.734 1 20.06 21 PRO B N 1
ATOM 5778 C CA . PRO B 1 21 ? -16.859 -56.031 -22.797 1 20.06 21 PRO B CA 1
ATOM 5779 C C . PRO B 1 21 ? -17.719 -56 -24.047 1 20.06 21 PRO B C 1
ATOM 5781 O O . PRO B 1 21 ? -17.578 -55.094 -24.875 1 20.06 21 PRO B O 1
ATOM 5784 N N . ASN B 1 22 ? -18.266 -57.281 -24.312 1 18.08 22 ASN B N 1
ATOM 5785 C CA . ASN B 1 22 ? -18.562 -57.688 -25.688 1 18.08 22 ASN B CA 1
ATOM 5786 C C . ASN B 1 22 ? -19.625 -56.781 -26.312 1 18.08 22 ASN B C 1
ATOM 5788 O O . ASN B 1 22 ? -19.859 -56.844 -27.516 1 18.08 22 ASN B O 1
ATOM 5792 N N . ASP B 1 23 ? -20.656 -56.406 -25.453 1 17.17 23 ASP B N 1
ATOM 5793 C CA . ASP B 1 23 ? -21.891 -56.438 -26.234 1 17.17 23 ASP B CA 1
ATOM 5794 C C . ASP B 1 23 ? -21.859 -55.344 -27.312 1 17.17 23 ASP B C 1
ATOM 5796 O O . ASP B 1 23 ? -22.859 -55.156 -28.016 1 17.17 23 ASP B O 1
ATOM 5800 N N . VAL B 1 24 ? -21.141 -54.281 -27.031 1 17.52 24 VAL B N 1
ATOM 5801 C CA . VAL B 1 24 ? -21.656 -53.219 -27.922 1 17.52 24 VAL B CA 1
ATOM 5802 C C . VAL B 1 24 ? -21.328 -53.562 -29.359 1 17.52 24 VAL B C 1
ATOM 5804 O O . VAL B 1 24 ? -21.203 -52.688 -30.203 1 17.52 24 VAL B O 1
ATOM 5807 N N . ARG B 1 25 ? -20.797 -54.688 -29.625 1 16.81 25 ARG B N 1
ATOM 5808 C CA . ARG B 1 25 ? -20.266 -54.938 -30.953 1 16.81 25 ARG B CA 1
ATOM 5809 C C . ARG B 1 25 ? -21.266 -54.594 -32.031 1 16.81 25 ARG B C 1
ATOM 5811 O O . ARG B 1 25 ? -20.891 -54.219 -33.125 1 16.81 25 ARG B O 1
ATOM 5818 N N . ARG B 1 26 ? -22.609 -55.062 -31.891 1 15.86 26 ARG B N 1
ATOM 5819 C CA . ARG B 1 26 ? -23.219 -55.844 -32.969 1 15.86 26 ARG B CA 1
ATOM 5820 C C . ARG B 1 26 ? -23.578 -55 -34.156 1 15.86 26 ARG B C 1
ATOM 5822 O O . ARG B 1 26 ? -24.016 -55.5 -35.188 1 15.86 26 ARG B O 1
ATOM 5829 N N . LEU B 1 27 ? -24.094 -53.75 -33.906 1 15.62 27 LEU B N 1
ATOM 5830 C CA . LEU B 1 27 ? -25.109 -53.5 -34.938 1 15.62 27 LEU B CA 1
ATOM 5831 C C . LEU B 1 27 ? -24.5 -53.438 -36.312 1 15.62 27 LEU B C 1
ATOM 5833 O O . LEU B 1 27 ? -24.859 -52.562 -37.125 1 15.62 27 LEU B O 1
ATOM 5837 N N . CYS B 1 28 ? -23.297 -53.656 -36.562 1 16.23 28 CYS B N 1
ATOM 5838 C CA . CYS B 1 28 ? -22.734 -53.281 -37.844 1 16.23 28 CYS B CA 1
ATOM 5839 C C . CYS B 1 28 ? -23.516 -53.938 -39 1 16.23 28 CYS B C 1
ATOM 5841 O O . CYS B 1 28 ? -23.484 -53.438 -40.125 1 16.23 28 CYS B O 1
ATOM 5843 N N . ASP B 1 29 ? -23.984 -55.219 -39.062 1 14.89 29 ASP B N 1
ATOM 5844 C CA . ASP B 1 29 ? -23.75 -56.062 -40.219 1 14.89 29 ASP B CA 1
ATOM 5845 C C . ASP B 1 29 ? -24.938 -56 -41.188 1 14.89 29 ASP B C 1
ATOM 5847 O O . ASP B 1 29 ? -25.047 -56.844 -42.094 1 14.89 29 ASP B O 1
ATOM 5851 N N . THR B 1 30 ? -25.938 -55.281 -41.125 1 15.23 30 THR B N 1
ATOM 5852 C CA . THR B 1 30 ? -26.984 -56 -41.875 1 15.23 30 THR B CA 1
ATOM 5853 C C . THR B 1 30 ? -26.516 -56.312 -43.281 1 15.23 30 THR B C 1
ATOM 5855 O O . THR B 1 30 ? -25.797 -55.531 -43.906 1 15.23 30 THR B O 1
ATOM 5858 N N . GLU B 1 31 ? -26.984 -57.531 -43.906 1 15.95 31 GLU B N 1
ATOM 5859 C CA . GLU B 1 31 ? -26.641 -58.531 -44.906 1 15.95 31 GLU B CA 1
ATOM 5860 C C . GLU B 1 31 ? -26.953 -58 -46.312 1 15.95 31 GLU B C 1
ATOM 5862 O O . GLU B 1 31 ? -27.578 -56.969 -46.469 1 15.95 31 GLU B O 1
ATOM 5867 N N . ALA B 1 32 ? -27.547 -59 -47.156 1 16.36 32 ALA B N 1
ATOM 5868 C CA . ALA B 1 32 ? -27.266 -59.75 -48.375 1 16.36 32 ALA B CA 1
ATOM 5869 C C . ALA B 1 32 ? -28 -59.125 -49.562 1 16.36 32 ALA B C 1
ATOM 5871 O O . ALA B 1 32 ? -28.859 -58.25 -49.375 1 16.36 32 ALA B O 1
ATOM 5872 N N . GLY B 1 33 ? -28.875 -59.938 -50.344 1 15.83 33 GLY B N 1
ATOM 5873 C CA . GLY B 1 33 ? -28.797 -60.375 -51.719 1 15.83 33 GLY B CA 1
ATOM 5874 C C . GLY B 1 33 ? -29.828 -59.719 -52.625 1 15.83 33 GLY B C 1
ATOM 5875 O O . GLY B 1 33 ? -29.688 -59.719 -53.844 1 15.83 33 GLY B O 1
ATOM 5876 N N . PRO B 1 34 ? -31.078 -59.25 -52.25 1 16.58 34 PRO B N 1
ATOM 5877 C CA . PRO B 1 34 ? -31.953 -59.781 -53.281 1 16.58 34 PRO B CA 1
ATOM 5878 C C . PRO B 1 34 ? -31.734 -59.125 -54.656 1 16.58 34 PRO B C 1
ATOM 5880 O O . PRO B 1 34 ? -31.156 -58.031 -54.719 1 16.58 34 PRO B O 1
ATOM 5883 N N . SER B 1 35 ? -32.469 -59.688 -55.719 1 16.88 35 SER B N 1
ATOM 5884 C CA . SER B 1 35 ? -32.5 -59.938 -57.156 1 16.88 35 SER B CA 1
ATOM 5885 C C . SER B 1 35 ? -33.125 -58.75 -57.906 1 16.88 35 SER B C 1
ATOM 5887 O O . SER B 1 35 ? -33.781 -57.906 -57.312 1 16.88 35 SER B O 1
ATOM 5889 N N . ALA B 1 36 ? -33.5 -58.875 -59.219 1 17.91 36 ALA B N 1
ATOM 5890 C CA . ALA B 1 36 ? -33.281 -58.031 -60.375 1 17.91 36 ALA B CA 1
ATOM 5891 C C . ALA B 1 36 ? -34.375 -56.969 -60.5 1 17.91 36 ALA B C 1
ATOM 5893 O O . ALA B 1 36 ? -34.094 -55.781 -60.75 1 17.91 36 ALA B O 1
ATOM 5894 N N . ARG B 1 37 ? -35.75 -57.219 -60.25 1 16.59 37 ARG B N 1
ATOM 5895 C CA . ARG B 1 37 ? -36.531 -57.219 -61.5 1 16.59 37 ARG B CA 1
ATOM 5896 C C . ARG B 1 37 ? -37.156 -55.844 -61.75 1 16.59 37 ARG B C 1
ATOM 5898 O O . ARG B 1 37 ? -37.25 -55.031 -60.812 1 16.59 37 ARG B O 1
ATOM 5905 N N . LYS B 1 38 ? -38.438 -55.844 -62.219 1 17.67 38 LYS B N 1
ATOM 5906 C CA . LYS B 1 38 ? -39.094 -55.406 -63.438 1 17.67 38 LYS B CA 1
ATOM 5907 C C . LYS B 1 38 ? -39.75 -54.031 -63.25 1 17.67 38 LYS B C 1
ATOM 5909 O O . LYS B 1 38 ? -40.094 -53.688 -62.125 1 17.67 38 LYS B O 1
ATOM 5914 N N . PRO B 1 39 ? -40.562 -53.531 -64.188 1 18.33 39 PRO B N 1
ATOM 5915 C CA . PRO B 1 39 ? -40.688 -52.281 -64.938 1 18.33 39 PRO B CA 1
ATOM 5916 C C . PRO B 1 39 ? -41.781 -51.344 -64.438 1 18.33 39 PRO B C 1
ATOM 5918 O O . PRO B 1 39 ? -41.688 -50.125 -64.562 1 18.33 39 PRO B O 1
ATOM 5921 N N . ALA B 1 40 ? -42.781 -51.875 -63.5 1 17.38 40 ALA B N 1
ATOM 5922 C CA . ALA B 1 40 ? -44.062 -51.5 -64.125 1 17.38 40 ALA B CA 1
ATOM 5923 C C . ALA B 1 40 ? -44.375 -50.031 -63.875 1 17.38 40 ALA B C 1
ATOM 5925 O O . ALA B 1 40 ? -43.812 -49.406 -62.969 1 17.38 40 ALA B O 1
ATOM 5926 N N . GLY B 1 41 ? -45.656 -49.656 -64.125 1 17.94 41 GLY B N 1
ATOM 5927 C CA . GLY B 1 41 ? -46.375 -48.594 -64.812 1 17.94 41 GLY B CA 1
ATOM 5928 C C . GLY B 1 41 ? -46.625 -47.375 -63.938 1 17.94 41 GLY B C 1
ATOM 5929 O O . GLY B 1 41 ? -46.438 -47.406 -62.719 1 17.94 41 GLY B O 1
ATOM 5930 N N . ARG B 1 42 ? -47.656 -46.438 -64.25 1 19.3 42 ARG B N 1
ATOM 5931 C CA . ARG B 1 42 ? -47.812 -45.062 -64.688 1 19.3 42 ARG B CA 1
ATOM 5932 C C . ARG B 1 42 ? -48.438 -44.188 -63.625 1 19.3 42 ARG B C 1
ATOM 5934 O O . ARG B 1 42 ? -48.438 -42.938 -63.75 1 19.3 42 ARG B O 1
ATOM 5941 N N . CYS B 1 43 ? -49.125 -44.812 -62.562 1 18.08 43 CYS B N 1
ATOM 5942 C CA . CYS B 1 43 ? -50.312 -44.062 -62.25 1 18.08 43 CYS B CA 1
ATOM 5943 C C . CYS B 1 43 ? -50 -42.812 -61.469 1 18.08 43 CYS B C 1
ATOM 5945 O O . CYS B 1 43 ? -49.375 -42.875 -60.406 1 18.08 43 CYS B O 1
ATOM 5947 N N . VAL B 1 44 ? -50.094 -41.562 -62.031 1 20.59 44 VAL B N 1
ATOM 5948 C CA . VAL B 1 44 ? -49.656 -40.219 -61.781 1 20.59 44 VAL B CA 1
ATOM 5949 C C . VAL B 1 44 ? -50.5 -39.594 -60.688 1 20.59 44 VAL B C 1
ATOM 5951 O O . VAL B 1 44 ? -51.344 -38.75 -60.969 1 20.59 44 VAL B O 1
ATOM 5954 N N . SER B 1 45 ? -51.094 -40.438 -59.781 1 18.61 45 SER B N 1
ATOM 5955 C CA . SER B 1 45 ? -52.25 -39.938 -59.062 1 18.61 45 SER B CA 1
ATOM 5956 C C . SER B 1 45 ? -51.938 -38.625 -58.375 1 18.61 45 SER B C 1
ATOM 5958 O O . SER B 1 45 ? -50.781 -38.281 -58.125 1 18.61 45 SER B O 1
ATOM 5960 N N . THR B 1 46 ? -53.062 -37.875 -58.062 1 23.69 46 THR B N 1
ATOM 5961 C CA . THR B 1 46 ? -53.594 -36.562 -57.719 1 23.69 46 THR B CA 1
ATOM 5962 C C . THR B 1 46 ? -53.062 -36.062 -56.375 1 23.69 46 THR B C 1
ATOM 5964 O O . THR B 1 46 ? -53.438 -35 -55.906 1 23.69 46 THR B O 1
ATOM 5967 N N . TRP B 1 47 ? -52.406 -37.094 -55.719 1 21.7 47 TRP B N 1
ATOM 5968 C CA . TRP B 1 47 ? -52.25 -36.875 -54.281 1 21.7 47 TRP B CA 1
ATOM 5969 C C . TRP B 1 47 ? -51.312 -35.719 -53.969 1 21.7 47 TRP B C 1
ATOM 5971 O O . TRP B 1 47 ? -50.875 -35.531 -52.844 1 21.7 47 TRP B O 1
ATOM 5981 N N . THR B 1 48 ? -50.969 -35 -55.156 1 24.81 48 THR B N 1
ATOM 5982 C CA . THR B 1 48 ? -49.938 -33.969 -55.094 1 24.81 48 THR B CA 1
ATOM 5983 C C . THR B 1 48 ? -50.438 -32.781 -54.281 1 24.81 48 THR B C 1
ATOM 5985 O O . THR B 1 48 ? -49.625 -31.938 -53.875 1 24.81 48 THR B O 1
ATOM 5988 N N . PHE B 1 49 ? -51.812 -32.656 -54.438 1 27.59 49 PHE B N 1
ATOM 5989 C CA . PHE B 1 49 ? -52.312 -31.328 -54.094 1 27.59 49 PHE B CA 1
ATOM 5990 C C . PHE B 1 49 ? -52.125 -31.031 -52.625 1 27.59 49 PHE B C 1
ATOM 5992 O O . PHE B 1 49 ? -51.812 -29.891 -52.25 1 27.59 49 PHE B O 1
ATOM 5999 N N . SER B 1 50 ? -52.531 -32.125 -51.844 1 28.03 50 SER B N 1
ATOM 6000 C CA . SER B 1 50 ? -52.75 -31.875 -50.438 1 28.03 50 SER B CA 1
ATOM 6001 C C . SER B 1 50 ? -51.438 -31.516 -49.719 1 28.03 50 SER B C 1
ATOM 6003 O O . SER B 1 50 ? -51.438 -31.281 -48.5 1 28.03 50 SER B O 1
ATOM 6005 N N . LEU B 1 51 ? -50.375 -31.906 -50.375 1 31.36 51 LEU B N 1
ATOM 6006 C CA . LEU B 1 51 ? -49.062 -31.766 -49.75 1 31.36 51 LEU B CA 1
ATOM 6007 C C . LEU B 1 51 ? -48.656 -30.297 -49.656 1 31.36 51 LEU B C 1
ATOM 6009 O O . LEU B 1 51 ? -47.969 -29.875 -48.719 1 31.36 51 LEU B O 1
ATOM 6013 N N . VAL B 1 52 ? -49.156 -29.641 -50.812 1 32.41 52 VAL B N 1
ATOM 6014 C CA . VAL B 1 52 ? -48.656 -28.266 -50.906 1 32.41 52 VAL B CA 1
ATOM 6015 C C . VAL B 1 52 ? -49.344 -27.391 -49.844 1 32.41 52 VAL B C 1
ATOM 6017 O O . VAL B 1 52 ? -48.719 -26.531 -49.25 1 32.41 52 VAL B O 1
ATOM 6020 N N . VAL B 1 53 ? -50.719 -27.688 -49.656 1 36.97 53 VAL B N 1
ATOM 6021 C CA . VAL B 1 53 ? -51.469 -26.812 -48.75 1 36.97 53 VAL B CA 1
ATOM 6022 C C . VAL B 1 53 ? -50.938 -27.016 -47.312 1 36.97 53 VAL B C 1
ATOM 6024 O O . VAL B 1 53 ? -50.969 -26.078 -46.5 1 36.97 53 VAL B O 1
ATOM 6027 N N . LEU B 1 54 ? -50.469 -28.328 -47.062 1 34.66 54 LEU B N 1
ATOM 6028 C CA . LEU B 1 54 ? -49.969 -28.594 -45.719 1 34.66 54 LEU B CA 1
ATOM 6029 C C . LEU B 1 54 ? -48.656 -27.859 -45.469 1 34.66 54 LEU B C 1
ATOM 6031 O O . LEU B 1 54 ? -48.406 -27.375 -44.344 1 34.66 54 LEU B O 1
ATOM 6035 N N . ILE B 1 55 ? -47.906 -27.75 -46.594 1 37.84 55 ILE B N 1
ATOM 6036 C CA . ILE B 1 55 ? -46.625 -27.078 -46.438 1 37.84 55 ILE B CA 1
ATOM 6037 C C . ILE B 1 55 ? -46.844 -25.594 -46.188 1 37.84 55 ILE B C 1
ATOM 6039 O O . ILE B 1 55 ? -46.156 -24.984 -45.344 1 37.84 55 ILE B O 1
ATOM 6043 N N . ILE B 1 56 ? -47.812 -25.062 -47.062 1 38.59 56 ILE B N 1
ATOM 6044 C CA . ILE B 1 56 ? -48 -23.625 -46.938 1 38.59 56 ILE B CA 1
ATOM 6045 C C . ILE B 1 56 ? -48.656 -23.312 -45.594 1 38.59 56 ILE B C 1
ATOM 6047 O O . ILE B 1 56 ? -48.312 -22.297 -44.969 1 38.59 56 ILE B O 1
ATOM 6051 N N . SER B 1 57 ? -49.656 -24.25 -45.125 1 33.03 57 SER B N 1
ATOM 6052 C CA . SER B 1 57 ? -50.25 -23.953 -43.844 1 33.03 57 SER B CA 1
ATOM 6053 C C . SER B 1 57 ? -49.25 -24.062 -42.688 1 33.03 57 SER B C 1
ATOM 6055 O O . SER B 1 57 ? -49.469 -23.516 -41.625 1 33.03 57 SER B O 1
ATOM 6057 N N . VAL B 1 58 ? -48.25 -25.016 -42.812 1 38.28 58 VAL B N 1
ATOM 6058 C CA . VAL B 1 58 ? -47.188 -25.109 -41.812 1 38.28 58 VAL B CA 1
ATOM 6059 C C . VAL B 1 58 ? -46.312 -23.859 -41.906 1 38.28 58 VAL B C 1
ATOM 6061 O O . VAL B 1 58 ? -45.875 -23.344 -40.875 1 38.28 58 VAL B O 1
ATOM 6064 N N . PHE B 1 59 ? -46.031 -23.391 -43.156 1 35.94 59 PHE B N 1
ATOM 6065 C CA . PHE B 1 59 ? -45.219 -22.203 -43.281 1 35.94 59 PHE B CA 1
ATOM 6066 C C . PHE B 1 59 ? -45.969 -20.969 -42.781 1 35.94 59 PHE B C 1
ATOM 6068 O O . PHE B 1 59 ? -45.375 -20.062 -42.219 1 35.94 59 PHE B O 1
ATOM 6075 N N . LEU B 1 60 ? -47.281 -20.828 -43.219 1 33.75 60 LEU B N 1
ATOM 6076 C CA . LEU B 1 60 ? -48.062 -19.703 -42.719 1 33.75 60 LEU B CA 1
ATOM 6077 C C . LEU B 1 60 ? -48.312 -19.812 -41.219 1 33.75 60 LEU B C 1
ATOM 6079 O O . LEU B 1 60 ? -48.375 -18.812 -40.531 1 33.75 60 LEU B O 1
ATOM 6083 N N . LEU B 1 61 ? -48.656 -21.078 -40.688 1 32.38 61 LEU B N 1
ATOM 6084 C CA . LEU B 1 61 ? -48.781 -21.25 -39.25 1 32.38 61 LEU B CA 1
ATOM 6085 C C . LEU B 1 61 ? -47.438 -21.078 -38.531 1 32.38 61 LEU B C 1
ATOM 6087 O O . LEU B 1 61 ? -47.375 -20.609 -37.406 1 32.38 61 LEU B O 1
ATOM 6091 N N . VAL B 1 62 ? -46.281 -21.453 -39.156 1 35.09 62 VAL B N 1
ATOM 6092 C CA . VAL B 1 62 ? -44.938 -21.172 -38.656 1 35.09 62 VAL B CA 1
ATOM 6093 C C . VAL B 1 62 ? -44.656 -19.672 -38.75 1 35.09 62 VAL B C 1
ATOM 6095 O O . VAL B 1 62 ? -44.062 -19.094 -37.844 1 35.09 62 VAL B O 1
ATOM 6098 N N . GLY B 1 63 ? -45 -19 -39.844 1 30.03 63 GLY B N 1
ATOM 6099 C CA . GLY B 1 63 ? -44.875 -17.547 -40 1 30.03 63 GLY B CA 1
ATOM 6100 C C . GLY B 1 63 ? -45.781 -16.812 -39 1 30.03 63 GLY B C 1
ATOM 6101 O O . GLY B 1 63 ? -45.375 -15.773 -38.469 1 30.03 63 GLY B O 1
ATOM 6102 N N . LEU B 1 64 ? -47.156 -17.094 -39.031 1 29.39 64 LEU B N 1
ATOM 6103 C CA . LEU B 1 64 ? -48.031 -16.469 -38.031 1 29.39 64 LEU B CA 1
ATOM 6104 C C . LEU B 1 64 ? -47.594 -16.812 -36.625 1 29.39 64 LEU B C 1
ATOM 6106 O O . LEU B 1 64 ? -47.844 -16.047 -35.688 1 29.39 64 LEU B O 1
ATOM 6110 N N . PHE B 1 65 ? -47.125 -18.109 -36.312 1 27.38 65 PHE B N 1
ATOM 6111 C CA . PHE B 1 65 ? -46.594 -18.406 -35 1 27.38 65 PHE B CA 1
ATOM 6112 C C . PHE B 1 65 ? -45.312 -17.625 -34.75 1 27.38 65 PHE B C 1
ATOM 6114 O O . PHE B 1 65 ? -45 -17.266 -33.625 1 27.38 65 PHE B O 1
ATOM 6121 N N . VAL B 1 66 ? -44.375 -17.438 -35.688 1 29.7 66 VAL B N 1
ATOM 6122 C CA . VAL B 1 66 ? -43.188 -16.578 -35.531 1 29.7 66 VAL B CA 1
ATOM 6123 C C . VAL B 1 66 ? -43.625 -15.125 -35.406 1 29.7 66 VAL B C 1
ATOM 6125 O O . VAL B 1 66 ? -43.062 -14.375 -34.594 1 29.7 66 VAL B O 1
ATOM 6128 N N . GLY B 1 67 ? -44.406 -14.523 -36.312 1 26.52 67 GLY B N 1
ATOM 6129 C CA . GLY B 1 67 ? -44.969 -13.18 -36.312 1 26.52 67 GLY B CA 1
ATOM 6130 C C . GLY B 1 67 ? -45.844 -12.898 -35.094 1 26.52 67 GLY B C 1
ATOM 6131 O O . GLY B 1 67 ? -45.875 -11.766 -34.594 1 26.52 67 GLY B O 1
ATOM 6132 N N . TYR B 1 68 ? -46.938 -13.734 -34.844 1 25.69 68 TYR B N 1
ATOM 6133 C CA . TYR B 1 68 ? -47.781 -13.469 -33.688 1 25.69 68 TYR B CA 1
ATOM 6134 C C . TYR B 1 68 ? -46.969 -13.398 -32.406 1 25.69 68 TYR B C 1
ATOM 6136 O O . TYR B 1 68 ? -47.312 -12.688 -31.469 1 25.69 68 TYR B O 1
ATOM 6144 N N . TYR B 1 69 ? -45.906 -14.258 -32.188 1 24.75 69 TYR B N 1
ATOM 6145 C CA . TYR B 1 69 ? -45.094 -14.109 -31 1 24.75 69 TYR B CA 1
ATOM 6146 C C . TYR B 1 69 ? -44.25 -12.828 -31.047 1 24.75 69 TYR B C 1
ATOM 6148 O O . TYR B 1 69 ? -43.656 -12.43 -30.062 1 24.75 69 TYR B O 1
ATOM 6156 N N . ILE B 1 70 ? -43.844 -12.281 -32.094 1 25.77 70 ILE B N 1
ATOM 6157 C CA . ILE B 1 70 ? -43.094 -11.039 -32.188 1 25.77 70 ILE B CA 1
ATOM 6158 C C . ILE B 1 70 ? -44 -9.859 -31.844 1 25.77 70 ILE B C 1
ATOM 6160 O O . ILE B 1 70 ? -43.531 -8.805 -31.422 1 25.77 70 ILE B O 1
ATOM 6164 N N . HIS B 1 71 ? -45.125 -9.734 -32.375 1 23.97 71 HIS B N 1
ATOM 6165 C CA . HIS B 1 71 ? -45.938 -8.539 -32.281 1 23.97 71 HIS B CA 1
ATOM 6166 C C . HIS B 1 71 ? -46.312 -8.227 -30.828 1 23.97 71 HIS B C 1
ATOM 6168 O O . HIS B 1 71 ? -46.938 -7.199 -30.547 1 23.97 71 HIS B O 1
ATOM 6174 N N . ASP B 1 72 ? -46.844 -9.195 -30.125 1 23.31 72 ASP B N 1
ATOM 6175 C CA . ASP B 1 72 ? -47.25 -8.781 -28.781 1 23.31 72 ASP B CA 1
ATOM 6176 C C . ASP B 1 72 ? -46.062 -8.18 -28.016 1 23.31 72 ASP B C 1
ATOM 6178 O O . ASP B 1 72 ? -45.156 -8.906 -27.594 1 23.31 72 ASP B O 1
ATOM 6182 N N . GLY B 1 73 ? -45.562 -7.02 -28.422 1 25.33 73 GLY B N 1
ATOM 6183 C CA . GLY B 1 73 ? -44.656 -5.953 -28.047 1 25.33 73 GLY B CA 1
ATOM 6184 C C . GLY B 1 73 ? -44.625 -5.707 -26.547 1 25.33 73 GLY B C 1
ATOM 6185 O O . GLY B 1 73 ? -45.5 -5.043 -26 1 25.33 73 GLY B O 1
ATOM 6186 N N . GLN B 1 74 ? -44.375 -6.672 -25.703 1 23.28 74 GLN B N 1
ATOM 6187 C CA . GLN B 1 74 ? -44.688 -6.578 -24.266 1 23.28 74 GLN B CA 1
ATOM 6188 C C . GLN B 1 74 ? -44.188 -5.262 -23.688 1 23.28 74 GLN B C 1
ATOM 6190 O O . GLN B 1 74 ? -42.969 -4.977 -23.719 1 23.28 74 GLN B O 1
ATOM 6195 N N . ILE B 1 75 ? -44.844 -4.188 -23.703 1 24.69 75 ILE B N 1
ATOM 6196 C CA . ILE B 1 75 ? -44.938 -2.955 -22.922 1 24.69 75 ILE B CA 1
ATOM 6197 C C . ILE B 1 75 ? -44.531 -3.232 -21.484 1 24.69 75 ILE B C 1
ATOM 6199 O O . ILE B 1 75 ? -45.188 -4.004 -20.781 1 24.69 75 ILE B O 1
ATOM 6203 N N . TYR B 1 76 ? -43.25 -3.207 -21.234 1 24.59 76 TYR B N 1
ATOM 6204 C CA . TYR B 1 76 ? -42.688 -3.279 -19.906 1 24.59 76 TYR B CA 1
ATOM 6205 C C . TYR B 1 76 ? -43.5 -2.475 -18.906 1 24.59 76 TYR B C 1
ATOM 6207 O O . TYR B 1 76 ? -43.125 -1.361 -18.531 1 24.59 76 TYR B O 1
ATOM 6215 N N . THR B 1 77 ? -44.719 -2.225 -19.125 1 24.48 77 THR B N 1
ATOM 6216 C CA . THR B 1 77 ? -45.594 -1.595 -18.172 1 24.48 77 THR B CA 1
ATOM 6217 C C . THR B 1 77 ? -45.562 -2.316 -16.828 1 24.48 77 THR B C 1
ATOM 6219 O O . THR B 1 77 ? -45.75 -1.698 -15.781 1 24.48 77 THR B O 1
ATOM 6222 N N . ASP B 1 78 ? -46.125 -3.525 -16.891 1 24.94 78 ASP B N 1
ATOM 6223 C CA . ASP B 1 78 ? -46.125 -4.195 -15.602 1 24.94 78 ASP B CA 1
ATOM 6224 C C . ASP B 1 78 ? -44.719 -4.488 -15.117 1 24.94 78 ASP B C 1
ATOM 6226 O O . ASP B 1 78 ? -44.062 -5.422 -15.602 1 24.94 78 ASP B O 1
ATOM 6230 N N . LYS B 1 79 ? -43.844 -3.518 -15 1 27.44 79 LYS B N 1
ATOM 6231 C CA . LYS B 1 79 ? -42.562 -3.295 -14.336 1 27.44 79 LYS B CA 1
ATOM 6232 C C . LYS B 1 79 ? -42.375 -4.242 -13.156 1 27.44 79 LYS B C 1
ATOM 6234 O O . LYS B 1 79 ? -42.812 -3.932 -12.039 1 27.44 79 LYS B O 1
ATOM 6239 N N . THR B 1 80 ? -42.594 -5.465 -13.477 1 26.09 80 THR B N 1
ATOM 6240 C CA . THR B 1 80 ? -42.25 -6.336 -12.367 1 26.09 80 THR B CA 1
ATOM 6241 C C . THR B 1 80 ? -40.875 -5.977 -11.82 1 26.09 80 THR B C 1
ATOM 6243 O O . THR B 1 80 ? -39.906 -5.895 -12.578 1 26.09 80 THR B O 1
ATOM 6246 N N . PRO B 1 81 ? -40.812 -5.211 -10.844 1 26.48 81 PRO B N 1
ATOM 6247 C CA . PRO B 1 81 ? -39.531 -4.969 -10.18 1 26.48 81 PRO B CA 1
ATOM 6248 C C . PRO B 1 81 ? -38.562 -6.145 -10.32 1 26.48 81 PRO B C 1
ATOM 6250 O O . PRO B 1 81 ? -39 -7.297 -10.414 1 26.48 81 PRO B O 1
ATOM 6253 N N . CYS B 1 82 ? -37.688 -6.055 -11.344 1 27.09 82 CYS B N 1
ATOM 6254 C CA . CYS B 1 82 ? -36.625 -7.039 -11.164 1 27.09 82 CYS B CA 1
ATOM 6255 C C . CYS B 1 82 ? -36.656 -7.633 -9.758 1 27.09 82 CYS B C 1
ATOM 6257 O O . CYS B 1 82 ? -36.531 -6.91 -8.766 1 27.09 82 CYS B O 1
ATOM 6259 N N . ASP B 1 83 ? -37.562 -8.508 -9.617 1 25.77 83 ASP B N 1
ATOM 6260 C CA . ASP B 1 83 ? -37.594 -9.336 -8.414 1 25.77 83 ASP B CA 1
ATOM 6261 C C . ASP B 1 83 ? -36.188 -9.602 -7.879 1 25.77 83 ASP B C 1
ATOM 6263 O O . ASP B 1 83 ? -35.531 -10.547 -8.312 1 25.77 83 ASP B O 1
ATOM 6267 N N . TYR B 1 84 ? -35.312 -8.695 -8.016 1 28.69 84 TYR B N 1
ATOM 6268 C CA . TYR B 1 84 ? -34.281 -8.773 -6.98 1 28.69 84 TYR B CA 1
ATOM 6269 C C . TYR B 1 84 ? -34.844 -9.406 -5.711 1 28.69 84 TYR B C 1
ATOM 6271 O O . TYR B 1 84 ? -34.938 -8.75 -4.672 1 28.69 84 TYR B O 1
ATOM 6279 N N . THR B 1 85 ? -36.062 -9.867 -5.824 1 29.66 85 THR B N 1
ATOM 6280 C CA . THR B 1 85 ? -36.344 -10.758 -4.707 1 29.66 85 THR B CA 1
ATOM 6281 C C . THR B 1 85 ? -35.094 -11.508 -4.258 1 29.66 85 THR B C 1
ATOM 6283 O O . THR B 1 85 ? -34.406 -12.117 -5.074 1 29.66 85 THR B O 1
ATOM 6286 N N . LEU B 1 86 ? -34.375 -10.859 -3.449 1 32.53 86 LEU B N 1
ATOM 6287 C CA . LEU B 1 86 ? -33.469 -11.555 -2.553 1 32.53 86 LEU B CA 1
ATOM 6288 C C . LEU B 1 86 ? -33.75 -13.055 -2.535 1 32.53 86 LEU B C 1
ATOM 6290 O O . LEU B 1 86 ? -34.75 -13.484 -1.971 1 32.53 86 LEU B O 1
ATOM 6294 N N . ARG B 1 87 ? -33.875 -13.641 -3.691 1 34.94 87 ARG B N 1
ATOM 6295 C CA . ARG B 1 87 ? -33.812 -15.047 -3.307 1 34.94 87 ARG B CA 1
ATOM 6296 C C . ARG B 1 87 ? -33.094 -15.234 -1.984 1 34.94 87 ARG B C 1
ATOM 6298 O O . ARG B 1 87 ? -31.844 -15.203 -1.946 1 34.94 87 ARG B O 1
ATOM 6305 N N . THR B 1 88 ? -33.375 -14.492 -1.145 1 37.34 88 THR B N 1
ATOM 6306 C CA . THR B 1 88 ? -32.969 -14.773 0.221 1 37.34 88 THR B CA 1
ATOM 6307 C C . THR B 1 88 ? -32.625 -16.266 0.388 1 37.34 88 THR B C 1
ATOM 6309 O O . THR B 1 88 ? -31.953 -16.641 1.34 1 37.34 88 THR B O 1
ATOM 6312 N N . ASP B 1 89 ? -33.625 -17.156 -0.175 1 40.41 89 ASP B N 1
ATOM 6313 C CA . ASP B 1 89 ? -33.531 -18.578 0.172 1 40.41 89 ASP B CA 1
ATOM 6314 C C . ASP B 1 89 ? -32.562 -19.297 -0.76 1 40.41 89 ASP B C 1
ATOM 6316 O O . ASP B 1 89 ? -32.812 -19.422 -1.958 1 40.41 89 ASP B O 1
ATOM 6320 N N . GLY B 1 90 ? -31.344 -18.906 -0.866 1 47.25 90 GLY B N 1
ATOM 6321 C CA . GLY B 1 90 ? -30.281 -19.766 -1.385 1 47.25 90 GLY B CA 1
ATOM 6322 C C . GLY B 1 90 ? -30.734 -21.203 -1.621 1 47.25 90 GLY B C 1
ATOM 6323 O O . GLY B 1 90 ? -31.797 -21.609 -1.146 1 47.25 90 GLY B O 1
ATOM 6324 N N . PHE B 1 91 ? -30.344 -21.703 -2.807 1 53.06 91 PHE B N 1
ATOM 6325 C CA . PHE B 1 91 ? -30.469 -23.156 -2.945 1 53.06 91 PHE B CA 1
ATOM 6326 C C . PHE B 1 91 ? -30.406 -23.844 -1.585 1 53.06 91 PHE B C 1
ATOM 6328 O O . PHE B 1 91 ? -29.672 -23.391 -0.697 1 53.06 91 PHE B O 1
ATOM 6335 N N . ASP B 1 92 ? -31.422 -24.562 -1.42 1 67.38 92 ASP B N 1
ATOM 6336 C CA . ASP B 1 92 ? -31.391 -25.516 -0.314 1 67.38 92 ASP B CA 1
ATOM 6337 C C . ASP B 1 92 ? -30.094 -26.312 -0.309 1 67.38 92 ASP B C 1
ATOM 6339 O O . ASP B 1 92 ? -29.5 -26.562 -1.364 1 67.38 92 ASP B O 1
ATOM 6343 N N . ALA B 1 93 ? -29.516 -26.484 0.696 1 76.69 93 ALA B N 1
ATOM 6344 C CA . ALA B 1 93 ? -28.266 -27.219 0.902 1 76.69 93 ALA B CA 1
ATOM 6345 C C . ALA B 1 93 ? -28.25 -28.516 0.12 1 76.69 93 ALA B C 1
ATOM 6347 O O . ALA B 1 93 ? -27.234 -28.891 -0.467 1 76.69 93 ALA B O 1
ATOM 6348 N N . ASP B 1 94 ? -29.422 -29.109 -0.021 1 79.94 94 ASP B N 1
ATOM 6349 C CA . ASP B 1 94 ? -29.5 -30.375 -0.728 1 79.94 94 ASP B CA 1
ATOM 6350 C C . ASP B 1 94 ? -29.391 -30.188 -2.236 1 79.94 94 ASP B C 1
ATOM 6352 O O . ASP B 1 94 ? -28.734 -30.969 -2.924 1 79.94 94 ASP B O 1
ATOM 6356 N N . GLN B 1 95 ? -29.953 -29.156 -2.68 1 83.06 95 GLN B N 1
ATOM 6357 C CA . GLN B 1 95 ? -29.859 -28.859 -4.105 1 83.06 95 GLN B CA 1
ATOM 6358 C C . GLN B 1 95 ? -28.438 -28.5 -4.504 1 83.06 95 GLN B C 1
ATOM 6360 O O . GLN B 1 95 ? -27.953 -28.906 -5.566 1 83.06 95 GLN B O 1
ATOM 6365 N N . LEU B 1 96 ? -27.828 -27.844 -3.682 1 88.94 96 LEU B N 1
ATOM 6366 C CA . LEU B 1 96 ? -26.438 -27.453 -3.963 1 88.94 96 LEU B CA 1
ATOM 6367 C C . LEU B 1 96 ? -25.531 -28.672 -3.984 1 88.94 96 LEU B C 1
ATOM 6369 O O . LEU B 1 96 ? -24.609 -28.75 -4.797 1 88.94 96 LEU B O 1
ATOM 6373 N N . GLU B 1 97 ? -25.812 -29.562 -3.098 1 88.38 97 GLU B N 1
ATOM 6374 C CA . GLU B 1 97 ? -25.031 -30.797 -3.086 1 88.38 97 GLU B CA 1
ATOM 6375 C C . GLU B 1 97 ? -25.188 -31.562 -4.395 1 88.38 97 GLU B C 1
ATOM 6377 O O . GLU B 1 97 ? -24.219 -32.125 -4.91 1 88.38 97 GLU B O 1
ATOM 6382 N N . MET B 1 98 ? -26.391 -31.547 -4.855 1 88.56 98 MET B N 1
ATOM 6383 C CA . MET B 1 98 ? -26.641 -32.219 -6.129 1 88.56 98 MET B CA 1
ATOM 6384 C C . MET B 1 98 ? -25.922 -31.516 -7.273 1 88.56 98 MET B C 1
ATOM 6386 O O . MET B 1 98 ? -25.375 -32.156 -8.156 1 88.56 98 MET B O 1
ATOM 6390 N N . VAL B 1 99 ? -25.938 -30.219 -7.246 1 90.62 99 VAL B N 1
ATOM 6391 C CA . VAL B 1 99 ? -25.234 -29.438 -8.25 1 90.62 99 VAL B CA 1
ATOM 6392 C C . VAL B 1 99 ? -23.75 -29.766 -8.227 1 90.62 99 VAL B C 1
ATOM 6394 O O . VAL B 1 99 ? -23.141 -29.984 -9.273 1 90.62 99 VAL B O 1
ATOM 6397 N N . HIS B 1 100 ? -23.219 -29.828 -7.07 1 93.62 100 HIS B N 1
ATOM 6398 C CA . HIS B 1 100 ? -21.797 -30.109 -6.914 1 93.62 100 HIS B CA 1
ATOM 6399 C C . HIS B 1 100 ? -21.438 -31.484 -7.449 1 93.62 100 HIS B C 1
ATOM 6401 O O . HIS B 1 100 ? -20.453 -31.656 -8.156 1 93.62 100 HIS B O 1
ATOM 6407 N N . GLU B 1 101 ? -22.25 -32.438 -7.164 1 91.31 101 GLU B N 1
ATOM 6408 C CA . GLU B 1 101 ? -22.031 -33.781 -7.645 1 91.31 101 GLU B CA 1
ATOM 6409 C C . GLU B 1 101 ? -22.172 -33.875 -9.164 1 91.31 101 GLU B C 1
ATOM 6411 O O . GLU B 1 101 ? -21.391 -34.531 -9.828 1 91.31 101 GLU B O 1
ATOM 6416 N N . ASN B 1 102 ? -23.125 -33.188 -9.641 1 92.5 102 ASN B N 1
ATOM 6417 C CA . ASN B 1 102 ? -23.375 -33.219 -11.078 1 92.5 102 ASN B CA 1
ATOM 6418 C C . ASN B 1 102 ? -22.234 -32.562 -11.867 1 92.5 102 ASN B C 1
ATOM 6420 O O . ASN B 1 102 ? -21.922 -33 -12.977 1 92.5 102 ASN B O 1
ATOM 6424 N N . VAL B 1 103 ? -21.703 -31.562 -11.328 1 94.38 103 VAL B N 1
ATOM 6425 C CA . VAL B 1 103 ? -20.578 -30.906 -11.992 1 94.38 103 VAL B CA 1
ATOM 6426 C C . VAL B 1 103 ? -19.422 -31.906 -12.141 1 94.38 103 VAL B C 1
ATOM 6428 O O . VAL B 1 103 ? -18.75 -31.938 -13.18 1 94.38 103 VAL B O 1
ATOM 6431 N N . MET B 1 104 ? -19.203 -32.719 -11.195 1 92.62 104 MET B N 1
ATOM 6432 C CA . MET B 1 104 ? -18.141 -33.719 -11.25 1 92.62 104 MET B CA 1
ATOM 6433 C C . MET B 1 104 ? -18.406 -34.719 -12.352 1 92.62 104 MET B C 1
ATOM 6435 O O . MET B 1 104 ? -17.484 -35.125 -13.07 1 92.62 104 MET B O 1
ATOM 6439 N N . TYR B 1 105 ? -19.625 -35 -12.5 1 91.44 105 TYR B N 1
ATOM 6440 C CA . TYR B 1 105 ? -19.984 -36.031 -13.477 1 91.44 105 TYR B CA 1
ATOM 6441 C C . TYR B 1 105 ? -19.906 -35.469 -14.898 1 91.44 105 TYR B C 1
ATOM 6443 O O . TYR B 1 105 ? -19.719 -36.219 -15.859 1 91.44 105 TYR B O 1
ATOM 6451 N N . LEU B 1 106 ? -20.031 -34.188 -15 1 93.62 106 LEU B N 1
ATOM 6452 C CA . LEU B 1 106 ? -20 -33.562 -16.312 1 93.62 106 LEU B CA 1
ATOM 6453 C C . LEU B 1 106 ? -18.578 -33.469 -16.844 1 93.62 106 LEU B C 1
ATOM 6455 O O . LEU B 1 106 ? -18.375 -33.25 -18.047 1 93.62 106 LEU B O 1
ATOM 6459 N N . MET B 1 107 ? -17.641 -33.688 -16 1 95.62 107 MET B N 1
ATOM 6460 C CA . MET B 1 107 ? -16.25 -33.531 -16.406 1 95.62 107 MET B CA 1
ATOM 6461 C C . MET B 1 107 ? -15.68 -34.812 -16.984 1 95.62 107 MET B C 1
ATOM 6463 O O . MET B 1 107 ? -16.094 -35.906 -16.578 1 95.62 107 MET B O 1
ATOM 6467 N N . SER B 1 108 ? -14.688 -34.594 -17.891 1 94.38 108 SER B N 1
ATOM 6468 C CA . SER B 1 108 ? -14.07 -35.719 -18.562 1 94.38 108 SER B CA 1
ATOM 6469 C C . SER B 1 108 ? -12.57 -35.531 -18.719 1 94.38 108 SER B C 1
ATOM 6471 O O . SER B 1 108 ? -12.117 -34.531 -19.281 1 94.38 108 SER B O 1
ATOM 6473 N N . GLY B 1 109 ? -11.852 -36.562 -18.234 1 91.38 109 GLY B N 1
ATOM 6474 C CA . GLY B 1 109 ? -10.406 -36.531 -18.406 1 91.38 109 GLY B CA 1
ATOM 6475 C C . GLY B 1 109 ? -9.969 -36.594 -19.859 1 91.38 109 GLY B C 1
ATOM 6476 O O . GLY B 1 109 ? -9.023 -35.938 -20.25 1 91.38 109 GLY B O 1
ATOM 6477 N N . ARG B 1 110 ? -10.633 -37.406 -20.609 1 90.31 110 ARG B N 1
ATOM 6478 C CA . ARG B 1 110 ? -10.328 -37.531 -22.016 1 90.31 110 ARG B CA 1
ATOM 6479 C C . ARG B 1 110 ? -10.531 -36.219 -22.766 1 90.31 110 ARG B C 1
ATOM 6481 O O . ARG B 1 110 ? -9.742 -35.875 -23.641 1 90.31 110 ARG B O 1
ATOM 6488 N N . ARG B 1 111 ? -11.555 -35.531 -22.469 1 93.06 111 ARG B N 1
ATOM 6489 C CA . ARG B 1 111 ? -11.812 -34.25 -23.109 1 93.06 111 ARG B CA 1
ATOM 6490 C C . ARG B 1 111 ? -10.711 -33.219 -22.781 1 93.06 111 ARG B C 1
ATOM 6492 O O . ARG B 1 111 ? -10.359 -32.406 -23.625 1 93.06 111 ARG B O 1
ATOM 6499 N N . ILE B 1 112 ? -10.234 -33.281 -21.578 1 91.88 112 ILE B N 1
ATOM 6500 C CA . ILE B 1 112 ? -9.133 -32.406 -21.188 1 91.88 112 ILE B CA 1
ATOM 6501 C C . ILE B 1 112 ? -7.926 -32.688 -22.078 1 91.88 112 ILE B C 1
ATOM 6503 O O . ILE B 1 112 ? -7.352 -31.75 -22.656 1 91.88 112 ILE B O 1
ATOM 6507 N N . THR B 1 113 ? -7.547 -33.938 -22.234 1 87 113 THR B N 1
ATOM 6508 C CA . THR B 1 113 ? -6.379 -34.312 -23.031 1 87 113 THR B CA 1
ATOM 6509 C C . THR B 1 113 ? -6.625 -34.031 -24.516 1 87 113 THR B C 1
ATOM 6511 O O . THR B 1 113 ? -5.707 -33.656 -25.234 1 87 113 THR B O 1
ATOM 6514 N N . ASP B 1 114 ? -7.875 -34.281 -24.953 1 88.38 114 ASP B N 1
ATOM 6515 C CA . ASP B 1 114 ? -8.227 -33.969 -26.344 1 88.38 114 ASP B CA 1
ATOM 6516 C C . ASP B 1 114 ? -8.117 -32.469 -26.625 1 88.38 114 ASP B C 1
ATOM 6518 O O . ASP B 1 114 ? -7.641 -32.094 -27.688 1 88.38 114 ASP B O 1
ATOM 6522 N N . THR B 1 115 ? -8.656 -31.703 -25.734 1 90.19 115 THR B N 1
ATOM 6523 C CA . THR B 1 115 ? -8.562 -30.25 -25.875 1 90.19 115 THR B CA 1
ATOM 6524 C C . THR B 1 115 ? -7.109 -29.812 -25.938 1 90.19 115 THR B C 1
ATOM 6526 O O . THR B 1 115 ? -6.762 -28.922 -26.734 1 90.19 115 THR B O 1
ATOM 6529 N N . ALA B 1 116 ? -6.262 -30.359 -25.109 1 85.94 116 ALA B N 1
ATOM 6530 C CA . ALA B 1 116 ? -4.832 -30.047 -25.141 1 85.94 116 ALA B CA 1
ATOM 6531 C C . ALA B 1 116 ? -4.234 -30.359 -26.516 1 85.94 116 ALA B C 1
ATOM 6533 O O . ALA B 1 116 ? -3.412 -29.594 -27.016 1 85.94 116 ALA B O 1
ATOM 6534 N N . GLY B 1 117 ? -4.633 -31.516 -27.031 1 82.31 117 GLY B N 1
ATOM 6535 C CA . GLY B 1 117 ? -4.195 -31.875 -28.375 1 82.31 117 GLY B CA 1
ATOM 6536 C C . GLY B 1 117 ? -4.664 -30.891 -29.438 1 82.31 117 GLY B C 1
ATOM 6537 O O . GLY B 1 117 ? -3.902 -30.531 -30.328 1 82.31 117 GLY B O 1
ATOM 6538 N N . LYS B 1 118 ? -5.875 -30.5 -29.344 1 84.75 118 LYS B N 1
ATOM 6539 C CA . LYS B 1 118 ? -6.43 -29.547 -30.281 1 84.75 118 LYS B CA 1
ATOM 6540 C C . LYS B 1 118 ? -5.68 -28.219 -30.219 1 84.75 118 LYS B C 1
ATOM 6542 O O . LYS B 1 118 ? -5.453 -27.562 -31.25 1 84.75 118 LYS B O 1
ATOM 6547 N N . MET B 1 119 ? -5.43 -27.781 -29.094 1 85.38 119 MET B N 1
ATOM 6548 C CA . MET B 1 119 ? -4.715 -26.531 -28.922 1 85.38 119 MET B CA 1
ATOM 6549 C C . MET B 1 119 ? -3.338 -26.578 -29.562 1 85.38 119 MET B C 1
ATOM 6551 O O . MET B 1 119 ? -2.867 -25.578 -30.125 1 85.38 119 MET B O 1
ATOM 6555 N N . THR B 1 120 ? -2.734 -27.719 -29.438 1 77.81 120 THR B N 1
ATOM 6556 C CA . THR B 1 120 ? -1.458 -27.891 -30.125 1 77.81 120 THR B CA 1
ATOM 6557 C C . THR B 1 120 ? -1.62 -27.688 -31.625 1 77.81 120 THR B C 1
ATOM 6559 O O . THR B 1 120 ? -0.76 -27.094 -32.281 1 77.81 120 THR B O 1
ATOM 6562 N N . SER B 1 121 ? -2.697 -28.188 -32.094 1 78.88 121 SER B N 1
ATOM 6563 C CA . SER B 1 121 ? -2.98 -28.031 -33.5 1 78.88 121 SER B CA 1
ATOM 6564 C C . SER B 1 121 ? -3.234 -26.578 -33.875 1 78.88 121 SER B C 1
ATOM 6566 O O . SER B 1 121 ? -2.844 -26.109 -34.938 1 78.88 121 SER B O 1
ATOM 6568 N N . VAL B 1 122 ? -3.85 -25.844 -33.062 1 81.5 122 VAL B N 1
ATOM 6569 C CA . VAL B 1 122 ? -4.145 -24.438 -33.281 1 81.5 122 VAL B CA 1
ATOM 6570 C C . VAL B 1 122 ? -2.842 -23.641 -33.312 1 81.5 122 VAL B C 1
ATOM 6572 O O . VAL B 1 122 ? -2.672 -22.75 -34.125 1 81.5 122 VAL B O 1
ATOM 6575 N N . ILE B 1 123 ? -1.968 -23.938 -32.438 1 76.94 123 ILE B N 1
ATOM 6576 C CA . ILE B 1 123 ? -0.705 -23.219 -32.312 1 76.94 123 ILE B CA 1
ATOM 6577 C C . ILE B 1 123 ? 0.169 -23.484 -33.531 1 76.94 123 ILE B C 1
ATOM 6579 O O . ILE B 1 123 ? 0.878 -22.609 -34.031 1 76.94 123 ILE B O 1
ATOM 6583 N N . THR B 1 124 ? 0.088 -24.703 -34.031 1 69.81 124 THR B N 1
ATOM 6584 C CA . THR B 1 124 ? 0.997 -25.109 -35.094 1 69.81 124 THR B CA 1
ATOM 6585 C C . THR B 1 124 ? 0.417 -24.766 -36.469 1 69.81 124 THR B C 1
ATOM 6587 O O . THR B 1 124 ? 1.104 -24.875 -37.5 1 69.81 124 THR B O 1
ATOM 6590 N N . GLN B 1 125 ? -0.802 -24.328 -36.469 1 68 125 GLN B N 1
ATOM 6591 C CA . GLN B 1 125 ? -1.405 -23.969 -37.75 1 68 125 GLN B CA 1
ATOM 6592 C C . GLN B 1 125 ? -0.655 -22.812 -38.406 1 68 125 GLN B C 1
ATOM 6594 O O . GLN B 1 125 ? -0.268 -21.859 -37.719 1 68 125 GLN B O 1
ATOM 6599 N N . LYS B 1 126 ? -0.135 -23.047 -39.625 1 61.59 126 LYS B N 1
ATOM 6600 C CA . LYS B 1 126 ? 0.553 -22.016 -40.406 1 61.59 126 LYS B CA 1
ATOM 6601 C C . LYS B 1 126 ? -0.414 -20.922 -40.844 1 61.59 126 LYS B C 1
ATOM 6603 O O . LYS B 1 126 ? -1.328 -21.188 -41.656 1 61.59 126 LYS B O 1
ATOM 6608 N N . SER B 1 127 ? -0.659 -20 -39.906 1 60 127 SER B N 1
ATOM 6609 C CA . SER B 1 127 ? -1.435 -18.828 -40.281 1 60 127 SER B CA 1
ATOM 6610 C C . SER B 1 127 ? -0.593 -17.562 -40.188 1 60 127 SER B C 1
ATOM 6612 O O . SER B 1 127 ? 0.522 -17.578 -39.688 1 60 127 SER B O 1
ATOM 6614 N N . GLY B 1 128 ? -0.791 -16.5 -40.969 1 58.34 128 GLY B N 1
ATOM 6615 C CA . GLY B 1 128 ? -0.127 -15.203 -40.906 1 58.34 128 GLY B CA 1
ATOM 6616 C C . GLY B 1 128 ? -0.192 -14.555 -39.531 1 58.34 128 GLY B C 1
ATOM 6617 O O . GLY B 1 128 ? 0.496 -13.562 -39.281 1 58.34 128 GLY B O 1
ATOM 6618 N N . GLU B 1 129 ? -0.952 -15.188 -38.625 1 70.5 129 GLU B N 1
ATOM 6619 C CA . GLU B 1 129 ? -1.082 -14.625 -37.281 1 70.5 129 GLU B CA 1
ATOM 6620 C C . GLU B 1 129 ? -0.156 -15.336 -36.281 1 70.5 129 GLU B C 1
ATOM 6622 O O . GLU B 1 129 ? 0.253 -16.469 -36.531 1 70.5 129 GLU B O 1
ATOM 6627 N N . SER B 1 130 ? 0.173 -14.609 -35.344 1 77.69 130 SER B N 1
ATOM 6628 C CA . SER B 1 130 ? 0.991 -15.219 -34.312 1 77.69 130 SER B CA 1
ATOM 6629 C C . SER B 1 130 ? 0.231 -16.328 -33.594 1 77.69 130 SER B C 1
ATOM 6631 O O . SER B 1 130 ? -1.002 -16.344 -33.562 1 77.69 130 SER B O 1
ATOM 6633 N N . SER B 1 131 ? 0.921 -17.344 -33.156 1 78.38 131 SER B N 1
ATOM 6634 C CA . SER B 1 131 ? 0.344 -18.469 -32.406 1 78.38 131 SER B CA 1
ATOM 6635 C C . SER B 1 131 ? -0.471 -17.969 -31.219 1 78.38 131 SER B C 1
ATOM 6637 O O . SER B 1 131 ? -1.532 -18.516 -30.922 1 78.38 131 SER B O 1
ATOM 6639 N N . ASP B 1 132 ? -0.077 -16.984 -30.609 1 83.94 132 ASP B N 1
ATOM 6640 C CA . ASP B 1 132 ? -0.785 -16.469 -29.438 1 83.94 132 ASP B CA 1
ATOM 6641 C C . ASP B 1 132 ? -2.119 -15.852 -29.828 1 83.94 132 ASP B C 1
ATOM 6643 O O . ASP B 1 132 ? -3.119 -16 -29.125 1 83.94 132 ASP B O 1
ATOM 6647 N N . LYS B 1 133 ? -2.088 -15.109 -30.875 1 87.38 133 LYS B N 1
ATOM 6648 C CA . LYS B 1 133 ? -3.324 -14.492 -31.344 1 87.38 133 LYS B CA 1
ATOM 6649 C C . LYS B 1 133 ? -4.367 -15.555 -31.703 1 87.38 133 LYS B C 1
ATOM 6651 O O . LYS B 1 133 ? -5.559 -15.367 -31.438 1 87.38 133 LYS B O 1
ATOM 6656 N N . ARG B 1 134 ? -3.947 -16.625 -32.312 1 88.88 134 ARG B N 1
ATOM 6657 C CA . ARG B 1 134 ? -4.859 -17.719 -32.625 1 88.88 134 ARG B CA 1
ATOM 6658 C C . ARG B 1 134 ? -5.434 -18.344 -31.359 1 88.88 134 ARG B C 1
ATOM 6660 O O . ARG B 1 134 ? -6.629 -18.641 -31.297 1 88.88 134 ARG B O 1
ATOM 6667 N N . MET B 1 135 ? -4.598 -18.531 -30.422 1 89.94 135 MET B N 1
ATOM 6668 C CA . MET B 1 135 ? -5.051 -19.125 -29.156 1 89.94 135 MET B CA 1
ATOM 6669 C C . MET B 1 135 ? -6.035 -18.203 -28.453 1 89.94 135 MET B C 1
ATOM 6671 O O . MET B 1 135 ? -7.02 -18.656 -27.875 1 89.94 135 MET B O 1
ATOM 6675 N N . VAL B 1 136 ? -5.754 -16.922 -28.469 1 93.31 136 VAL B N 1
ATOM 6676 C CA . VAL B 1 136 ? -6.637 -15.938 -27.859 1 93.31 136 VAL B CA 1
ATOM 6677 C C . VAL B 1 136 ? -8.023 -16.031 -28.484 1 93.31 136 VAL B C 1
ATOM 6679 O O . VAL B 1 136 ? -9.039 -16.047 -27.781 1 93.31 136 VAL B O 1
ATOM 6682 N N . THR B 1 137 ? -8.039 -16.062 -29.766 1 93.06 137 THR B N 1
ATOM 6683 C CA . THR B 1 137 ? -9.305 -16.141 -30.484 1 93.06 137 THR B CA 1
ATOM 6684 C C . THR B 1 137 ? -10.023 -17.453 -30.172 1 93.06 137 THR B C 1
ATOM 6686 O O . THR B 1 137 ? -11.234 -17.469 -29.938 1 93.06 137 THR B O 1
ATOM 6689 N N . TYR B 1 138 ? -9.266 -18.547 -30.203 1 92.75 138 TYR B N 1
ATOM 6690 C CA . TYR B 1 138 ? -9.828 -19.859 -29.922 1 92.75 138 TYR B CA 1
ATOM 6691 C C . TYR B 1 138 ? -10.484 -19.875 -28.547 1 92.75 138 TYR B C 1
ATOM 6693 O O . TYR B 1 138 ? -11.625 -20.328 -28.406 1 92.75 138 TYR B O 1
ATOM 6701 N N . ILE B 1 139 ? -9.781 -19.406 -27.531 1 95.19 139 ILE B N 1
ATOM 6702 C CA . ILE B 1 139 ? -10.281 -19.422 -26.172 1 95.19 139 ILE B CA 1
ATOM 6703 C C . ILE B 1 139 ? -11.477 -18.484 -26.031 1 95.19 139 ILE B C 1
ATOM 6705 O O . ILE B 1 139 ? -12.492 -18.844 -25.438 1 95.19 139 ILE B O 1
ATOM 6709 N N . HIS B 1 140 ? -11.32 -17.266 -26.531 1 97.31 140 HIS B N 1
ATOM 6710 C CA . HIS B 1 140 ? -12.398 -16.281 -26.469 1 97.31 140 HIS B CA 1
ATOM 6711 C C . HIS B 1 140 ? -13.68 -16.844 -27.078 1 97.31 140 HIS B C 1
ATOM 6713 O O . HIS B 1 140 ? -14.75 -16.734 -26.469 1 97.31 140 HIS B O 1
ATOM 6719 N N . GLU B 1 141 ? -13.594 -17.453 -28.234 1 96.69 141 GLU B N 1
ATOM 6720 C CA . GLU B 1 141 ? -14.766 -17.984 -28.922 1 96.69 141 GLU B CA 1
ATOM 6721 C C . GLU B 1 141 ? -15.344 -19.188 -28.172 1 96.69 141 GLU B C 1
ATOM 6723 O O . GLU B 1 141 ? -16.562 -19.359 -28.125 1 96.69 141 GLU B O 1
ATOM 6728 N N . THR B 1 142 ? -14.445 -20 -27.703 1 96.31 142 THR B N 1
ATOM 6729 C CA . THR B 1 142 ? -14.914 -21.141 -26.922 1 96.31 142 THR B CA 1
ATOM 6730 C C . THR B 1 142 ? -15.727 -20.672 -25.719 1 96.31 142 THR B C 1
ATOM 6732 O O . THR B 1 142 ? -16.828 -21.188 -25.469 1 96.31 142 THR B O 1
ATOM 6735 N N . LEU B 1 143 ? -15.25 -19.703 -24.969 1 97.81 143 LEU B N 1
ATOM 6736 C CA . LEU B 1 143 ? -15.938 -19.188 -23.781 1 97.81 143 LEU B CA 1
ATOM 6737 C C . LEU B 1 143 ? -17.234 -18.484 -24.172 1 97.81 143 LEU B C 1
ATOM 6739 O O . LEU B 1 143 ? -18.234 -18.578 -23.453 1 97.81 143 LEU B O 1
ATOM 6743 N N . LYS B 1 144 ? -17.172 -17.797 -25.234 1 97.5 144 LYS B N 1
ATOM 6744 C CA . LYS B 1 144 ? -18.375 -17.109 -25.734 1 97.5 144 LYS B CA 1
ATOM 6745 C C . LYS B 1 144 ? -19.453 -18.125 -26.109 1 97.5 144 LYS B C 1
ATOM 6747 O O . LYS B 1 144 ? -20.641 -17.922 -25.812 1 97.5 144 LYS B O 1
ATOM 6752 N N . ASN B 1 145 ? -19.078 -19.156 -26.75 1 97.06 145 ASN B N 1
ATOM 6753 C CA . ASN B 1 145 ? -20.016 -20.188 -27.188 1 97.06 145 ASN B CA 1
ATOM 6754 C C . ASN B 1 145 ? -20.641 -20.906 -26 1 97.06 145 ASN B C 1
ATOM 6756 O O . ASN B 1 145 ? -21.719 -21.484 -26.125 1 97.06 145 ASN B O 1
ATOM 6760 N N . LEU B 1 146 ? -19.953 -20.891 -24.891 1 97 146 LEU B N 1
ATOM 6761 C CA . LEU B 1 146 ? -20.5 -21.484 -23.672 1 97 146 LEU B CA 1
ATOM 6762 C C . LEU B 1 146 ? -21.531 -20.547 -23.047 1 97 146 LEU B C 1
ATOM 6764 O O . LEU B 1 146 ? -22.156 -20.906 -22.047 1 97 146 LEU B O 1
ATOM 6768 N N . ARG B 1 147 ? -21.719 -19.312 -23.484 1 95 147 ARG B N 1
ATOM 6769 C CA . ARG B 1 147 ? -22.703 -18.328 -23.047 1 95 147 ARG B CA 1
ATOM 6770 C C . ARG B 1 147 ? -22.422 -17.875 -21.625 1 95 147 ARG B C 1
ATOM 6772 O O . ARG B 1 147 ? -23.344 -17.828 -20.797 1 95 147 ARG B O 1
ATOM 6779 N N . LEU B 1 148 ? -21.172 -17.719 -21.344 1 96.56 148 LEU B N 1
ATOM 6780 C CA . LEU B 1 148 ? -20.844 -17.062 -20.078 1 96.56 148 LEU B CA 1
ATOM 6781 C C . LEU B 1 148 ? -21.406 -15.648 -20.047 1 96.56 148 LEU B C 1
ATOM 6783 O O . LEU B 1 148 ? -21.719 -15.062 -21.078 1 96.56 148 LEU B O 1
ATOM 6787 N N . ASP B 1 149 ? -21.656 -15.07 -18.844 1 94.5 149 ASP B N 1
ATOM 6788 C CA . ASP B 1 149 ? -22.328 -13.781 -18.688 1 94.5 149 ASP B CA 1
ATOM 6789 C C . ASP B 1 149 ? -21.531 -12.672 -19.359 1 94.5 149 ASP B C 1
ATOM 6791 O O . ASP B 1 149 ? -22.094 -11.719 -19.906 1 94.5 149 ASP B O 1
ATOM 6795 N N . LYS B 1 150 ? -20.25 -12.75 -19.25 1 95.19 150 LYS B N 1
ATOM 6796 C CA . LYS B 1 150 ? -19.344 -11.781 -19.875 1 95.19 150 LYS B CA 1
ATOM 6797 C C . LYS B 1 150 ? -18.047 -12.453 -20.344 1 95.19 150 LYS B C 1
ATOM 6799 O O . LYS B 1 150 ? -17.484 -13.273 -19.625 1 95.19 150 LYS B O 1
ATOM 6804 N N . VAL B 1 151 ? -17.656 -12.234 -21.547 1 97.62 151 VAL B N 1
ATOM 6805 C CA . VAL B 1 151 ? -16.375 -12.672 -22.094 1 97.62 151 VAL B CA 1
ATOM 6806 C C . VAL B 1 151 ? -15.602 -11.469 -22.625 1 97.62 151 VAL B C 1
ATOM 6808 O O . VAL B 1 151 ? -16.125 -10.688 -23.422 1 97.62 151 VAL B O 1
ATOM 6811 N N . GLU B 1 152 ? -14.398 -11.281 -22.109 1 95.19 152 GLU B N 1
ATOM 6812 C CA . GLU B 1 152 ? -13.633 -10.094 -22.5 1 95.19 152 GLU B CA 1
ATOM 6813 C C . GLU B 1 152 ? -12.172 -10.445 -22.766 1 95.19 152 GLU B C 1
ATOM 6815 O O . GLU B 1 152 ? -11.664 -11.438 -22.25 1 95.19 152 GLU B O 1
ATOM 6820 N N . THR B 1 153 ? -11.609 -9.719 -23.656 1 96.12 153 THR B N 1
ATOM 6821 C CA . THR B 1 153 ? -10.18 -9.766 -23.922 1 96.12 153 THR B CA 1
ATOM 6822 C C . THR B 1 153 ? -9.516 -8.445 -23.531 1 96.12 153 THR B C 1
ATOM 6824 O O . THR B 1 153 ? -9.883 -7.383 -24.031 1 96.12 153 THR B O 1
ATOM 6827 N N . ALA B 1 154 ? -8.648 -8.477 -22.578 1 93.81 154 ALA B N 1
ATOM 6828 C CA . ALA B 1 154 ? -7.883 -7.301 -22.156 1 93.81 154 ALA B CA 1
ATOM 6829 C C . ALA B 1 154 ? -6.488 -7.312 -22.781 1 93.81 154 ALA B C 1
ATOM 6831 O O . ALA B 1 154 ? -5.766 -8.305 -22.688 1 93.81 154 ALA B O 1
ATOM 6832 N N . GLN B 1 155 ? -6.168 -6.246 -23.422 1 92.75 155 GLN B N 1
ATOM 6833 C CA . GLN B 1 155 ? -4.875 -6.148 -24.078 1 92.75 155 GLN B CA 1
ATOM 6834 C C . GLN B 1 155 ? -3.996 -5.09 -23.422 1 92.75 155 GLN B C 1
ATOM 6836 O O . GLN B 1 155 ? -4.484 -4.031 -23.031 1 92.75 155 GLN B O 1
ATOM 6841 N N . TYR B 1 156 ? -2.729 -5.426 -23.297 1 90.12 156 TYR B N 1
ATOM 6842 C CA . TYR B 1 156 ? -1.728 -4.523 -22.734 1 90.12 156 TYR B CA 1
ATOM 6843 C C . TYR B 1 156 ? -0.529 -4.391 -23.672 1 90.12 156 TYR B C 1
ATOM 6845 O O . TYR B 1 156 ? 0.027 -5.395 -24.125 1 90.12 156 TYR B O 1
ATOM 6853 N N . THR B 1 157 ? -0.216 -3.205 -24.016 1 88.69 157 THR B N 1
ATOM 6854 C CA . THR B 1 157 ? 1.047 -2.963 -24.703 1 88.69 157 THR B CA 1
ATOM 6855 C C . THR B 1 157 ? 2.164 -2.688 -23.703 1 88.69 157 THR B C 1
ATOM 6857 O O . THR B 1 157 ? 2.119 -1.695 -22.969 1 88.69 157 THR B O 1
ATOM 6860 N N . VAL B 1 158 ? 3.164 -3.613 -23.703 1 88.88 158 VAL B N 1
ATOM 6861 C CA . VAL B 1 158 ? 4.184 -3.523 -22.672 1 88.88 158 VAL B CA 1
ATOM 6862 C C . VAL B 1 158 ? 5.57 -3.51 -23.297 1 88.88 158 VAL B C 1
ATOM 6864 O O . VAL B 1 158 ? 5.73 -3.869 -24.469 1 88.88 158 VAL B O 1
ATOM 6867 N N . GLU B 1 159 ? 6.512 -3.02 -22.516 1 87.5 159 GLU B N 1
ATOM 6868 C CA . GLU B 1 159 ? 7.918 -3.076 -22.906 1 87.5 159 GLU B CA 1
ATOM 6869 C C . GLU B 1 159 ? 8.609 -4.285 -22.281 1 87.5 159 GLU B C 1
ATOM 6871 O O . GLU B 1 159 ? 8.586 -4.457 -21.047 1 87.5 159 GLU B O 1
ATOM 6876 N N . VAL B 1 160 ? 9.172 -5.145 -23.078 1 88.38 160 VAL B N 1
ATOM 6877 C CA . VAL B 1 160 ? 9.875 -6.332 -22.609 1 88.38 160 VAL B CA 1
ATOM 6878 C C . VAL B 1 160 ? 11.383 -6.152 -22.812 1 88.38 160 VAL B C 1
ATOM 6880 O O . VAL B 1 160 ? 11.836 -5.863 -23.922 1 88.38 160 VAL B O 1
ATOM 6883 N N . PRO B 1 161 ? 12.133 -6.258 -21.734 1 88.75 161 PRO B N 1
ATOM 6884 C CA . PRO B 1 161 ? 13.586 -6.082 -21.844 1 88.75 161 PRO B CA 1
ATOM 6885 C C . PRO B 1 161 ? 14.273 -7.273 -22.516 1 88.75 161 PRO B C 1
ATOM 6887 O O . PRO B 1 161 ? 13.859 -8.414 -22.312 1 88.75 161 PRO B O 1
ATOM 6890 N N . SER B 1 162 ? 15.227 -7.023 -23.359 1 86.88 162 SER B N 1
ATOM 6891 C CA . SER B 1 162 ? 16.125 -8.008 -23.953 1 86.88 162 SER B CA 1
ATOM 6892 C C . SER B 1 162 ? 17.531 -7.434 -24.156 1 86.88 162 SER B C 1
ATOM 6894 O O . SER B 1 162 ? 17.719 -6.219 -24.109 1 86.88 162 SER B O 1
ATOM 6896 N N . LEU B 1 163 ? 18.453 -8.297 -24.297 1 85.38 163 LEU B N 1
ATOM 6897 C CA . LEU B 1 163 ? 19.812 -7.824 -24.547 1 85.38 163 LEU B CA 1
ATOM 6898 C C . LEU B 1 163 ? 19.922 -7.254 -25.953 1 85.38 163 LEU B C 1
ATOM 6900 O O . LEU B 1 163 ? 19.219 -7.703 -26.875 1 85.38 163 LEU B O 1
ATOM 6904 N N . ASP B 1 164 ? 20.766 -6.281 -26.094 1 84.69 164 ASP B N 1
ATOM 6905 C CA . ASP B 1 164 ? 21 -5.617 -27.375 1 84.69 164 ASP B CA 1
ATOM 6906 C C . ASP B 1 164 ? 22.016 -6.391 -28.219 1 84.69 164 ASP B C 1
ATOM 6908 O O . ASP B 1 164 ? 23.219 -6.352 -27.953 1 84.69 164 ASP B O 1
ATOM 6912 N N . ALA B 1 165 ? 21.578 -6.957 -29.297 1 82.5 165 ALA B N 1
ATOM 6913 C CA . ALA B 1 165 ? 22.469 -7.758 -30.141 1 82.5 165 ALA B CA 1
ATOM 6914 C C . ALA B 1 165 ? 23.406 -6.871 -30.953 1 82.5 165 ALA B C 1
ATOM 6916 O O . ALA B 1 165 ? 24.547 -7.262 -31.25 1 82.5 165 ALA B O 1
ATOM 6917 N N . ASP B 1 166 ? 23.031 -5.695 -31.297 1 86.06 166 ASP B N 1
ATOM 6918 C CA . ASP B 1 166 ? 23.828 -4.77 -32.094 1 86.06 166 ASP B CA 1
ATOM 6919 C C . ASP B 1 166 ? 24.891 -4.074 -31.234 1 86.06 166 ASP B C 1
ATOM 6921 O O . ASP B 1 166 ? 26 -3.795 -31.703 1 86.06 166 ASP B O 1
ATOM 6925 N N . ASN B 1 167 ? 24.547 -3.799 -30.031 1 89.56 167 ASN B N 1
ATOM 6926 C CA . ASN B 1 167 ? 25.469 -3.221 -29.047 1 89.56 167 ASN B CA 1
ATOM 6927 C C . ASN B 1 167 ? 25.5 -4.035 -27.75 1 89.56 167 ASN B C 1
ATOM 6929 O O . ASN B 1 167 ? 24.969 -3.6 -26.734 1 89.56 167 ASN B O 1
ATOM 6933 N N . PRO B 1 168 ? 26.219 -5.117 -27.844 1 91.06 168 PRO B N 1
ATOM 6934 C CA . PRO B 1 168 ? 26.203 -6.039 -26.703 1 91.06 168 PRO B CA 1
ATOM 6935 C C . PRO B 1 168 ? 26.797 -5.414 -25.438 1 91.06 168 PRO B C 1
ATOM 6937 O O . PRO B 1 168 ? 27.578 -4.469 -25.516 1 91.06 168 PRO B O 1
ATOM 6940 N N . SER B 1 169 ? 26.312 -5.875 -24.359 1 92.88 169 SER B N 1
ATOM 6941 C CA . SER B 1 169 ? 26.922 -5.516 -23.094 1 92.88 169 SER B CA 1
ATOM 6942 C C . SER B 1 169 ? 28.375 -5.996 -23.016 1 92.88 169 SER B C 1
ATOM 6944 O O . SER B 1 169 ? 28.688 -7.078 -23.516 1 92.88 169 SER B O 1
ATOM 6946 N N . GLU B 1 170 ? 29.188 -5.145 -22.438 1 94.75 170 GLU B N 1
ATOM 6947 C CA . GLU B 1 170 ? 30.609 -5.469 -22.359 1 94.75 170 GLU B CA 1
ATOM 6948 C C . GLU B 1 170 ? 31.125 -5.348 -20.922 1 94.75 170 GLU B C 1
ATOM 6950 O O . GLU B 1 170 ? 30.859 -4.352 -20.25 1 94.75 170 GLU B O 1
ATOM 6955 N N . ILE B 1 171 ? 31.75 -6.379 -20.484 1 96 171 ILE B N 1
ATOM 6956 C CA . ILE B 1 171 ? 32.406 -6.402 -19.172 1 96 171 ILE B CA 1
ATOM 6957 C C . ILE B 1 171 ? 33.875 -6.711 -19.359 1 96 171 ILE B C 1
ATOM 6959 O O . ILE B 1 171 ? 34.25 -7.758 -19.891 1 96 171 ILE B O 1
ATOM 6963 N N . THR B 1 172 ? 34.75 -5.785 -18.891 1 97.06 172 THR B N 1
ATOM 6964 C CA . THR B 1 172 ? 36.188 -5.941 -19.016 1 97.06 172 THR B CA 1
ATOM 6965 C C . THR B 1 172 ? 36.844 -5.992 -17.641 1 97.06 172 THR B C 1
ATOM 6967 O O . THR B 1 172 ? 36.625 -5.121 -16.812 1 97.06 172 THR B O 1
ATOM 6970 N N . LEU B 1 173 ? 37.531 -7.016 -17.438 1 96.94 173 LEU B N 1
ATOM 6971 C CA . LEU B 1 173 ? 38.344 -7.145 -16.234 1 96.94 173 LEU B CA 1
ATOM 6972 C C . LEU B 1 173 ? 39.812 -6.91 -16.531 1 96.94 173 LEU B C 1
ATOM 6974 O O . LEU B 1 173 ? 40.344 -7.516 -17.453 1 96.94 173 LEU B O 1
ATOM 6978 N N . SER B 1 174 ? 40.438 -6 -15.789 1 95.25 174 SER B N 1
ATOM 6979 C CA . SER B 1 174 ? 41.844 -5.656 -16 1 95.25 174 SER B CA 1
ATOM 6980 C C . SER B 1 174 ? 42.656 -5.766 -14.695 1 95.25 174 SER B C 1
ATOM 6982 O O . SER B 1 174 ? 42.094 -5.625 -13.609 1 95.25 174 SER B O 1
ATOM 6984 N N . LYS B 1 175 ? 43.812 -6.102 -14.805 1 91.75 175 LYS B N 1
ATOM 6985 C CA . LYS B 1 175 ? 44.781 -6.082 -13.727 1 91.75 175 LYS B CA 1
ATOM 6986 C C . LYS B 1 175 ? 46.031 -5.297 -14.125 1 91.75 175 LYS B C 1
ATOM 6988 O O . LYS B 1 175 ? 46.594 -5.531 -15.188 1 91.75 175 LYS B O 1
ATOM 6993 N N . SER B 1 176 ? 46.5 -4.371 -13.367 1 86.75 176 SER B N 1
ATOM 6994 C CA . SER B 1 176 ? 47.656 -3.527 -13.633 1 86.75 176 SER B CA 1
ATOM 6995 C C . SER B 1 176 ? 47.562 -2.859 -15 1 86.75 176 SER B C 1
ATOM 6997 O O . SER B 1 176 ? 48.531 -2.83 -15.758 1 86.75 176 SER B O 1
ATOM 6999 N N . GLY B 1 177 ? 46.281 -2.549 -15.414 1 84.06 177 GLY B N 1
ATOM 7000 C CA . GLY B 1 177 ? 46.062 -1.844 -16.672 1 84.06 177 GLY B CA 1
ATOM 7001 C C . GLY B 1 177 ? 45.906 -2.773 -17.859 1 84.06 177 GLY B C 1
ATOM 7002 O O . GLY B 1 177 ? 45.5 -2.35 -18.938 1 84.06 177 GLY B O 1
ATOM 7003 N N . ASP B 1 178 ? 46.219 -4.137 -17.672 1 91.38 178 ASP B N 1
ATOM 7004 C CA . ASP B 1 178 ? 46.094 -5.109 -18.75 1 91.38 178 ASP B CA 1
ATOM 7005 C C . ASP B 1 178 ? 44.75 -5.805 -18.703 1 91.38 178 ASP B C 1
ATOM 7007 O O . ASP B 1 178 ? 44.281 -6.23 -17.641 1 91.38 178 ASP B O 1
ATOM 7011 N N . GLU B 1 179 ? 44.25 -5.918 -19.859 1 93.38 179 GLU B N 1
ATOM 7012 C CA . GLU B 1 179 ? 42.969 -6.621 -19.953 1 93.38 179 GLU B CA 1
ATOM 7013 C C . GLU B 1 179 ? 43.156 -8.125 -19.797 1 93.38 179 GLU B C 1
ATOM 7015 O O . GLU B 1 179 ? 43.906 -8.75 -20.547 1 93.38 179 GLU B O 1
ATOM 7020 N N . VAL B 1 180 ? 42.531 -8.656 -18.859 1 92.5 180 VAL B N 1
ATOM 7021 C CA . VAL B 1 180 ? 42.625 -10.086 -18.562 1 92.5 180 VAL B CA 1
ATOM 7022 C C . VAL B 1 180 ? 41.438 -10.828 -19.172 1 92.5 180 VAL B C 1
ATOM 7024 O O . VAL B 1 180 ? 41.594 -11.969 -19.625 1 92.5 180 VAL B O 1
ATOM 7027 N N . LEU B 1 181 ? 40.25 -10.227 -19.062 1 93.94 181 LEU B N 1
ATOM 7028 C CA . LEU B 1 181 ? 39 -10.844 -19.516 1 93.94 181 LEU B CA 1
ATOM 7029 C C . LEU B 1 181 ? 38.094 -9.812 -20.172 1 93.94 181 LEU B C 1
ATOM 7031 O O . LEU B 1 181 ? 37.938 -8.703 -19.656 1 93.94 181 LEU B O 1
ATOM 7035 N N . VAL B 1 182 ? 37.594 -10.117 -21.344 1 93.88 182 VAL B N 1
ATOM 7036 C CA . VAL B 1 182 ? 36.594 -9.312 -22 1 93.88 182 VAL B CA 1
ATOM 7037 C C . VAL B 1 182 ? 35.375 -10.18 -22.312 1 93.88 182 VAL B C 1
ATOM 7039 O O . VAL B 1 182 ? 35.469 -11.156 -23.047 1 93.88 182 VAL B O 1
ATOM 7042 N N . LEU B 1 183 ? 34.281 -9.812 -21.703 1 91.94 183 LEU B N 1
ATOM 7043 C CA . LEU B 1 183 ? 33.031 -10.578 -21.859 1 91.94 183 LEU B CA 1
ATOM 7044 C C . LEU B 1 183 ? 31.969 -9.758 -22.594 1 91.94 183 LEU B C 1
ATOM 7046 O O . LEU B 1 183 ? 31.859 -8.547 -22.375 1 91.94 183 LEU B O 1
ATOM 7050 N N . LYS B 1 184 ? 31.234 -10.438 -23.438 1 89.81 184 LYS B N 1
ATOM 7051 C CA . LYS B 1 184 ? 30.156 -9.797 -24.172 1 89.81 184 LYS B CA 1
ATOM 7052 C C . LYS B 1 184 ? 28.844 -10.578 -24.031 1 89.81 184 LYS B C 1
ATOM 7054 O O . LYS B 1 184 ? 28.844 -11.812 -24.062 1 89.81 184 LYS B O 1
ATOM 7059 N N . TYR B 1 185 ? 27.828 -9.898 -23.781 1 87.56 185 TYR B N 1
ATOM 7060 C CA . TYR B 1 185 ? 26.516 -10.508 -23.641 1 87.56 185 TYR B CA 1
ATOM 7061 C C . TYR B 1 185 ? 25.516 -9.883 -24.609 1 87.56 185 TYR B C 1
ATOM 7063 O O . TYR B 1 185 ? 25.359 -8.656 -24.641 1 87.56 185 TYR B O 1
ATOM 7071 N N . GLY B 1 186 ? 24.641 -10.625 -25.312 1 76.81 186 GLY B N 1
ATOM 7072 C CA . GLY B 1 186 ? 23.672 -10.172 -26.281 1 76.81 186 GLY B CA 1
ATOM 7073 C C . GLY B 1 186 ? 24.156 -10.258 -27.719 1 76.81 186 GLY B C 1
ATOM 7074 O O . GLY B 1 186 ? 23.391 -10.078 -28.656 1 76.81 186 GLY B O 1
ATOM 7075 N N . GLY B 1 187 ? 25.5 -10.422 -28.094 1 63.5 187 GLY B N 1
ATOM 7076 C CA . GLY B 1 187 ? 26.078 -10.406 -29.438 1 63.5 187 GLY B CA 1
ATOM 7077 C C . GLY B 1 187 ? 25.734 -11.648 -30.234 1 63.5 187 GLY B C 1
ATOM 7078 O O . GLY B 1 187 ? 25.344 -12.672 -29.672 1 63.5 187 GLY B O 1
ATOM 7079 N N . LYS B 1 188 ? 25.5 -11.453 -31.641 1 57.09 188 LYS B N 1
ATOM 7080 C CA . LYS B 1 188 ? 25.203 -12.508 -32.594 1 57.09 188 LYS B CA 1
ATOM 7081 C C . LYS B 1 188 ? 26.109 -13.711 -32.406 1 57.09 188 LYS B C 1
ATOM 7083 O O . LYS B 1 188 ? 25.703 -14.859 -32.594 1 57.09 188 LYS B O 1
ATOM 7088 N N . ASN B 1 189 ? 27.359 -13.445 -32.281 1 46.41 189 ASN B N 1
ATOM 7089 C CA . ASN B 1 189 ? 28.375 -14.492 -32.219 1 46.41 189 ASN B CA 1
ATOM 7090 C C . ASN B 1 189 ? 28.547 -15.016 -30.812 1 46.41 189 ASN B C 1
ATOM 7092 O O . ASN B 1 189 ? 29.578 -15.586 -30.469 1 46.41 189 ASN B O 1
ATOM 7096 N N . SER B 1 190 ? 27.797 -14.555 -30 1 47.12 190 SER B N 1
ATOM 7097 C CA . SER B 1 190 ? 28.031 -15.102 -28.672 1 47.12 190 SER B CA 1
ATOM 7098 C C . SER B 1 190 ? 28.016 -16.625 -28.688 1 47.12 190 SER B C 1
ATOM 7100 O O . SER B 1 190 ? 27.016 -17.234 -29.094 1 47.12 190 SER B O 1
ATOM 7102 N N . THR B 1 191 ? 29.031 -17.25 -29.109 1 39.09 191 THR B N 1
ATOM 7103 C CA . THR B 1 191 ? 29.344 -18.672 -29.188 1 39.09 191 THR B CA 1
ATOM 7104 C C . THR B 1 191 ? 28.547 -19.453 -28.156 1 39.09 191 THR B C 1
ATOM 7106 O O . THR B 1 191 ? 28.531 -20.688 -28.172 1 39.09 191 THR B O 1
ATOM 7109 N N . GLU B 1 192 ? 28.375 -18.984 -27 1 42.5 192 GLU B N 1
ATOM 7110 C CA . GLU B 1 192 ? 27.859 -19.922 -26 1 42.5 192 GLU B CA 1
ATOM 7111 C C . GLU B 1 192 ? 26.359 -20.125 -26.156 1 42.5 192 GLU B C 1
ATOM 7113 O O . GLU B 1 192 ? 25.625 -19.188 -26.438 1 42.5 192 GLU B O 1
ATOM 7118 N N . PRO B 1 193 ? 25.906 -21.359 -26.484 1 37.16 193 PRO B N 1
ATOM 7119 C CA . PRO B 1 193 ? 24.5 -21.75 -26.641 1 37.16 193 PRO B CA 1
ATOM 7120 C C . PRO B 1 193 ? 23.578 -20.984 -25.703 1 37.16 193 PRO B C 1
ATOM 7122 O O . PRO B 1 193 ? 23.625 -21.203 -24.484 1 37.16 193 PRO B O 1
ATOM 7125 N N . LEU B 1 194 ? 23.234 -19.859 -25.891 1 41.53 194 LEU B N 1
ATOM 7126 C CA . LEU B 1 194 ? 22.297 -19 -25.188 1 41.53 194 LEU B CA 1
ATOM 7127 C C . LEU B 1 194 ? 21 -19.75 -24.859 1 41.53 194 LEU B C 1
ATOM 7129 O O . LEU B 1 194 ? 20.219 -19.328 -24.016 1 41.53 194 LEU B O 1
ATOM 7133 N N . LYS B 1 195 ? 20.531 -20.562 -25.781 1 44.59 195 LYS B N 1
ATOM 7134 C CA . LYS B 1 195 ? 19.219 -21.203 -25.734 1 44.59 195 LYS B CA 1
ATOM 7135 C C . LYS B 1 195 ? 19.062 -22.047 -24.484 1 44.59 195 LYS B C 1
ATOM 7137 O O . LYS B 1 195 ? 17.969 -22.172 -23.938 1 44.59 195 LYS B O 1
ATOM 7142 N N . LYS B 1 196 ? 20.078 -22.859 -24.141 1 42.47 196 LYS B N 1
ATOM 7143 C CA . LYS B 1 196 ? 19.922 -23.781 -23.031 1 42.47 196 LYS B CA 1
ATOM 7144 C C . LYS B 1 196 ? 20.172 -23.094 -21.688 1 42.47 196 LYS B C 1
ATOM 7146 O O . LYS B 1 196 ? 19.672 -23.547 -20.656 1 42.47 196 LYS B O 1
ATOM 7151 N N . GLU B 1 197 ? 21.266 -22.234 -21.562 1 43.16 197 GLU B N 1
ATOM 7152 C CA . GLU B 1 197 ? 21.578 -21.625 -20.266 1 43.16 197 GLU B CA 1
ATOM 7153 C C . GLU B 1 197 ? 20.812 -20.297 -20.094 1 43.16 197 GLU B C 1
ATOM 7155 O O . GLU B 1 197 ? 20.828 -19.453 -21 1 43.16 197 GLU B O 1
ATOM 7160 N N . GLY B 1 198 ? 19.641 -20.203 -19.703 1 46 198 GLY B N 1
ATOM 7161 C CA . GLY B 1 198 ? 18.812 -19.078 -19.281 1 46 198 GLY B CA 1
ATOM 7162 C C . GLY B 1 198 ? 19.484 -17.734 -19.5 1 46 198 GLY B C 1
ATOM 7163 O O . GLY B 1 198 ? 20.484 -17.422 -18.859 1 46 198 GLY B O 1
ATOM 7164 N N . GLY B 1 199 ? 19.578 -17.297 -20.719 1 53.5 199 GLY B N 1
ATOM 7165 C CA . GLY B 1 199 ? 20.188 -16.047 -21.172 1 53.5 199 GLY B CA 1
ATOM 7166 C C . GLY B 1 199 ? 20.266 -14.992 -20.094 1 53.5 199 GLY B C 1
ATOM 7167 O O . GLY B 1 199 ? 19.578 -15.102 -19.062 1 53.5 199 GLY B O 1
ATOM 7168 N N . SER B 1 200 ? 21.453 -14.289 -20.062 1 62.47 200 SER B N 1
ATOM 7169 C CA . SER B 1 200 ? 21.875 -13.102 -19.328 1 62.47 200 SER B CA 1
ATOM 7170 C C . SER B 1 200 ? 20.844 -11.984 -19.438 1 62.47 200 SER B C 1
ATOM 7172 O O . SER B 1 200 ? 21.203 -10.82 -19.641 1 62.47 200 SER B O 1
ATOM 7174 N N . ILE B 1 201 ? 19.594 -12.492 -19.266 1 80.25 201 ILE B N 1
ATOM 7175 C CA . ILE B 1 201 ? 18.531 -11.539 -19.578 1 80.25 201 ILE B CA 1
ATOM 7176 C C . ILE B 1 201 ? 18.312 -10.594 -18.391 1 80.25 201 ILE B C 1
ATOM 7178 O O . ILE B 1 201 ? 17.781 -9.492 -18.562 1 80.25 201 ILE B O 1
ATOM 7182 N N . VAL B 1 202 ? 18.703 -11.023 -17.266 1 91.19 202 VAL B N 1
ATOM 7183 C CA . VAL B 1 202 ? 18.562 -10.133 -16.125 1 91.19 202 VAL B CA 1
ATOM 7184 C C . VAL B 1 202 ? 19.625 -9.047 -16.172 1 91.19 202 VAL B C 1
ATOM 7186 O O . VAL B 1 202 ? 20.812 -9.32 -15.969 1 91.19 202 VAL B O 1
ATOM 7189 N N . ALA B 1 203 ? 19.188 -7.871 -16.5 1 93.19 203 ALA B N 1
ATOM 7190 C CA . ALA B 1 203 ? 20.125 -6.77 -16.656 1 93.19 203 ALA B CA 1
ATOM 7191 C C . ALA B 1 203 ? 19.453 -5.426 -16.391 1 93.19 203 ALA B C 1
ATOM 7193 O O . ALA B 1 203 ? 18.266 -5.262 -16.656 1 93.19 203 ALA B O 1
ATOM 7194 N N . ILE B 1 204 ? 20.094 -4.629 -15.773 1 93.38 204 ILE B N 1
ATOM 7195 C CA . ILE B 1 204 ? 19.75 -3.215 -15.648 1 93.38 204 ILE B CA 1
ATOM 7196 C C . ILE B 1 204 ? 20.797 -2.367 -16.375 1 93.38 204 ILE B C 1
ATOM 7198 O O . ILE B 1 204 ? 22 -2.467 -16.078 1 93.38 204 ILE B O 1
ATOM 7202 N N . PRO B 1 205 ? 20.422 -1.541 -17.281 1 92 205 PRO B N 1
ATOM 7203 C CA . PRO B 1 205 ? 21.391 -0.823 -18.109 1 92 205 PRO B CA 1
ATOM 7204 C C . PRO B 1 205 ? 22.156 0.254 -17.344 1 92 205 PRO B C 1
ATOM 7206 O O . PRO B 1 205 ? 21.656 0.762 -16.328 1 92 205 PRO B O 1
ATOM 7209 N N . GLY B 1 206 ? 23.391 0.522 -17.844 1 92.75 206 GLY B N 1
ATOM 7210 C CA . GLY B 1 206 ? 24.234 1.559 -17.281 1 92.75 206 GLY B CA 1
ATOM 7211 C C . GLY B 1 206 ? 25.719 1.253 -17.391 1 92.75 206 GLY B C 1
ATOM 7212 O O . GLY B 1 206 ? 26.109 0.284 -18.047 1 92.75 206 GLY B O 1
ATOM 7213 N N . ARG B 1 207 ? 26.562 2.178 -16.875 1 94 207 ARG B N 1
ATOM 7214 C CA . ARG B 1 207 ? 28.016 2.02 -16.828 1 94 207 ARG B CA 1
ATOM 7215 C C . ARG B 1 207 ? 28.5 1.968 -15.383 1 94 207 ARG B C 1
ATOM 7217 O O . ARG B 1 207 ? 27.922 2.598 -14.5 1 94 207 ARG B O 1
ATOM 7224 N N . ALA B 1 208 ? 29.422 1.142 -15.219 1 95.38 208 ALA B N 1
ATOM 7225 C CA . ALA B 1 208 ? 30.016 1.029 -13.883 1 95.38 208 ALA B CA 1
ATOM 7226 C C . ALA B 1 208 ? 31.5 0.662 -13.977 1 95.38 208 ALA B C 1
ATOM 7228 O O . ALA B 1 208 ? 31.938 0.05 -14.953 1 95.38 208 ALA B O 1
ATOM 7229 N N . ARG B 1 209 ? 32.281 1.179 -13.07 1 95.25 209 ARG B N 1
ATOM 7230 C CA . ARG B 1 209 ? 33.688 0.812 -12.938 1 95.25 209 ARG B CA 1
ATOM 7231 C C . ARG B 1 209 ? 34.094 0.718 -11.469 1 95.25 209 ARG B C 1
ATOM 7233 O O . ARG B 1 209 ? 33.562 1.462 -10.633 1 95.25 209 ARG B O 1
ATOM 7240 N N . GLY B 1 210 ? 34.875 -0.23 -11.195 1 95.19 210 GLY B N 1
ATOM 7241 C CA . GLY B 1 210 ? 35.375 -0.394 -9.836 1 95.19 210 GLY B CA 1
ATOM 7242 C C . GLY B 1 210 ? 36.125 -1.691 -9.617 1 95.19 210 GLY B C 1
ATOM 7243 O O . GLY B 1 210 ? 36.219 -2.516 -10.523 1 95.19 210 GLY B O 1
ATOM 7244 N N . HIS B 1 211 ? 36.688 -1.789 -8.438 1 95.5 211 HIS B N 1
ATOM 7245 C CA . HIS B 1 211 ? 37.375 -3.025 -8.078 1 95.5 211 HIS B CA 1
ATOM 7246 C C . HIS B 1 211 ? 36.375 -4.172 -7.902 1 95.5 211 HIS B C 1
ATOM 7248 O O . HIS B 1 211 ? 35.281 -3.977 -7.379 1 95.5 211 HIS B O 1
ATOM 7254 N N . LEU B 1 212 ? 36.781 -5.328 -8.367 1 96.81 212 LEU B N 1
ATOM 7255 C CA . LEU B 1 212 ? 35.938 -6.504 -8.25 1 96.81 212 LEU B CA 1
ATOM 7256 C C . LEU B 1 212 ? 35.938 -7.031 -6.82 1 96.81 212 LEU B C 1
ATOM 7258 O O . LEU B 1 212 ? 37 -7.246 -6.227 1 96.81 212 LEU B O 1
ATOM 7262 N N . VAL B 1 213 ? 34.75 -7.211 -6.27 1 97.44 213 VAL B N 1
ATOM 7263 C CA . VAL B 1 213 ? 34.562 -7.758 -4.93 1 97.44 213 VAL B CA 1
ATOM 7264 C C . VAL B 1 213 ? 33.562 -8.898 -4.965 1 97.44 213 VAL B C 1
ATOM 7266 O O . VAL B 1 213 ? 32.531 -8.805 -5.621 1 97.44 213 VAL B O 1
ATOM 7269 N N . TYR B 1 214 ? 33.906 -10.008 -4.375 1 97.06 214 TYR B N 1
ATOM 7270 C CA . TYR B 1 214 ? 33 -11.141 -4.273 1 97.06 214 TYR B CA 1
ATOM 7271 C C . TYR B 1 214 ? 32.156 -11.047 -3.008 1 97.06 214 TYR B C 1
ATOM 7273 O O . TYR B 1 214 ? 32.688 -10.906 -1.905 1 97.06 214 TYR B O 1
ATOM 7281 N N . GLY B 1 215 ? 30.781 -11.188 -3.191 1 97 215 GLY B N 1
ATOM 7282 C CA . GLY B 1 215 ? 29.906 -10.969 -2.059 1 97 215 GLY B CA 1
ATOM 7283 C C . GLY B 1 215 ? 29.016 -12.164 -1.746 1 97 215 GLY B C 1
ATOM 7284 O O . GLY B 1 215 ? 27.969 -12.016 -1.123 1 97 215 GLY B O 1
ATOM 7285 N N . PHE B 1 216 ? 29.359 -13.344 -2.281 1 96.12 216 PHE B N 1
ATOM 7286 C CA . PHE B 1 216 ? 28.609 -14.578 -2.029 1 96.12 216 PHE B CA 1
ATOM 7287 C C . PHE B 1 216 ? 27.156 -14.438 -2.469 1 96.12 216 PHE B C 1
ATOM 7289 O O . PHE B 1 216 ? 26.891 -14.148 -3.635 1 96.12 216 PHE B O 1
ATOM 7296 N N . TYR B 1 217 ? 26.203 -14.539 -1.47 1 95.06 217 TYR B N 1
ATOM 7297 C CA . TYR B 1 217 ? 24.797 -14.453 -1.856 1 95.06 217 TYR B CA 1
ATOM 7298 C C . TYR B 1 217 ? 24.266 -13.031 -1.683 1 95.06 217 TYR B C 1
ATOM 7300 O O . TYR B 1 217 ? 23.125 -12.734 -2.021 1 95.06 217 TYR B O 1
ATOM 7308 N N . GLY B 1 218 ? 25.031 -12.141 -1.208 1 94.88 218 GLY B N 1
ATOM 7309 C CA . GLY B 1 218 ? 24.641 -10.75 -1.049 1 94.88 218 GLY B CA 1
ATOM 7310 C C . GLY B 1 218 ? 23.672 -10.539 0.098 1 94.88 218 GLY B C 1
ATOM 7311 O O . GLY B 1 218 ? 22.906 -9.562 0.106 1 94.88 218 GLY B O 1
ATOM 7312 N N . ARG B 1 219 ? 23.656 -11.438 1.089 1 91.88 219 ARG B N 1
ATOM 7313 C CA . ARG B 1 219 ? 22.797 -11.289 2.266 1 91.88 219 ARG B CA 1
ATOM 7314 C C . ARG B 1 219 ? 23.344 -10.219 3.203 1 91.88 219 ARG B C 1
ATOM 7316 O O . ARG B 1 219 ? 24.484 -9.773 3.053 1 91.88 219 ARG B O 1
ATOM 7323 N N . ARG B 1 220 ? 22.516 -9.82 4.117 1 89.19 220 ARG B N 1
ATOM 7324 C CA . ARG B 1 220 ? 22.953 -8.805 5.062 1 89.19 220 ARG B CA 1
ATOM 7325 C C . ARG B 1 220 ? 24.203 -9.242 5.805 1 89.19 220 ARG B C 1
ATOM 7327 O O . ARG B 1 220 ? 25.125 -8.445 6.008 1 89.19 220 ARG B O 1
ATOM 7334 N N . GLN B 1 221 ? 24.266 -10.516 6.195 1 91 221 GLN B N 1
ATOM 7335 C CA . GLN B 1 221 ? 25.422 -11.023 6.914 1 91 221 GLN B CA 1
ATOM 7336 C C . GLN B 1 221 ? 26.656 -11.07 6.008 1 91 221 GLN B C 1
ATOM 7338 O O . GLN B 1 221 ? 27.781 -10.844 6.465 1 91 221 GLN B O 1
ATOM 7343 N N . ASP B 1 222 ? 26.469 -11.367 4.715 1 94.88 222 ASP B N 1
ATOM 7344 C CA . ASP B 1 222 ? 27.578 -11.383 3.768 1 94.88 222 ASP B CA 1
ATOM 7345 C C . ASP B 1 222 ? 28.156 -9.984 3.596 1 94.88 222 ASP B C 1
ATOM 7347 O O . ASP B 1 222 ? 29.391 -9.812 3.625 1 94.88 222 ASP B O 1
ATOM 7351 N N . ILE B 1 223 ? 27.266 -9.023 3.43 1 94.06 223 ILE B N 1
ATOM 7352 C CA . ILE B 1 223 ? 27.688 -7.641 3.281 1 94.06 223 ILE B CA 1
ATOM 7353 C C . ILE B 1 223 ? 28.422 -7.188 4.539 1 94.06 223 ILE B C 1
ATOM 7355 O O . ILE B 1 223 ? 29.438 -6.484 4.457 1 94.06 223 ILE B O 1
ATOM 7359 N N . TYR B 1 224 ? 27.953 -7.637 5.605 1 92 224 TYR B N 1
ATOM 7360 C CA . TYR B 1 224 ? 28.578 -7.301 6.883 1 92 224 TYR B CA 1
ATOM 7361 C C . TYR B 1 224 ? 30 -7.836 6.957 1 92 224 TYR B C 1
ATOM 7363 O O . TYR B 1 224 ? 30.906 -7.145 7.426 1 92 224 TYR B O 1
ATOM 7371 N N . HIS B 1 225 ? 30.25 -9.031 6.543 1 93.12 225 HIS B N 1
ATOM 7372 C CA . HIS B 1 225 ? 31.578 -9.625 6.555 1 93.12 225 HIS B CA 1
ATOM 7373 C C . HIS B 1 225 ? 32.562 -8.828 5.691 1 93.12 225 HIS B C 1
ATOM 7375 O O . HIS B 1 225 ? 33.719 -8.648 6.062 1 93.12 225 HIS B O 1
ATOM 7381 N N . ILE B 1 226 ? 32.062 -8.398 4.598 1 95 226 ILE B N 1
ATOM 7382 C CA . ILE B 1 226 ? 32.938 -7.605 3.719 1 95 226 ILE B CA 1
ATOM 7383 C C . ILE B 1 226 ? 33.25 -6.273 4.387 1 95 226 ILE B C 1
ATOM 738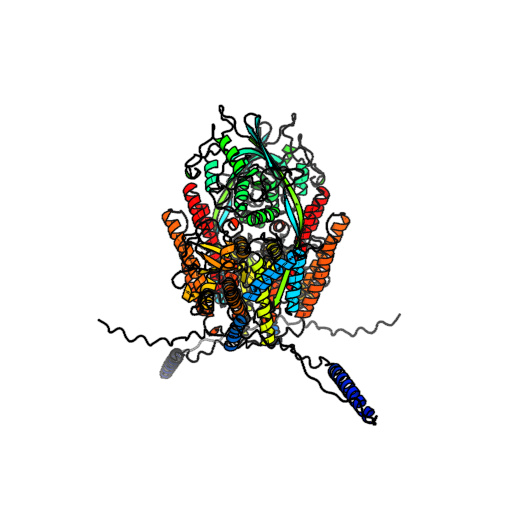5 O O . ILE B 1 226 ? 34.406 -5.832 4.375 1 95 226 ILE B O 1
ATOM 7389 N N . LYS B 1 227 ? 32.281 -5.684 4.98 1 91.19 227 LYS B N 1
ATOM 7390 C CA . LYS B 1 227 ? 32.438 -4.379 5.605 1 91.19 227 LYS B CA 1
ATOM 7391 C C . LYS B 1 227 ? 33.438 -4.461 6.773 1 91.19 227 LYS B C 1
ATOM 7393 O O . LYS B 1 227 ? 34.125 -3.484 7.086 1 91.19 227 LYS B O 1
ATOM 7398 N N . LYS B 1 228 ? 33.531 -5.555 7.406 1 91.06 228 LYS B N 1
ATOM 7399 C CA . LYS B 1 228 ? 34.438 -5.754 8.531 1 91.06 228 LYS B CA 1
ATOM 7400 C C . LYS B 1 228 ? 35.875 -6.027 8.055 1 91.06 228 LYS B C 1
ATOM 7402 O O . LYS B 1 228 ? 36.844 -5.914 8.828 1 91.06 228 LYS B O 1
ATOM 7407 N N . SER B 1 229 ? 35.938 -6.277 6.84 1 91.75 229 SER B N 1
ATOM 7408 C CA . SER B 1 229 ? 37.25 -6.535 6.273 1 91.75 229 SER B CA 1
ATOM 7409 C C . SER B 1 229 ? 37.906 -5.25 5.766 1 91.75 229 SER B C 1
ATOM 7411 O O . SER B 1 229 ? 37.375 -4.156 5.984 1 91.75 229 SER B O 1
ATOM 7413 N N . ILE B 1 230 ? 39.031 -5.41 5.121 1 89.12 230 ILE B N 1
ATOM 7414 C CA . ILE B 1 230 ? 39.781 -4.262 4.617 1 89.12 230 ILE B CA 1
ATOM 7415 C C . ILE B 1 230 ? 39.25 -3.863 3.242 1 89.12 230 ILE B C 1
ATOM 7417 O O . ILE B 1 230 ? 39.656 -2.838 2.691 1 89.12 230 ILE B O 1
ATOM 7421 N N . ILE B 1 231 ? 38.344 -4.641 2.703 1 91.94 231 ILE B N 1
ATOM 7422 C CA . ILE B 1 231 ? 37.812 -4.375 1.38 1 91.94 231 ILE B CA 1
ATOM 7423 C C . ILE B 1 231 ? 36.656 -3.357 1.489 1 91.94 231 ILE B C 1
ATOM 7425 O O . ILE B 1 231 ? 35.781 -3.492 2.336 1 91.94 231 ILE B O 1
ATOM 7429 N N . SER B 1 232 ? 36.688 -2.367 0.643 1 89.12 232 SER B N 1
ATOM 7430 C CA . SER B 1 232 ? 35.656 -1.345 0.621 1 89.12 232 SER B CA 1
ATOM 7431 C C . SER B 1 232 ? 34.562 -1.676 -0.408 1 89.12 232 SER B C 1
ATOM 7433 O O . SER B 1 232 ? 34.875 -2.096 -1.525 1 89.12 232 SER B O 1
ATOM 7435 N N . LEU B 1 233 ? 33.375 -1.495 -0.03 1 92.12 233 LEU B N 1
ATOM 7436 C CA . LEU B 1 233 ? 32.25 -1.762 -0.93 1 92.12 233 LEU B CA 1
ATOM 7437 C C . LEU B 1 233 ? 31.906 -0.528 -1.762 1 92.12 233 LEU B C 1
ATOM 7439 O O . LEU B 1 233 ? 31.266 -0.636 -2.812 1 92.12 233 LEU B O 1
ATOM 7443 N N . LYS B 1 234 ? 32.312 0.56 -1.275 1 85.75 234 LYS B N 1
ATOM 7444 C CA . LYS B 1 234 ? 32 1.798 -1.983 1 85.75 234 LYS B CA 1
ATOM 7445 C C . LYS B 1 234 ? 32.656 1.821 -3.363 1 85.75 234 LYS B C 1
ATOM 7447 O O . LYS B 1 234 ? 33.844 1.575 -3.494 1 85.75 234 LYS B O 1
ATOM 7452 N N . ASN B 1 235 ? 31.891 1.989 -4.418 1 88.19 235 ASN B N 1
ATOM 7453 C CA . ASN B 1 235 ? 32.281 2.145 -5.812 1 88.19 235 ASN B CA 1
ATOM 7454 C C . ASN B 1 235 ? 32.906 0.859 -6.367 1 88.19 235 ASN B C 1
ATOM 7456 O O . ASN B 1 235 ? 33.656 0.894 -7.336 1 88.19 235 ASN B O 1
ATOM 7460 N N . CYS B 1 236 ? 32.656 -0.185 -5.742 1 95.5 236 CYS B N 1
ATOM 7461 C CA . CYS B 1 236 ? 33.156 -1.448 -6.281 1 95.5 236 CYS B CA 1
ATOM 7462 C C . CYS B 1 236 ? 32.125 -2.088 -7.203 1 95.5 236 CYS B C 1
ATOM 7464 O O . CYS B 1 236 ? 31.016 -1.585 -7.332 1 95.5 236 CYS B O 1
ATOM 7466 N N . VAL B 1 237 ? 32.562 -3.09 -7.93 1 97.44 237 VAL B N 1
ATOM 7467 C CA . VAL B 1 237 ? 31.656 -3.977 -8.648 1 97.44 237 VAL B CA 1
ATOM 7468 C C . VAL B 1 237 ? 31.484 -5.285 -7.883 1 97.44 237 VAL B C 1
ATOM 7470 O O . VAL B 1 237 ? 32.469 -6.02 -7.684 1 97.44 237 VAL B O 1
ATOM 7473 N N . LEU B 1 238 ? 30.297 -5.527 -7.484 1 98 238 LEU B N 1
ATOM 7474 C CA . LEU B 1 238 ? 30.016 -6.645 -6.59 1 98 238 LEU B CA 1
ATOM 7475 C C . LEU B 1 238 ? 29.547 -7.867 -7.375 1 98 238 LEU B C 1
ATOM 7477 O O . LEU B 1 238 ? 28.641 -7.77 -8.203 1 98 238 LEU B O 1
ATOM 7481 N N . LEU B 1 239 ? 30.219 -8.984 -7.203 1 97.88 239 LEU B N 1
ATOM 7482 C CA . LEU B 1 239 ? 29.844 -10.258 -7.789 1 97.88 239 LEU B CA 1
ATOM 7483 C C . LEU B 1 239 ? 29.047 -11.102 -6.789 1 97.88 239 LEU B C 1
ATOM 7485 O O . LEU B 1 239 ? 29.562 -11.438 -5.715 1 97.88 239 LEU B O 1
ATOM 7489 N N . LEU B 1 240 ? 27.812 -11.453 -7.148 1 97.38 240 LEU B N 1
ATOM 7490 C CA . LEU B 1 240 ? 26.906 -12.141 -6.223 1 97.38 240 LEU B CA 1
ATOM 7491 C C . LEU B 1 240 ? 26.375 -13.422 -6.84 1 97.38 240 LEU B C 1
ATOM 7493 O O . LEU B 1 240 ? 26.047 -13.453 -8.031 1 97.38 240 LEU B O 1
ATOM 7497 N N . ARG B 1 241 ? 26.234 -14.406 -6.02 1 95 241 ARG B N 1
ATOM 7498 C CA . ARG B 1 241 ? 25.594 -15.664 -6.383 1 95 241 ARG B CA 1
ATOM 7499 C C . ARG B 1 241 ? 24.078 -15.539 -6.309 1 95 241 ARG B C 1
ATOM 7501 O O . ARG B 1 241 ? 23.547 -14.883 -5.41 1 95 241 ARG B O 1
ATOM 7508 N N . LEU B 1 242 ? 23.422 -16.172 -7.27 1 92.75 242 LEU B N 1
ATOM 7509 C CA . LEU B 1 242 ? 21.969 -16.281 -7.141 1 92.75 242 LEU B CA 1
ATOM 7510 C C . LEU B 1 242 ? 21.594 -17.297 -6.062 1 92.75 242 LEU B C 1
ATOM 7512 O O . LEU B 1 242 ? 22.422 -18.125 -5.664 1 92.75 242 LEU B O 1
ATOM 7516 N N . GLY B 1 243 ? 20.375 -17.094 -5.504 1 88.06 243 GLY B N 1
ATOM 7517 C CA . GLY B 1 243 ? 19.859 -18.047 -4.52 1 88.06 243 GLY B CA 1
ATOM 7518 C C . GLY B 1 243 ? 19.766 -17.453 -3.125 1 88.06 243 GLY B C 1
ATOM 7519 O O . GLY B 1 243 ? 20.266 -16.359 -2.871 1 88.06 243 GLY B O 1
ATOM 7520 N N . GLU B 1 244 ? 19.125 -18.078 -2.262 1 84.69 244 GLU B N 1
ATOM 7521 C CA . GLU B 1 244 ? 18.906 -17.781 -0.849 1 84.69 244 GLU B CA 1
ATOM 7522 C C . GLU B 1 244 ? 17.953 -16.609 -0.672 1 84.69 244 GLU B C 1
ATOM 7524 O O . GLU B 1 244 ? 17.016 -16.656 0.133 1 84.69 244 GLU B O 1
ATOM 7529 N N . ILE B 1 245 ? 18.297 -15.445 -1.322 1 86.56 245 ILE B N 1
ATOM 7530 C CA . ILE B 1 245 ? 17.391 -14.305 -1.3 1 86.56 245 ILE B CA 1
ATOM 7531 C C . ILE B 1 245 ? 17.031 -13.898 -2.729 1 86.56 245 ILE B C 1
ATOM 7533 O O . ILE B 1 245 ? 17.688 -14.328 -3.682 1 86.56 245 ILE B O 1
ATOM 7537 N N . SER B 1 246 ? 16.031 -13.133 -2.842 1 85.69 246 SER B N 1
ATOM 7538 C CA . SER B 1 246 ? 15.578 -12.734 -4.168 1 85.69 246 SER B CA 1
ATOM 7539 C C . SER B 1 246 ? 16.578 -11.797 -4.844 1 85.69 246 SER B C 1
ATOM 7541 O O . SER B 1 246 ? 17.359 -11.125 -4.168 1 85.69 246 SER B O 1
ATOM 7543 N N . ILE B 1 247 ? 16.578 -11.758 -6.137 1 91.19 247 ILE B N 1
ATOM 7544 C CA . ILE B 1 247 ? 17.438 -10.883 -6.922 1 91.19 247 ILE B CA 1
ATOM 7545 C C . ILE B 1 247 ? 17.172 -9.422 -6.566 1 91.19 247 ILE B C 1
ATOM 7547 O O . ILE B 1 247 ? 18.094 -8.625 -6.418 1 91.19 247 ILE B O 1
ATOM 7551 N N . ARG B 1 248 ? 15.93 -9.078 -6.406 1 87.62 248 ARG B N 1
ATOM 7552 C CA . ARG B 1 248 ? 15.539 -7.719 -6.047 1 87.62 248 ARG B CA 1
ATOM 7553 C C . ARG B 1 248 ? 16.156 -7.305 -4.715 1 87.62 248 ARG B C 1
ATOM 7555 O O . ARG B 1 248 ? 16.625 -6.176 -4.562 1 87.62 248 ARG B O 1
ATOM 7562 N N . GLU B 1 249 ? 16.094 -8.219 -3.811 1 88.06 249 GLU B N 1
ATOM 7563 C CA . GLU B 1 249 ? 16.672 -7.922 -2.5 1 88.06 249 GLU B CA 1
ATOM 7564 C C . GLU B 1 249 ? 18.188 -7.762 -2.586 1 88.06 249 GLU B C 1
ATOM 7566 O O . GLU B 1 249 ? 18.766 -6.922 -1.896 1 88.06 249 GLU B O 1
ATOM 7571 N N . LYS B 1 250 ? 18.844 -8.555 -3.381 1 93.31 250 LYS B N 1
ATOM 7572 C CA . LYS B 1 250 ? 20.281 -8.438 -3.592 1 93.31 250 LYS B CA 1
ATOM 7573 C C . LYS B 1 250 ? 20.641 -7.047 -4.109 1 93.31 250 LYS B C 1
ATOM 7575 O O . LYS B 1 250 ? 21.578 -6.418 -3.598 1 93.31 250 LYS B O 1
ATOM 7580 N N . ILE B 1 251 ? 19.906 -6.613 -5.078 1 93 251 ILE B N 1
ATOM 7581 C CA . ILE B 1 251 ? 20.172 -5.324 -5.703 1 93 251 ILE B CA 1
ATOM 7582 C C . ILE B 1 251 ? 19.906 -4.199 -4.699 1 93 251 ILE B C 1
ATOM 7584 O O . ILE B 1 251 ? 20.688 -3.256 -4.598 1 93 251 ILE B O 1
ATOM 7588 N N . ARG B 1 252 ? 18.797 -4.324 -3.99 1 87.38 252 ARG B N 1
ATOM 7589 C CA . ARG B 1 252 ? 18.469 -3.314 -2.99 1 87.38 252 ARG B CA 1
ATOM 7590 C C . ARG B 1 252 ? 19.562 -3.191 -1.945 1 87.38 252 ARG B C 1
ATOM 7592 O O . ARG B 1 252 ? 20.031 -2.088 -1.656 1 87.38 252 ARG B O 1
ATOM 7599 N N . LEU B 1 253 ? 20.047 -4.32 -1.319 1 88.38 253 LEU B N 1
ATOM 7600 C CA . LEU B 1 253 ? 21.062 -4.328 -0.272 1 88.38 253 LEU B CA 1
ATOM 7601 C C . LEU B 1 253 ? 22.391 -3.793 -0.797 1 88.38 253 LEU B C 1
ATOM 7603 O O . LEU B 1 253 ? 23.078 -3.029 -0.111 1 88.38 253 LEU B O 1
ATOM 7607 N N . ALA B 1 254 ? 22.719 -4.195 -1.985 1 93 254 ALA B N 1
ATOM 7608 C CA . ALA B 1 254 ? 23.953 -3.709 -2.598 1 93 254 ALA B CA 1
ATOM 7609 C C . ALA B 1 254 ? 23.891 -2.205 -2.846 1 93 254 ALA B C 1
ATOM 7611 O O . ALA B 1 254 ? 24.875 -1.492 -2.643 1 93 254 ALA B O 1
ATOM 7612 N N . SER B 1 255 ? 22.75 -1.758 -3.316 1 85.69 255 SER B N 1
ATOM 7613 C CA . SER B 1 255 ? 22.578 -0.342 -3.617 1 85.69 255 SER B CA 1
ATOM 7614 C C . SER B 1 255 ? 22.719 0.512 -2.361 1 85.69 255 SER B C 1
ATOM 7616 O O . SER B 1 255 ? 23.188 1.651 -2.434 1 85.69 255 SER B O 1
ATOM 7618 N N . LEU B 1 256 ? 22.375 -0.022 -1.244 1 79.19 256 LEU B N 1
ATOM 7619 C CA . LEU B 1 256 ? 22.5 0.701 0.018 1 79.19 256 LEU B CA 1
ATOM 7620 C C . LEU B 1 256 ? 23.953 0.948 0.372 1 79.19 256 LEU B C 1
ATOM 7622 O O . LEU B 1 256 ? 24.266 1.851 1.152 1 79.19 256 LEU B O 1
ATOM 7626 N N . GLU B 1 257 ? 24.891 0.14 -0.179 1 86 257 GLU B N 1
ATOM 7627 C CA . GLU B 1 257 ? 26.312 0.253 0.122 1 86 257 GLU B CA 1
ATOM 7628 C C . GLU B 1 257 ? 27.031 1.07 -0.943 1 86 257 GLU B C 1
ATOM 7630 O O . GLU B 1 257 ? 28.266 1.118 -0.964 1 86 257 GLU B O 1
ATOM 7635 N N . SER B 1 258 ? 26.359 1.65 -1.863 1 81.44 258 SER B N 1
ATOM 7636 C CA . SER B 1 258 ? 26.875 2.527 -2.908 1 81.44 258 SER B CA 1
ATOM 7637 C C . SER B 1 258 ? 27.844 1.787 -3.818 1 81.44 258 SER B C 1
ATOM 7639 O O . SER B 1 258 ? 28.938 2.285 -4.102 1 81.44 258 SER B O 1
ATOM 7641 N N . VAL B 1 259 ? 27.547 0.612 -4.141 1 92.94 259 VAL B N 1
ATOM 7642 C CA . VAL B 1 259 ? 28.344 -0.114 -5.117 1 92.94 259 VAL B CA 1
ATOM 7643 C C . VAL B 1 259 ? 28.172 0.51 -6.5 1 92.94 259 VAL B C 1
ATOM 7645 O O . VAL B 1 259 ? 27.172 1.193 -6.758 1 92.94 259 VAL B O 1
ATOM 7648 N N . SER B 1 260 ? 29.156 0.312 -7.328 1 93.5 260 SER B N 1
ATOM 7649 C CA . SER B 1 260 ? 29.094 0.904 -8.664 1 93.5 260 SER B CA 1
ATOM 7650 C C . SER B 1 260 ? 28.328 0.012 -9.633 1 93.5 260 SER B C 1
ATOM 7652 O O . SER B 1 260 ? 27.672 0.506 -10.555 1 93.5 260 SER B O 1
ATOM 7654 N N . GLY B 1 261 ? 28.391 -1.266 -9.469 1 96.81 261 GLY B N 1
ATOM 7655 C CA . GLY B 1 261 ? 27.734 -2.242 -10.32 1 96.81 261 GLY B CA 1
ATOM 7656 C C . GLY B 1 261 ? 27.594 -3.604 -9.672 1 96.81 261 GLY B C 1
ATOM 7657 O O . GLY B 1 261 ? 28.219 -3.877 -8.641 1 96.81 261 GLY B O 1
ATOM 7658 N N . ILE B 1 262 ? 26.734 -4.402 -10.234 1 98.06 262 ILE B N 1
ATOM 7659 C CA . ILE B 1 262 ? 26.484 -5.719 -9.664 1 98.06 262 ILE B CA 1
ATOM 7660 C C . ILE B 1 262 ? 26.531 -6.777 -10.766 1 98.06 262 ILE B C 1
ATOM 7662 O O . ILE B 1 262 ? 25.906 -6.613 -11.82 1 98.06 262 ILE B O 1
ATOM 7666 N N . LEU B 1 263 ? 27.281 -7.766 -10.562 1 97.5 263 LEU B N 1
ATOM 7667 C CA . LEU B 1 263 ? 27.297 -8.961 -11.398 1 97.5 263 LEU B CA 1
ATOM 7668 C C . LEU B 1 263 ? 26.656 -10.141 -10.672 1 97.5 263 LEU B C 1
ATOM 7670 O O . LEU B 1 263 ? 26.953 -10.398 -9.508 1 97.5 263 LEU B O 1
ATOM 7674 N N . LEU B 1 264 ? 25.734 -10.766 -11.344 1 96.75 264 LEU B N 1
ATOM 7675 C CA . LEU B 1 264 ? 25.047 -11.93 -10.781 1 96.75 264 LEU B CA 1
ATOM 7676 C C . LEU B 1 264 ? 25.453 -13.203 -11.531 1 96.75 264 LEU B C 1
ATOM 7678 O O . LEU B 1 264 ? 25.781 -13.148 -12.719 1 96.75 264 LEU B O 1
ATOM 7682 N N . TYR B 1 265 ? 25.422 -14.289 -10.844 1 93.94 265 TYR B N 1
ATOM 7683 C CA . TYR B 1 265 ? 25.672 -15.555 -11.531 1 93.94 265 TYR B CA 1
ATOM 7684 C C . TYR B 1 265 ? 25 -16.719 -10.805 1 93.94 265 TYR B C 1
ATOM 7686 O O . TYR B 1 265 ? 24.719 -16.625 -9.609 1 93.94 265 TYR B O 1
ATOM 7694 N N . GLN B 1 266 ? 24.703 -17.719 -11.57 1 90.44 266 GLN B N 1
ATOM 7695 C CA . GLN B 1 266 ? 24.141 -18.938 -11.023 1 90.44 266 GLN B CA 1
ATOM 7696 C C . GLN B 1 266 ? 25.219 -19.984 -10.766 1 90.44 266 GLN B C 1
ATOM 7698 O O . GLN B 1 266 ? 25.875 -20.438 -11.703 1 90.44 266 GLN B O 1
ATOM 7703 N N . ASP B 1 267 ? 25.297 -20.328 -9.539 1 88.19 267 ASP B N 1
ATOM 7704 C CA . ASP B 1 267 ? 26.234 -21.391 -9.211 1 88.19 267 ASP B CA 1
ATOM 7705 C C . ASP B 1 267 ? 25.656 -22.766 -9.562 1 88.19 267 ASP B C 1
ATOM 7707 O O . ASP B 1 267 ? 24.531 -23.094 -9.18 1 88.19 267 ASP B O 1
ATOM 7711 N N . PRO B 1 268 ? 26.375 -23.516 -10.234 1 82.19 268 PRO B N 1
ATOM 7712 C CA . PRO B 1 268 ? 25.891 -24.828 -10.633 1 82.19 268 PRO B CA 1
ATOM 7713 C C . PRO B 1 268 ? 25.547 -25.719 -9.438 1 82.19 268 PRO B C 1
ATOM 7715 O O . PRO B 1 268 ? 24.781 -26.672 -9.578 1 82.19 268 PRO B O 1
ATOM 7718 N N . ALA B 1 269 ? 26.109 -25.406 -8.297 1 81.25 269 ALA B N 1
ATOM 7719 C CA . ALA B 1 269 ? 25.859 -26.203 -7.105 1 81.25 269 ALA B CA 1
ATOM 7720 C C . ALA B 1 269 ? 24.469 -25.906 -6.531 1 81.25 269 ALA B C 1
ATOM 7722 O O . ALA B 1 269 ? 23.938 -26.688 -5.742 1 81.25 269 ALA B O 1
ATOM 7723 N N . ASP B 1 270 ? 23.938 -24.828 -6.91 1 82 270 ASP B N 1
ATOM 7724 C CA . ASP B 1 270 ? 22.641 -24.406 -6.395 1 82 270 ASP B CA 1
ATOM 7725 C C . ASP B 1 270 ? 21.516 -24.781 -7.371 1 82 270 ASP B C 1
ATOM 7727 O O . ASP B 1 270 ? 21.781 -25.062 -8.547 1 82 270 ASP B O 1
ATOM 7731 N N . SER B 1 271 ? 20.281 -24.875 -6.766 1 72.69 271 SER B N 1
ATOM 7732 C CA . SER B 1 271 ? 19.125 -25.062 -7.645 1 72.69 271 SER B CA 1
ATOM 7733 C C . SER B 1 271 ? 18.969 -23.906 -8.625 1 72.69 271 SER B C 1
ATOM 7735 O O . SER B 1 271 ? 18.953 -22.75 -8.227 1 72.69 271 SER B O 1
ATOM 7737 N N . ALA B 1 272 ? 18.906 -24.312 -9.836 1 74.25 272 ALA B N 1
ATOM 7738 C CA . ALA B 1 272 ? 18.891 -23.297 -10.891 1 74.25 272 ALA B CA 1
ATOM 7739 C C . ALA B 1 272 ? 17.516 -22.656 -11.016 1 74.25 272 ALA B C 1
ATOM 7741 O O . ALA B 1 272 ? 16.484 -23.344 -10.914 1 74.25 272 ALA B O 1
ATOM 7742 N N . MET B 1 273 ? 17.516 -21.422 -11.141 1 77.94 273 MET B N 1
ATOM 7743 C CA . MET B 1 273 ? 16.297 -20.734 -11.555 1 77.94 273 MET B CA 1
ATOM 7744 C C . MET B 1 273 ? 15.961 -21.031 -13.008 1 77.94 273 MET B C 1
ATOM 7746 O O . MET B 1 273 ? 16.859 -21.109 -13.852 1 77.94 273 MET B O 1
ATOM 7750 N N . SER B 1 274 ? 14.656 -21.188 -13.258 1 75.12 274 SER B N 1
ATOM 7751 C CA . SER B 1 274 ? 14.234 -21.453 -14.625 1 75.12 274 SER B CA 1
ATOM 7752 C C . SER B 1 274 ? 14.336 -20.203 -15.484 1 75.12 274 SER B C 1
ATOM 7754 O O . SER B 1 274 ? 14.422 -19.094 -14.961 1 75.12 274 SER B O 1
ATOM 7756 N N . LEU B 1 275 ? 14.422 -20.422 -16.719 1 77.38 275 LEU B N 1
ATOM 7757 C CA . LEU B 1 275 ? 14.461 -19.312 -17.656 1 77.38 275 LEU B CA 1
ATOM 7758 C C . LEU B 1 275 ? 13.242 -18.422 -17.5 1 77.38 275 LEU B C 1
ATOM 7760 O O . LEU B 1 275 ? 13.352 -17.188 -17.578 1 77.38 275 LEU B O 1
ATOM 7764 N N . HIS B 1 276 ? 12.094 -19.031 -17.25 1 76.75 276 HIS B N 1
ATOM 7765 C CA . HIS B 1 276 ? 10.867 -18.25 -17.125 1 76.75 276 HIS B CA 1
ATOM 7766 C C . HIS B 1 276 ? 10.891 -17.391 -15.867 1 76.75 276 HIS B C 1
ATOM 7768 O O . HIS B 1 276 ? 10.367 -16.281 -15.867 1 76.75 276 HIS B O 1
ATOM 7774 N N . GLU B 1 277 ? 11.453 -17.938 -14.867 1 80.69 277 GLU B N 1
ATOM 7775 C CA . GLU B 1 277 ? 11.594 -17.156 -13.633 1 80.69 277 GLU B CA 1
ATOM 7776 C C . GLU B 1 277 ? 12.5 -15.945 -13.844 1 80.69 277 GLU B C 1
ATOM 7778 O O . GLU B 1 277 ? 12.195 -14.852 -13.367 1 80.69 277 GLU B O 1
ATOM 7783 N N . LEU B 1 278 ? 13.594 -16.188 -14.547 1 85.19 278 LEU B N 1
ATOM 7784 C CA . LEU B 1 278 ? 14.539 -15.109 -14.82 1 85.19 278 LEU B CA 1
ATOM 7785 C C . LEU B 1 278 ? 13.906 -14.031 -15.695 1 85.19 278 LEU B C 1
ATOM 7787 O O . LEU B 1 278 ? 14.125 -12.836 -15.484 1 85.19 278 LEU B O 1
ATOM 7791 N N . GLU B 1 279 ? 13.148 -14.5 -16.641 1 83.75 279 GLU B N 1
ATOM 7792 C CA . GLU B 1 279 ? 12.445 -13.562 -17.516 1 83.75 279 GLU B CA 1
ATOM 7793 C C . GLU B 1 279 ? 11.453 -12.711 -16.719 1 83.75 279 GLU B C 1
ATOM 7795 O O . GLU B 1 279 ? 11.312 -11.516 -16.984 1 83.75 279 GLU B O 1
ATOM 7800 N N . SER B 1 280 ? 10.82 -13.398 -15.852 1 84.12 280 SER B N 1
ATOM 7801 C CA . SER B 1 280 ? 9.867 -12.688 -15.016 1 84.12 280 SER B CA 1
ATOM 7802 C C . SER B 1 280 ? 10.555 -11.625 -14.164 1 84.12 280 SER B C 1
ATOM 7804 O O . SER B 1 280 ? 10.047 -10.516 -14.016 1 84.12 280 SER B O 1
ATOM 7806 N N . VAL B 1 281 ? 11.672 -11.961 -13.648 1 86.88 281 VAL B N 1
ATOM 7807 C CA . VAL B 1 281 ? 12.43 -11.023 -12.828 1 86.88 281 VAL B CA 1
ATOM 7808 C C . VAL B 1 281 ? 12.891 -9.844 -13.672 1 86.88 281 VAL B C 1
ATOM 7810 O O . VAL B 1 281 ? 12.797 -8.688 -13.25 1 86.88 281 VAL B O 1
ATOM 7813 N N . ALA B 1 282 ? 13.43 -10.156 -14.844 1 88.62 282 ALA B N 1
ATOM 7814 C CA . ALA B 1 282 ? 13.883 -9.109 -15.75 1 88.62 282 ALA B CA 1
ATOM 7815 C C . ALA B 1 282 ? 12.742 -8.141 -16.078 1 88.62 282 ALA B C 1
ATOM 7817 O O . ALA B 1 282 ? 12.953 -6.93 -16.141 1 88.62 282 ALA B O 1
ATOM 7818 N N . TYR B 1 283 ? 11.609 -8.75 -16.234 1 87.12 283 TYR B N 1
ATOM 7819 C CA . TYR B 1 283 ? 10.438 -7.953 -16.578 1 87.12 283 TYR B CA 1
ATOM 7820 C C . TYR B 1 283 ? 10.055 -7.039 -15.414 1 87.12 283 TYR B C 1
ATOM 7822 O O . TYR B 1 283 ? 9.672 -5.887 -15.625 1 87.12 283 TYR B O 1
ATOM 7830 N N . GLU B 1 284 ? 10.133 -7.457 -14.242 1 83.81 284 GLU B N 1
ATOM 7831 C CA . GLU B 1 284 ? 9.727 -6.695 -13.062 1 83.81 284 GLU B CA 1
ATOM 7832 C C . GLU B 1 284 ? 10.75 -5.613 -12.727 1 83.81 284 GLU B C 1
ATOM 7834 O O . GLU B 1 284 ? 10.398 -4.566 -12.188 1 83.81 284 GLU B O 1
ATOM 7839 N N . LEU B 1 285 ? 11.992 -5.84 -13.023 1 86.75 285 LEU B N 1
ATOM 7840 C CA . LEU B 1 285 ? 13.07 -4.914 -12.68 1 86.75 285 LEU B CA 1
ATOM 7841 C C . LEU B 1 285 ? 12.93 -3.604 -13.445 1 86.75 285 LEU B C 1
ATOM 7843 O O . LEU B 1 285 ? 13.398 -2.559 -12.992 1 86.75 285 LEU B O 1
ATOM 7847 N N . LYS B 1 286 ? 12.297 -3.676 -14.531 1 79.75 286 LYS B N 1
ATOM 7848 C CA . LYS B 1 286 ? 12.133 -2.48 -15.359 1 79.75 286 LYS B CA 1
ATOM 7849 C C . LYS B 1 286 ? 11.336 -1.407 -14.609 1 79.75 286 LYS B C 1
ATOM 7851 O O . LYS B 1 286 ? 11.539 -0.213 -14.844 1 79.75 286 LYS B O 1
ATOM 7856 N N . ASP B 1 287 ? 10.477 -1.838 -13.773 1 74.12 287 ASP B N 1
ATOM 7857 C CA . ASP B 1 287 ? 9.586 -0.911 -13.078 1 74.12 287 ASP B CA 1
ATOM 7858 C C . ASP B 1 287 ? 10.203 -0.45 -11.758 1 74.12 287 ASP B C 1
ATOM 7860 O O . ASP B 1 287 ? 9.641 0.4 -11.062 1 74.12 287 ASP B O 1
ATOM 7864 N N . GLU B 1 288 ? 11.328 -1 -11.469 1 75.56 288 GLU B N 1
ATOM 7865 C CA . GLU B 1 288 ? 11.984 -0.635 -10.219 1 75.56 288 GLU B CA 1
ATOM 7866 C C . GLU B 1 288 ? 12.961 0.521 -10.43 1 75.56 288 GLU B C 1
ATOM 7868 O O . GLU B 1 288 ? 13.5 0.698 -11.523 1 75.56 288 GLU B O 1
ATOM 7873 N N . ASN B 1 289 ? 13.07 1.43 -9.516 1 71.25 289 ASN B N 1
ATOM 7874 C CA . ASN B 1 289 ? 13.93 2.604 -9.633 1 71.25 289 ASN B CA 1
ATOM 7875 C C . ASN B 1 289 ? 15.328 2.326 -9.086 1 71.25 289 ASN B C 1
ATOM 7877 O O . ASN B 1 289 ? 15.844 3.092 -8.273 1 71.25 289 ASN B O 1
ATOM 7881 N N . PHE B 1 290 ? 15.891 1.168 -9.688 1 78.5 290 PHE B N 1
ATOM 7882 C CA . PHE B 1 290 ? 17.281 0.897 -9.32 1 78.5 290 PHE B CA 1
ATOM 7883 C C . PHE B 1 290 ? 18.234 1.662 -10.227 1 78.5 290 PHE B C 1
ATOM 7885 O O . PHE B 1 290 ? 18.031 1.722 -11.445 1 78.5 290 PHE B O 1
ATOM 7892 N N . HIS B 1 291 ? 19.25 2.318 -9.695 1 77.81 291 HIS B N 1
ATOM 7893 C CA . HIS B 1 291 ? 20.172 3.131 -10.484 1 77.81 291 HIS B CA 1
ATOM 7894 C C . HIS B 1 291 ? 21.547 2.467 -10.586 1 77.81 291 HIS B C 1
ATOM 7896 O O . HIS B 1 291 ? 22.5 3.092 -11.031 1 77.81 291 HIS B O 1
ATOM 7902 N N . VAL B 1 292 ? 21.672 1.233 -10.227 1 89.81 292 VAL B N 1
ATOM 7903 C CA . VAL B 1 292 ? 22.938 0.492 -10.305 1 89.81 292 VAL B CA 1
ATOM 7904 C C . VAL B 1 292 ? 22.859 -0.516 -11.453 1 89.81 292 VAL B C 1
ATOM 7906 O O . VAL B 1 292 ? 21.922 -1.307 -11.539 1 89.81 292 VAL B O 1
ATOM 7909 N N . PRO B 1 293 ? 23.828 -0.48 -12.336 1 94.81 293 PRO B N 1
ATOM 7910 C CA . PRO B 1 293 ? 23.828 -1.463 -13.422 1 94.81 293 PRO B CA 1
ATOM 7911 C C . PRO B 1 293 ? 23.984 -2.898 -12.922 1 94.81 293 PRO B C 1
ATOM 7913 O O . PRO B 1 293 ? 24.734 -3.15 -11.984 1 94.81 293 PRO B O 1
ATOM 7916 N N . VAL B 1 294 ? 23.25 -3.773 -13.539 1 96.56 294 VAL B N 1
ATOM 7917 C CA . VAL B 1 294 ? 23.25 -5.184 -13.164 1 96.56 294 VAL B CA 1
ATOM 7918 C C . VAL B 1 294 ? 23.375 -6.047 -14.422 1 96.56 294 VAL B C 1
ATOM 7920 O O . VAL B 1 294 ? 22.781 -5.738 -15.453 1 96.56 294 VAL B O 1
ATOM 7923 N N . GLN B 1 295 ? 24.188 -7.09 -14.359 1 95.5 295 GLN B N 1
ATOM 7924 C CA . GLN B 1 295 ? 24.281 -8.055 -15.445 1 95.5 295 GLN B CA 1
ATOM 7925 C C . GLN B 1 295 ? 24.422 -9.477 -14.914 1 95.5 295 GLN B C 1
ATOM 7927 O O . GLN B 1 295 ? 25.281 -9.75 -14.07 1 95.5 295 GLN B O 1
ATOM 7932 N N . LEU B 1 296 ? 23.516 -10.312 -15.328 1 94.81 296 LEU B N 1
ATOM 7933 C CA . LEU B 1 296 ? 23.688 -11.742 -15.07 1 94.81 296 LEU B CA 1
ATOM 7934 C C . LEU B 1 296 ? 24.719 -12.336 -16.016 1 94.81 296 LEU B C 1
ATOM 7936 O O . LEU B 1 296 ? 24.609 -12.211 -17.234 1 94.81 296 LEU B O 1
ATOM 7940 N N . VAL B 1 297 ? 25.75 -12.922 -15.469 1 93.69 297 VAL B N 1
ATOM 7941 C CA . VAL B 1 297 ? 26.828 -13.516 -16.25 1 93.69 297 VAL B CA 1
ATOM 7942 C C . VAL B 1 297 ? 26.781 -15.039 -16.125 1 93.69 297 VAL B C 1
ATOM 7944 O O . VAL B 1 297 ? 26.047 -15.57 -15.289 1 93.69 297 VAL B O 1
ATOM 7947 N N . THR B 1 298 ? 27.469 -15.695 -17 1 90.12 298 THR B N 1
ATOM 7948 C CA . THR B 1 298 ? 27.484 -17.156 -16.969 1 90.12 298 THR B CA 1
ATOM 7949 C C . THR B 1 298 ? 28.328 -17.672 -15.82 1 90.12 298 THR B C 1
ATOM 7951 O O . THR B 1 298 ? 29.188 -16.953 -15.297 1 90.12 298 THR B O 1
ATOM 7954 N N . SER B 1 299 ? 28.062 -18.906 -15.453 1 89.62 299 SER B N 1
ATOM 7955 C CA . SER B 1 299 ? 28.844 -19.547 -14.398 1 89.62 299 SER B CA 1
ATOM 7956 C C . SER B 1 299 ? 30.312 -19.656 -14.797 1 89.62 299 SER B C 1
ATOM 7958 O O . SER B 1 299 ? 31.203 -19.531 -13.953 1 89.62 299 SER B O 1
ATOM 7960 N N . SER B 1 300 ? 30.578 -19.938 -16.031 1 89.5 300 SER B N 1
ATOM 7961 C CA . SER B 1 300 ? 31.953 -20.047 -16.516 1 89.5 300 SER B CA 1
ATOM 7962 C C . SER B 1 300 ? 32.688 -18.719 -16.375 1 89.5 300 SER B C 1
ATOM 7964 O O . SER B 1 300 ? 33.844 -18.688 -15.914 1 89.5 300 SER B O 1
ATOM 7966 N N . ASP B 1 301 ? 32.031 -17.719 -16.75 1 92.31 301 ASP B N 1
ATOM 7967 C CA . ASP B 1 301 ? 32.625 -16.391 -16.688 1 92.31 301 ASP B CA 1
ATOM 7968 C C . ASP B 1 301 ? 32.875 -15.977 -15.234 1 92.31 301 ASP B C 1
ATOM 7970 O O . ASP B 1 301 ? 33.938 -15.414 -14.914 1 92.31 301 ASP B O 1
ATOM 7974 N N . SER B 1 302 ? 31.922 -16.203 -14.422 1 92.38 302 SER B N 1
ATOM 7975 C CA . SER B 1 302 ? 32.094 -15.852 -13.016 1 92.38 302 SER B CA 1
ATOM 7976 C C . SER B 1 302 ? 33.25 -16.609 -12.383 1 92.38 302 SER B C 1
ATOM 7978 O O . SER B 1 302 ? 33.969 -16.062 -11.555 1 92.38 302 SER B O 1
ATOM 7980 N N . ASN B 1 303 ? 33.406 -17.859 -12.75 1 90.81 303 ASN B N 1
ATOM 7981 C CA . ASN B 1 303 ? 34.5 -18.641 -12.219 1 90.81 303 ASN B CA 1
ATOM 7982 C C . ASN B 1 303 ? 35.875 -18.062 -12.648 1 90.81 303 ASN B C 1
ATOM 7984 O O . ASN B 1 303 ? 36.812 -18.094 -11.875 1 90.81 303 ASN B O 1
ATOM 7988 N N . ARG B 1 304 ? 35.969 -17.656 -13.836 1 93.81 304 ARG B N 1
ATOM 7989 C CA . ARG B 1 304 ? 37.188 -17.016 -14.305 1 93.81 304 ARG B CA 1
ATOM 7990 C C . ARG B 1 304 ? 37.469 -15.75 -13.5 1 93.81 304 ARG B C 1
ATOM 7992 O O . ARG B 1 304 ? 38.625 -15.484 -13.148 1 93.81 304 ARG B O 1
ATOM 7999 N N . MET B 1 305 ? 36.469 -15 -13.242 1 94.69 305 MET B N 1
ATOM 8000 C CA . MET B 1 305 ? 36.625 -13.781 -12.461 1 94.69 305 MET B CA 1
ATOM 8001 C C . MET B 1 305 ? 37.062 -14.109 -11.039 1 94.69 305 MET B C 1
ATOM 8003 O O . MET B 1 305 ? 37.938 -13.438 -10.492 1 94.69 305 MET B O 1
ATOM 8007 N N . LEU B 1 306 ? 36.5 -15.109 -10.516 1 93.62 306 LEU B N 1
ATOM 8008 C CA . LEU B 1 306 ? 36.844 -15.492 -9.141 1 93.62 306 LEU B CA 1
ATOM 8009 C C . LEU B 1 306 ? 38.281 -15.961 -9.031 1 93.62 306 LEU B C 1
ATOM 8011 O O . LEU B 1 306 ? 38.938 -15.734 -8.016 1 93.62 306 LEU B O 1
ATOM 8015 N N . ARG B 1 307 ? 38.75 -16.578 -10.023 1 91.81 307 ARG B N 1
ATOM 8016 C CA . ARG B 1 307 ? 40.156 -17.047 -10.031 1 91.81 307 ARG B CA 1
ATOM 8017 C C . ARG B 1 307 ? 41.125 -15.867 -9.969 1 91.81 307 ARG B C 1
ATOM 8019 O O . ARG B 1 307 ? 42.188 -15.969 -9.383 1 91.81 307 ARG B O 1
ATOM 8026 N N . GLU B 1 308 ? 40.719 -14.797 -10.555 1 92.56 308 GLU B N 1
ATOM 8027 C CA . GLU B 1 308 ? 41.562 -13.617 -10.602 1 92.56 308 GLU B CA 1
ATOM 8028 C C . GLU B 1 308 ? 41.688 -12.953 -9.227 1 92.56 308 GLU B C 1
ATOM 8030 O O . GLU B 1 308 ? 42.531 -12.094 -9.016 1 92.56 308 GLU B O 1
ATOM 8035 N N . LEU B 1 309 ? 40.875 -13.383 -8.297 1 94 309 LEU B N 1
ATOM 8036 C CA . LEU B 1 309 ? 40.875 -12.789 -6.965 1 94 309 LEU B CA 1
ATOM 8037 C C . LEU B 1 309 ? 41.75 -13.594 -6.016 1 94 309 LEU B C 1
ATOM 8039 O O . LEU B 1 309 ? 42 -13.172 -4.887 1 94 309 LEU B O 1
ATOM 8043 N N . ARG B 1 310 ? 42.281 -14.664 -6.434 1 90.5 310 ARG B N 1
ATOM 8044 C CA . ARG B 1 310 ? 42.969 -15.609 -5.555 1 90.5 310 ARG B CA 1
ATOM 8045 C C . ARG B 1 310 ? 44.281 -15.047 -5.094 1 90.5 310 ARG B C 1
ATOM 8047 O O . ARG B 1 310 ? 44.594 -15.008 -3.896 1 90.5 310 ARG B O 1
ATOM 8054 N N . ASP B 1 311 ? 45.031 -14.594 -6.062 1 88.5 311 ASP B N 1
ATOM 8055 C CA . ASP B 1 311 ? 46.375 -14.086 -5.715 1 88.5 311 ASP B CA 1
ATOM 8056 C C . ASP B 1 311 ? 46.25 -12.742 -4.996 1 88.5 311 ASP B C 1
ATOM 8058 O O . ASP B 1 311 ? 45.812 -11.75 -5.578 1 88.5 311 ASP B O 1
ATOM 8062 N N . GLY B 1 312 ? 46.656 -12.727 -3.695 1 89.31 312 GLY B N 1
ATOM 8063 C CA . GLY B 1 312 ? 46.625 -11.492 -2.928 1 89.31 312 GLY B CA 1
ATOM 8064 C C . GLY B 1 312 ? 45.25 -11.164 -2.379 1 89.31 312 GLY B C 1
ATOM 8065 O O . GLY B 1 312 ? 45.031 -10.078 -1.82 1 89.31 312 GLY B O 1
ATOM 8066 N N . GLY B 1 313 ? 44.406 -12.07 -2.578 1 93 313 GLY B N 1
ATOM 8067 C CA . GLY B 1 313 ? 43.031 -11.805 -2.16 1 93 313 GLY B CA 1
ATOM 8068 C C . GLY B 1 313 ? 42.812 -11.992 -0.67 1 93 313 GLY B C 1
ATOM 8069 O O . GLY B 1 313 ? 43.5 -12.789 -0.031 1 93 313 GLY B O 1
ATOM 8070 N N . VAL B 1 314 ? 41.875 -11.18 -0.108 1 94.06 314 VAL B N 1
ATOM 8071 C CA . VAL B 1 314 ? 41.469 -11.344 1.279 1 94.06 314 VAL B CA 1
ATOM 8072 C C . VAL B 1 314 ? 40.562 -12.578 1.411 1 94.06 314 VAL B C 1
ATOM 8074 O O . VAL B 1 314 ? 39.594 -12.727 0.678 1 94.06 314 VAL B O 1
ATOM 8077 N N . ILE B 1 315 ? 40.906 -13.406 2.324 1 91.88 315 ILE B N 1
ATOM 8078 C CA . ILE B 1 315 ? 40.219 -14.68 2.482 1 91.88 315 ILE B CA 1
ATOM 8079 C C . ILE B 1 315 ? 38.781 -14.43 2.988 1 91.88 315 ILE B C 1
ATOM 8081 O O . ILE B 1 315 ? 38.594 -13.625 3.898 1 91.88 315 ILE B O 1
ATOM 8085 N N . ALA B 1 316 ? 37.844 -15.109 2.336 1 94.25 316 ALA B N 1
ATOM 8086 C CA . ALA B 1 316 ? 36.438 -15.023 2.729 1 94.25 316 ALA B CA 1
ATOM 8087 C C . ALA B 1 316 ? 36.156 -15.945 3.904 1 94.25 316 ALA B C 1
ATOM 8089 O O . ALA B 1 316 ? 36.969 -16.812 4.242 1 94.25 316 ALA B O 1
ATOM 8090 N N . PRO B 1 317 ? 35 -15.781 4.531 1 91.62 317 PRO B N 1
ATOM 8091 C CA . PRO B 1 317 ? 34.594 -16.688 5.609 1 91.62 317 PRO B CA 1
ATOM 8092 C C . PRO B 1 317 ? 34.5 -18.141 5.152 1 91.62 317 PRO B C 1
ATOM 8094 O O . PRO B 1 317 ? 34.25 -18.406 3.979 1 91.62 317 PRO B O 1
ATOM 8097 N N . ASP B 1 318 ? 34.594 -19.031 6.031 1 90 318 ASP B N 1
ATOM 8098 C CA . ASP B 1 318 ? 34.594 -20.453 5.746 1 90 318 ASP B CA 1
ATOM 8099 C C . ASP B 1 318 ? 33.281 -20.906 5.105 1 90 318 ASP B C 1
ATOM 8101 O O . ASP B 1 318 ? 33.281 -21.812 4.27 1 90 318 ASP B O 1
ATOM 8105 N N . GLU B 1 319 ? 32.25 -20.25 5.453 1 88.81 319 GLU B N 1
ATOM 8106 C CA . GLU B 1 319 ? 30.938 -20.578 4.934 1 88.81 319 GLU B CA 1
ATOM 8107 C C . GLU B 1 319 ? 30.875 -20.406 3.418 1 88.81 319 GLU B C 1
ATOM 8109 O O . GLU B 1 319 ? 30.047 -21.016 2.748 1 88.81 319 GLU B O 1
ATOM 8114 N N . TRP B 1 320 ? 31.812 -19.578 2.883 1 92.94 320 TRP B N 1
ATOM 8115 C CA . TRP B 1 320 ? 31.734 -19.234 1.464 1 92.94 320 TRP B CA 1
ATOM 8116 C C . TRP B 1 320 ? 32.5 -20.266 0.624 1 92.94 320 TRP B C 1
ATOM 8118 O O . TRP B 1 320 ? 32.5 -20.188 -0.608 1 92.94 320 TRP B O 1
ATOM 8128 N N . ALA B 1 321 ? 33.094 -21.156 1.296 1 87.75 321 ALA B N 1
ATOM 8129 C CA . ALA B 1 321 ? 33.906 -22.141 0.596 1 87.75 321 ALA B CA 1
ATOM 8130 C C . ALA B 1 321 ? 33.062 -23.031 -0.302 1 87.75 321 ALA B C 1
ATOM 8132 O O . ALA B 1 321 ? 31.859 -23.219 -0.041 1 87.75 321 ALA B O 1
ATOM 8133 N N . SER B 1 322 ? 33.656 -23.438 -1.384 1 80.69 322 SER B N 1
ATOM 8134 C CA . SER B 1 322 ? 32.938 -24.328 -2.305 1 80.69 322 SER B CA 1
ATOM 8135 C C . SER B 1 322 ? 32.688 -25.688 -1.677 1 80.69 322 SER B C 1
ATOM 8137 O O . SER B 1 322 ? 33.219 -25.984 -0.603 1 80.69 322 SER B O 1
ATOM 8139 N N . GLU B 1 323 ? 31.859 -26.406 -2.361 1 75.38 323 GLU B N 1
ATOM 8140 C CA . GLU B 1 323 ? 31.562 -27.766 -1.897 1 75.38 323 GLU B CA 1
ATOM 8141 C C . GLU B 1 323 ? 32.812 -28.609 -1.851 1 75.38 323 GLU B C 1
ATOM 8143 O O . GLU B 1 323 ? 32.938 -29.531 -1.028 1 75.38 323 GLU B O 1
ATOM 8148 N N . THR B 1 324 ? 33.844 -28.203 -2.738 1 75.31 324 THR B N 1
ATOM 8149 C CA . THR B 1 324 ? 35.062 -28.953 -2.797 1 75.31 324 THR B CA 1
ATOM 8150 C C . THR B 1 324 ? 36.062 -28.453 -1.75 1 75.31 324 THR B C 1
ATOM 8152 O O . THR B 1 324 ? 37.188 -28.969 -1.644 1 75.31 324 THR B O 1
ATOM 8155 N N . GLY B 1 325 ? 35.594 -27.5 -1.005 1 75.12 325 GLY B N 1
ATOM 8156 C CA . GLY B 1 325 ? 36.438 -27.016 0.084 1 75.12 325 GLY B CA 1
ATOM 8157 C C . GLY B 1 325 ? 37.375 -25.906 -0.341 1 75.12 325 GLY B C 1
ATOM 8158 O O . GLY B 1 325 ? 38.219 -25.453 0.449 1 75.12 325 GLY B O 1
ATOM 8159 N N . GLU B 1 326 ? 37.312 -25.531 -1.533 1 82.38 326 GLU B N 1
ATOM 8160 C CA . GLU B 1 326 ? 38.188 -24.453 -1.994 1 82.38 326 GLU B CA 1
ATOM 8161 C C . GLU B 1 326 ? 37.781 -23.109 -1.394 1 82.38 326 GLU B C 1
ATOM 8163 O O . GLU B 1 326 ? 36.594 -22.766 -1.385 1 82.38 326 GLU B O 1
ATOM 8168 N N . ARG B 1 327 ? 38.781 -22.469 -0.955 1 87.31 327 ARG B N 1
ATOM 8169 C CA . ARG B 1 327 ? 38.531 -21.188 -0.305 1 87.31 327 ARG B CA 1
ATOM 8170 C C . ARG B 1 327 ? 38.125 -20.125 -1.324 1 87.31 327 ARG B C 1
ATOM 8172 O O . ARG B 1 327 ? 38.562 -20.172 -2.477 1 87.31 327 ARG B O 1
ATOM 8179 N N . SER B 1 328 ? 37.281 -19.266 -0.847 1 91.06 328 SER B N 1
ATOM 8180 C CA . SER B 1 328 ? 36.906 -18.109 -1.649 1 91.06 328 SER B CA 1
ATOM 8181 C C . SER B 1 328 ? 37.562 -16.828 -1.152 1 91.06 328 SER B C 1
ATOM 8183 O O . SER B 1 328 ? 38.094 -16.797 -0.031 1 91.06 328 SER B O 1
ATOM 8185 N N . TYR B 1 329 ? 37.656 -15.898 -2.066 1 92 329 TYR B N 1
ATOM 8186 C CA . TYR B 1 329 ? 38.312 -14.641 -1.752 1 92 329 TYR B CA 1
ATOM 8187 C C . TYR B 1 329 ? 37.406 -13.453 -2.014 1 92 329 TYR B C 1
ATOM 8189 O O . TYR B 1 329 ? 36.688 -13.43 -3.014 1 92 329 TYR B O 1
ATOM 8197 N N . LEU B 1 330 ? 37.438 -12.516 -1.141 1 90.88 330 LEU B N 1
ATOM 8198 C CA . LEU B 1 330 ? 36.562 -11.344 -1.214 1 90.88 330 LEU B CA 1
ATOM 8199 C C . LEU B 1 330 ? 37 -10.406 -2.328 1 90.88 330 LEU B C 1
ATOM 8201 O O . LEU B 1 330 ? 36.188 -9.906 -3.102 1 90.88 330 LEU B O 1
ATOM 8205 N N . GLY B 1 331 ? 38.219 -10.031 -2.32 1 89.19 331 GLY B N 1
ATOM 8206 C CA . GLY B 1 331 ? 38.844 -9.07 -3.203 1 89.19 331 GLY B CA 1
ATOM 8207 C C . GLY B 1 331 ? 40.312 -8.82 -2.854 1 89.19 331 GLY B C 1
ATOM 8208 O O . GLY B 1 331 ? 40.844 -9.461 -1.956 1 89.19 331 GLY B O 1
ATOM 8209 N N . ILE B 1 332 ? 40.875 -8 -3.693 1 84.5 332 ILE B N 1
ATOM 8210 C CA . ILE B 1 332 ? 42.25 -7.609 -3.463 1 84.5 332 ILE B CA 1
ATOM 8211 C C . ILE B 1 332 ? 42.312 -6.152 -3.008 1 84.5 332 ILE B C 1
ATOM 8213 O O . ILE B 1 332 ? 41.688 -5.281 -3.613 1 84.5 332 ILE B O 1
ATOM 8217 N N . ASN B 1 333 ? 42.938 -5.961 -1.879 1 85.44 333 ASN B N 1
ATOM 8218 C CA . ASN B 1 333 ? 43.125 -4.598 -1.393 1 85.44 333 ASN B CA 1
ATOM 8219 C C . ASN B 1 333 ? 43.812 -3.719 -2.428 1 85.44 333 ASN B C 1
ATOM 8221 O O . ASN B 1 333 ? 44.906 -4.059 -2.91 1 85.44 333 ASN B O 1
ATOM 8225 N N . PRO B 1 334 ? 43.219 -2.631 -2.695 1 80.31 334 PRO B N 1
ATOM 8226 C CA . PRO B 1 334 ? 43.812 -1.775 -3.727 1 80.31 334 PRO B CA 1
ATOM 8227 C C . PRO B 1 334 ? 45.219 -1.261 -3.34 1 80.31 334 PRO B C 1
ATOM 8229 O O . PRO B 1 334 ? 46 -0.885 -4.211 1 80.31 334 PRO B O 1
ATOM 8232 N N . ASN B 1 335 ? 45.438 -1.243 -2.088 1 79.81 335 ASN B N 1
ATOM 8233 C CA . ASN B 1 335 ? 46.719 -0.749 -1.623 1 79.81 335 ASN B CA 1
ATOM 8234 C C . ASN B 1 335 ? 47.75 -1.874 -1.516 1 79.81 335 ASN B C 1
ATOM 8236 O O . ASN B 1 335 ? 48.875 -1.666 -1.011 1 79.81 335 ASN B O 1
ATOM 8240 N N . ASN B 1 336 ? 47.375 -3.02 -2.021 1 81.12 336 ASN B N 1
ATOM 8241 C CA . ASN B 1 336 ? 48.312 -4.137 -2.004 1 81.12 336 ASN B CA 1
ATOM 8242 C C . ASN B 1 336 ? 49.5 -3.891 -2.934 1 81.12 336 ASN B C 1
ATOM 8244 O O . ASN B 1 336 ? 49.312 -3.639 -4.125 1 81.12 336 ASN B O 1
ATOM 8248 N N . ALA B 1 337 ? 50.594 -3.902 -2.545 1 77.62 337 ALA B N 1
ATOM 8249 C CA . ALA B 1 337 ? 51.812 -3.553 -3.271 1 77.62 337 ALA B CA 1
ATOM 8250 C C . ALA B 1 337 ? 52.25 -4.691 -4.191 1 77.62 337 ALA B C 1
ATOM 8252 O O . ALA B 1 337 ? 52.875 -4.453 -5.227 1 77.62 337 ALA B O 1
ATOM 8253 N N . THR B 1 338 ? 51.969 -5.883 -3.891 1 83.56 338 THR B N 1
ATOM 8254 C CA . THR B 1 338 ? 52.5 -7.055 -4.578 1 83.56 338 THR B CA 1
ATOM 8255 C C . THR B 1 338 ? 51.531 -7.531 -5.656 1 83.56 338 THR B C 1
ATOM 8257 O O . THR B 1 338 ? 51.938 -7.926 -6.746 1 83.56 338 THR B O 1
ATOM 8260 N N . PHE B 1 339 ? 50.281 -7.484 -5.301 1 86.81 339 PHE B N 1
ATOM 8261 C CA . PHE B 1 339 ? 49.312 -8.039 -6.207 1 86.81 339 PHE B CA 1
ATOM 8262 C C . PHE B 1 339 ? 48.344 -6.957 -6.695 1 86.81 339 PHE B C 1
ATOM 8264 O O . PHE B 1 339 ? 47.688 -6.289 -5.887 1 86.81 339 PHE B O 1
ATOM 8271 N N . PRO B 1 340 ? 48.312 -6.859 -8.016 1 87.31 340 PRO B N 1
ATOM 8272 C CA . PRO B 1 340 ? 47.406 -5.836 -8.539 1 87.31 340 PRO B CA 1
ATOM 8273 C C . PRO B 1 340 ? 45.938 -6.18 -8.312 1 87.31 340 PRO B C 1
ATOM 8275 O O . PRO B 1 340 ? 45.531 -7.348 -8.391 1 87.31 340 PRO B O 1
ATOM 8278 N N . ALA B 1 341 ? 45.156 -5.172 -8.031 1 89.25 341 ALA B N 1
ATOM 8279 C CA . ALA B 1 341 ? 43.719 -5.348 -7.828 1 89.25 341 ALA B CA 1
ATOM 8280 C C . ALA B 1 341 ? 43.031 -5.574 -9.156 1 89.25 341 ALA B C 1
ATOM 8282 O O . ALA B 1 341 ? 43.469 -5.102 -10.203 1 89.25 341 ALA B O 1
ATOM 8283 N N . ALA B 1 342 ? 42 -6.438 -9.125 1 93.31 342 ALA B N 1
ATOM 8284 C CA . ALA B 1 342 ? 41.156 -6.672 -10.297 1 93.31 342 ALA B CA 1
ATOM 8285 C C . ALA B 1 342 ? 40.156 -5.531 -10.484 1 93.31 342 ALA B C 1
ATOM 8287 O O . ALA B 1 342 ? 39.406 -5.207 -9.578 1 93.31 342 ALA B O 1
ATOM 8288 N N . PHE B 1 343 ? 40.281 -4.93 -11.617 1 95.19 343 PHE B N 1
ATOM 8289 C CA . PHE B 1 343 ? 39.438 -3.775 -11.93 1 95.19 343 PHE B CA 1
ATOM 8290 C C . PHE B 1 343 ? 38.438 -4.102 -13.055 1 95.19 343 PHE B C 1
ATOM 8292 O O . PHE B 1 343 ? 38.844 -4.641 -14.086 1 95.19 343 PHE B O 1
ATOM 8299 N N . VAL B 1 344 ? 37.125 -3.809 -12.773 1 97.19 344 VAL B N 1
ATOM 8300 C CA . VAL B 1 344 ? 36.094 -4.16 -13.734 1 97.19 344 VAL B CA 1
ATOM 8301 C C . VAL B 1 344 ? 35.469 -2.889 -14.328 1 97.19 344 VAL B C 1
ATOM 8303 O O . VAL B 1 344 ? 35.219 -1.926 -13.602 1 97.19 344 VAL B O 1
ATOM 8306 N N . GLU B 1 345 ? 35.375 -2.863 -15.562 1 97.25 345 GLU B N 1
ATOM 8307 C CA . GLU B 1 345 ? 34.562 -1.891 -16.297 1 97.25 345 GLU B CA 1
ATOM 8308 C C . GLU B 1 345 ? 33.406 -2.568 -17.031 1 97.25 345 GLU B C 1
ATOM 8310 O O . GLU B 1 345 ? 33.625 -3.51 -17.797 1 97.25 345 GLU B O 1
ATOM 8315 N N . MET B 1 346 ? 32.188 -2.082 -16.75 1 96.19 346 MET B N 1
ATOM 8316 C CA . MET B 1 346 ? 31.078 -2.748 -17.406 1 96.19 346 MET B CA 1
ATOM 8317 C C . MET B 1 346 ? 30.141 -1.729 -18.047 1 96.19 346 MET B C 1
ATOM 8319 O O . MET B 1 346 ? 29.906 -0.651 -17.5 1 96.19 346 MET B O 1
ATOM 8323 N N . LYS B 1 347 ? 29.781 -2.023 -19.203 1 95.75 347 LYS B N 1
ATOM 8324 C CA . LYS B 1 347 ? 28.75 -1.335 -19.984 1 95.75 347 LYS B CA 1
ATOM 8325 C C . LYS B 1 347 ? 27.594 -2.275 -20.328 1 95.75 347 LYS B C 1
ATOM 8327 O O . LYS B 1 347 ? 27.75 -3.164 -21.172 1 95.75 347 LYS B O 1
ATOM 8332 N N . VAL B 1 348 ? 26.469 -2.029 -19.656 1 95.19 348 VAL B N 1
ATOM 8333 C CA . VAL B 1 348 ? 25.312 -2.92 -19.828 1 95.19 348 VAL B CA 1
ATOM 8334 C C . VAL B 1 348 ? 24.281 -2.256 -20.719 1 95.19 348 VAL B C 1
ATOM 8336 O O . VAL B 1 348 ? 23.812 -1.154 -20.422 1 95.19 348 VAL B O 1
ATOM 8339 N N . ASN B 1 349 ? 23.953 -2.947 -21.75 1 92.69 349 ASN B N 1
ATOM 8340 C CA . ASN B 1 349 ? 22.969 -2.43 -22.703 1 92.69 349 ASN B CA 1
ATOM 8341 C C . ASN B 1 349 ? 21.734 -3.328 -22.781 1 92.69 349 ASN B C 1
ATOM 8343 O O . ASN B 1 349 ? 21.859 -4.547 -22.938 1 92.69 349 ASN B O 1
ATOM 8347 N N . VAL B 1 350 ? 20.578 -2.729 -22.594 1 90.94 350 VAL B N 1
ATOM 8348 C CA . VAL B 1 350 ? 19.297 -3.426 -22.672 1 90.94 350 VAL B CA 1
ATOM 8349 C C . VAL B 1 350 ? 18.375 -2.707 -23.656 1 90.94 350 VAL B C 1
ATOM 8351 O O . VAL B 1 350 ? 18.375 -1.477 -23.719 1 90.94 350 VAL B O 1
ATOM 8354 N N . ILE B 1 351 ? 17.734 -3.471 -24.484 1 88.75 351 ILE B N 1
ATOM 8355 C CA . ILE B 1 351 ? 16.734 -2.902 -25.375 1 88.75 351 ILE B CA 1
ATOM 8356 C C . ILE B 1 351 ? 15.328 -3.285 -24.906 1 88.75 351 ILE B C 1
ATOM 8358 O O . ILE B 1 351 ? 15.125 -4.383 -24.375 1 88.75 351 ILE B O 1
ATOM 8362 N N . TYR B 1 352 ? 14.453 -2.375 -25.031 1 87.19 352 TYR B N 1
ATOM 8363 C CA . TYR B 1 352 ? 13.055 -2.615 -24.688 1 87.19 352 TYR B CA 1
ATOM 8364 C C . TYR B 1 352 ? 12.195 -2.707 -25.938 1 87.19 352 TYR B C 1
ATOM 8366 O O . TYR B 1 352 ? 12.117 -1.758 -26.719 1 87.19 352 TYR B O 1
ATOM 8374 N N . THR B 1 353 ? 11.625 -3.881 -26.125 1 87.5 353 THR B N 1
ATOM 8375 C CA . THR B 1 353 ? 10.75 -4.098 -27.266 1 87.5 353 THR B CA 1
ATOM 8376 C C . THR B 1 353 ? 9.281 -4.066 -26.828 1 87.5 353 THR B C 1
ATOM 8378 O O . THR B 1 353 ? 8.93 -4.59 -25.781 1 87.5 353 THR B O 1
ATOM 8381 N N . GLN B 1 354 ? 8.477 -3.426 -27.641 1 88.12 354 GLN B N 1
ATOM 8382 C CA . GLN B 1 354 ? 7.055 -3.357 -27.328 1 88.12 354 GLN B CA 1
ATOM 8383 C C . GLN B 1 354 ? 6.34 -4.645 -27.734 1 88.12 354 GLN B C 1
ATOM 8385 O O . GLN B 1 354 ? 6.59 -5.18 -28.828 1 88.12 354 GLN B O 1
ATOM 8390 N N . GLU B 1 355 ? 5.617 -5.227 -26.844 1 87.06 355 GLU B N 1
ATOM 8391 C CA . GLU B 1 355 ? 4.801 -6.418 -27.078 1 87.06 355 GLU B CA 1
ATOM 8392 C C . GLU B 1 355 ? 3.373 -6.211 -26.578 1 87.06 355 GLU B C 1
ATOM 8394 O O . GLU B 1 355 ? 3.143 -5.492 -25.609 1 87.06 355 GLU B O 1
ATOM 8399 N N . THR B 1 356 ? 2.461 -6.762 -27.344 1 89.75 356 THR B N 1
ATOM 8400 C CA . THR B 1 356 ? 1.072 -6.738 -26.891 1 89.75 356 THR B CA 1
ATOM 8401 C C . THR B 1 356 ? 0.694 -8.062 -26.234 1 89.75 356 THR B C 1
ATOM 8403 O O . THR B 1 356 ? 0.841 -9.125 -26.844 1 89.75 356 THR B O 1
ATOM 8406 N N . ILE B 1 357 ? 0.286 -7.992 -25.031 1 91.94 357 ILE B N 1
ATOM 8407 C CA . ILE B 1 357 ? -0.157 -9.148 -24.25 1 91.94 357 ILE B CA 1
ATOM 8408 C C . ILE B 1 357 ? -1.681 -9.148 -24.156 1 91.94 357 ILE B C 1
ATOM 8410 O O . ILE B 1 357 ? -2.287 -8.109 -23.891 1 91.94 357 ILE B O 1
ATOM 8414 N N . SER B 1 358 ? -2.285 -10.305 -24.375 1 94.38 358 SER B N 1
ATOM 8415 C CA . SER B 1 358 ? -3.74 -10.398 -24.344 1 94.38 358 SER B CA 1
ATOM 8416 C C . SER B 1 358 ? -4.199 -11.406 -23.281 1 94.38 358 SER B C 1
ATOM 8418 O O . SER B 1 358 ? -3.717 -12.539 -23.25 1 94.38 358 SER B O 1
ATOM 8420 N N . ASN B 1 359 ? -5.035 -10.969 -22.391 1 96.06 359 ASN B N 1
ATOM 8421 C CA . ASN B 1 359 ? -5.734 -11.828 -21.438 1 96.06 359 ASN B CA 1
ATOM 8422 C C . ASN B 1 359 ? -7.164 -12.109 -21.891 1 96.06 359 ASN B C 1
ATOM 8424 O O . ASN B 1 359 ? -7.844 -11.219 -22.406 1 96.06 359 ASN B O 1
ATOM 8428 N N . VAL B 1 360 ? -7.621 -13.344 -21.766 1 97.06 360 VAL B N 1
ATOM 8429 C CA . VAL B 1 360 ? -9.016 -13.688 -22.031 1 97.06 360 VAL B CA 1
ATOM 8430 C C . VAL B 1 360 ? -9.703 -14.094 -20.734 1 97.06 360 VAL B C 1
ATOM 8432 O O . VAL B 1 360 ? -9.211 -14.945 -20 1 97.06 360 VAL B O 1
ATOM 8435 N N . MET B 1 361 ? -10.797 -13.438 -20.453 1 97.31 361 MET B N 1
ATOM 8436 C CA . MET B 1 361 ? -11.523 -13.711 -19.219 1 97.31 361 MET B CA 1
ATOM 8437 C C . MET B 1 361 ? -13 -13.992 -19.5 1 97.31 361 MET B C 1
ATOM 8439 O O . MET B 1 361 ? -13.625 -13.289 -20.297 1 97.31 361 MET B O 1
ATOM 8443 N N . GLY B 1 362 ? -13.547 -15.062 -18.953 1 98.12 362 GLY B N 1
ATOM 8444 C CA . GLY B 1 362 ? -14.961 -15.391 -18.938 1 98.12 362 GLY B CA 1
ATOM 8445 C C . GLY B 1 362 ? -15.562 -15.383 -17.547 1 98.12 362 GLY B C 1
ATOM 8446 O O . GLY B 1 362 ? -14.984 -15.938 -16.609 1 98.12 362 GLY B O 1
ATOM 8447 N N . THR B 1 363 ? -16.719 -14.711 -17.438 1 96.88 363 THR B N 1
ATOM 8448 C CA . THR B 1 363 ? -17.281 -14.484 -16.109 1 96.88 363 THR B CA 1
ATOM 8449 C C . THR B 1 363 ? -18.688 -15.078 -16 1 96.88 363 THR B C 1
ATOM 8451 O O . THR B 1 363 ? -19.484 -14.961 -16.938 1 96.88 363 THR B O 1
ATOM 8454 N N . ILE B 1 364 ? -18.969 -15.852 -14.961 1 96.56 364 ILE B N 1
ATOM 8455 C CA . ILE B 1 364 ? -20.297 -16.141 -14.461 1 96.56 364 ILE B CA 1
ATOM 8456 C C . ILE B 1 364 ? -20.578 -15.312 -13.203 1 96.56 364 ILE B C 1
ATOM 8458 O O . ILE B 1 364 ? -19.859 -15.43 -12.211 1 96.56 364 ILE B O 1
ATOM 8462 N N . TYR B 1 365 ? -21.547 -14.445 -13.234 1 93.81 365 TYR B N 1
ATOM 8463 C CA . TYR B 1 365 ? -21.859 -13.594 -12.094 1 93.81 365 TYR B CA 1
ATOM 8464 C C . TYR B 1 365 ? -22.656 -14.344 -11.039 1 93.81 365 TYR B C 1
ATOM 8466 O O . TYR B 1 365 ? -23.422 -15.25 -11.367 1 93.81 365 TYR B O 1
ATOM 8474 N N . GLY B 1 366 ? -22.422 -13.969 -9.82 1 92.56 366 GLY B N 1
ATOM 8475 C CA . GLY B 1 366 ? -23.266 -14.469 -8.75 1 92.56 366 GLY B CA 1
ATOM 8476 C C . GLY B 1 366 ? -24.609 -13.773 -8.672 1 92.56 366 GLY B C 1
ATOM 8477 O O . GLY B 1 366 ? -24.734 -12.602 -9.039 1 92.56 366 GLY B O 1
ATOM 8478 N N . ASP B 1 367 ? -25.516 -14.43 -8.094 1 88.5 367 ASP B N 1
ATOM 8479 C CA . ASP B 1 367 ? -26.859 -13.891 -8.016 1 88.5 367 ASP B CA 1
ATOM 8480 C C . ASP B 1 367 ? -27.016 -12.961 -6.82 1 88.5 367 ASP B C 1
ATOM 8482 O O . ASP B 1 367 ? -27.781 -11.992 -6.871 1 88.5 367 ASP B O 1
ATOM 8486 N N . MET B 1 368 ? -26.297 -13.281 -5.777 1 86.88 368 MET B N 1
ATOM 8487 C CA . MET B 1 368 ? -26.484 -12.516 -4.551 1 86.88 368 MET B CA 1
ATOM 8488 C C . MET B 1 368 ? -25.375 -11.492 -4.371 1 86.88 368 MET B C 1
ATOM 8490 O O . MET B 1 368 ? -25.625 -10.336 -4.031 1 86.88 368 MET B O 1
ATOM 8494 N N . GLU B 1 369 ? -24.219 -11.953 -4.539 1 91.06 369 GLU B N 1
ATOM 8495 C CA . GLU B 1 369 ? -23.047 -11.094 -4.422 1 91.06 369 GLU B CA 1
ATOM 8496 C C . GLU B 1 369 ? -22.281 -11.023 -5.738 1 91.06 369 GLU B C 1
ATOM 8498 O O . GLU B 1 369 ? -21.156 -11.531 -5.84 1 91.06 369 GLU B O 1
ATOM 8503 N N . SER B 1 370 ? -22.797 -10.305 -6.656 1 89.81 370 SER B N 1
ATOM 8504 C CA . SER B 1 370 ? -22.266 -10.258 -8.016 1 89.81 370 SER B CA 1
ATOM 8505 C C . SER B 1 370 ? -20.938 -9.531 -8.062 1 89.81 370 SER B C 1
ATOM 8507 O O . SER B 1 370 ? -20.219 -9.594 -9.078 1 89.81 370 SER B O 1
ATOM 8509 N N . ASP B 1 371 ? -20.516 -8.945 -6.934 1 90.81 371 ASP B N 1
ATOM 8510 C CA . ASP B 1 371 ? -19.25 -8.211 -6.883 1 90.81 371 ASP B CA 1
ATOM 8511 C C . ASP B 1 371 ? -18.125 -9.094 -6.363 1 90.81 371 ASP B C 1
ATOM 8513 O O . ASP B 1 371 ? -16.984 -8.648 -6.254 1 90.81 371 ASP B O 1
ATOM 8517 N N . ARG B 1 372 ? -18.375 -10.281 -6.02 1 94.56 372 ARG B N 1
ATOM 8518 C CA . ARG B 1 372 ? -17.359 -11.18 -5.477 1 94.56 372 ARG B CA 1
ATOM 8519 C C . ARG B 1 372 ? -17.125 -12.367 -6.406 1 94.56 372 ARG B C 1
ATOM 8521 O O . ARG B 1 372 ? -18.078 -12.922 -6.965 1 94.56 372 ARG B O 1
ATOM 8528 N N . PHE B 1 373 ? -15.766 -12.758 -6.535 1 96.44 373 PHE B N 1
ATOM 8529 C CA . PHE B 1 373 ? -15.43 -13.789 -7.508 1 96.44 373 PHE B CA 1
ATOM 8530 C C . PHE B 1 373 ? -14.406 -14.758 -6.941 1 96.44 373 PHE B C 1
ATOM 8532 O O . PHE B 1 373 ? -13.5 -14.352 -6.211 1 96.44 373 PHE B O 1
ATOM 8539 N N . VAL B 1 374 ? -14.586 -16.016 -7.27 1 98.06 374 VAL B N 1
ATOM 8540 C CA . VAL B 1 374 ? -13.445 -16.922 -7.34 1 98.06 374 VAL B CA 1
ATOM 8541 C C . VAL B 1 374 ? -12.75 -16.781 -8.688 1 98.06 374 VAL B C 1
ATOM 8543 O O . VAL B 1 374 ? -13.398 -16.828 -9.734 1 98.06 374 VAL B O 1
ATOM 8546 N N . VAL B 1 375 ? -11.477 -16.562 -8.688 1 97.81 375 VAL B N 1
ATOM 8547 C CA . VAL B 1 375 ? -10.734 -16.422 -9.938 1 97.81 375 VAL B CA 1
ATOM 8548 C C . VAL B 1 375 ? -9.953 -17.703 -10.219 1 97.81 375 VAL B C 1
ATOM 8550 O O . VAL B 1 375 ? -9.148 -18.141 -9.398 1 97.81 375 VAL B O 1
ATOM 8553 N N . ILE B 1 376 ? -10.242 -18.281 -11.297 1 97.81 376 ILE B N 1
ATOM 8554 C CA . ILE B 1 376 ? -9.539 -19.484 -11.766 1 97.81 376 ILE B CA 1
ATOM 8555 C C . ILE B 1 376 ? -8.68 -19.125 -12.969 1 97.81 376 ILE B C 1
ATOM 8557 O O . ILE B 1 376 ? -9.188 -18.688 -14.008 1 97.81 376 ILE B O 1
ATOM 8561 N N . GLY B 1 377 ? -7.398 -19.312 -12.805 1 95.25 377 GLY B N 1
ATOM 8562 C CA . GLY B 1 377 ? -6.516 -18.828 -13.852 1 95.25 377 GLY B CA 1
ATOM 8563 C C . GLY B 1 377 ? -5.523 -19.859 -14.336 1 95.25 377 GLY B C 1
ATOM 8564 O O . GLY B 1 377 ? -5.098 -20.734 -13.57 1 95.25 377 GLY B O 1
ATOM 8565 N N . ALA B 1 378 ? -5.156 -19.797 -15.664 1 92.31 378 ALA B N 1
ATOM 8566 C CA . ALA B 1 378 ? -4.105 -20.578 -16.297 1 92.31 378 ALA B CA 1
ATOM 8567 C C . ALA B 1 378 ? -3.236 -19.719 -17.203 1 92.31 378 ALA B C 1
ATOM 8569 O O . ALA B 1 378 ? -3.742 -18.812 -17.891 1 92.31 378 ALA B O 1
ATOM 8570 N N . VAL B 1 379 ? -1.995 -19.984 -17.172 1 88.12 379 VAL B N 1
ATOM 8571 C CA . VAL B 1 379 ? -1.078 -19.266 -18.047 1 88.12 379 VAL B CA 1
ATOM 8572 C C . VAL B 1 379 ? -1.044 -19.953 -19.422 1 88.12 379 VAL B C 1
ATOM 8574 O O . VAL B 1 379 ? -0.986 -21.188 -19.5 1 88.12 379 VAL B O 1
ATOM 8577 N N . ARG B 1 380 ? -1.104 -19.078 -20.453 1 84.31 380 ARG B N 1
ATOM 8578 C CA . ARG B 1 380 ? -1.081 -19.594 -21.812 1 84.31 380 ARG B CA 1
ATOM 8579 C C . ARG B 1 380 ? 0.35 -19.75 -22.312 1 84.31 380 ARG B C 1
ATOM 8581 O O . ARG B 1 380 ? 1.154 -18.812 -22.219 1 84.31 380 ARG B O 1
ATOM 8588 N N . ASP B 1 381 ? 0.784 -20.891 -22.578 1 67.62 381 ASP B N 1
ATOM 8589 C CA . ASP B 1 381 ? 2.139 -21.125 -23.078 1 67.62 381 ASP B CA 1
ATOM 8590 C C . ASP B 1 381 ? 2.25 -20.812 -24.562 1 67.62 381 ASP B C 1
ATOM 8592 O O . ASP B 1 381 ? 1.52 -21.375 -25.375 1 67.62 381 ASP B O 1
ATOM 8596 N N . GLU B 1 382 ? 2.881 -19.688 -25.047 1 58.34 382 GLU B N 1
ATOM 8597 C CA . GLU B 1 382 ? 3.027 -19.297 -26.453 1 58.34 382 GLU B CA 1
ATOM 8598 C C . GLU B 1 382 ? 4.008 -20.219 -27.172 1 58.34 382 GLU B C 1
ATOM 8600 O O . GLU B 1 382 ? 4.113 -20.172 -28.406 1 58.34 382 GLU B O 1
ATOM 8605 N N . SER B 1 383 ? 5.027 -20.641 -26.5 1 52.81 383 SER B N 1
ATOM 8606 C CA . SER B 1 383 ? 6.117 -21.25 -27.25 1 52.81 383 SER B CA 1
ATOM 8607 C C . SER B 1 383 ? 5.633 -22.469 -28.031 1 52.81 383 SER B C 1
ATOM 8609 O O . SER B 1 383 ? 4.508 -22.922 -27.844 1 52.81 383 SER B O 1
ATOM 8611 N N . VAL B 1 384 ? 6.59 -23.641 -28.188 1 43.56 384 VAL B N 1
ATOM 8612 C CA . VAL B 1 384 ? 7.078 -24.672 -29.094 1 43.56 384 VAL B CA 1
ATOM 8613 C C . VAL B 1 384 ? 6.098 -25.844 -29.125 1 43.56 384 VAL B C 1
ATOM 8615 O O . VAL B 1 384 ? 5.418 -26.109 -28.125 1 43.56 384 VAL B O 1
ATOM 8618 N N . ALA B 1 385 ? 5.758 -26.422 -30.297 1 39.88 385 ALA B N 1
ATOM 8619 C CA . ALA B 1 385 ? 5.156 -27.641 -30.812 1 39.88 385 ALA B CA 1
ATOM 8620 C C . ALA B 1 385 ? 5.227 -28.766 -29.766 1 39.88 385 ALA B C 1
ATOM 8622 O O . ALA B 1 385 ? 4.504 -29.75 -29.859 1 39.88 385 ALA B O 1
ATOM 8623 N N . GLY B 1 386 ? 6.605 -29.172 -29.469 1 36.19 386 GLY B N 1
ATOM 8624 C CA . GLY B 1 386 ? 6.832 -30.531 -29.016 1 36.19 386 GLY B CA 1
ATOM 8625 C C . GLY B 1 386 ? 6.227 -30.812 -27.656 1 36.19 386 GLY B C 1
ATOM 8626 O O . GLY B 1 386 ? 5.266 -31.578 -27.531 1 36.19 386 GLY B O 1
ATOM 8627 N N . GLY B 1 387 ? 7.172 -31.062 -26.609 1 37.16 387 GLY B N 1
ATOM 8628 C CA . GLY B 1 387 ? 7.117 -32.031 -25.531 1 37.16 387 GLY B CA 1
ATOM 8629 C C . GLY B 1 387 ? 6.105 -31.703 -24.453 1 37.16 387 GLY B C 1
ATOM 8630 O O . GLY B 1 387 ? 5.445 -32.594 -23.906 1 37.16 387 GLY B O 1
ATOM 8631 N N . SER B 1 388 ? 6.336 -30.562 -23.516 1 40.66 388 SER B N 1
ATOM 8632 C CA . SER B 1 388 ? 6.113 -30.656 -22.078 1 40.66 388 SER B CA 1
ATOM 8633 C C . SER B 1 388 ? 4.688 -30.25 -21.719 1 40.66 388 SER B C 1
ATOM 8635 O O . SER B 1 388 ? 3.971 -29.672 -22.531 1 40.66 388 SER B O 1
ATOM 8637 N N . ASP B 1 389 ? 4.199 -30.406 -20.281 1 46.59 389 ASP B N 1
ATOM 8638 C CA . ASP B 1 389 ? 3.178 -30.312 -19.25 1 46.59 389 ASP B CA 1
ATOM 8639 C C . ASP B 1 389 ? 2.396 -29 -19.375 1 46.59 389 ASP B C 1
ATOM 8641 O O . ASP B 1 389 ? 1.421 -28.781 -18.641 1 46.59 389 ASP B O 1
ATOM 8645 N N . LEU B 1 390 ? 2.82 -27.953 -20.125 1 48.41 390 LEU B N 1
ATOM 8646 C CA . LEU B 1 390 ? 2.391 -26.594 -19.859 1 48.41 390 LEU B CA 1
ATOM 8647 C C . LEU B 1 390 ? 1.028 -26.312 -20.5 1 48.41 390 LEU B C 1
ATOM 8649 O O . LEU B 1 390 ? 0.241 -25.531 -19.969 1 48.41 390 LEU B O 1
ATOM 8653 N N . ASP B 1 391 ? 0.444 -26.984 -21.609 1 60.09 391 ASP B N 1
ATOM 8654 C CA . ASP B 1 391 ? -0.832 -26.547 -22.172 1 60.09 391 ASP B CA 1
ATOM 8655 C C . ASP B 1 391 ? -2.002 -27.219 -21.453 1 60.09 391 ASP B C 1
ATOM 8657 O O . ASP B 1 391 ? -3.158 -27.062 -21.859 1 60.09 391 ASP B O 1
ATOM 8661 N N . LEU B 1 392 ? -1.735 -27.734 -20.344 1 79.69 392 LEU B N 1
ATOM 8662 C CA . LEU B 1 392 ? -2.818 -28.438 -19.672 1 79.69 392 LEU B CA 1
ATOM 8663 C C . LEU B 1 392 ? -3.609 -27.484 -18.781 1 79.69 392 LEU B C 1
ATOM 8665 O O . LEU B 1 392 ? -4.797 -27.719 -18.531 1 79.69 392 LEU B O 1
ATOM 8669 N N . GLY B 1 393 ? -2.998 -26.422 -18.422 1 88.25 393 GLY B N 1
ATOM 8670 C CA . GLY B 1 393 ? -3.725 -25.453 -17.609 1 88.25 393 GLY B CA 1
ATOM 8671 C C . GLY B 1 393 ? -4.93 -24.875 -18.328 1 88.25 393 GLY B C 1
ATOM 8672 O O . GLY B 1 393 ? -6.02 -24.797 -17.75 1 88.25 393 GLY B O 1
ATOM 8673 N N . THR B 1 394 ? -4.707 -24.531 -19.562 1 90.69 394 THR B N 1
ATOM 8674 C CA . THR B 1 394 ? -5.801 -23.969 -20.359 1 90.69 394 THR B CA 1
ATOM 8675 C C . THR B 1 394 ? -6.855 -25.031 -20.641 1 90.69 394 THR B C 1
ATOM 8677 O O . THR B 1 394 ? -8.055 -24.734 -20.672 1 90.69 394 THR B O 1
ATOM 8680 N N . ALA B 1 395 ? -6.402 -26.266 -20.891 1 91.69 395 ALA B N 1
ATOM 8681 C CA . ALA B 1 395 ? -7.355 -27.344 -21.109 1 91.69 395 ALA B CA 1
ATOM 8682 C C . ALA B 1 395 ? -8.242 -27.547 -19.875 1 91.69 395 ALA B C 1
ATOM 8684 O O . ALA B 1 395 ? -9.453 -27.75 -20 1 91.69 395 ALA B O 1
ATOM 8685 N N . HIS B 1 396 ? -7.602 -27.547 -18.719 1 93.94 396 HIS B N 1
ATOM 8686 C CA . HIS B 1 396 ? -8.367 -27.641 -17.484 1 93.94 396 HIS B CA 1
ATOM 8687 C C . HIS B 1 396 ? -9.367 -26.484 -17.375 1 93.94 396 HIS B C 1
ATOM 8689 O O . HIS B 1 396 ? -10.516 -26.688 -16.984 1 93.94 396 HIS B O 1
ATOM 8695 N N . LEU B 1 397 ? -8.898 -25.312 -17.703 1 96.31 397 LEU B N 1
ATOM 8696 C CA . LEU B 1 397 ? -9.719 -24.109 -17.625 1 96.31 397 LEU B CA 1
ATOM 8697 C C . LEU B 1 397 ? -10.977 -24.25 -18.469 1 96.31 397 LEU B C 1
ATOM 8699 O O . LEU B 1 397 ? -12.078 -23.969 -18 1 96.31 397 LEU B O 1
ATOM 8703 N N . LEU B 1 398 ? -10.828 -24.703 -19.688 1 96.25 398 LEU B N 1
ATOM 8704 C CA . LEU B 1 398 ? -11.953 -24.828 -20.625 1 96.25 398 LEU B CA 1
ATOM 8705 C C . LEU B 1 398 ? -12.898 -25.938 -20.188 1 96.25 398 LEU B C 1
ATOM 8707 O O . LEU B 1 398 ? -14.117 -25.828 -20.344 1 96.25 398 LEU B O 1
ATOM 8711 N N . GLU B 1 399 ? -12.336 -27.016 -19.703 1 96.25 399 GLU B N 1
ATOM 8712 C CA . GLU B 1 399 ? -13.164 -28.109 -19.203 1 96.25 399 GLU B CA 1
ATOM 8713 C C . GLU B 1 399 ? -14.047 -27.641 -18.047 1 96.25 399 GLU B C 1
ATOM 8715 O O . GLU B 1 399 ? -15.234 -27.969 -18 1 96.25 399 GLU B O 1
ATOM 8720 N N . MET B 1 400 ? -13.477 -26.922 -17.156 1 97.38 400 MET B N 1
ATOM 8721 C CA . MET B 1 400 ? -14.211 -26.422 -15.992 1 97.38 400 MET B CA 1
ATOM 8722 C C . MET B 1 400 ? -15.258 -25.406 -16.422 1 97.38 400 MET B C 1
ATOM 8724 O O . MET B 1 400 ? -16.406 -25.438 -15.953 1 97.38 400 MET B O 1
ATOM 8728 N N . ALA B 1 401 ? -14.852 -24.469 -17.266 1 98 401 ALA B N 1
ATOM 8729 C CA . ALA B 1 401 ? -15.797 -23.484 -17.766 1 98 401 ALA B CA 1
ATOM 8730 C C . ALA B 1 401 ? -17 -24.141 -18.406 1 98 401 ALA B C 1
ATOM 8732 O O . ALA B 1 401 ? -18.141 -23.719 -18.203 1 98 401 ALA B O 1
ATOM 8733 N N . GLN B 1 402 ? -16.766 -25.188 -19.172 1 97.19 402 GLN B N 1
ATOM 8734 C CA . GLN B 1 402 ? -17.844 -25.906 -19.844 1 97.19 402 GLN B CA 1
ATOM 8735 C C . GLN B 1 402 ? -18.75 -26.578 -18.812 1 97.19 402 GLN B C 1
ATOM 8737 O O . GLN B 1 402 ? -19.984 -26.5 -18.922 1 97.19 402 GLN B O 1
ATOM 8742 N N . ALA B 1 403 ? -18.156 -27.25 -17.922 1 97.12 403 ALA B N 1
ATOM 8743 C CA . ALA B 1 403 ? -18.938 -27.938 -16.891 1 97.12 403 ALA B CA 1
ATOM 8744 C C . ALA B 1 403 ? -19.797 -26.953 -16.109 1 97.12 403 ALA B C 1
ATOM 8746 O O . ALA B 1 403 ? -20.984 -27.203 -15.867 1 97.12 403 ALA B O 1
ATOM 8747 N N . PHE B 1 404 ? -19.234 -25.812 -15.672 1 97.38 404 PHE B N 1
ATOM 8748 C CA . PHE B 1 404 ? -19.953 -24.797 -14.906 1 97.38 404 PHE B CA 1
ATOM 8749 C C . PHE B 1 404 ? -21.062 -24.188 -15.734 1 97.38 404 PHE B C 1
ATOM 8751 O O . PHE B 1 404 ? -22.172 -23.953 -15.227 1 97.38 404 PHE B O 1
ATOM 8758 N N . ALA B 1 405 ? -20.781 -23.891 -16.984 1 96 405 ALA B N 1
ATOM 8759 C CA . ALA B 1 405 ? -21.797 -23.344 -17.859 1 96 405 ALA B CA 1
ATOM 8760 C C . ALA B 1 405 ? -22.953 -24.312 -18.047 1 96 405 ALA B C 1
ATOM 8762 O O . ALA B 1 405 ? -24.125 -23.906 -17.984 1 96 405 ALA B O 1
ATOM 8763 N N . ASN B 1 406 ? -22.672 -25.562 -18.25 1 94.38 406 ASN B N 1
ATOM 8764 C CA . ASN B 1 406 ? -23.703 -26.578 -18.469 1 94.38 406 ASN B CA 1
ATOM 8765 C C . ASN B 1 406 ? -24.609 -26.719 -17.25 1 94.38 406 ASN B C 1
ATOM 8767 O O . ASN B 1 406 ? -25.828 -26.828 -17.391 1 94.38 406 ASN B O 1
ATOM 8771 N N . ILE B 1 407 ? -24.016 -26.719 -16.141 1 92.12 407 ILE B N 1
ATOM 8772 C CA . ILE B 1 407 ? -24.828 -26.891 -14.93 1 92.12 407 ILE B CA 1
ATOM 8773 C C . ILE B 1 407 ? -25.688 -25.656 -14.695 1 92.12 407 ILE B C 1
ATOM 8775 O O . ILE B 1 407 ? -26.812 -25.75 -14.195 1 92.12 407 ILE B O 1
ATOM 8779 N N . LYS B 1 408 ? -25.156 -24.484 -14.906 1 91.19 408 LYS B N 1
ATOM 8780 C CA . LYS B 1 408 ? -25.922 -23.234 -14.766 1 91.19 408 LYS B CA 1
ATOM 8781 C C . LYS B 1 408 ? -27.188 -23.281 -15.609 1 91.19 408 LYS B C 1
ATOM 8783 O O . LYS B 1 408 ? -28.266 -22.922 -15.125 1 91.19 408 LYS B O 1
ATOM 8788 N N . PHE B 1 409 ? -27.109 -23.75 -16.75 1 85.38 409 PHE B N 1
ATOM 8789 C CA . PHE B 1 409 ? -28.234 -23.766 -17.672 1 85.38 409 PHE B CA 1
ATOM 8790 C C . PHE B 1 409 ? -29.156 -24.953 -17.375 1 85.38 409 PHE B C 1
ATOM 8792 O O . PHE B 1 409 ? -30.375 -24.812 -17.359 1 85.38 409 PHE B O 1
ATOM 8799 N N . ALA B 1 410 ? -28.578 -26.062 -17.094 1 83.12 410 ALA B N 1
ATOM 8800 C CA . ALA B 1 410 ? -29.344 -27.297 -16.906 1 83.12 410 ALA B CA 1
ATOM 8801 C C . ALA B 1 410 ? -30.125 -27.266 -15.594 1 83.12 410 ALA B C 1
ATOM 8803 O O . ALA B 1 410 ? -31.266 -27.719 -15.531 1 83.12 410 ALA B O 1
ATOM 8804 N N . GLU B 1 411 ? -29.5 -26.719 -14.617 1 80.94 411 GLU B N 1
ATOM 8805 C CA . GLU B 1 411 ? -30.094 -26.781 -13.289 1 80.94 411 GLU B CA 1
ATOM 8806 C C . GLU B 1 411 ? -30.5 -25.406 -12.789 1 80.94 411 GLU B C 1
ATOM 8808 O O . GLU B 1 411 ? -30.844 -25.234 -11.617 1 80.94 411 GLU B O 1
ATOM 8813 N N . LYS B 1 412 ? -30.359 -24.328 -13.602 1 82.62 412 LYS B N 1
ATOM 8814 C CA . LYS B 1 412 ? -30.641 -22.953 -13.203 1 82.62 412 LYS B CA 1
ATOM 8815 C C . LYS B 1 412 ? -29.891 -22.578 -11.938 1 82.62 412 LYS B C 1
ATOM 8817 O O . LYS B 1 412 ? -30.453 -22.031 -10.992 1 82.62 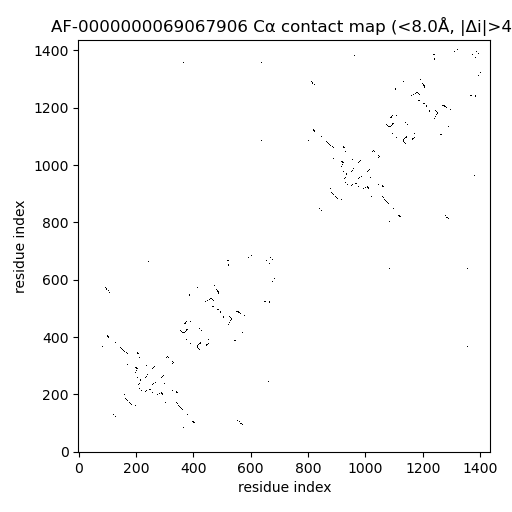412 LYS B O 1
ATOM 8822 N N . TRP B 1 413 ? -28.688 -23.172 -11.922 1 85.25 413 TRP B N 1
ATOM 8823 C CA . TRP B 1 413 ? -27.781 -22.875 -10.828 1 85.25 413 TRP B CA 1
ATOM 8824 C C . TRP B 1 413 ? -27.406 -21.391 -10.828 1 85.25 413 TRP B C 1
ATOM 8826 O O . TRP B 1 413 ? -26.891 -20.875 -11.82 1 85.25 413 TRP B O 1
ATOM 8836 N N . GLY B 1 414 ? -27.828 -20.641 -9.836 1 86 414 GLY B N 1
ATOM 8837 C CA . GLY B 1 414 ? -27.453 -19.25 -9.578 1 86 414 GLY B CA 1
ATOM 8838 C C . GLY B 1 414 ? -26.531 -19.109 -8.383 1 86 414 GLY B C 1
ATOM 8839 O O . GLY B 1 414 ? -27 -18.906 -7.254 1 86 414 GLY B O 1
ATOM 8840 N N . PRO B 1 415 ? -25.25 -19.266 -8.633 1 92.06 415 PRO B N 1
ATOM 8841 C CA . PRO B 1 415 ? -24.312 -19.219 -7.508 1 92.06 415 PRO B CA 1
ATOM 8842 C C . PRO B 1 415 ? -24.406 -17.922 -6.711 1 92.06 415 PRO B C 1
ATOM 8844 O O . PRO B 1 415 ? -24.844 -16.891 -7.246 1 92.06 415 PRO B O 1
ATOM 8847 N N . ARG B 1 416 ? -24.141 -18.031 -5.492 1 92.56 416 ARG B N 1
ATOM 8848 C CA . ARG B 1 416 ? -24.172 -16.844 -4.633 1 92.56 416 ARG B CA 1
ATOM 8849 C C . ARG B 1 416 ? -23.141 -15.82 -5.07 1 92.56 416 ARG B C 1
ATOM 8851 O O . ARG B 1 416 ? -23.438 -14.625 -5.156 1 92.56 416 ARG B O 1
ATOM 8858 N N . ARG B 1 417 ? -21.969 -16.297 -5.312 1 95.56 417 ARG B N 1
ATOM 8859 C CA . ARG B 1 417 ? -20.859 -15.492 -5.809 1 95.56 417 ARG B CA 1
ATOM 8860 C C . ARG B 1 417 ? -20.406 -15.969 -7.184 1 95.56 417 ARG B C 1
ATOM 8862 O O . ARG B 1 417 ? -20.719 -17.094 -7.586 1 95.56 417 ARG B O 1
ATOM 8869 N N . GLY B 1 418 ? -19.672 -15.102 -7.84 1 96.12 418 GLY B N 1
ATOM 8870 C CA . GLY B 1 418 ? -19.328 -15.422 -9.219 1 96.12 418 GLY B CA 1
ATOM 8871 C C . GLY B 1 418 ? -17.984 -16.125 -9.352 1 96.12 418 GLY B C 1
ATOM 8872 O O . GLY B 1 418 ? -17.328 -16.406 -8.352 1 96.12 418 GLY B O 1
ATOM 8873 N N . VAL B 1 419 ? -17.656 -16.5 -10.609 1 98.06 419 VAL B N 1
ATOM 8874 C CA . VAL B 1 419 ? -16.375 -17.078 -10.969 1 98.06 419 VAL B CA 1
ATOM 8875 C C . VAL B 1 419 ? -15.844 -16.422 -12.234 1 98.06 419 VAL B C 1
ATOM 8877 O O . VAL B 1 419 ? -16.609 -16.047 -13.125 1 98.06 419 VAL B O 1
ATOM 8880 N N . ARG B 1 420 ? -14.562 -16.188 -12.273 1 97.69 420 ARG B N 1
ATOM 8881 C CA . ARG B 1 420 ? -13.867 -15.703 -13.461 1 97.69 420 ARG B CA 1
ATOM 8882 C C . ARG B 1 420 ? -12.836 -16.719 -13.938 1 97.69 420 ARG B C 1
ATOM 8884 O O . ARG B 1 420 ? -11.898 -17.047 -13.203 1 97.69 420 ARG B O 1
ATOM 8891 N N . PHE B 1 421 ? -13.055 -17.234 -15.148 1 98.31 421 PHE B N 1
ATOM 8892 C CA . PHE B 1 421 ? -12.07 -18.062 -15.82 1 98.31 421 PHE B CA 1
ATOM 8893 C C . PHE B 1 421 ? -11.086 -17.219 -16.609 1 98.31 421 PHE B C 1
ATOM 8895 O O . PHE B 1 421 ? -11.469 -16.562 -17.594 1 98.31 421 PHE B O 1
ATOM 8902 N N . CYS B 1 422 ? -9.82 -17.281 -16.234 1 97.12 422 CYS B N 1
ATOM 8903 C CA . CYS B 1 422 ? -8.859 -16.359 -16.812 1 97.12 422 CYS B CA 1
ATOM 8904 C C . CYS B 1 422 ? -7.719 -17.094 -17.5 1 97.12 422 CYS B C 1
ATOM 8906 O O . CYS B 1 422 ? -7.016 -17.891 -16.875 1 97.12 422 CYS B O 1
ATOM 8908 N N . SER B 1 423 ? -7.586 -16.828 -18.781 1 95.56 423 SER B N 1
ATOM 8909 C CA . SER B 1 423 ? -6.406 -17.25 -19.547 1 95.56 423 SER B CA 1
ATOM 8910 C C . SER B 1 423 ? -5.402 -16.109 -19.672 1 95.56 423 SER B C 1
ATOM 8912 O O . SER B 1 423 ? -5.629 -15.156 -20.406 1 95.56 423 SER B O 1
ATOM 8914 N N . TRP B 1 424 ? -4.316 -16.234 -18.984 1 93.5 424 TRP B N 1
ATOM 8915 C CA . TRP B 1 424 ? -3.326 -15.156 -18.922 1 93.5 424 TRP B CA 1
ATOM 8916 C C . TRP B 1 424 ? -2.332 -15.273 -20.078 1 93.5 424 TRP B C 1
ATOM 8918 O O . TRP B 1 424 ? -1.764 -16.344 -20.312 1 93.5 424 TRP B O 1
ATOM 8928 N N . GLY B 1 425 ? -2.121 -14.156 -20.719 1 90.75 425 GLY B N 1
ATOM 8929 C CA . GLY B 1 425 ? -1.116 -14.102 -21.781 1 90.75 425 GLY B CA 1
ATOM 8930 C C . GLY B 1 425 ? 0.264 -13.734 -21.266 1 90.75 425 GLY B C 1
ATOM 8931 O O . GLY B 1 425 ? 0.464 -13.594 -20.047 1 90.75 425 GLY B O 1
ATOM 8932 N N . GLY B 1 426 ? 1.253 -13.734 -22.188 1 85.12 426 GLY B N 1
ATOM 8933 C CA . GLY B 1 426 ? 2.609 -13.328 -21.859 1 85.12 426 GLY B CA 1
ATOM 8934 C C . GLY B 1 426 ? 3.502 -14.492 -21.453 1 85.12 426 GLY B C 1
ATOM 8935 O O . GLY B 1 426 ? 4.586 -14.289 -20.906 1 85.12 426 GLY B O 1
ATOM 8936 N N . GLY B 1 427 ? 3.057 -15.633 -21.688 1 75.5 427 GLY B N 1
ATOM 8937 C CA . GLY B 1 427 ? 3.871 -16.812 -21.453 1 75.5 427 GLY B CA 1
ATOM 8938 C C . GLY B 1 427 ? 4.051 -17.141 -19.984 1 75.5 427 GLY B C 1
ATOM 8939 O O . GLY B 1 427 ? 3.324 -16.609 -19.125 1 75.5 427 GLY B O 1
ATOM 8940 N N . LYS B 1 428 ? 4.977 -17.984 -19.703 1 68.75 428 LYS B N 1
ATOM 8941 C CA . LYS B 1 428 ? 5.199 -18.5 -18.359 1 68.75 428 LYS B CA 1
ATOM 8942 C C . LYS B 1 428 ? 5.832 -17.438 -17.453 1 68.75 428 LYS B C 1
ATOM 8944 O O . LYS B 1 428 ? 5.945 -17.625 -16.25 1 68.75 428 LYS B O 1
ATOM 8949 N N . SER B 1 429 ? 6.129 -16.312 -18.109 1 73.44 429 SER B N 1
ATOM 8950 C CA . SER B 1 429 ? 6.648 -15.203 -17.312 1 73.44 429 SER B CA 1
ATOM 8951 C C . SER B 1 429 ? 5.523 -14.422 -16.641 1 73.44 429 SER B C 1
ATOM 8953 O O . SER B 1 429 ? 5.773 -13.438 -15.953 1 73.44 429 SER B O 1
ATOM 8955 N N . MET B 1 430 ? 4.359 -14.82 -16.812 1 81.88 430 MET B N 1
ATOM 8956 C CA . MET B 1 430 ? 3.174 -14.359 -16.094 1 81.88 430 MET B CA 1
ATOM 8957 C C . MET B 1 430 ? 2.953 -12.859 -16.312 1 81.88 430 MET B C 1
ATOM 8959 O O . MET B 1 430 ? 2.465 -12.164 -15.422 1 81.88 430 MET B O 1
ATOM 8963 N N . LYS B 1 431 ? 3.326 -12.375 -17.422 1 88.75 431 LYS B N 1
ATOM 8964 C CA . LYS B 1 431 ? 3.189 -10.953 -17.703 1 88.75 431 LYS B CA 1
ATOM 8965 C C . LYS B 1 431 ? 1.723 -10.531 -17.719 1 88.75 431 LYS B C 1
ATOM 8967 O O . LYS B 1 431 ? 1.372 -9.461 -17.219 1 88.75 431 LYS B O 1
ATOM 8972 N N . GLY B 1 432 ? 0.9 -11.398 -18.281 1 92.19 432 GLY B N 1
ATOM 8973 C CA . GLY B 1 432 ? -0.516 -11.07 -18.359 1 92.19 432 GLY B CA 1
ATOM 8974 C C . GLY B 1 432 ? -1.174 -10.906 -17 1 92.19 432 GLY B C 1
ATOM 8975 O O . GLY B 1 432 ? -1.937 -9.969 -16.781 1 92.19 432 GLY B O 1
ATOM 8976 N N . LEU B 1 433 ? -0.934 -11.852 -16.109 1 91.94 433 LEU B N 1
ATOM 8977 C CA . LEU B 1 433 ? -1.471 -11.758 -14.75 1 91.94 433 LEU B CA 1
ATOM 8978 C C . LEU B 1 433 ? -0.937 -10.516 -14.047 1 91.94 433 LEU B C 1
ATOM 8980 O O . LEU B 1 433 ? -1.695 -9.789 -13.398 1 91.94 433 LEU B O 1
ATOM 8984 N N . SER B 1 434 ? 0.333 -10.266 -14.156 1 90.19 434 SER B N 1
ATOM 8985 C CA . SER B 1 434 ? 0.97 -9.125 -13.516 1 90.19 434 SER B CA 1
ATOM 8986 C C . SER B 1 434 ? 0.34 -7.812 -13.969 1 90.19 434 SER B C 1
ATOM 8988 O O . SER B 1 434 ? 0.018 -6.953 -13.148 1 90.19 434 SER B O 1
ATOM 8990 N N . GLU B 1 435 ? 0.185 -7.652 -15.273 1 91.75 435 GLU B N 1
ATOM 8991 C CA . GLU B 1 435 ? -0.388 -6.426 -15.812 1 91.75 435 GLU B CA 1
ATOM 8992 C C . GLU B 1 435 ? -1.84 -6.254 -15.383 1 91.75 435 GLU B C 1
ATOM 8994 O O . GLU B 1 435 ? -2.287 -5.137 -15.109 1 91.75 435 GLU B O 1
ATOM 8999 N N . TYR B 1 436 ? -2.562 -7.367 -15.352 1 93.56 436 TYR B N 1
ATOM 9000 C CA . TYR B 1 436 ? -3.953 -7.305 -14.914 1 93.56 436 TYR B CA 1
ATOM 9001 C C . TYR B 1 436 ? -4.051 -6.82 -13.477 1 93.56 436 TYR B C 1
ATOM 9003 O O . TYR B 1 436 ? -4.898 -5.984 -13.148 1 93.56 436 TYR B O 1
ATOM 9011 N N . ILE B 1 437 ? -3.256 -7.355 -12.633 1 91.94 437 ILE B N 1
ATOM 9012 C CA . ILE B 1 437 ? -3.264 -6.98 -11.227 1 91.94 437 ILE B CA 1
ATOM 9013 C C . ILE B 1 437 ? -2.863 -5.512 -11.086 1 91.94 437 ILE B C 1
ATOM 9015 O O . ILE B 1 437 ? -3.477 -4.77 -10.312 1 91.94 437 ILE B O 1
ATOM 9019 N N . LYS B 1 438 ? -1.854 -5.094 -11.789 1 88 438 LYS B N 1
ATOM 9020 C CA . LYS B 1 438 ? -1.429 -3.697 -11.75 1 88 438 LYS B CA 1
ATOM 9021 C C . LYS B 1 438 ? -2.561 -2.768 -12.172 1 88 438 LYS B C 1
ATOM 9023 O O . LYS B 1 438 ? -2.766 -1.714 -11.57 1 88 438 LYS B O 1
ATOM 9028 N N . ALA B 1 439 ? -3.307 -3.221 -13.148 1 89.94 439 ALA B N 1
ATOM 9029 C CA . ALA B 1 439 ? -4.363 -2.391 -13.719 1 89.94 439 ALA B CA 1
ATOM 9030 C C . ALA B 1 439 ? -5.598 -2.379 -12.828 1 89.94 439 ALA B C 1
ATOM 9032 O O . ALA B 1 439 ? -6.41 -1.451 -12.891 1 89.94 439 ALA B O 1
ATOM 9033 N N . ASN B 1 440 ? -5.719 -3.389 -12 1 92.38 440 ASN B N 1
ATOM 9034 C CA . ASN B 1 440 ? -6.91 -3.547 -11.172 1 92.38 440 ASN B CA 1
ATOM 9035 C C . ASN B 1 440 ? -6.547 -3.826 -9.711 1 92.38 440 ASN B C 1
ATOM 9037 O O . ASN B 1 440 ? -7.188 -4.648 -9.055 1 92.38 440 ASN B O 1
ATOM 9041 N N . LYS B 1 441 ? -5.562 -3.166 -9.305 1 90.25 441 LYS B N 1
ATOM 9042 C CA . LYS B 1 441 ? -4.965 -3.523 -8.016 1 90.25 441 LYS B CA 1
ATOM 9043 C C . LYS B 1 441 ? -6.008 -3.496 -6.902 1 90.25 441 LYS B C 1
ATOM 9045 O O . LYS B 1 441 ? -6.172 -4.48 -6.18 1 90.25 441 LYS B O 1
ATOM 9050 N N . TYR B 1 442 ? -6.754 -2.461 -6.738 1 92.06 442 TYR B N 1
ATOM 9051 C CA . TYR B 1 442 ? -7.723 -2.332 -5.656 1 92.06 442 TYR B CA 1
ATOM 9052 C C . TYR B 1 442 ? -8.938 -3.227 -5.898 1 92.06 442 TYR B C 1
ATOM 9054 O O . TYR B 1 442 ? -9.359 -3.957 -5 1 92.06 442 TYR B O 1
ATOM 9062 N N . VAL B 1 443 ? -9.469 -3.18 -7.062 1 92.81 443 VAL B N 1
ATOM 9063 C CA . VAL B 1 443 ? -10.695 -3.893 -7.395 1 92.81 443 VAL B CA 1
ATOM 9064 C C . VAL B 1 443 ? -10.461 -5.398 -7.289 1 92.81 443 VAL B C 1
ATOM 9066 O O . VAL B 1 443 ? -11.289 -6.125 -6.73 1 92.81 443 VAL B O 1
ATOM 9069 N N . PHE B 1 444 ? -9.336 -5.82 -7.82 1 93.31 444 PHE B N 1
ATOM 9070 C CA . PHE B 1 444 ? -9.008 -7.238 -7.746 1 93.31 444 PHE B CA 1
ATOM 9071 C C . PHE B 1 444 ? -8.938 -7.699 -6.293 1 93.31 444 PHE B C 1
ATOM 9073 O O . PHE B 1 444 ? -9.445 -8.766 -5.949 1 93.31 444 PHE B O 1
ATOM 9080 N N . GLY B 1 445 ? -8.328 -6.922 -5.477 1 90.88 445 GLY B N 1
ATOM 9081 C CA . GLY B 1 445 ? -8.219 -7.262 -4.066 1 90.88 445 GLY B CA 1
ATOM 9082 C C . GLY B 1 445 ? -9.555 -7.305 -3.354 1 90.88 445 GLY B C 1
ATOM 9083 O O . GLY B 1 445 ? -9.789 -8.18 -2.516 1 90.88 445 GLY B O 1
ATOM 9084 N N . GLU B 1 446 ? -10.43 -6.41 -3.723 1 90.19 446 GLU B N 1
ATOM 9085 C CA . GLU B 1 446 ? -11.727 -6.297 -3.062 1 90.19 446 GLU B CA 1
ATOM 9086 C C . GLU B 1 446 ? -12.68 -7.398 -3.529 1 90.19 446 GLU B C 1
ATOM 9088 O O . GLU B 1 446 ? -13.523 -7.859 -2.76 1 90.19 446 GLU B O 1
ATOM 9093 N N . GLN B 1 447 ? -12.477 -7.832 -4.691 1 92.94 447 GLN B N 1
ATOM 9094 C CA . GLN B 1 447 ? -13.492 -8.688 -5.293 1 92.94 447 GLN B CA 1
ATOM 9095 C C . GLN B 1 447 ? -13.07 -10.156 -5.254 1 92.94 447 GLN B C 1
ATOM 9097 O O . GLN B 1 447 ? -13.914 -11.047 -5.363 1 92.94 447 GLN B O 1
ATOM 9102 N N . THR B 1 448 ? -11.836 -10.43 -5.152 1 96 448 THR B N 1
ATOM 9103 C CA . THR B 1 448 ? -11.367 -11.805 -5.293 1 96 448 THR B CA 1
ATOM 9104 C C . THR B 1 448 ? -11.383 -12.516 -3.947 1 96 448 THR B C 1
ATOM 9106 O O . THR B 1 448 ? -10.68 -12.117 -3.016 1 96 448 THR B O 1
ATOM 9109 N N . ILE B 1 449 ? -12.133 -13.586 -3.924 1 96.31 449 ILE B N 1
ATOM 9110 C CA . ILE B 1 449 ? -12.219 -14.414 -2.729 1 96.31 449 ILE B CA 1
ATOM 9111 C C . ILE B 1 449 ? -11.008 -15.336 -2.654 1 96.31 449 ILE B C 1
ATOM 9113 O O . ILE B 1 449 ? -10.445 -15.547 -1.579 1 96.31 449 ILE B O 1
ATOM 9117 N N . ALA B 1 450 ? -10.68 -15.883 -3.723 1 96.88 450 ALA B N 1
ATOM 9118 C CA . ALA B 1 450 ? -9.539 -16.797 -3.865 1 96.88 450 ALA B CA 1
ATOM 9119 C C . ALA B 1 450 ? -9.109 -16.906 -5.324 1 96.88 450 ALA B C 1
ATOM 9121 O O . ALA B 1 450 ? -9.922 -16.734 -6.234 1 96.88 450 ALA B O 1
ATOM 9122 N N . TYR B 1 451 ? -7.863 -17.047 -5.484 1 96.31 451 TYR B N 1
ATOM 9123 C CA . TYR B 1 451 ? -7.305 -17.375 -6.793 1 96.31 451 TYR B CA 1
ATOM 9124 C C . TYR B 1 451 ? -6.891 -18.844 -6.863 1 96.31 451 TYR B C 1
ATOM 9126 O O . TYR B 1 451 ? -6.137 -19.312 -6.012 1 96.31 451 TYR B O 1
ATOM 9134 N N . ILE B 1 452 ? -7.363 -19.516 -7.82 1 96.44 452 ILE B N 1
ATOM 9135 C CA . ILE B 1 452 ? -7.016 -20.906 -8.031 1 96.44 452 ILE B CA 1
ATOM 9136 C C . ILE B 1 452 ? -6.125 -21.047 -9.266 1 96.44 452 ILE B C 1
ATOM 9138 O O . ILE B 1 452 ? -6.535 -20.688 -10.375 1 96.44 452 ILE B O 1
ATOM 9142 N N . ASP B 1 453 ? -4.953 -21.594 -9.023 1 92.62 453 ASP B N 1
ATOM 9143 C CA . ASP B 1 453 ? -3.959 -21.766 -10.078 1 92.62 453 ASP B CA 1
ATOM 9144 C C . ASP B 1 453 ? -4.125 -23.109 -10.781 1 92.62 453 ASP B C 1
ATOM 9146 O O . ASP B 1 453 ? -4.016 -24.172 -10.141 1 92.62 453 ASP B O 1
ATOM 9150 N N . LEU B 1 454 ? -4.332 -23.062 -12.055 1 91.44 454 LEU B N 1
ATOM 9151 C CA . LEU B 1 454 ? -4.578 -24.297 -12.797 1 91.44 454 LEU B CA 1
ATOM 9152 C C . LEU B 1 454 ? -3.281 -24.859 -13.367 1 91.44 454 LEU B C 1
ATOM 9154 O O . LEU B 1 454 ? -3.281 -25.922 -13.992 1 91.44 454 LEU B O 1
ATOM 9158 N N . ASP B 1 455 ? -2.244 -24.188 -13.219 1 82.31 455 ASP B N 1
ATOM 9159 C CA . ASP B 1 455 ? -0.955 -24.734 -13.633 1 82.31 455 ASP B CA 1
ATOM 9160 C C . ASP B 1 455 ? -0.428 -25.734 -12.602 1 82.31 455 ASP B C 1
ATOM 9162 O O . ASP B 1 455 ? 0.389 -25.391 -11.75 1 82.31 455 ASP B O 1
ATOM 9166 N N . LEU B 1 456 ? -0.833 -26.969 -12.859 1 76.56 456 LEU B N 1
ATOM 9167 C CA . LEU B 1 456 ? -0.518 -28.047 -11.93 1 76.56 456 LEU B CA 1
ATOM 9168 C C . LEU B 1 456 ? 0.99 -28.234 -11.812 1 76.56 456 LEU B C 1
ATOM 9170 O O . LEU B 1 456 ? 1.709 -28.156 -12.805 1 76.56 456 LEU B O 1
ATOM 9174 N N . TYR B 1 457 ? 1.406 -28.344 -10.633 1 72.62 457 TYR B N 1
ATOM 9175 C CA . TYR B 1 457 ? 2.82 -28.672 -10.461 1 72.62 457 TYR B CA 1
ATOM 9176 C C . TYR B 1 457 ? 3.027 -30.172 -10.297 1 72.62 457 TYR B C 1
ATOM 9178 O O . TYR B 1 457 ? 2.166 -30.859 -9.758 1 72.62 457 TYR B O 1
ATOM 9186 N N . ILE B 1 458 ? 4.012 -30.656 -10.945 1 73.5 458 ILE B N 1
ATOM 9187 C CA . ILE B 1 458 ? 4.426 -32.031 -10.789 1 73.5 458 ILE B CA 1
ATOM 9188 C C . ILE B 1 458 ? 5.82 -32.094 -10.172 1 73.5 458 ILE B C 1
ATOM 9190 O O . ILE B 1 458 ? 6.777 -31.562 -10.727 1 73.5 458 ILE B O 1
ATOM 9194 N N . GLU B 1 459 ? 5.84 -32.594 -9 1 72.38 459 GLU B N 1
ATOM 9195 C CA . GLU B 1 459 ? 7.117 -32.719 -8.297 1 72.38 459 GLU B CA 1
ATOM 9196 C C . GLU B 1 459 ? 7.52 -34.156 -8.109 1 72.38 459 GLU B C 1
ATOM 9198 O O . GLU B 1 459 ? 6.668 -35 -7.832 1 72.38 459 GLU B O 1
ATOM 9203 N N . ARG B 1 460 ? 8.797 -34.375 -8.297 1 68.75 460 ARG B N 1
ATOM 9204 C CA . ARG B 1 460 ? 9.312 -35.719 -8.047 1 68.75 460 ARG B CA 1
ATOM 9205 C C . ARG B 1 460 ? 9.75 -35.875 -6.598 1 68.75 460 ARG B C 1
ATOM 9207 O O . ARG B 1 460 ? 10.312 -34.938 -6.008 1 68.75 460 ARG B O 1
ATOM 9214 N N . SER B 1 461 ? 9.188 -36.812 -6.105 1 69.06 461 SER B N 1
ATOM 9215 C CA . SER B 1 461 ? 9.555 -37.094 -4.715 1 69.06 461 SER B CA 1
ATOM 9216 C C . SER B 1 461 ? 9.852 -38.562 -4.5 1 69.06 461 SER B C 1
ATOM 9218 O O . SER B 1 461 ? 9.648 -39.375 -5.402 1 69.06 461 SER B O 1
ATOM 9220 N N . SER B 1 462 ? 10.523 -38.844 -3.434 1 65.25 462 SER B N 1
ATOM 9221 C CA . SER B 1 462 ? 10.891 -40.219 -3.078 1 65.25 462 SER B CA 1
ATOM 9222 C C . SER B 1 462 ? 9.672 -41 -2.607 1 65.25 462 SER B C 1
ATOM 9224 O O . SER B 1 462 ? 9.805 -42.125 -2.119 1 65.25 462 SER B O 1
ATOM 9226 N N . THR B 1 463 ? 8.648 -40.5 -3 1 65.12 463 THR B N 1
ATOM 9227 C CA . THR B 1 463 ? 7.465 -41.188 -2.518 1 65.12 463 THR B CA 1
ATOM 9228 C C . THR B 1 463 ? 7.219 -42.469 -3.326 1 65.12 463 THR B C 1
ATOM 9230 O O . THR B 1 463 ? 7.578 -42.531 -4.504 1 65.12 463 THR B O 1
ATOM 9233 N N . GLU B 1 464 ? 6.699 -43.469 -2.668 1 69.5 464 GLU B N 1
ATOM 9234 C CA . GLU B 1 464 ? 6.422 -44.75 -3.301 1 69.5 464 GLU B CA 1
ATOM 9235 C C . GLU B 1 464 ? 5.18 -44.688 -4.188 1 69.5 464 GLU B C 1
ATOM 9237 O O . GLU B 1 464 ? 5.031 -45.469 -5.125 1 69.5 464 GLU B O 1
ATOM 9242 N N . LYS B 1 465 ? 4.336 -43.719 -3.771 1 77 465 LYS B N 1
ATOM 9243 C CA . LYS B 1 465 ? 3.104 -43.594 -4.543 1 77 465 LYS B CA 1
ATOM 9244 C C . LYS B 1 465 ? 2.861 -42.125 -4.953 1 77 465 LYS B C 1
ATOM 9246 O O . LYS B 1 465 ? 3.438 -41.219 -4.367 1 77 465 LYS B O 1
ATOM 9251 N N . THR B 1 466 ? 2.061 -42 -6.031 1 79.69 466 THR B N 1
ATOM 9252 C CA . THR B 1 466 ? 1.694 -40.656 -6.48 1 79.69 466 THR B CA 1
ATOM 9253 C C . THR B 1 466 ? 0.738 -40 -5.488 1 79.69 466 THR B C 1
ATOM 9255 O O . THR B 1 466 ? -0.29 -40.562 -5.133 1 79.69 466 THR B O 1
ATOM 9258 N N . VAL B 1 467 ? 1.14 -38.875 -5.004 1 83.5 467 VAL B N 1
ATOM 9259 C CA . VAL B 1 467 ? 0.358 -38.156 -3.988 1 83.5 467 VAL B CA 1
ATOM 9260 C C . VAL B 1 467 ? -0.201 -36.875 -4.57 1 83.5 467 VAL B C 1
ATOM 9262 O O . VAL B 1 467 ? 0.511 -36.125 -5.25 1 83.5 467 VAL B O 1
ATOM 9265 N N . PHE B 1 468 ? -1.509 -36.719 -4.32 1 86.75 468 PHE B N 1
ATOM 9266 C CA . PHE B 1 468 ? -2.166 -35.469 -4.707 1 86.75 468 PHE B CA 1
ATOM 9267 C C . PHE B 1 468 ? -1.966 -34.406 -3.645 1 86.75 468 PHE B C 1
ATOM 9269 O O . PHE B 1 468 ? -2.199 -34.656 -2.459 1 86.75 468 PHE B O 1
ATOM 9276 N N . GLU B 1 469 ? -1.568 -33.25 -4.117 1 85.81 469 GLU B N 1
ATOM 9277 C CA . GLU B 1 469 ? -1.257 -32.188 -3.16 1 85.81 469 GLU B CA 1
ATOM 9278 C C . GLU B 1 469 ? -2.053 -30.906 -3.455 1 85.81 469 GLU B C 1
ATOM 9280 O O . GLU B 1 469 ? -2.246 -30.547 -4.617 1 85.81 469 GLU B O 1
ATOM 9285 N N . VAL B 1 470 ? -2.572 -30.344 -2.4 1 89.19 470 VAL B N 1
ATOM 9286 C CA . VAL B 1 470 ? -3.197 -29.016 -2.469 1 89.19 470 VAL B CA 1
ATOM 9287 C C . VAL B 1 470 ? -2.471 -28.062 -1.537 1 89.19 470 VAL B C 1
ATOM 9289 O O . VAL B 1 470 ? -2.35 -28.312 -0.337 1 89.19 470 VAL B O 1
ATOM 9292 N N . ALA B 1 471 ? -1.925 -27.016 -2.094 1 87.56 471 ALA B N 1
ATOM 9293 C CA . ALA B 1 471 ? -1.266 -25.984 -1.305 1 87.56 471 ALA B CA 1
ATOM 9294 C C . ALA B 1 471 ? -2.123 -24.719 -1.23 1 87.56 471 ALA B C 1
ATOM 9296 O O . ALA B 1 471 ? -2.543 -24.188 -2.26 1 87.56 471 ALA B O 1
ATOM 9297 N N . SER B 1 472 ? -2.42 -24.297 -0.012 1 90.06 472 SER B N 1
ATOM 9298 C CA . SER B 1 472 ? -3.227 -23.094 0.152 1 90.06 472 SER B CA 1
ATOM 9299 C C . SER B 1 472 ? -3.121 -22.547 1.571 1 90.06 472 SER B C 1
ATOM 9301 O O . SER B 1 472 ? -2.234 -22.938 2.33 1 90.06 472 SER B O 1
ATOM 9303 N N . SER B 1 473 ? -3.957 -21.562 1.866 1 88.94 473 SER B N 1
ATOM 9304 C CA . SER B 1 473 ? -4.051 -20.969 3.195 1 88.94 473 SER B CA 1
ATOM 9305 C C . SER B 1 473 ? -4.527 -22 4.227 1 88.94 473 SER B C 1
ATOM 9307 O O . SER B 1 473 ? -5.395 -22.812 3.934 1 88.94 473 SER B O 1
ATOM 9309 N N . PRO B 1 474 ? -3.99 -21.891 5.484 1 89.56 474 PRO B N 1
ATOM 9310 C CA . PRO B 1 474 ? -4.492 -22.766 6.551 1 89.56 474 PRO B CA 1
ATOM 9311 C C . PRO B 1 474 ? -5.984 -22.578 6.816 1 89.56 474 PRO B C 1
ATOM 9313 O O . PRO B 1 474 ? -6.645 -23.484 7.316 1 89.56 474 PRO B O 1
ATOM 9316 N N . ALA B 1 475 ? -6.469 -21.5 6.492 1 92.81 475 ALA B N 1
ATOM 9317 C CA . ALA B 1 475 ? -7.887 -21.219 6.691 1 92.81 475 ALA B CA 1
ATOM 9318 C C . ALA B 1 475 ? -8.75 -22.172 5.859 1 92.81 475 ALA B C 1
ATOM 9320 O O . ALA B 1 475 ? -9.922 -22.391 6.176 1 92.81 475 ALA B O 1
ATOM 9321 N N . LEU B 1 476 ? -8.203 -22.719 4.801 1 93.69 476 LEU B N 1
ATOM 9322 C CA . LEU B 1 476 ? -8.977 -23.562 3.891 1 93.69 476 LEU B CA 1
ATOM 9323 C C . LEU B 1 476 ? -8.734 -25.031 4.184 1 93.69 476 LEU B C 1
ATOM 9325 O O . LEU B 1 476 ? -9.242 -25.906 3.469 1 93.69 476 LEU B O 1
ATOM 9329 N N . HIS B 1 477 ? -8.031 -25.391 5.199 1 90.62 477 HIS B N 1
ATOM 9330 C CA . HIS B 1 477 ? -7.633 -26.766 5.492 1 90.62 477 HIS B CA 1
ATOM 9331 C C . HIS B 1 477 ? -8.844 -27.688 5.605 1 90.62 477 HIS B C 1
ATOM 9333 O O . HIS B 1 477 ? -8.859 -28.766 5.023 1 90.62 477 HIS B O 1
ATOM 9339 N N . LYS B 1 478 ? -9.82 -27.266 6.34 1 92.06 478 LYS B N 1
ATOM 9340 C CA . LYS B 1 478 ? -11.008 -28.094 6.535 1 92.06 478 LYS B CA 1
ATOM 9341 C C . LYS B 1 478 ? -11.734 -28.344 5.215 1 92.06 478 LYS B C 1
ATOM 9343 O O . LYS B 1 478 ? -12.172 -29.453 4.941 1 92.06 478 LYS B O 1
ATOM 9348 N N . LEU B 1 479 ? -11.875 -27.328 4.465 1 94.56 479 LEU B N 1
ATOM 9349 C CA . LEU B 1 479 ? -12.539 -27.469 3.172 1 94.56 479 LEU B CA 1
ATOM 9350 C C . LEU B 1 479 ? -11.758 -28.406 2.262 1 94.56 479 LEU B C 1
ATOM 9352 O O . LEU B 1 479 ? -12.344 -29.25 1.587 1 94.56 479 LEU B O 1
ATOM 9356 N N . ILE B 1 480 ? -10.445 -28.266 2.191 1 93.06 480 ILE B N 1
ATOM 9357 C CA . ILE B 1 480 ? -9.594 -29.094 1.344 1 93.06 480 ILE B CA 1
ATOM 9358 C C . ILE B 1 480 ? -9.734 -30.562 1.74 1 93.06 480 ILE B C 1
ATOM 9360 O O . ILE B 1 480 ? -9.922 -31.422 0.882 1 93.06 480 ILE B O 1
ATOM 9364 N N . GLN B 1 481 ? -9.734 -30.797 3.01 1 91.25 481 GLN B N 1
ATOM 9365 C CA . GLN B 1 481 ? -9.891 -32.156 3.48 1 91.25 481 GLN B CA 1
ATOM 9366 C C . GLN B 1 481 ? -11.258 -32.75 3.088 1 91.25 481 GLN B C 1
ATOM 9368 O O . GLN B 1 481 ? -11.359 -33.875 2.648 1 91.25 481 GLN B O 1
ATOM 9373 N N . GLN B 1 482 ? -12.211 -31.953 3.283 1 93.38 482 GLN B N 1
ATOM 9374 C CA . GLN B 1 482 ? -13.562 -32.375 2.93 1 93.38 482 GLN B CA 1
ATOM 9375 C C . GLN B 1 482 ? -13.656 -32.75 1.453 1 93.38 482 GLN B C 1
ATOM 9377 O O . GLN B 1 482 ? -14.203 -33.781 1.103 1 93.38 482 GLN B O 1
ATOM 9382 N N . VAL B 1 483 ? -13.086 -31.922 0.619 1 95.19 483 VAL B N 1
ATOM 9383 C CA . VAL B 1 483 ? -13.172 -32.125 -0.825 1 95.19 483 VAL B CA 1
ATOM 9384 C C . VAL B 1 483 ? -12.367 -33.344 -1.227 1 95.19 483 VAL B C 1
ATOM 9386 O O . VAL B 1 483 ? -12.805 -34.156 -2.074 1 95.19 483 VAL B O 1
ATOM 9389 N N . LEU B 1 484 ? -11.219 -33.594 -0.654 1 93.12 484 LEU B N 1
ATOM 9390 C CA . LEU B 1 484 ? -10.383 -34.75 -0.976 1 93.12 484 LEU B CA 1
ATOM 9391 C C . LEU B 1 484 ? -11.07 -36.031 -0.569 1 93.12 484 LEU B C 1
ATOM 9393 O O . LEU B 1 484 ? -10.758 -37.094 -1.104 1 93.12 484 LEU B O 1
ATOM 9397 N N . HIS B 1 485 ? -12.047 -35.938 0.354 1 93.5 485 HIS B N 1
ATOM 9398 C CA . HIS B 1 485 ? -12.82 -37.094 0.764 1 93.5 485 HIS B CA 1
ATOM 9399 C C . HIS B 1 485 ? -14 -37.344 -0.169 1 93.5 485 HIS B C 1
ATOM 9401 O O . HIS B 1 485 ? -14.711 -38.344 -0.04 1 93.5 485 HIS B O 1
ATOM 9407 N N . GLN B 1 486 ? -14.164 -36.469 -1.114 1 94.19 486 GLN B N 1
ATOM 9408 C CA . GLN B 1 486 ? -15.312 -36.594 -2.004 1 94.19 486 GLN B CA 1
ATOM 9409 C C . GLN B 1 486 ? -14.891 -37.062 -3.393 1 94.19 486 GLN B C 1
ATOM 9411 O O . GLN B 1 486 ? -15.711 -37.562 -4.152 1 94.19 486 GLN B O 1
ATOM 9416 N N . VAL B 1 487 ? -13.672 -36.875 -3.758 1 95.75 487 VAL B N 1
ATOM 9417 C CA . VAL B 1 487 ? -13.227 -37.156 -5.117 1 95.75 487 VAL B CA 1
ATOM 9418 C C . VAL B 1 487 ? -12.547 -38.531 -5.16 1 95.75 487 VAL B C 1
ATOM 9420 O O . VAL B 1 487 ? -11.625 -38.812 -4.383 1 95.75 487 VAL B O 1
ATOM 9423 N N . PRO B 1 488 ? -12.938 -39.406 -6.082 1 93.31 488 PRO B N 1
ATOM 9424 C CA . PRO B 1 488 ? -12.289 -40.719 -6.211 1 93.31 488 PRO B CA 1
ATOM 9425 C C . PRO B 1 488 ? -10.828 -40.625 -6.641 1 93.31 488 PRO B C 1
ATOM 9427 O O . PRO B 1 488 ? -10.477 -39.719 -7.426 1 93.31 488 PRO B O 1
ATOM 9430 N N . HIS B 1 489 ? -10.07 -41.531 -6.176 1 91.12 489 HIS B N 1
ATOM 9431 C CA . HIS B 1 489 ? -8.672 -41.594 -6.582 1 91.12 489 HIS B CA 1
ATOM 9432 C C . HIS B 1 489 ? -8.539 -41.969 -8.055 1 91.12 489 HIS B C 1
ATOM 9434 O O . HIS B 1 489 ? -9.289 -42.812 -8.555 1 91.12 489 HIS B O 1
ATOM 9440 N N . PRO B 1 490 ? -7.59 -41.375 -8.742 1 88.5 490 PRO B N 1
ATOM 9441 C CA . PRO B 1 490 ? -7.484 -41.625 -10.188 1 88.5 490 PRO B CA 1
ATOM 9442 C C . PRO B 1 490 ? -7.066 -43.062 -10.523 1 88.5 490 PRO B C 1
ATOM 9444 O O . PRO B 1 490 ? -7.434 -43.562 -11.578 1 88.5 490 PRO B O 1
ATOM 9447 N N . GLU B 1 491 ? -6.277 -43.688 -9.734 1 83.94 491 GLU B N 1
ATOM 9448 C CA . GLU B 1 491 ? -5.777 -45.031 -10.016 1 83.94 491 GLU B CA 1
ATOM 9449 C C . GLU B 1 491 ? -6.73 -46.094 -9.484 1 83.94 491 GLU B C 1
ATOM 9451 O O . GLU B 1 491 ? -6.949 -47.094 -10.141 1 83.94 491 GLU B O 1
ATOM 9456 N N . ASP B 1 492 ? -7.195 -45.844 -8.273 1 87 492 ASP B N 1
ATOM 9457 C CA . ASP B 1 492 ? -8.102 -46.781 -7.629 1 87 492 ASP B CA 1
ATOM 9458 C C . ASP B 1 492 ? -9.375 -46.094 -7.145 1 87 492 ASP B C 1
ATOM 9460 O O . ASP B 1 492 ? -9.406 -45.562 -6.035 1 87 492 ASP B O 1
ATOM 9464 N N . LYS B 1 493 ? -10.422 -46.281 -7.863 1 88.44 493 LYS B N 1
ATOM 9465 C CA . LYS B 1 493 ? -11.664 -45.531 -7.652 1 88.44 493 LYS B CA 1
ATOM 9466 C C . LYS B 1 493 ? -12.406 -46.031 -6.422 1 88.44 493 LYS B C 1
ATOM 9468 O O . LYS B 1 493 ? -13.391 -45.438 -5.992 1 88.44 493 LYS B O 1
ATOM 9473 N N . GLN B 1 494 ? -11.906 -47.094 -5.828 1 89.5 494 GLN B N 1
ATOM 9474 C CA . GLN B 1 494 ? -12.508 -47.594 -4.598 1 89.5 494 GLN B CA 1
ATOM 9475 C C . GLN B 1 494 ? -12.188 -46.688 -3.418 1 89.5 494 GLN B C 1
ATOM 9477 O O . GLN B 1 494 ? -12.883 -46.719 -2.398 1 89.5 494 GLN B O 1
ATOM 9482 N N . PHE B 1 495 ? -11.148 -45.969 -3.703 1 91.62 495 PHE B N 1
ATOM 9483 C CA . PHE B 1 495 ? -10.727 -45.031 -2.66 1 91.62 495 PHE B CA 1
ATOM 9484 C C . PHE B 1 495 ? -10.922 -43.594 -3.113 1 91.62 495 PHE B C 1
ATOM 9486 O O . PHE B 1 495 ? -10.883 -43.312 -4.312 1 91.62 495 PHE B O 1
ATOM 9493 N N . THR B 1 496 ? -11.164 -42.781 -2.123 1 93.62 496 THR B N 1
ATOM 9494 C CA . THR B 1 496 ? -11.031 -41.344 -2.398 1 93.62 496 THR B CA 1
ATOM 9495 C C . THR B 1 496 ? -9.57 -40.938 -2.365 1 93.62 496 THR B C 1
ATOM 9497 O O . THR B 1 496 ? -8.703 -41.688 -1.949 1 93.62 496 THR B O 1
ATOM 9500 N N . ILE B 1 497 ? -9.328 -39.719 -2.84 1 92.38 497 ILE B N 1
ATOM 9501 C CA . ILE B 1 497 ? -7.961 -39.219 -2.814 1 92.38 497 ILE B CA 1
ATOM 9502 C C . ILE B 1 497 ? -7.445 -39.188 -1.378 1 92.38 497 ILE B C 1
ATOM 9504 O O . ILE B 1 497 ? -6.324 -39.625 -1.104 1 92.38 497 ILE B O 1
ATOM 9508 N N . ALA B 1 498 ? -8.289 -38.688 -0.417 1 91.06 498 ALA B N 1
ATOM 9509 C CA . ALA B 1 498 ? -7.898 -38.594 0.986 1 91.06 498 ALA B CA 1
ATOM 9510 C C . ALA B 1 498 ? -7.605 -39.969 1.571 1 91.06 498 ALA B C 1
ATOM 9512 O O . ALA B 1 498 ? -6.629 -40.156 2.305 1 91.06 498 ALA B O 1
ATOM 9513 N N . ASP B 1 499 ? -8.383 -40.938 1.224 1 89 499 ASP B N 1
ATOM 9514 C CA . ASP B 1 499 ? -8.219 -42.312 1.744 1 89 499 ASP B CA 1
ATOM 9515 C C . ASP B 1 499 ? -6.949 -42.969 1.191 1 89 499 ASP B C 1
ATOM 9517 O O . ASP B 1 499 ? -6.285 -43.719 1.886 1 89 499 ASP B O 1
ATOM 9521 N N . TRP B 1 500 ? -6.637 -42.688 -0.002 1 85.62 500 TRP B N 1
ATOM 9522 C CA . TRP B 1 500 ? -5.469 -43.25 -0.668 1 85.62 500 TRP B CA 1
ATOM 9523 C C . TRP B 1 500 ? -4.18 -42.781 -0.006 1 85.62 500 TRP B C 1
ATOM 9525 O O . TRP B 1 500 ? -3.223 -43.531 0.125 1 85.62 500 TRP B O 1
ATOM 9535 N N . GLN B 1 501 ? -4.203 -41.531 0.462 1 85.38 501 GLN B N 1
ATOM 9536 C CA . GLN B 1 501 ? -2.977 -40.969 1 1 85.38 501 GLN B CA 1
ATOM 9537 C C . GLN B 1 501 ? -3.117 -40.656 2.488 1 85.38 501 GLN B C 1
ATOM 9539 O O . GLN B 1 501 ? -2.525 -39.688 2.99 1 85.38 501 GLN B O 1
ATOM 9544 N N . TYR B 1 502 ? -3.887 -41.406 3.145 1 76.31 502 TYR B N 1
ATOM 9545 C CA . TYR B 1 502 ? -4.152 -41.219 4.566 1 76.31 502 TYR B CA 1
ATOM 9546 C C . TYR B 1 502 ? -2.869 -41.281 5.379 1 76.31 502 TYR B C 1
ATOM 9548 O O . TYR B 1 502 ? -2.744 -40.656 6.426 1 76.31 502 TYR B O 1
ATOM 9556 N N . ASP B 1 503 ? -1.905 -41.969 4.953 1 69.25 503 ASP B N 1
ATOM 9557 C CA . ASP B 1 503 ? -0.666 -42.219 5.684 1 69.25 503 ASP B CA 1
ATOM 9558 C C . ASP B 1 503 ? 0.386 -41.188 5.352 1 69.25 503 ASP B C 1
ATOM 9560 O O . ASP B 1 503 ? 1.496 -41.219 5.887 1 69.25 503 ASP B O 1
ATOM 9564 N N . GLN B 1 504 ? 0.076 -40.312 4.496 1 64.56 504 GLN B N 1
ATOM 9565 C CA . GLN B 1 504 ? 1.037 -39.281 4.117 1 64.56 504 GLN B CA 1
ATOM 9566 C C . GLN B 1 504 ? 0.545 -37.906 4.52 1 64.56 504 GLN B C 1
ATOM 9568 O O . GLN B 1 504 ? -0.323 -37.344 3.861 1 64.56 504 GLN B O 1
ATOM 9573 N N . PRO B 1 505 ? 1.029 -37.5 5.672 1 56.66 505 PRO B N 1
ATOM 9574 C CA . PRO B 1 505 ? 0.55 -36.188 6.117 1 56.66 505 PRO B CA 1
ATOM 9575 C C . PRO B 1 505 ? 0.939 -35.062 5.164 1 56.66 505 PRO B C 1
ATOM 9577 O O . PRO B 1 505 ? 2.115 -34.906 4.82 1 56.66 505 PRO B O 1
ATOM 9580 N N . VAL B 1 506 ? 0.077 -34.719 4.219 1 55.06 506 VAL B N 1
ATOM 9581 C CA . VAL B 1 506 ? 0.309 -33.594 3.344 1 55.06 506 VAL B CA 1
ATOM 9582 C C . VAL B 1 506 ? 0.288 -32.281 4.16 1 55.06 506 VAL B C 1
ATOM 9584 O O . VAL B 1 506 ? -0.611 -32.094 4.977 1 55.06 506 VAL B O 1
ATOM 9587 N N . ASN B 1 507 ? 1.475 -31.594 4.203 1 55.81 507 ASN B N 1
ATOM 9588 C CA . ASN B 1 507 ? 1.47 -30.266 4.805 1 55.81 507 ASN B CA 1
ATOM 9589 C C . ASN B 1 507 ? 0.816 -29.234 3.885 1 55.81 507 ASN B C 1
ATOM 9591 O O . ASN B 1 507 ? 1.394 -28.844 2.865 1 55.81 507 ASN B O 1
ATOM 9595 N N . PRO B 1 508 ? -0.528 -29 4.113 1 55.59 508 PRO B N 1
ATOM 9596 C CA . PRO B 1 508 ? -1.317 -28.156 3.217 1 55.59 508 PRO B CA 1
ATOM 9597 C C . PRO B 1 508 ? -0.74 -26.75 3.076 1 55.59 508 PRO B C 1
ATOM 9599 O O . PRO B 1 508 ? -1.236 -25.953 2.277 1 55.59 508 PRO B O 1
ATOM 9602 N N . PHE B 1 509 ? 0.324 -26.422 3.832 1 58.41 509 PHE B N 1
ATOM 9603 C CA . PHE B 1 509 ? 0.765 -25.047 3.73 1 58.41 509 PHE B CA 1
ATOM 9604 C C . PHE B 1 509 ? 2.127 -24.953 3.053 1 58.41 509 PHE B C 1
ATOM 9606 O O . PHE B 1 509 ? 2.742 -23.891 3.018 1 58.41 509 PHE B O 1
ATOM 9613 N N . VAL B 1 510 ? 2.404 -26.125 2.412 1 52.66 510 VAL B N 1
ATOM 9614 C CA . VAL B 1 510 ? 3.707 -26.172 1.759 1 52.66 510 VAL B CA 1
ATOM 9615 C C . VAL B 1 510 ? 3.674 -25.312 0.49 1 52.66 510 VAL B C 1
ATOM 9617 O O . VAL B 1 510 ? 2.658 -25.266 -0.208 1 52.66 510 VAL B O 1
ATOM 9620 N N . SER B 1 511 ? 4.543 -24.406 0.421 1 55.66 511 SER B N 1
ATOM 9621 C CA . SER B 1 511 ? 4.773 -23.453 -0.661 1 55.66 511 SER B CA 1
ATOM 9622 C C . SER B 1 511 ? 5.078 -24.172 -1.973 1 55.66 511 SER B C 1
ATOM 9624 O O . SER B 1 511 ? 6.23 -24.234 -2.398 1 55.66 511 SER B O 1
ATOM 9626 N N . HIS B 1 512 ? 4.113 -25.094 -2.395 1 60.03 512 HIS B N 1
ATOM 9627 C CA . HIS B 1 512 ? 4.32 -25.688 -3.713 1 60.03 512 HIS B CA 1
ATOM 9628 C C . HIS B 1 512 ? 3.482 -24.969 -4.77 1 60.03 512 HIS B C 1
ATOM 9630 O O . HIS B 1 512 ? 2.512 -24.297 -4.445 1 60.03 512 HIS B O 1
ATOM 9636 N N . GLY B 1 513 ? 4.105 -24.844 -5.938 1 62.78 513 GLY B N 1
ATOM 9637 C CA . GLY B 1 513 ? 3.457 -24.203 -7.07 1 62.78 513 GLY B CA 1
ATOM 9638 C C . GLY B 1 513 ? 4.289 -23.094 -7.68 1 62.78 513 GLY B C 1
ATOM 9639 O O . GLY B 1 513 ? 5.504 -23.031 -7.48 1 62.78 513 GLY B O 1
ATOM 9640 N N . ASN B 1 514 ? 3.523 -22.438 -8.492 1 72.12 514 ASN B N 1
ATOM 9641 C CA . ASN B 1 514 ? 4.199 -21.312 -9.117 1 72.12 514 ASN B CA 1
ATOM 9642 C C . ASN B 1 514 ? 4.504 -20.203 -8.102 1 72.12 514 ASN B C 1
ATOM 9644 O O . ASN B 1 514 ? 3.607 -19.469 -7.699 1 72.12 514 ASN B O 1
ATOM 9648 N N . GLN B 1 515 ? 5.695 -20.219 -7.75 1 74.38 515 GLN B N 1
ATOM 9649 C CA . GLN B 1 515 ? 6.125 -19.328 -6.68 1 74.38 515 GLN B CA 1
ATOM 9650 C C . GLN B 1 515 ? 5.883 -17.859 -7.043 1 74.38 515 GLN B C 1
ATOM 9652 O O . GLN B 1 515 ? 5.578 -17.047 -6.176 1 74.38 515 GLN B O 1
ATOM 9657 N N . MET B 1 516 ? 5.934 -17.578 -8.258 1 76.75 516 MET B N 1
ATOM 9658 C CA . MET B 1 516 ? 5.746 -16.203 -8.695 1 76.75 516 MET B CA 1
ATOM 9659 C C . MET B 1 516 ? 4.293 -15.758 -8.516 1 76.75 516 MET B C 1
ATOM 9661 O O . MET B 1 516 ? 4.027 -14.641 -8.07 1 76.75 516 MET B O 1
ATOM 9665 N N . ILE B 1 517 ? 3.445 -16.688 -8.883 1 82.75 517 ILE B N 1
ATOM 9666 C CA . ILE B 1 517 ? 2.025 -16.391 -8.719 1 82.75 517 ILE B CA 1
ATOM 9667 C C . ILE B 1 517 ? 1.703 -16.219 -7.234 1 82.75 517 ILE B C 1
ATOM 9669 O O . ILE B 1 517 ? 1.038 -15.258 -6.844 1 82.75 517 ILE B O 1
ATOM 9673 N N . ARG B 1 518 ? 2.232 -17.016 -6.535 1 83.25 518 ARG B N 1
ATOM 9674 C CA . ARG B 1 518 ? 1.968 -16.984 -5.102 1 83.25 518 ARG B CA 1
ATOM 9675 C C . ARG B 1 518 ? 2.52 -15.695 -4.48 1 83.25 518 ARG B C 1
ATOM 9677 O O . ARG B 1 518 ? 1.83 -15.031 -3.707 1 83.25 518 ARG B O 1
ATOM 9684 N N . ASN B 1 519 ? 3.73 -15.383 -4.855 1 82.12 519 ASN B N 1
ATOM 9685 C CA . ASN B 1 519 ? 4.344 -14.188 -4.293 1 82.12 519 ASN B CA 1
ATOM 9686 C C . ASN B 1 519 ? 3.561 -12.93 -4.672 1 82.12 519 ASN B C 1
ATOM 9688 O O . ASN B 1 519 ? 3.332 -12.062 -3.828 1 82.12 519 ASN B O 1
ATOM 9692 N N . THR B 1 520 ? 3.174 -12.906 -5.859 1 84.12 520 THR B N 1
ATOM 9693 C CA . THR B 1 520 ? 2.445 -11.742 -6.355 1 84.12 520 THR B CA 1
ATOM 9694 C C . THR B 1 520 ? 1.092 -11.617 -5.66 1 84.12 520 THR B C 1
ATOM 9696 O O . THR B 1 520 ? 0.727 -10.539 -5.191 1 84.12 520 THR B O 1
ATOM 9699 N N . LEU B 1 521 ? 0.401 -12.703 -5.547 1 91.25 521 LEU B N 1
ATOM 9700 C CA . LEU B 1 521 ? -0.954 -12.664 -5.008 1 91.25 521 LEU B CA 1
ATOM 9701 C C . LEU B 1 521 ? -0.932 -12.578 -3.486 1 91.25 521 LEU B C 1
ATOM 9703 O O . LEU B 1 521 ? -1.771 -11.898 -2.889 1 91.25 521 LEU B O 1
ATOM 9707 N N . HIS B 1 522 ? 0.044 -13.211 -2.879 1 89.62 522 HIS B N 1
ATOM 9708 C CA . HIS B 1 522 ? 0.178 -13.109 -1.431 1 89.62 522 HIS B CA 1
ATOM 9709 C C . HIS B 1 522 ? 0.528 -11.68 -1.014 1 89.62 522 HIS B C 1
ATOM 9711 O O . HIS B 1 522 ? 0.095 -11.219 0.044 1 89.62 522 HIS B O 1
ATOM 9717 N N . SER B 1 523 ? 1.293 -11.008 -1.821 1 88.56 523 SER B N 1
ATOM 9718 C CA . SER B 1 523 ? 1.66 -9.633 -1.513 1 88.56 523 SER B CA 1
ATOM 9719 C C . SER B 1 523 ? 0.443 -8.711 -1.549 1 88.56 523 SER B C 1
ATOM 9721 O O . SER B 1 523 ? 0.489 -7.594 -1.037 1 88.56 523 SER B O 1
ATOM 9723 N N . GLN B 1 524 ? -0.603 -9.219 -2.127 1 88.94 524 GLN B N 1
ATOM 9724 C CA . GLN B 1 524 ? -1.851 -8.461 -2.17 1 88.94 524 GLN B CA 1
ATOM 9725 C C . GLN B 1 524 ? -2.85 -8.984 -1.146 1 88.94 524 GLN B C 1
ATOM 9727 O O . GLN B 1 524 ? -3.988 -8.516 -1.081 1 88.94 524 GLN B O 1
ATOM 9732 N N . GLY B 1 525 ? -2.461 -9.953 -0.441 1 91 525 GLY B N 1
ATOM 9733 C CA . GLY B 1 525 ? -3.338 -10.531 0.566 1 91 525 GLY B CA 1
ATOM 9734 C C . GLY B 1 525 ? -4.434 -11.398 -0.023 1 91 525 GLY B C 1
ATOM 9735 O O . GLY B 1 525 ? -5.535 -11.477 0.524 1 91 525 GLY B O 1
ATOM 9736 N N . THR B 1 526 ? -4.215 -12.031 -1.152 1 93.12 526 THR B N 1
ATOM 9737 C CA . THR B 1 526 ? -5.191 -12.898 -1.804 1 93.12 526 THR B CA 1
ATOM 9738 C C . THR B 1 526 ? -4.895 -14.367 -1.507 1 93.12 526 THR B C 1
ATOM 9740 O O . THR B 1 526 ? -3.74 -14.797 -1.58 1 93.12 526 THR B O 1
ATOM 9743 N N . VAL B 1 527 ? -5.922 -15.086 -1.165 1 93.31 527 VAL B N 1
ATOM 9744 C CA . VAL B 1 527 ? -5.793 -16.516 -0.929 1 93.31 527 VAL B CA 1
ATOM 9745 C C . VAL B 1 527 ? -5.523 -17.234 -2.25 1 93.31 527 VAL B C 1
ATOM 9747 O O . VAL B 1 527 ? -6.199 -16.984 -3.25 1 93.31 527 VAL B O 1
ATOM 9750 N N . VAL B 1 528 ? -4.488 -18.062 -2.238 1 93.06 528 VAL B N 1
ATOM 9751 C CA . VAL B 1 528 ? -4.117 -18.797 -3.445 1 93.06 528 VAL B CA 1
ATOM 9752 C C . VAL B 1 528 ? -4.246 -20.297 -3.205 1 93.06 528 VAL B C 1
ATOM 9754 O O . VAL B 1 528 ? -3.881 -20.797 -2.139 1 93.06 528 VAL B O 1
ATOM 9757 N N . ILE B 1 529 ? -4.812 -20.969 -4.121 1 93.44 529 ILE B N 1
ATOM 9758 C CA . ILE B 1 529 ? -4.91 -22.422 -4.113 1 93.44 529 ILE B CA 1
ATOM 9759 C C . ILE B 1 529 ? -4.133 -23 -5.293 1 93.44 529 ILE B C 1
ATOM 9761 O O . ILE B 1 529 ? -4.387 -22.641 -6.445 1 93.44 529 ILE B O 1
ATOM 9765 N N . SER B 1 530 ? -3.199 -23.797 -4.984 1 90.06 530 SER B N 1
ATOM 9766 C CA . SER B 1 530 ? -2.428 -24.516 -5.992 1 90.06 530 SER B CA 1
ATOM 9767 C C . SER B 1 530 ? -2.533 -26.031 -5.801 1 90.06 530 SER B C 1
ATOM 9769 O O . SER B 1 530 ? -2.57 -26.516 -4.672 1 90.06 530 SER B O 1
ATOM 9771 N N . VAL B 1 531 ? -2.566 -26.703 -6.898 1 88.88 531 VAL B N 1
ATOM 9772 C CA . VAL B 1 531 ? -2.711 -28.156 -6.832 1 88.88 531 VAL B CA 1
ATOM 9773 C C . VAL B 1 531 ? -1.63 -28.812 -7.684 1 88.88 531 VAL B C 1
ATOM 9775 O O . VAL B 1 531 ? -1.111 -28.219 -8.625 1 88.88 531 VAL B O 1
ATOM 9778 N N . GLY B 1 532 ? -1.277 -29.969 -7.234 1 84.25 532 GLY B N 1
ATOM 9779 C CA . GLY B 1 532 ? -0.284 -30.719 -7.988 1 84.25 532 GLY B CA 1
ATOM 9780 C C . GLY B 1 532 ? -0.127 -32.156 -7.52 1 84.25 532 GLY B C 1
ATOM 9781 O O . GLY B 1 532 ? -0.94 -32.656 -6.734 1 84.25 532 GLY B O 1
ATOM 9782 N N . TYR B 1 533 ? 0.743 -32.875 -8.164 1 82.94 533 TYR B N 1
ATOM 9783 C CA . TYR B 1 533 ? 1.041 -34.281 -7.84 1 82.94 533 TYR B CA 1
ATOM 9784 C C . TYR B 1 533 ? 2.512 -34.438 -7.48 1 82.94 533 TYR B C 1
ATOM 9786 O O . TYR B 1 533 ? 3.385 -33.844 -8.102 1 82.94 533 TYR B O 1
ATOM 9794 N N . SER B 1 534 ? 2.734 -35.094 -6.469 1 80.06 534 SER B N 1
ATOM 9795 C CA . SER B 1 534 ? 4.062 -35.625 -6.172 1 80.06 534 SER B CA 1
ATOM 9796 C C . SER B 1 534 ? 4.211 -37.062 -6.641 1 80.06 534 SER B C 1
ATOM 9798 O O . SER B 1 534 ? 3.467 -37.969 -6.199 1 80.06 534 SER B O 1
ATOM 9800 N N . VAL B 1 535 ? 5.176 -37.281 -7.625 1 76.88 535 VAL B N 1
ATOM 9801 C CA . VAL B 1 535 ? 5.285 -38.594 -8.266 1 76.88 535 VAL B CA 1
ATOM 9802 C C . VAL B 1 535 ? 6.621 -39.25 -7.906 1 76.88 535 VAL B C 1
ATOM 9804 O O . VAL B 1 535 ? 7.598 -38.562 -7.609 1 76.88 535 VAL B O 1
ATOM 9807 N N . GLN B 1 536 ? 6.664 -40.562 -7.852 1 71.38 536 GLN B N 1
ATOM 9808 C CA . GLN B 1 536 ? 7.875 -41.312 -7.535 1 71.38 536 GLN B CA 1
ATOM 9809 C C . GLN B 1 536 ? 8.953 -41.062 -8.586 1 71.38 536 GLN B C 1
ATOM 9811 O O . GLN B 1 536 ? 8.672 -41.062 -9.781 1 71.38 536 GLN B O 1
ATOM 9816 N N . GLN B 1 537 ? 10.133 -40.625 -8.031 1 60.34 537 GLN B N 1
ATOM 9817 C CA . GLN B 1 537 ? 11.305 -40.438 -8.883 1 60.34 537 GLN B CA 1
ATOM 9818 C C . GLN B 1 537 ? 11.672 -41.719 -9.609 1 60.34 537 GLN B C 1
ATOM 9820 O O . GLN B 1 537 ? 11.812 -42.75 -8.984 1 60.34 537 GLN B O 1
ATOM 9825 N N . ILE B 1 538 ? 11.188 -41.906 -10.836 1 53.84 538 ILE B N 1
ATOM 9826 C CA . ILE B 1 538 ? 11.773 -43.031 -11.547 1 53.84 538 ILE B CA 1
ATOM 9827 C C . ILE B 1 538 ? 13.25 -42.75 -11.828 1 53.84 538 ILE B C 1
ATOM 9829 O O . ILE B 1 538 ? 13.633 -41.625 -12.109 1 53.84 538 ILE B O 1
ATOM 9833 N N . LYS B 1 539 ? 14.039 -43.719 -11.578 1 48.38 539 LYS B N 1
ATOM 9834 C CA . LYS B 1 539 ? 15.484 -43.688 -11.789 1 48.38 539 LYS B CA 1
ATOM 9835 C C . LYS B 1 539 ? 15.844 -42.75 -12.945 1 48.38 539 LYS B C 1
ATOM 9837 O O . LYS B 1 539 ? 14.992 -42.031 -13.469 1 48.38 539 LYS B O 1
ATOM 9842 N N . ASP B 1 540 ? 16.766 -43.031 -13.781 1 41.69 540 ASP B N 1
ATOM 9843 C CA . ASP B 1 540 ? 17.719 -42.5 -14.75 1 41.69 540 ASP B CA 1
ATOM 9844 C C . ASP B 1 540 ? 16.984 -41.938 -15.977 1 41.69 540 ASP B C 1
ATOM 9846 O O . ASP B 1 540 ? 16.125 -42.594 -16.547 1 41.69 540 ASP B O 1
ATOM 9850 N N . GLY B 1 541 ? 17.234 -40.719 -16.547 1 45.38 541 GLY B N 1
ATOM 9851 C CA . GLY B 1 541 ? 17.25 -39.969 -17.797 1 45.38 541 GLY B CA 1
ATOM 9852 C C . GLY B 1 541 ? 15.906 -39.375 -18.156 1 45.38 541 GLY B C 1
ATOM 9853 O O . GLY B 1 541 ? 15.742 -38.812 -19.234 1 45.38 541 GLY B O 1
ATOM 9854 N N . GLU B 1 542 ? 14.695 -40 -17.688 1 45.56 542 GLU B N 1
ATOM 9855 C CA . GLU B 1 542 ? 13.508 -39.562 -18.422 1 45.56 542 GLU B CA 1
ATOM 9856 C C . GLU B 1 542 ? 12.961 -38.25 -17.859 1 45.56 542 GLU B C 1
ATOM 9858 O O . GLU B 1 542 ? 12.977 -38.031 -16.656 1 45.56 542 GLU B O 1
ATOM 9863 N N . GLU B 1 543 ? 12.734 -37.25 -18.656 1 46.53 543 GLU B N 1
ATOM 9864 C CA . GLU B 1 543 ? 12.227 -35.875 -18.453 1 46.53 543 GLU B CA 1
ATOM 9865 C C . GLU B 1 543 ? 10.961 -35.875 -17.609 1 46.53 543 GLU B C 1
ATOM 9867 O O . GLU B 1 543 ? 10.094 -36.75 -17.781 1 46.53 543 GLU B O 1
ATOM 9872 N N . THR B 1 544 ? 10.836 -35.219 -16.469 1 47.69 544 THR B N 1
ATOM 9873 C CA . THR B 1 544 ? 9.883 -35 -15.383 1 47.69 544 THR B CA 1
ATOM 9874 C C . THR B 1 544 ? 8.461 -34.938 -15.922 1 47.69 544 THR B C 1
ATOM 9876 O O . THR B 1 544 ? 7.539 -35.5 -15.352 1 47.69 544 THR B O 1
ATOM 9879 N N . SER B 1 545 ? 8.203 -34 -16.844 1 48.66 545 SER B N 1
ATOM 9880 C CA . SER B 1 545 ? 6.871 -33.688 -17.344 1 48.66 545 SER B CA 1
ATOM 9881 C C . SER B 1 545 ? 6.195 -34.906 -17.938 1 48.66 545 SER B C 1
ATOM 9883 O O . SER B 1 545 ? 4.965 -34.969 -18.047 1 48.66 545 SER B O 1
ATOM 9885 N N . ALA B 1 546 ? 7.023 -35.938 -18.297 1 49.91 546 ALA B N 1
ATOM 9886 C CA . ALA B 1 546 ? 6.586 -37.094 -19.078 1 49.91 546 ALA B CA 1
ATOM 9887 C C . ALA B 1 546 ? 5.855 -38.125 -18.203 1 49.91 546 ALA B C 1
ATOM 9889 O O . ALA B 1 546 ? 5.094 -38.938 -18.703 1 49.91 546 ALA B O 1
ATOM 9890 N N . VAL B 1 547 ? 5.992 -37.875 -16.906 1 53.94 547 VAL B N 1
ATOM 9891 C CA . VAL B 1 547 ? 5.566 -39 -16.109 1 53.94 547 VAL B CA 1
ATOM 9892 C C . VAL B 1 547 ? 4.043 -39.094 -16.078 1 53.94 547 VAL B C 1
ATOM 9894 O O . VAL B 1 547 ? 3.459 -40.156 -16.312 1 53.94 547 VAL B O 1
ATOM 9897 N N . LEU B 1 548 ? 3.352 -37.875 -15.766 1 61.03 548 LEU B N 1
ATOM 9898 C CA . LEU B 1 548 ? 1.897 -38 -15.742 1 61.03 548 LEU B CA 1
ATOM 9899 C C . LEU B 1 548 ? 1.352 -38.312 -17.125 1 61.03 548 LEU B C 1
ATOM 9901 O O . LEU B 1 548 ? 0.411 -39.094 -17.281 1 61.03 548 LEU B O 1
ATOM 9905 N N . HIS B 1 549 ? 2.156 -37.719 -18.016 1 58.88 549 HIS B N 1
ATOM 9906 C CA . HIS B 1 549 ? 1.728 -37.906 -19.391 1 58.88 549 HIS B CA 1
ATOM 9907 C C . HIS B 1 549 ? 1.871 -39.344 -19.844 1 58.88 549 HIS B C 1
ATOM 9909 O O . HIS B 1 549 ? 1.09 -39.844 -20.672 1 58.88 549 HIS B O 1
ATOM 9915 N N . ASP B 1 550 ? 2.84 -39.906 -19.25 1 56.62 550 ASP B N 1
ATOM 9916 C CA . ASP B 1 550 ? 3.125 -41.25 -19.688 1 56.62 550 ASP B CA 1
ATOM 9917 C C . ASP B 1 550 ? 2.377 -42.281 -18.844 1 56.62 550 ASP B C 1
ATOM 9919 O O . ASP B 1 550 ? 2.4 -43.469 -19.125 1 56.62 550 ASP B O 1
ATOM 9923 N N . SER B 1 551 ? 1.739 -41.688 -17.938 1 58.81 551 SER B N 1
ATOM 9924 C CA . SER B 1 551 ? 1.031 -42.625 -17.062 1 58.81 551 SER B CA 1
ATOM 9925 C C . SER B 1 551 ? -0.189 -43.219 -17.766 1 58.81 551 SER B C 1
ATOM 9927 O O . SER B 1 551 ? -0.818 -42.562 -18.594 1 58.81 551 SER B O 1
ATOM 9929 N N . GLU B 1 552 ? -0.399 -44.5 -17.422 1 60.06 552 GLU B N 1
ATOM 9930 C CA . GLU B 1 552 ? -1.601 -45.188 -17.891 1 60.06 552 GLU B CA 1
ATOM 9931 C C . GLU B 1 552 ? -2.863 -44.469 -17.453 1 60.06 552 GLU B C 1
ATOM 9933 O O . GLU B 1 552 ? -3.898 -44.531 -18.109 1 60.06 552 GLU B O 1
ATOM 9938 N N . HIS B 1 553 ? -2.701 -43.688 -16.516 1 67.06 553 HIS B N 1
ATOM 9939 C CA . HIS B 1 553 ? -3.848 -43 -15.938 1 67.06 553 HIS B CA 1
ATOM 9940 C C . HIS B 1 553 ? -3.752 -41.469 -16.172 1 67.06 553 HIS B C 1
ATOM 9942 O O . HIS B 1 553 ? -4.277 -40.688 -15.375 1 67.06 553 HIS B O 1
ATOM 9948 N N . HIS B 1 554 ? -3.191 -41.125 -17.203 1 79.56 554 HIS B N 1
ATOM 9949 C CA . HIS B 1 554 ? -2.938 -39.719 -17.516 1 79.56 554 HIS B CA 1
ATOM 9950 C C . HIS B 1 554 ? -4.227 -38.906 -17.5 1 79.56 554 HIS B C 1
ATOM 9952 O O . HIS B 1 554 ? -4.32 -37.906 -16.797 1 79.56 554 HIS B O 1
ATOM 9958 N N . ASP B 1 555 ? -5.266 -39.438 -18.141 1 86.5 555 ASP B N 1
ATOM 9959 C CA . ASP B 1 555 ? -6.543 -38.75 -18.219 1 86.5 555 ASP B CA 1
ATOM 9960 C C . ASP B 1 555 ? -7.215 -38.656 -16.859 1 86.5 555 ASP B C 1
ATOM 9962 O O . ASP B 1 555 ? -7.809 -37.656 -16.516 1 86.5 555 ASP B O 1
ATOM 9966 N N . GLN B 1 556 ? -7.004 -39.719 -16.094 1 89.38 556 GLN B N 1
ATOM 9967 C CA . GLN B 1 556 ? -7.688 -39.812 -14.805 1 89.38 556 GLN B CA 1
ATOM 9968 C C . GLN B 1 556 ? -7.059 -38.844 -13.789 1 89.38 556 GLN B C 1
ATOM 9970 O O . GLN B 1 556 ? -7.75 -38.312 -12.922 1 89.38 556 GLN B O 1
ATOM 9975 N N . TYR B 1 557 ? -5.766 -38.656 -13.867 1 88.69 557 TYR B N 1
ATOM 9976 C CA . TYR B 1 557 ? -5.098 -37.719 -12.969 1 88.69 557 TYR B CA 1
ATOM 9977 C C . TYR B 1 557 ? -5.57 -36.281 -13.219 1 88.69 557 TYR B C 1
ATOM 9979 O O . TYR B 1 557 ? -5.805 -35.531 -12.273 1 88.69 557 TYR B O 1
ATOM 9987 N N . HIS B 1 558 ? -5.73 -36 -14.461 1 89.94 558 HIS B N 1
ATOM 9988 C CA . HIS B 1 558 ? -6.211 -34.656 -14.805 1 89.94 558 HIS B CA 1
ATOM 9989 C C . HIS B 1 558 ? -7.68 -34.469 -14.43 1 89.94 558 HIS B C 1
ATOM 9991 O O . HIS B 1 558 ? -8.094 -33.406 -14.008 1 89.94 558 HIS B O 1
ATOM 9997 N N . LEU B 1 559 ? -8.398 -35.562 -14.633 1 92.88 559 LEU B N 1
ATOM 9998 C CA . LEU B 1 559 ? -9.805 -35.5 -14.234 1 92.88 559 LEU B CA 1
ATOM 9999 C C . LEU B 1 559 ? -9.938 -35.281 -12.734 1 92.88 559 LEU B C 1
ATOM 10001 O O . LEU B 1 559 ? -10.734 -34.469 -12.289 1 92.88 559 LEU B O 1
ATOM 10005 N N . ALA B 1 560 ? -9.164 -36.031 -11.984 1 93.25 560 ALA B N 1
ATOM 10006 C CA . ALA B 1 560 ? -9.211 -35.875 -10.531 1 93.25 560 ALA B CA 1
ATOM 10007 C C . ALA B 1 560 ? -8.836 -34.469 -10.102 1 93.25 560 ALA B C 1
ATOM 10009 O O . ALA B 1 560 ? -9.484 -33.875 -9.219 1 93.25 560 ALA B O 1
ATOM 10010 N N . ALA B 1 561 ? -7.805 -33.906 -10.672 1 92.88 561 ALA B N 1
ATOM 10011 C CA . ALA B 1 561 ? -7.387 -32.531 -10.352 1 92.88 561 ALA B CA 1
ATOM 10012 C C . ALA B 1 561 ? -8.5 -31.531 -10.656 1 92.88 561 ALA B C 1
ATOM 10014 O O . ALA B 1 561 ? -8.805 -30.672 -9.828 1 92.88 561 ALA B O 1
ATOM 10015 N N . SER B 1 562 ? -9.109 -31.656 -11.812 1 95.31 562 SER B N 1
ATOM 10016 C CA . SER B 1 562 ? -10.188 -30.75 -12.203 1 95.31 562 SER B CA 1
ATOM 10017 C C . SER B 1 562 ? -11.383 -30.859 -11.25 1 95.31 562 SER B C 1
ATOM 10019 O O . SER B 1 562 ? -12.023 -29.859 -10.922 1 95.31 562 SER B O 1
ATOM 10021 N N . ARG B 1 563 ? -11.688 -32.062 -10.883 1 96.5 563 ARG B N 1
ATOM 10022 C CA . ARG B 1 563 ? -12.805 -32.281 -9.969 1 96.5 563 ARG B CA 1
ATOM 10023 C C . ARG B 1 563 ? -12.531 -31.656 -8.609 1 96.5 563 ARG B C 1
ATOM 10025 O O . ARG B 1 563 ? -13.398 -31 -8.039 1 96.5 563 ARG B O 1
ATOM 10032 N N . VAL B 1 564 ? -11.352 -31.828 -8.086 1 96 564 VAL B N 1
ATOM 10033 C CA . VAL B 1 564 ? -10.984 -31.234 -6.805 1 96 564 VAL B CA 1
ATOM 10034 C C . VAL B 1 564 ? -11.094 -29.719 -6.883 1 96 564 VAL B C 1
ATOM 10036 O O . VAL B 1 564 ? -11.734 -29.094 -6.039 1 96 564 VAL B O 1
ATOM 10039 N N . ILE B 1 565 ? -10.531 -29.141 -7.875 1 96.88 565 ILE B N 1
ATOM 10040 C CA . ILE B 1 565 ? -10.516 -27.688 -8.031 1 96.88 565 ILE B CA 1
ATOM 10041 C C . ILE B 1 565 ? -11.945 -27.172 -8.195 1 96.88 565 ILE B C 1
ATOM 10043 O O . ILE B 1 565 ? -12.305 -26.141 -7.629 1 96.88 565 ILE B O 1
ATOM 10047 N N . SER B 1 566 ? -12.68 -27.891 -8.945 1 97.62 566 SER B N 1
ATOM 10048 C CA . SER B 1 566 ? -14.062 -27.469 -9.172 1 97.62 566 SER B CA 1
ATOM 10049 C C . SER B 1 566 ? -14.859 -27.484 -7.875 1 97.62 566 SER B C 1
ATOM 10051 O O . SER B 1 566 ? -15.625 -26.547 -7.598 1 97.62 566 SER B O 1
ATOM 10053 N N . LEU B 1 567 ? -14.711 -28.516 -7.129 1 97.19 567 LEU B N 1
ATOM 10054 C CA . LEU B 1 567 ? -15.453 -28.609 -5.871 1 97.19 567 LEU B CA 1
ATOM 10055 C C . LEU B 1 567 ? -15 -27.516 -4.906 1 97.19 567 LEU B C 1
ATOM 10057 O O . LEU B 1 567 ? -15.82 -26.953 -4.18 1 97.19 567 LEU B O 1
ATOM 10061 N N . LEU B 1 568 ? -13.727 -27.25 -4.852 1 97.12 568 LEU B N 1
ATOM 10062 C CA . LEU B 1 568 ? -13.234 -26.141 -4.039 1 97.12 568 LEU B CA 1
ATOM 10063 C C . LEU B 1 568 ? -13.852 -24.812 -4.484 1 97.12 568 LEU B C 1
ATOM 10065 O O . LEU B 1 568 ? -14.344 -24.047 -3.654 1 97.12 568 LEU B O 1
ATOM 10069 N N . ALA B 1 569 ? -13.859 -24.578 -5.75 1 97.94 569 ALA B N 1
ATOM 10070 C CA . ALA B 1 569 ? -14.43 -23.344 -6.305 1 97.94 569 ALA B CA 1
ATOM 10071 C C . ALA B 1 569 ? -15.914 -23.234 -5.988 1 97.94 569 ALA B C 1
ATOM 10073 O O . ALA B 1 569 ? -16.391 -22.188 -5.551 1 97.94 569 ALA B O 1
ATOM 10074 N N . LEU B 1 570 ? -16.641 -24.328 -6.156 1 97.06 570 LEU B N 1
ATOM 10075 C CA . LEU B 1 570 ? -18.094 -24.328 -5.969 1 97.06 570 LEU B CA 1
ATOM 10076 C C . LEU B 1 570 ? -18.453 -24.031 -4.516 1 97.06 570 LEU B C 1
ATOM 10078 O O . LEU B 1 570 ? -19.391 -23.281 -4.246 1 97.06 570 LEU B O 1
ATOM 10082 N N . GLN B 1 571 ? -17.719 -24.578 -3.652 1 96.5 571 GLN B N 1
ATOM 10083 C CA . GLN B 1 571 ? -18 -24.312 -2.246 1 96.5 571 GLN B CA 1
ATOM 10084 C C . GLN B 1 571 ? -17.688 -22.859 -1.892 1 96.5 571 GLN B C 1
ATOM 10086 O O . GLN B 1 571 ? -18.422 -22.234 -1.134 1 96.5 571 GLN B O 1
ATOM 10091 N N . LEU B 1 572 ? -16.672 -22.344 -2.396 1 97.31 572 LEU B N 1
ATOM 10092 C CA . LEU B 1 572 ? -16.344 -20.938 -2.186 1 97.31 572 LEU B CA 1
ATOM 10093 C C . LEU B 1 572 ? -17.391 -20.031 -2.799 1 97.31 572 LEU B C 1
ATOM 10095 O O . LEU B 1 572 ? -17.656 -18.938 -2.281 1 97.31 572 LEU B O 1
ATOM 10099 N N . MET B 1 573 ? -18 -20.469 -3.809 1 96.62 573 MET B N 1
ATOM 10100 C CA . MET B 1 573 ? -19 -19.688 -4.531 1 96.62 573 MET B CA 1
ATOM 10101 C C . MET B 1 573 ? -20.359 -19.781 -3.848 1 96.62 573 MET B C 1
ATOM 10103 O O . MET B 1 573 ? -21.062 -18.766 -3.715 1 96.62 573 MET B O 1
ATOM 10107 N N . ASP B 1 574 ? -20.719 -20.938 -3.295 1 95 574 ASP B N 1
ATOM 10108 C CA . ASP B 1 574 ? -22.109 -21.188 -2.945 1 95 574 ASP B CA 1
ATOM 10109 C C . ASP B 1 574 ? -22.328 -21.078 -1.439 1 95 574 ASP B C 1
ATOM 10111 O O . ASP B 1 574 ? -23.438 -20.781 -0.988 1 95 574 ASP B O 1
ATOM 10115 N N . ASP B 1 575 ? -21.297 -21.312 -0.678 1 92.31 575 ASP B N 1
ATOM 10116 C CA . ASP B 1 575 ? -21.484 -21.312 0.768 1 92.31 575 ASP B CA 1
ATOM 10117 C C . ASP B 1 575 ? -21.859 -19.906 1.259 1 92.31 575 ASP B C 1
ATOM 10119 O O . ASP B 1 575 ? -21.297 -18.906 0.792 1 92.31 575 ASP B O 1
ATOM 10123 N N . GLN B 1 576 ? -22.828 -19.891 2.166 1 89.69 576 GLN B N 1
ATOM 10124 C CA . GLN B 1 576 ? -23.188 -18.594 2.738 1 89.69 576 GLN B CA 1
ATOM 10125 C C . GLN B 1 576 ? -22 -17.984 3.488 1 89.69 576 GLN B C 1
ATOM 10127 O O . GLN B 1 576 ? -21.594 -16.859 3.221 1 89.69 576 GLN B O 1
ATOM 10132 N N . GLN B 1 577 ? -21.516 -18.828 4.383 1 91.38 577 GLN B N 1
ATOM 10133 C CA . GLN B 1 577 ? -20.281 -18.438 5.059 1 91.38 577 GLN B CA 1
ATOM 10134 C C . GLN B 1 577 ? -19.062 -18.969 4.309 1 91.38 577 GLN B C 1
ATOM 10136 O O . GLN B 1 577 ? -18.984 -20.156 3.996 1 91.38 577 GLN B O 1
ATOM 10141 N N . LEU B 1 578 ? -18.188 -18.062 3.996 1 94.31 578 LEU B N 1
ATOM 10142 C CA . LEU B 1 578 ? -16.969 -18.516 3.355 1 94.31 578 LEU B CA 1
ATOM 10143 C C . LEU B 1 578 ? -16.281 -19.594 4.199 1 94.31 578 LEU B C 1
ATOM 10145 O O . LEU B 1 578 ? -16.172 -19.453 5.418 1 94.31 578 LEU B O 1
ATOM 10149 N N . PRO B 1 579 ? -15.898 -20.625 3.605 1 95.06 579 PRO B N 1
ATOM 10150 C CA . PRO B 1 579 ? -15.289 -21.719 4.355 1 95.06 579 PRO B CA 1
ATOM 10151 C C . PRO B 1 579 ? -13.844 -21.438 4.746 1 95.06 579 PRO B C 1
ATOM 10153 O O . PRO B 1 579 ? -12.977 -22.312 4.586 1 95.06 579 PRO B O 1
ATOM 10156 N N . LEU B 1 580 ? -13.531 -20.312 5.219 1 95.19 580 LEU B N 1
ATOM 10157 C CA . LEU B 1 580 ? -12.258 -19.922 5.812 1 95.19 580 LEU B CA 1
ATOM 10158 C C . LEU B 1 580 ? -12.312 -20.031 7.332 1 95.19 580 LEU B C 1
ATOM 10160 O O . LEU B 1 580 ? -12.906 -19.172 8 1 95.19 580 LEU B O 1
ATOM 10164 N N . ASN B 1 581 ? -11.711 -21.031 7.805 1 94.44 581 ASN B N 1
ATOM 10165 C CA . ASN B 1 581 ? -11.719 -21.25 9.242 1 94.44 581 ASN B CA 1
ATOM 10166 C C . ASN B 1 581 ? -10.625 -20.453 9.938 1 94.44 581 ASN B C 1
ATOM 10168 O O . ASN B 1 581 ? -9.453 -20.828 9.914 1 94.44 581 ASN B O 1
ATOM 10172 N N . LEU B 1 582 ? -10.992 -19.391 10.664 1 94.31 582 LEU B N 1
ATOM 10173 C CA . LEU B 1 582 ? -10.016 -18.5 11.273 1 94.31 582 LEU B CA 1
ATOM 10174 C C . LEU B 1 582 ? -9.492 -19.094 12.578 1 94.31 582 LEU B C 1
ATOM 10176 O O . LEU B 1 582 ? -8.469 -18.641 13.102 1 94.31 582 LEU B O 1
ATOM 10180 N N . GLY B 1 583 ? -10.172 -20.094 13.141 1 93.56 583 GLY B N 1
ATOM 10181 C CA . GLY B 1 583 ? -9.594 -20.844 14.25 1 93.56 583 GLY B CA 1
ATOM 10182 C C . GLY B 1 583 ? -8.336 -21.594 13.867 1 93.56 583 GLY B C 1
ATOM 10183 O O . GLY B 1 583 ? -7.305 -21.469 14.531 1 93.56 583 GLY B O 1
ATOM 10184 N N . ASN B 1 584 ? -8.453 -22.312 12.781 1 91.25 584 ASN B N 1
ATOM 10185 C CA . ASN B 1 584 ? -7.297 -23.031 12.25 1 91.25 584 ASN B CA 1
ATOM 10186 C C . ASN B 1 584 ? -6.199 -22.062 11.812 1 91.25 584 ASN B C 1
ATOM 10188 O O . ASN B 1 584 ? -5.016 -22.328 12.047 1 91.25 584 ASN B O 1
ATOM 10192 N N . TYR B 1 585 ? -6.613 -21.047 11.242 1 93.31 585 TYR B N 1
ATOM 10193 C CA . TYR B 1 585 ? -5.684 -20.062 10.695 1 93.31 585 TYR B CA 1
ATOM 10194 C C . TYR B 1 585 ? -4.863 -19.422 11.812 1 93.31 585 TYR B C 1
ATOM 10196 O O . TYR B 1 585 ? -3.635 -19.359 11.727 1 93.31 585 TYR B O 1
ATOM 10204 N N . THR B 1 586 ? -5.504 -18.938 12.891 1 95.44 586 THR B N 1
ATOM 10205 C CA . THR B 1 586 ? -4.809 -18.266 13.977 1 95.44 586 THR B CA 1
ATOM 10206 C C . THR B 1 586 ? -3.982 -19.25 14.789 1 95.44 586 THR B C 1
ATOM 10208 O O . THR B 1 586 ? -2.916 -18.891 15.305 1 95.44 586 THR B O 1
ATOM 10211 N N . LYS B 1 587 ? -4.418 -20.469 14.867 1 94.5 587 LYS B N 1
ATOM 10212 C CA . LYS B 1 587 ? -3.613 -21.5 15.516 1 94.5 587 LYS B CA 1
ATOM 10213 C C . LYS B 1 587 ? -2.32 -21.75 14.742 1 94.5 587 LYS B C 1
ATOM 10215 O O . LYS B 1 587 ? -1.253 -21.906 15.344 1 94.5 587 LYS B O 1
ATOM 10220 N N . PHE B 1 588 ? -2.457 -21.859 13.477 1 93.44 588 PHE B N 1
ATOM 10221 C CA . PHE B 1 588 ? -1.275 -22.031 12.641 1 93.44 588 PHE B CA 1
ATOM 10222 C C . PHE B 1 588 ? -0.277 -20.906 12.867 1 93.44 588 PHE B C 1
ATOM 10224 O O . PHE B 1 588 ? 0.916 -21.156 13.055 1 93.44 588 PHE B O 1
ATOM 10231 N N . ILE B 1 589 ? -0.778 -19.688 12.836 1 95.25 589 ILE B N 1
ATOM 10232 C CA . ILE B 1 589 ? 0.077 -18.516 13.055 1 95.25 589 ILE B CA 1
ATOM 10233 C C . ILE B 1 589 ? 0.732 -18.609 14.43 1 95.25 589 ILE B C 1
ATOM 10235 O O . ILE B 1 589 ? 1.928 -18.344 14.578 1 95.25 589 ILE B O 1
ATOM 10239 N N . HIS B 1 590 ? -0.055 -18.969 15.406 1 96.56 590 HIS B N 1
ATOM 10240 C CA . HIS B 1 590 ? 0.472 -19.172 16.75 1 96.56 590 HIS B CA 1
ATOM 10241 C C . HIS B 1 590 ? 1.632 -20.172 16.75 1 96.56 590 HIS B C 1
ATOM 10243 O O . HIS B 1 590 ? 2.682 -19.906 17.328 1 96.56 590 HIS B O 1
ATOM 10249 N N . ASP B 1 591 ? 1.495 -21.266 16.109 1 94.94 591 ASP B N 1
ATOM 10250 C CA . ASP B 1 591 ? 2.506 -22.328 16.094 1 94.94 591 ASP B CA 1
ATOM 10251 C C 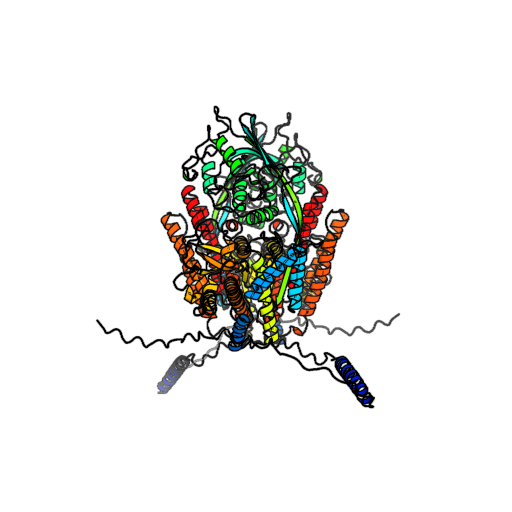. ASP B 1 591 ? 3.781 -21.859 15.398 1 94.94 591 ASP B C 1
ATOM 10253 O O . ASP B 1 591 ? 4.887 -22.172 15.836 1 94.94 591 ASP B O 1
ATOM 10257 N N . VAL B 1 592 ? 3.627 -21.172 14.297 1 94.81 592 VAL B N 1
ATOM 10258 C CA . VAL B 1 592 ? 4.77 -20.656 13.547 1 94.81 592 VAL B CA 1
ATOM 10259 C C . VAL B 1 592 ? 5.609 -19.75 14.445 1 94.81 592 VAL B C 1
ATOM 10261 O O . VAL B 1 592 ? 6.824 -19.938 14.562 1 94.81 592 VAL B O 1
ATOM 10264 N N . PHE B 1 593 ? 5 -18.812 15.109 1 96.94 593 PHE B N 1
ATOM 10265 C CA . PHE B 1 593 ? 5.746 -17.844 15.891 1 96.94 593 PHE B CA 1
ATOM 10266 C C . PHE B 1 593 ? 6.184 -18.438 17.219 1 96.94 593 PHE B C 1
ATOM 10268 O O . PHE B 1 593 ? 7.184 -18.016 17.797 1 96.94 593 PHE B O 1
ATOM 10275 N N . ALA B 1 594 ? 5.434 -19.453 17.734 1 97.06 594 ALA B N 1
ATOM 10276 C CA . ALA B 1 594 ? 5.883 -20.156 18.938 1 97.06 594 ALA B CA 1
ATOM 10277 C C . ALA B 1 594 ? 7.23 -20.828 18.703 1 97.06 594 ALA B C 1
ATOM 10279 O O . ALA B 1 594 ? 8.109 -20.812 19.578 1 97.06 594 ALA B O 1
ATOM 10280 N N . ARG B 1 595 ? 7.391 -21.391 17.578 1 96.31 595 ARG B N 1
ATOM 10281 C CA . ARG B 1 595 ? 8.68 -21.984 17.234 1 96.31 595 ARG B CA 1
ATOM 10282 C C . ARG B 1 595 ? 9.758 -20.922 17.109 1 96.31 595 ARG B C 1
ATOM 10284 O O . ARG B 1 595 ? 10.906 -21.141 17.516 1 96.31 595 ARG B O 1
ATOM 10291 N N . SER B 1 596 ? 9.375 -19.781 16.578 1 96.88 596 SER B N 1
ATOM 10292 C CA . SER B 1 596 ? 10.32 -18.688 16.438 1 96.88 596 SER B CA 1
ATOM 10293 C C . SER B 1 596 ? 10.727 -18.141 17.797 1 96.88 596 SER B C 1
ATOM 10295 O O . SER B 1 596 ? 11.844 -17.641 17.969 1 96.88 596 SER B O 1
ATOM 10297 N N . LEU B 1 597 ? 9.82 -18.25 18.812 1 96.88 597 LEU B N 1
ATOM 10298 C CA . LEU B 1 597 ? 10.148 -17.812 20.156 1 96.88 597 LEU B CA 1
ATOM 10299 C C . LEU B 1 597 ? 11.25 -18.688 20.766 1 96.88 597 LEU B C 1
ATOM 10301 O O . LEU B 1 597 ? 12.117 -18.188 21.484 1 96.88 597 LEU B O 1
ATOM 10305 N N . VAL B 1 598 ? 11.203 -19.922 20.438 1 96.19 598 VAL B N 1
ATOM 10306 C CA . VAL B 1 598 ? 12.242 -20.828 20.891 1 96.19 598 VAL B CA 1
ATOM 10307 C C . VAL B 1 598 ? 13.578 -20.438 20.25 1 96.19 598 VAL B C 1
ATOM 10309 O O . VAL B 1 598 ? 14.602 -20.391 20.938 1 96.19 598 VAL B O 1
ATOM 10312 N N . ASP B 1 599 ? 13.492 -20.141 18.953 1 96 599 ASP B N 1
ATOM 10313 C CA . ASP B 1 599 ? 14.695 -19.703 18.25 1 96 599 ASP B CA 1
ATOM 10314 C C . ASP B 1 599 ? 15.273 -18.438 18.891 1 96 599 ASP B C 1
ATOM 10316 O O . ASP B 1 599 ? 16.484 -18.312 19.062 1 96 599 ASP B O 1
ATOM 10320 N N . LEU B 1 600 ? 14.414 -17.516 19.172 1 96.38 600 LEU B N 1
ATOM 10321 C CA . LEU B 1 600 ? 14.82 -16.25 19.781 1 96.38 600 LEU B CA 1
ATOM 10322 C C . LEU B 1 600 ? 15.438 -16.484 21.156 1 96.38 600 LEU B C 1
ATOM 10324 O O . LEU B 1 600 ? 16.453 -15.867 21.5 1 96.38 600 LEU B O 1
ATOM 10328 N N . SER B 1 601 ? 14.852 -17.375 21.953 1 94.94 601 SER B N 1
ATOM 10329 C CA . SER B 1 601 ? 15.352 -17.703 23.281 1 94.94 601 SER B CA 1
ATOM 10330 C C . SER B 1 601 ? 16.703 -18.406 23.203 1 94.94 601 SER B C 1
ATOM 10332 O O . SER B 1 601 ? 17.625 -18.078 23.953 1 94.94 601 SER B O 1
ATOM 10334 N N . ASN B 1 602 ? 16.828 -19.344 22.297 1 94.5 602 ASN B N 1
ATOM 10335 C CA . ASN B 1 602 ? 18.078 -20.062 22.125 1 94.5 602 ASN B CA 1
ATOM 10336 C C . ASN B 1 602 ? 19.219 -19.141 21.719 1 94.5 602 ASN B C 1
ATOM 10338 O O . ASN B 1 602 ? 20.359 -19.344 22.125 1 94.5 602 ASN B O 1
ATOM 10342 N N . ALA B 1 603 ? 18.891 -18.109 21 1 94.88 603 ALA B N 1
ATOM 10343 C CA . ALA B 1 603 ? 19.891 -17.172 20.516 1 94.88 603 ALA B CA 1
ATOM 10344 C C . ALA B 1 603 ? 20.156 -16.078 21.562 1 94.88 603 ALA B C 1
ATOM 10346 O O . ALA B 1 603 ? 20.984 -15.188 21.344 1 94.88 603 ALA B O 1
ATOM 10347 N N . GLN B 1 604 ? 19.469 -16.141 22.703 1 91.69 604 GLN B N 1
ATOM 10348 C CA . GLN B 1 604 ? 19.562 -15.117 23.734 1 91.69 604 GLN B CA 1
ATOM 10349 C C . GLN B 1 604 ? 19.375 -13.719 23.141 1 91.69 604 GLN B C 1
ATOM 10351 O O . GLN B 1 604 ? 20.188 -12.828 23.391 1 91.69 604 GLN B O 1
ATOM 10356 N N . ALA B 1 605 ? 18.359 -13.656 22.25 1 91.81 605 ALA B N 1
ATOM 10357 C CA . ALA B 1 605 ? 18.109 -12.398 21.547 1 91.81 605 ALA B CA 1
ATOM 10358 C C . ALA B 1 605 ? 17.609 -11.32 22.5 1 91.81 605 ALA B C 1
ATOM 10360 O O . ALA B 1 605 ? 16.844 -11.602 23.422 1 91.81 605 ALA B O 1
ATOM 10361 N N . ASN B 1 606 ? 18.078 -10.141 22.328 1 90.25 606 ASN B N 1
ATOM 10362 C CA . ASN B 1 606 ? 17.609 -8.992 23.109 1 90.25 606 ASN B CA 1
ATOM 10363 C C . ASN B 1 606 ? 16.375 -8.359 22.469 1 90.25 606 ASN B C 1
ATOM 10365 O O . ASN B 1 606 ? 16.438 -7.234 21.969 1 90.25 606 ASN B O 1
ATOM 10369 N N . VAL B 1 607 ? 15.32 -9.078 22.5 1 94.19 607 VAL B N 1
ATOM 10370 C CA . VAL B 1 607 ? 14.047 -8.648 21.938 1 94.19 607 VAL B CA 1
ATOM 10371 C C . VAL B 1 607 ? 12.93 -8.898 22.953 1 94.19 607 VAL B C 1
ATOM 10373 O O . VAL B 1 607 ? 13.125 -9.617 23.922 1 94.19 607 VAL B O 1
ATOM 10376 N N . ASP B 1 608 ? 11.805 -8.25 22.781 1 92.62 608 ASP B N 1
ATOM 10377 C CA . ASP B 1 608 ? 10.664 -8.391 23.688 1 92.62 608 ASP B CA 1
ATOM 10378 C C . ASP B 1 608 ? 9.898 -9.68 23.406 1 92.62 608 ASP B C 1
ATOM 10380 O O . ASP B 1 608 ? 8.797 -9.656 22.859 1 92.62 608 ASP B O 1
ATOM 10384 N N . ILE B 1 609 ? 10.398 -10.758 23.906 1 94.44 609 ILE B N 1
ATOM 10385 C CA . ILE B 1 609 ? 9.852 -12.086 23.703 1 94.44 609 ILE B CA 1
ATOM 10386 C C . ILE B 1 609 ? 8.484 -12.203 24.375 1 94.44 609 ILE B C 1
ATOM 10388 O O . ILE B 1 609 ? 7.566 -12.828 23.828 1 94.44 609 ILE B O 1
ATOM 10392 N N . GLU B 1 610 ? 8.352 -11.578 25.469 1 94.88 610 GLU B N 1
ATOM 10393 C CA . GLU B 1 610 ? 7.109 -11.648 26.219 1 94.88 610 GLU B CA 1
ATOM 10394 C C . GLU B 1 610 ? 5.961 -10.984 25.469 1 94.88 610 GLU B C 1
ATOM 10396 O O . GLU B 1 610 ? 4.844 -11.508 25.438 1 94.88 610 GLU B O 1
ATOM 10401 N N . MET B 1 611 ? 6.23 -9.875 24.891 1 94.25 611 MET B N 1
ATOM 10402 C CA . MET B 1 611 ? 5.215 -9.172 24.109 1 94.25 611 MET B CA 1
ATOM 10403 C C . MET B 1 611 ? 4.684 -10.062 22.984 1 94.25 611 MET B C 1
ATOM 10405 O O . MET B 1 611 ? 3.471 -10.203 22.828 1 94.25 611 MET B O 1
ATOM 10409 N N . LEU B 1 612 ? 5.586 -10.617 22.219 1 96.19 612 LEU B N 1
ATOM 10410 C CA . LEU B 1 612 ? 5.184 -11.461 21.094 1 96.19 612 LEU B CA 1
ATOM 10411 C C . LEU B 1 612 ? 4.445 -12.703 21.578 1 96.19 612 LEU B C 1
ATOM 10413 O O . LEU B 1 612 ? 3.445 -13.109 20.984 1 96.19 612 LEU B O 1
ATOM 10417 N N . SER B 1 613 ? 4.941 -13.336 22.672 1 97.19 613 SER B N 1
ATOM 10418 C CA . SER B 1 613 ? 4.305 -14.523 23.234 1 97.19 613 SER B CA 1
ATOM 10419 C C . SER B 1 613 ? 2.867 -14.227 23.656 1 97.19 613 SER B C 1
ATOM 10421 O O . SER B 1 613 ? 1.957 -15 23.328 1 97.19 613 SER B O 1
ATOM 10423 N N . ASN B 1 614 ? 2.652 -13.102 24.312 1 96.81 614 ASN B N 1
ATOM 10424 C CA . ASN B 1 614 ? 1.307 -12.719 24.719 1 96.81 614 ASN B CA 1
ATOM 10425 C C . ASN B 1 614 ? 0.397 -12.484 23.516 1 96.81 614 ASN B C 1
ATOM 10427 O O . ASN B 1 614 ? -0.77 -12.883 23.531 1 96.81 614 ASN B O 1
ATOM 10431 N N . SER B 1 615 ? 0.948 -11.859 22.547 1 96.88 615 SER B N 1
ATOM 10432 C CA . SER B 1 615 ? 0.158 -11.531 21.359 1 96.88 615 SER B CA 1
ATOM 10433 C C . SER B 1 615 ? -0.284 -12.789 20.625 1 96.88 615 SER B C 1
ATOM 10435 O O . SER B 1 615 ? -1.429 -12.883 20.172 1 96.88 615 SER B O 1
ATOM 10437 N N . ILE B 1 616 ? 0.61 -13.734 20.453 1 97.62 616 ILE B N 1
ATOM 10438 C CA . ILE B 1 616 ? 0.24 -14.914 19.672 1 97.62 616 ILE B CA 1
ATOM 10439 C C . ILE B 1 616 ? -0.759 -15.758 20.453 1 97.62 616 ILE B C 1
ATOM 10441 O O . ILE B 1 616 ? -1.658 -16.375 19.875 1 97.62 616 ILE B O 1
ATOM 10445 N N . ASP B 1 617 ? -0.674 -15.812 21.781 1 97.25 617 ASP B N 1
ATOM 10446 C CA . ASP B 1 617 ? -1.646 -16.531 22.609 1 97.25 617 ASP B CA 1
ATOM 10447 C C . ASP B 1 617 ? -3.025 -15.875 22.516 1 97.25 617 ASP B C 1
ATOM 10449 O O . ASP B 1 617 ? -4.035 -16.562 22.359 1 97.25 617 ASP B O 1
ATOM 10453 N N . ASN B 1 618 ? -3.018 -14.578 22.625 1 96.81 618 ASN B N 1
ATOM 10454 C CA . ASN B 1 618 ? -4.281 -13.859 22.516 1 96.81 618 ASN B CA 1
ATOM 10455 C C . ASN B 1 618 ? -4.914 -14.039 21.141 1 96.81 618 ASN B C 1
ATOM 10457 O O . ASN B 1 618 ? -6.137 -14.148 21.016 1 96.81 618 ASN B O 1
ATOM 10461 N N . LEU B 1 619 ? -4.082 -14.008 20.125 1 97.25 619 LEU B N 1
ATOM 10462 C CA . LEU B 1 619 ? -4.59 -14.188 18.766 1 97.25 619 LEU B CA 1
ATOM 10463 C C . LEU B 1 619 ? -5.312 -15.523 18.641 1 97.25 619 LEU B C 1
ATOM 10465 O O . LEU B 1 619 ? -6.395 -15.594 18.047 1 97.25 619 LEU B O 1
ATOM 10469 N N . SER B 1 620 ? -4.652 -16.578 19.141 1 96.44 620 SER B N 1
ATOM 10470 C CA . SER B 1 620 ? -5.246 -17.906 19.062 1 96.44 620 SER B CA 1
ATOM 10471 C C . SER B 1 620 ? -6.578 -17.969 19.812 1 96.44 620 SER B C 1
ATOM 10473 O O . SER B 1 620 ? -7.539 -18.562 19.328 1 96.44 620 SER B O 1
ATOM 10475 N N . ARG B 1 621 ? -6.664 -17.344 20.938 1 96 621 ARG B N 1
ATOM 10476 C CA . ARG B 1 621 ? -7.891 -17.297 21.719 1 96 621 ARG B CA 1
ATOM 10477 C C . ARG B 1 621 ? -8.992 -16.547 20.984 1 96 621 ARG B C 1
ATOM 10479 O O . ARG B 1 621 ? -10.125 -17.016 20.891 1 96 621 ARG B O 1
ATOM 10486 N N . ILE B 1 622 ? -8.648 -15.422 20.453 1 95.81 622 ILE B N 1
ATOM 10487 C CA . ILE B 1 622 ? -9.617 -14.57 19.766 1 95.81 622 ILE B CA 1
ATOM 10488 C C . ILE B 1 622 ? -10.062 -15.234 18.469 1 95.81 622 ILE B C 1
ATOM 10490 O O . ILE B 1 622 ? -11.234 -15.156 18.094 1 95.81 622 ILE B O 1
ATOM 10494 N N . GLY B 1 623 ? -9.078 -15.844 17.781 1 95.56 623 GLY B N 1
ATOM 10495 C CA . GLY B 1 623 ? -9.438 -16.578 16.578 1 95.56 623 GLY B CA 1
ATOM 10496 C C . GLY B 1 623 ? -10.438 -17.688 16.828 1 95.56 623 GLY B C 1
ATOM 10497 O O . GLY B 1 623 ? -11.398 -17.859 16.078 1 95.56 623 GLY B O 1
ATOM 10498 N N . LYS B 1 624 ? -10.25 -18.391 17.875 1 94.62 624 LYS B N 1
ATOM 10499 C CA . LYS B 1 624 ? -11.172 -19.469 18.25 1 94.62 624 LYS B CA 1
ATOM 10500 C C . LYS B 1 624 ? -12.539 -18.891 18.641 1 94.62 624 LYS B C 1
ATOM 10502 O O . LYS B 1 624 ? -13.57 -19.438 18.234 1 94.62 624 LYS B O 1
ATOM 10507 N N . ALA B 1 625 ? -12.531 -17.828 19.375 1 93.25 625 ALA B N 1
ATOM 10508 C CA . ALA B 1 625 ? -13.781 -17.188 19.781 1 93.25 625 ALA B CA 1
ATOM 10509 C C . ALA B 1 625 ? -14.555 -16.688 18.562 1 93.25 625 ALA B C 1
ATOM 10511 O O . ALA B 1 625 ? -15.781 -16.828 18.5 1 93.25 625 ALA B O 1
ATOM 10512 N N . PHE B 1 626 ? -13.906 -16.156 17.672 1 93.25 626 PHE B N 1
ATOM 10513 C CA . PHE B 1 626 ? -14.539 -15.688 16.438 1 93.25 626 PHE B CA 1
ATOM 10514 C C . PHE B 1 626 ? -15.188 -16.844 15.688 1 93.25 626 PHE B C 1
ATOM 10516 O O . PHE B 1 626 ? -16.328 -16.719 15.234 1 93.25 626 PHE B O 1
ATOM 10523 N N . GLN B 1 627 ? -14.375 -17.875 15.531 1 91.69 627 GLN B N 1
ATOM 10524 C CA . GLN B 1 627 ? -14.891 -19.031 14.812 1 91.69 627 GLN B CA 1
ATOM 10525 C C . GLN B 1 627 ? -16.125 -19.609 15.5 1 91.69 627 GLN B C 1
ATOM 10527 O O . GLN B 1 627 ? -17.078 -20.016 14.844 1 91.69 627 GLN B O 1
ATOM 10532 N N . ASP B 1 628 ? -16.125 -19.609 16.812 1 89.31 628 ASP B N 1
ATOM 10533 C CA . ASP B 1 628 ? -17.266 -20.078 17.578 1 89.31 628 ASP B CA 1
ATOM 10534 C C . ASP B 1 628 ? -18.484 -19.172 17.375 1 89.31 628 ASP B C 1
ATOM 10536 O O . ASP B 1 628 ? -19.609 -19.641 17.25 1 89.31 628 ASP B O 1
ATOM 10540 N N . PHE B 1 629 ? -18.219 -17.922 17.312 1 88.31 629 PHE B N 1
ATOM 10541 C CA . PHE B 1 629 ? -19.266 -16.938 17.109 1 88.31 629 PHE B CA 1
ATOM 10542 C C . PHE B 1 629 ? -19.906 -17.109 15.734 1 88.31 629 PHE B C 1
ATOM 10544 O O . PHE B 1 629 ? -21.141 -17.141 15.617 1 88.31 629 PHE B O 1
ATOM 10551 N N . VAL B 1 630 ? -19.125 -17.266 14.758 1 88.12 630 VAL B N 1
ATOM 10552 C CA . VAL B 1 630 ? -19.625 -17.359 13.391 1 88.12 630 VAL B CA 1
ATOM 10553 C C . VAL B 1 630 ? -20.375 -18.672 13.211 1 88.12 630 VAL B C 1
ATOM 10555 O O . VAL B 1 630 ? -21.359 -18.734 12.461 1 88.12 630 VAL B O 1
ATOM 10558 N N . SER B 1 631 ? -19.938 -19.656 13.867 1 83.88 631 SER B N 1
ATOM 10559 C CA . SER B 1 631 ? -20.578 -20.953 13.742 1 83.88 631 SER B CA 1
ATOM 10560 C C . SER B 1 631 ? -21.859 -21.016 14.57 1 83.88 631 SER B C 1
ATOM 10562 O O . SER B 1 631 ? -22.641 -21.953 14.43 1 83.88 631 SER B O 1
ATOM 10564 N N . SER B 1 632 ? -22.031 -20 15.297 1 79.31 632 SER B N 1
ATOM 10565 C CA . SER B 1 632 ? -23.203 -20 16.156 1 79.31 632 SER B CA 1
ATOM 10566 C C . SER B 1 632 ? -24.469 -19.656 15.367 1 79.31 632 SER B C 1
ATOM 10568 O O . SER B 1 632 ? -24.391 -19.109 14.266 1 79.31 632 SER B O 1
ATOM 10570 N N . ASP B 1 633 ? -25.641 -20.094 15.836 1 62.69 633 ASP B N 1
ATOM 10571 C CA . ASP B 1 633 ? -26.953 -19.969 15.188 1 62.69 633 ASP B CA 1
ATOM 10572 C C . ASP B 1 633 ? -27.375 -18.5 15.086 1 62.69 633 ASP B C 1
ATOM 10574 O O . ASP B 1 633 ? -28.188 -18.141 14.234 1 62.69 633 ASP B O 1
ATOM 10578 N N . VAL B 1 634 ? -26.828 -17.625 15.891 1 56.62 634 VAL B N 1
ATOM 10579 C CA . VAL B 1 634 ? -27.25 -16.234 15.953 1 56.62 634 VAL B CA 1
ATOM 10580 C C . VAL B 1 634 ? -26.938 -15.547 14.625 1 56.62 634 VAL B C 1
ATOM 10582 O O . VAL B 1 634 ? -27.688 -14.672 14.188 1 56.62 634 VAL B O 1
ATOM 10585 N N . ASN B 1 635 ? -25.984 -15.938 13.969 1 58.44 635 ASN B N 1
ATOM 10586 C CA . ASN B 1 635 ? -25.547 -15.258 12.75 1 58.44 635 ASN B CA 1
ATOM 10587 C C . ASN B 1 635 ? -26.109 -15.922 11.5 1 58.44 635 ASN B C 1
ATOM 10589 O O . ASN B 1 635 ? -25.875 -15.461 10.383 1 58.44 635 ASN B O 1
ATOM 10593 N N . LYS B 1 636 ? -27 -16.875 11.914 1 63.59 636 LYS B N 1
ATOM 10594 C CA . LYS B 1 636 ? -27.516 -17.609 10.766 1 63.59 636 LYS B CA 1
ATOM 10595 C C . LYS B 1 636 ? -28.719 -16.906 10.148 1 63.59 636 LYS B C 1
ATOM 10597 O O . LYS B 1 636 ? -29.562 -16.359 10.867 1 63.59 636 LYS B O 1
ATOM 10602 N N . GLY B 1 637 ? -28.578 -16.469 8.984 1 65.12 637 GLY B N 1
ATOM 10603 C CA . GLY B 1 637 ? -29.75 -16.078 8.219 1 65.12 637 GLY B CA 1
ATOM 10604 C C . GLY B 1 637 ? -29.781 -14.586 7.906 1 65.12 637 GLY B C 1
ATOM 10605 O O . GLY B 1 637 ? -30.672 -14.109 7.211 1 65.12 637 GLY B O 1
ATOM 10606 N N . ILE B 1 638 ? -28.922 -13.758 8.523 1 76.44 638 ILE B N 1
ATOM 10607 C CA . ILE B 1 638 ? -28.938 -12.344 8.172 1 76.44 638 ILE B CA 1
ATOM 10608 C C . ILE B 1 638 ? -27.859 -12.07 7.113 1 76.44 638 ILE B C 1
ATOM 10610 O O . ILE B 1 638 ? -26.672 -12.07 7.414 1 76.44 638 ILE B O 1
ATOM 10614 N N . PRO B 1 639 ? -28.344 -11.789 5.953 1 81.56 639 PRO B N 1
ATOM 10615 C CA . PRO B 1 639 ? -27.391 -11.68 4.844 1 81.56 639 PRO B CA 1
ATOM 10616 C C . PRO B 1 639 ? -26.312 -10.625 5.086 1 81.56 639 PRO B C 1
ATOM 10618 O O . PRO B 1 639 ? -25.141 -10.852 4.785 1 81.56 639 PRO B O 1
ATOM 10621 N N . LEU B 1 640 ? -26.703 -9.516 5.664 1 85.44 640 LEU B N 1
ATOM 10622 C CA . LEU B 1 640 ? -25.719 -8.461 5.91 1 85.44 640 LEU B CA 1
ATOM 10623 C C . LEU B 1 640 ? -24.719 -8.891 6.969 1 85.44 640 LEU B C 1
ATOM 10625 O O . LEU B 1 640 ? -23.531 -8.547 6.883 1 85.44 640 LEU B O 1
ATOM 10629 N N . GLY B 1 641 ? -25.25 -9.547 7.973 1 84.81 641 GLY B N 1
ATOM 10630 C CA . GLY B 1 641 ? -24.344 -10.07 8.992 1 84.81 641 GLY B CA 1
ATOM 10631 C C . GLY B 1 641 ? -23.359 -11.094 8.453 1 84.81 641 GLY B C 1
ATOM 10632 O O . GLY B 1 641 ? -22.188 -11.062 8.797 1 84.81 641 GLY B O 1
ATOM 10633 N N . ILE B 1 642 ? -23.844 -11.938 7.59 1 88.06 642 ILE B N 1
ATOM 10634 C CA . ILE B 1 642 ? -23 -12.953 6.973 1 88.06 642 ILE B CA 1
ATOM 10635 C C . ILE B 1 642 ? -21.922 -12.281 6.105 1 88.06 642 ILE B C 1
ATOM 10637 O O . ILE B 1 642 ? -20.75 -12.656 6.152 1 88.06 642 ILE B O 1
ATOM 10641 N N . ARG B 1 643 ? -22.359 -11.32 5.352 1 90.06 643 ARG B N 1
ATOM 10642 C CA . ARG B 1 643 ? -21.406 -10.602 4.5 1 90.06 643 ARG B CA 1
ATOM 10643 C C . ARG B 1 643 ? -20.328 -9.93 5.336 1 90.06 643 ARG B C 1
ATOM 10645 O O . ARG B 1 643 ? -19.156 -9.938 4.965 1 90.06 643 ARG B O 1
ATOM 10652 N N . ARG B 1 644 ? -20.719 -9.383 6.441 1 89.38 644 ARG B N 1
ATOM 10653 C CA . ARG B 1 644 ? -19.766 -8.727 7.316 1 89.38 644 ARG B CA 1
ATOM 10654 C C . ARG B 1 644 ? -18.719 -9.711 7.832 1 89.38 644 ARG B C 1
ATOM 10656 O O . ARG B 1 644 ? -17.531 -9.422 7.824 1 89.38 644 ARG B O 1
ATOM 10663 N N . MET B 1 645 ? -19.188 -10.859 8.258 1 91.19 645 MET B N 1
ATOM 10664 C CA . MET B 1 645 ? -18.266 -11.883 8.75 1 91.19 645 MET B CA 1
ATOM 10665 C C . MET B 1 645 ? -17.344 -12.367 7.637 1 91.19 645 MET B C 1
ATOM 10667 O O . MET B 1 645 ? -16.156 -12.602 7.867 1 91.19 645 MET B O 1
ATOM 10671 N N . ASN B 1 646 ? -17.891 -12.484 6.457 1 92.75 646 ASN B N 1
ATOM 10672 C CA . ASN B 1 646 ? -17.094 -12.914 5.312 1 92.75 646 ASN B CA 1
ATOM 10673 C C . ASN B 1 646 ? -16.047 -11.867 4.941 1 92.75 646 ASN B C 1
ATOM 10675 O O . ASN B 1 646 ? -14.922 -12.211 4.566 1 92.75 646 ASN B O 1
ATOM 10679 N N . ASP B 1 647 ? -16.438 -10.562 5.078 1 92.38 647 ASP B N 1
ATOM 10680 C CA . ASP B 1 647 ? -15.484 -9.492 4.832 1 92.38 647 ASP B CA 1
ATOM 10681 C C . ASP B 1 647 ? -14.328 -9.555 5.824 1 92.38 647 ASP B C 1
ATOM 10683 O O . ASP B 1 647 ? -13.172 -9.336 5.453 1 92.38 647 ASP B O 1
ATOM 10687 N N . ILE B 1 648 ? -14.641 -9.883 7.023 1 92.75 648 ILE B N 1
ATOM 10688 C CA . ILE B 1 648 ? -13.609 -10.008 8.047 1 92.75 648 ILE B CA 1
ATOM 10689 C C . ILE B 1 648 ? -12.68 -11.164 7.711 1 92.75 648 ILE B C 1
ATOM 10691 O O . ILE B 1 648 ? -11.453 -11.023 7.77 1 92.75 648 ILE B O 1
ATOM 10695 N N . LYS B 1 649 ? -13.25 -12.25 7.305 1 94.12 649 LYS B N 1
ATOM 10696 C CA . LYS B 1 649 ? -12.445 -13.414 6.934 1 94.12 649 LYS B CA 1
ATOM 10697 C C . LYS B 1 649 ? -11.5 -13.094 5.785 1 94.12 649 LYS B C 1
ATOM 10699 O O . LYS B 1 649 ? -10.328 -13.469 5.812 1 94.12 649 LYS B O 1
ATOM 10704 N N . MET B 1 650 ? -11.93 -12.352 4.824 1 93.31 650 MET B N 1
ATOM 10705 C CA . MET B 1 650 ? -11.125 -12 3.66 1 93.31 650 MET B CA 1
ATOM 10706 C C . MET B 1 650 ? -10.031 -11.008 4.035 1 93.31 650 MET B C 1
ATOM 10708 O O . MET B 1 650 ? -8.977 -10.969 3.404 1 93.31 650 MET B O 1
ATOM 10712 N N . GLY B 1 651 ? -10.258 -10.219 5.074 1 93 651 GLY B N 1
ATOM 10713 C CA . GLY B 1 651 ? -9.375 -9.125 5.426 1 93 651 GLY B CA 1
ATOM 10714 C C . GLY B 1 651 ? -8.164 -9.562 6.227 1 93 651 GLY B C 1
ATOM 10715 O O . GLY B 1 651 ? -7.152 -8.867 6.273 1 93 651 GLY B O 1
ATOM 10716 N N . VAL B 1 652 ? -8.18 -10.75 6.82 1 93.56 652 VAL B N 1
ATOM 10717 C CA . VAL B 1 652 ? -7.113 -11.18 7.715 1 93.56 652 VAL B CA 1
ATOM 10718 C C . VAL B 1 652 ? -5.805 -11.312 6.941 1 93.56 652 VAL B C 1
ATOM 10720 O O . VAL B 1 652 ? -4.766 -10.805 7.371 1 93.56 652 VAL B O 1
ATOM 10723 N N . ASP B 1 653 ? -5.84 -11.891 5.766 1 90.62 653 ASP B N 1
ATOM 10724 C CA . ASP B 1 653 ? -4.625 -12.031 4.969 1 90.62 653 ASP B CA 1
ATOM 10725 C C . ASP B 1 653 ? -4.125 -10.68 4.477 1 90.62 653 ASP B C 1
ATOM 10727 O O . ASP B 1 653 ? -2.92 -10.477 4.297 1 90.62 653 ASP B O 1
ATOM 10731 N N . LYS B 1 654 ? -5 -9.773 4.242 1 92.94 654 LYS B N 1
ATOM 10732 C CA . LYS B 1 654 ? -4.598 -8.438 3.812 1 92.94 654 LYS B CA 1
ATOM 10733 C C . LYS B 1 654 ? -3.826 -7.715 4.914 1 92.94 654 LYS B C 1
ATOM 10735 O O . LYS B 1 654 ? -2.863 -6.996 4.633 1 92.94 654 LYS B O 1
ATOM 10740 N N . ILE B 1 655 ? -4.211 -7.961 6.133 1 95.19 655 ILE B N 1
ATOM 10741 C CA . ILE B 1 655 ? -3.531 -7.359 7.277 1 95.19 655 ILE B CA 1
ATOM 10742 C C . ILE B 1 655 ? -2.156 -7.996 7.457 1 95.19 655 ILE B C 1
ATOM 10744 O O . ILE B 1 655 ? -1.194 -7.32 7.828 1 95.19 655 ILE B O 1
ATOM 10748 N N . LEU B 1 656 ? -1.998 -9.219 7.148 1 95.25 656 LEU B N 1
ATOM 10749 C CA . LEU B 1 656 ? -0.789 -9.969 7.453 1 95.25 656 LEU B CA 1
ATOM 10750 C C . LEU B 1 656 ? 0.202 -9.898 6.297 1 95.25 656 LEU B C 1
ATOM 10752 O O . LEU B 1 656 ? 1.215 -10.609 6.297 1 95.25 656 LEU B O 1
ATOM 10756 N N . THR B 1 657 ? -0.049 -9.094 5.277 1 94.06 657 THR B N 1
ATOM 10757 C CA . THR B 1 657 ? 0.946 -8.867 4.238 1 94.06 657 THR B CA 1
ATOM 10758 C C . THR B 1 657 ? 2.17 -8.156 4.805 1 94.06 657 THR B C 1
ATOM 10760 O O . THR B 1 657 ? 2.043 -7.293 5.68 1 94.06 657 THR B O 1
ATOM 10763 N N . SER B 1 658 ? 3.268 -8.5 4.316 1 92.19 658 SER B N 1
ATOM 10764 C CA . SER B 1 658 ? 4.504 -7.879 4.785 1 92.19 658 SER B CA 1
ATOM 10765 C C . SER B 1 658 ? 4.613 -6.434 4.309 1 92.19 658 SER B C 1
ATOM 10767 O O . SER B 1 658 ? 4.227 -6.117 3.18 1 92.19 658 SER B O 1
ATOM 10769 N N . PRO B 1 659 ? 5.082 -5.602 5.211 1 87.69 659 PRO B N 1
ATOM 10770 C CA . PRO B 1 659 ? 5.398 -4.254 4.73 1 87.69 659 PRO B CA 1
ATOM 10771 C C . PRO B 1 659 ? 6.453 -4.254 3.625 1 87.69 659 PRO B C 1
ATOM 10773 O O . PRO B 1 659 ? 7.141 -5.258 3.426 1 87.69 659 PRO B O 1
ATOM 10776 N N . PRO B 1 660 ? 6.59 -3.186 2.91 1 77.88 660 PRO B N 1
ATOM 10777 C CA . PRO B 1 660 ? 7.453 -3.131 1.73 1 77.88 660 PRO B CA 1
ATOM 10778 C C . PRO B 1 660 ? 8.898 -3.535 2.037 1 77.88 660 PRO B C 1
ATOM 10780 O O . PRO B 1 660 ? 9.531 -4.227 1.239 1 77.88 660 PRO B O 1
ATOM 10783 N N . GLU B 1 661 ? 9.422 -3.232 3.188 1 76.5 661 GLU B N 1
ATOM 10784 C CA . GLU B 1 661 ? 10.82 -3.49 3.52 1 76.5 661 GLU B CA 1
ATOM 10785 C C . GLU B 1 661 ? 11.07 -4.98 3.744 1 76.5 661 GLU B C 1
ATOM 10787 O O . GLU B 1 661 ? 12.211 -5.441 3.672 1 76.5 661 GLU B O 1
ATOM 10792 N N . LEU B 1 662 ? 9.953 -5.684 3.973 1 86.56 662 LEU B N 1
ATOM 10793 C CA . LEU B 1 662 ? 10.094 -7.098 4.301 1 86.56 662 LEU B CA 1
ATOM 10794 C C . LEU B 1 662 ? 9.547 -7.973 3.178 1 86.56 662 LEU B C 1
ATOM 10796 O O . LEU B 1 662 ? 9.734 -9.195 3.191 1 86.56 662 LEU B O 1
ATOM 10800 N N . ARG B 1 663 ? 8.945 -7.402 2.182 1 82.25 663 ARG B N 1
ATOM 10801 C CA . ARG B 1 663 ? 8.188 -8.125 1.168 1 82.25 663 ARG B CA 1
ATOM 10802 C C . ARG B 1 663 ? 9.109 -8.969 0.292 1 82.25 663 ARG B C 1
ATOM 10804 O O . ARG B 1 663 ? 8.703 -10.016 -0.221 1 82.25 663 ARG B O 1
ATOM 10811 N N . PHE B 1 664 ? 10.32 -8.539 0.192 1 75.62 664 PHE B N 1
ATOM 10812 C CA . PHE B 1 664 ? 11.258 -9.266 -0.661 1 75.62 664 PHE B CA 1
ATOM 10813 C C . PHE B 1 664 ? 11.648 -10.594 -0.024 1 75.62 664 PHE B C 1
ATOM 10815 O O . PHE B 1 664 ? 11.945 -11.562 -0.727 1 75.62 664 PHE B O 1
ATOM 10822 N N . THR B 1 665 ? 11.586 -10.602 1.329 1 76.75 665 THR B N 1
ATOM 10823 C CA . THR B 1 665 ? 11.906 -11.828 2.047 1 76.75 665 THR B CA 1
ATOM 10824 C C . THR B 1 665 ? 10.68 -12.719 2.168 1 76.75 665 THR B C 1
ATOM 10826 O O . THR B 1 665 ? 10.766 -13.938 2.004 1 76.75 665 THR B O 1
ATOM 10829 N N . SER B 1 666 ? 9.664 -12.031 2.412 1 85.75 666 SER B N 1
ATOM 10830 C CA . SER B 1 666 ? 8.43 -12.766 2.635 1 85.75 666 SER B CA 1
ATOM 10831 C C . SER B 1 666 ? 7.207 -11.914 2.303 1 85.75 666 SER B C 1
ATOM 10833 O O . SER B 1 666 ? 6.973 -10.883 2.941 1 85.75 666 SER B O 1
ATOM 10835 N N . PRO B 1 667 ? 6.406 -12.383 1.391 1 86.88 667 PRO B N 1
ATOM 10836 C CA . PRO B 1 667 ? 5.203 -11.617 1.067 1 86.88 667 PRO B CA 1
ATOM 10837 C C . PRO B 1 667 ? 4.219 -11.539 2.234 1 86.88 667 PRO B C 1
ATOM 10839 O O . PRO B 1 667 ? 3.531 -10.531 2.402 1 86.88 667 PRO B O 1
ATOM 10842 N N . LEU B 1 668 ? 4.156 -12.633 3.021 1 90.62 668 LEU B N 1
ATOM 10843 C CA . LEU B 1 668 ? 3.322 -12.664 4.219 1 90.62 668 LEU B CA 1
ATOM 10844 C C . LEU B 1 668 ? 4.18 -12.734 5.477 1 90.62 668 LEU B C 1
ATOM 10846 O O . LEU B 1 668 ? 5.219 -13.398 5.492 1 90.62 668 LEU B O 1
ATOM 10850 N N . LEU B 1 669 ? 3.754 -12.133 6.488 1 92.38 669 LEU B N 1
ATOM 10851 C CA . LEU B 1 669 ? 4.52 -12.016 7.727 1 92.38 669 LEU B CA 1
ATOM 10852 C C . LEU B 1 669 ? 4.703 -13.383 8.383 1 92.38 669 LEU B C 1
ATOM 10854 O O . LEU B 1 669 ? 5.641 -13.578 9.156 1 92.38 669 LEU B O 1
ATOM 10858 N N . TYR B 1 670 ? 3.873 -14.359 8.047 1 89.06 670 TYR B N 1
ATOM 10859 C CA . TYR B 1 670 ? 3.918 -15.648 8.734 1 89.06 670 TYR B CA 1
ATOM 10860 C C . TYR B 1 670 ? 4.426 -16.75 7.812 1 89.06 670 TYR B C 1
ATOM 10862 O O . TYR B 1 670 ? 4.188 -17.938 8.055 1 89.06 670 TYR B O 1
ATOM 10870 N N . ASP B 1 671 ? 5 -16.375 6.723 1 87.56 671 ASP B N 1
ATOM 10871 C CA . ASP B 1 671 ? 5.602 -17.391 5.871 1 87.56 671 ASP B CA 1
ATOM 10872 C C . ASP B 1 671 ? 6.562 -18.281 6.664 1 87.56 671 ASP B C 1
ATOM 10874 O O . ASP B 1 671 ? 7.277 -17.781 7.539 1 87.56 671 ASP B O 1
ATOM 10878 N N . THR B 1 672 ? 6.676 -19.516 6.281 1 88.69 672 THR B N 1
ATOM 10879 C CA . THR B 1 672 ? 7.359 -20.484 7.141 1 88.69 672 THR B CA 1
ATOM 10880 C C . THR B 1 672 ? 8.688 -20.906 6.52 1 88.69 672 THR B C 1
ATOM 10882 O O . THR B 1 672 ? 8.797 -21.031 5.301 1 88.69 672 THR B O 1
ATOM 10885 N N . ALA B 1 673 ? 9.562 -21.172 7.398 1 87.62 673 ALA B N 1
ATOM 10886 C CA . ALA B 1 673 ? 10.789 -21.891 7.062 1 87.62 673 ALA B CA 1
ATOM 10887 C C . ALA B 1 673 ? 10.562 -23.406 7.059 1 87.62 673 ALA B C 1
ATOM 10889 O O . ALA B 1 673 ? 9.492 -23.875 7.441 1 87.62 673 ALA B O 1
ATOM 10890 N N . PRO B 1 674 ? 11.508 -24.156 6.59 1 80.5 674 PRO B N 1
ATOM 10891 C CA . PRO B 1 674 ? 11.344 -25.609 6.508 1 80.5 674 PRO B CA 1
ATOM 10892 C C . PRO B 1 674 ? 11.031 -26.25 7.863 1 80.5 674 PRO B C 1
ATOM 10894 O O . PRO B 1 674 ? 10.344 -27.266 7.93 1 80.5 674 PRO B O 1
ATOM 10897 N N . ASP B 1 675 ? 11.469 -25.625 8.945 1 87.31 675 ASP B N 1
ATOM 10898 C CA . ASP B 1 675 ? 11.234 -26.219 10.266 1 87.31 675 ASP B CA 1
ATOM 10899 C C . ASP B 1 675 ? 9.906 -25.734 10.852 1 87.31 675 ASP B C 1
ATOM 10901 O O . ASP B 1 675 ? 9.578 -26.062 11.992 1 87.31 675 ASP B O 1
ATOM 10905 N N . GLY B 1 676 ? 9.234 -24.906 10.117 1 88.62 676 GLY B N 1
ATOM 10906 C CA . GLY B 1 676 ? 7.914 -24.484 10.547 1 88.62 676 GLY B CA 1
ATOM 10907 C C . GLY B 1 676 ? 7.93 -23.141 11.273 1 88.62 676 GLY B C 1
ATOM 10908 O O . GLY B 1 676 ? 6.879 -22.609 11.617 1 88.62 676 GLY B O 1
ATOM 10909 N N . SER B 1 677 ? 9.125 -22.656 11.5 1 93.69 677 SER B N 1
ATOM 10910 C CA . SER B 1 677 ? 9.219 -21.344 12.133 1 93.69 677 SER B CA 1
ATOM 10911 C C . SER B 1 677 ? 9.086 -20.219 11.109 1 93.69 677 SER B C 1
ATOM 10913 O O . SER B 1 677 ? 8.906 -20.484 9.914 1 93.69 677 SER B O 1
ATOM 10915 N N . SER B 1 678 ? 9.039 -19.016 11.641 1 93.75 678 SER B N 1
ATOM 10916 C CA . SER B 1 678 ? 8.93 -17.859 10.75 1 93.75 678 SER B CA 1
ATOM 10917 C C . SER B 1 678 ? 10.195 -17.688 9.914 1 93.75 678 SER B C 1
ATOM 10919 O O . SER B 1 678 ? 11.297 -17.594 10.453 1 93.75 678 SER B O 1
ATOM 10921 N N . GLN B 1 679 ? 10.016 -17.625 8.617 1 90.5 679 GLN B N 1
ATOM 10922 C CA . GLN B 1 679 ? 11.141 -17.406 7.711 1 90.5 679 GLN B CA 1
ATOM 10923 C C . GLN B 1 679 ? 11.797 -16.062 7.977 1 90.5 679 GLN B C 1
ATOM 10925 O O . GLN B 1 679 ? 13.031 -15.953 7.988 1 90.5 679 GLN B O 1
ATOM 10930 N N . LEU B 1 680 ? 11.031 -15.016 8.172 1 92.44 680 LEU B N 1
ATOM 10931 C CA . LEU B 1 680 ? 11.516 -13.664 8.422 1 92.44 680 LEU B CA 1
ATOM 10932 C C . LEU B 1 680 ? 12.383 -13.625 9.68 1 92.44 680 LEU B C 1
ATOM 10934 O O . LEU B 1 680 ? 13.492 -13.086 9.656 1 92.44 680 LEU B O 1
ATOM 10938 N N . LEU B 1 681 ? 11.883 -14.234 10.758 1 95.38 681 LEU B N 1
ATOM 10939 C CA . LEU B 1 681 ? 12.602 -14.172 12.023 1 95.38 681 LEU B CA 1
ATOM 10940 C C . LEU B 1 681 ? 13.828 -15.078 12 1 95.38 681 LEU B C 1
ATOM 10942 O O . LEU B 1 681 ? 14.867 -14.734 12.57 1 95.38 681 LEU B O 1
ATOM 10946 N N . LYS B 1 682 ? 13.703 -16.188 11.383 1 93.06 682 LYS B N 1
ATOM 10947 C CA . LYS B 1 682 ? 14.844 -17.094 11.281 1 93.06 682 LYS B CA 1
ATOM 10948 C C . LYS B 1 682 ? 16.031 -16.422 10.594 1 93.06 682 LYS B C 1
ATOM 10950 O O . LYS B 1 682 ? 17.156 -16.5 11.078 1 93.06 682 LYS B O 1
ATOM 10955 N N . GLU B 1 683 ? 15.742 -15.789 9.492 1 90.06 683 GLU B N 1
ATOM 10956 C CA . GLU B 1 683 ? 16.797 -15.094 8.75 1 90.06 683 GLU B CA 1
ATOM 10957 C C . GLU B 1 683 ? 17.344 -13.922 9.562 1 90.06 683 GLU B C 1
ATOM 10959 O O . GLU B 1 683 ? 18.562 -13.68 9.562 1 90.06 683 GLU B O 1
ATOM 10964 N N . ALA B 1 684 ? 16.516 -13.195 10.18 1 93.31 684 ALA B N 1
ATOM 10965 C CA . ALA B 1 684 ? 16.938 -12.047 10.984 1 93.31 684 ALA B CA 1
ATOM 10966 C C . ALA B 1 684 ? 17.812 -12.492 12.148 1 93.31 684 ALA B C 1
ATOM 10968 O O . ALA B 1 684 ? 18.797 -11.82 12.484 1 93.31 684 ALA B O 1
ATOM 10969 N N . ILE B 1 685 ? 17.469 -13.602 12.82 1 95.31 685 ILE B N 1
ATOM 10970 C CA . ILE B 1 685 ? 18.234 -14.133 13.945 1 95.31 685 ILE B CA 1
ATOM 10971 C C . ILE B 1 685 ? 19.625 -14.555 13.477 1 95.31 685 ILE B C 1
ATOM 10973 O O . ILE B 1 685 ? 20.625 -14.258 14.133 1 95.31 685 ILE B O 1
ATOM 10977 N N . LYS B 1 686 ? 19.594 -15.266 12.383 1 91.06 686 LYS B N 1
ATOM 10978 C CA . LYS B 1 686 ? 20.891 -15.672 11.828 1 91.06 686 LYS B CA 1
ATOM 10979 C C . LYS B 1 686 ? 21.781 -14.469 11.57 1 91.06 686 LYS B C 1
ATOM 10981 O O . LYS B 1 686 ? 22.969 -14.477 11.922 1 91.06 686 LYS B O 1
ATOM 10986 N N . THR B 1 687 ? 21.219 -13.422 11 1 91.62 687 THR B N 1
ATOM 10987 C CA . THR B 1 687 ? 21.969 -12.211 10.703 1 91.62 687 THR B CA 1
ATOM 10988 C C . THR B 1 687 ? 22.422 -11.523 11.992 1 91.62 687 THR B C 1
ATOM 10990 O O . THR B 1 687 ? 23.594 -11.141 12.125 1 91.62 687 THR B O 1
ATOM 10993 N N . ALA B 1 688 ? 21.562 -11.445 12.93 1 94.25 688 ALA B N 1
ATOM 10994 C CA . ALA B 1 688 ? 21.859 -10.734 14.172 1 94.25 688 ALA B CA 1
ATOM 10995 C C . ALA B 1 688 ? 22.875 -11.5 15.008 1 94.25 688 ALA B C 1
ATOM 10997 O O . ALA B 1 688 ? 23.641 -10.906 15.773 1 94.25 688 ALA B O 1
ATOM 10998 N N . SER B 1 689 ? 22.891 -12.805 14.891 1 91.88 689 SER B N 1
ATOM 10999 C CA . SER B 1 689 ? 23.875 -13.617 15.609 1 91.88 689 SER B CA 1
ATOM 11000 C C . SER B 1 689 ? 25.297 -13.297 15.156 1 91.88 689 SER B C 1
ATOM 11002 O O . SER B 1 689 ? 26.25 -13.453 15.922 1 91.88 689 SER B O 1
ATOM 11004 N N . ILE B 1 690 ? 25.391 -12.812 14.016 1 89 690 ILE B N 1
ATOM 11005 C CA . ILE B 1 690 ? 26.688 -12.484 13.445 1 89 690 ILE B CA 1
ATOM 11006 C C . ILE B 1 690 ? 26.969 -11 13.641 1 89 690 ILE B C 1
ATOM 11008 O O . ILE B 1 690 ? 28.062 -10.617 14.094 1 89 690 ILE B O 1
ATOM 11012 N N . THR B 1 691 ? 25.969 -10.133 13.383 1 89.12 691 THR B N 1
ATOM 11013 C CA . THR B 1 691 ? 26.156 -8.688 13.398 1 89.12 691 THR B CA 1
ATOM 11014 C C . THR B 1 691 ? 25.922 -8.133 14.805 1 89.12 691 THR B C 1
ATOM 11016 O O . THR B 1 691 ? 26.312 -7 15.094 1 89.12 691 THR B O 1
ATOM 11019 N N . LYS B 1 692 ? 25.234 -8.852 15.602 1 89.94 692 LYS B N 1
ATOM 11020 C CA . LYS B 1 692 ? 24.859 -8.477 16.953 1 89.94 692 LYS B CA 1
ATOM 11021 C C . LYS B 1 692 ? 23.891 -7.297 16.953 1 89.94 692 LYS B C 1
ATOM 11023 O O . LYS B 1 692 ? 23.719 -6.629 17.969 1 89.94 692 LYS B O 1
ATOM 11028 N N . LYS B 1 693 ? 23.25 -7.043 15.812 1 89.25 693 LYS B N 1
ATOM 11029 C CA . LYS B 1 693 ? 22.266 -5.98 15.711 1 89.25 693 LYS B CA 1
ATOM 11030 C C . LYS B 1 693 ? 20.859 -6.504 16 1 89.25 693 LYS B C 1
ATOM 11032 O O . LYS B 1 693 ? 20.016 -6.594 15.102 1 89.25 693 LYS B O 1
ATOM 11037 N N . TRP B 1 694 ? 20.594 -6.672 17.234 1 93.25 694 TRP B N 1
ATOM 11038 C CA . TRP B 1 694 ? 19.344 -7.277 17.672 1 93.25 694 TRP B CA 1
ATOM 11039 C C . TRP B 1 694 ? 18.188 -6.285 17.562 1 93.25 694 TRP B C 1
ATOM 11041 O O . TRP B 1 694 ? 17.016 -6.676 17.594 1 93.25 694 TRP B O 1
ATOM 11051 N N . ASP B 1 695 ? 18.5 -4.98 17.359 1 88.31 695 ASP B N 1
ATOM 11052 C CA . ASP B 1 695 ? 17.469 -3.963 17.156 1 88.31 695 ASP B CA 1
ATOM 11053 C C . ASP B 1 695 ? 16.688 -4.207 15.867 1 88.31 695 ASP B C 1
ATOM 11055 O O . ASP B 1 695 ? 15.5 -3.904 15.781 1 88.31 695 ASP B O 1
ATOM 11059 N N . GLN B 1 696 ? 17.375 -4.715 14.922 1 87.94 696 GLN B N 1
ATOM 11060 C CA . GLN B 1 696 ? 16.719 -5.027 13.656 1 87.94 696 GLN B CA 1
ATOM 11061 C C . GLN B 1 696 ? 15.703 -6.164 13.836 1 87.94 696 GLN B C 1
ATOM 11063 O O . GLN B 1 696 ? 14.641 -6.16 13.211 1 87.94 696 GLN B O 1
ATOM 11068 N N . VAL B 1 697 ? 16.078 -7.133 14.648 1 94.62 697 VAL B N 1
ATOM 11069 C CA . VAL B 1 697 ? 15.164 -8.227 14.953 1 94.62 697 VAL B CA 1
ATOM 11070 C C . VAL B 1 697 ? 13.953 -7.691 15.719 1 94.62 697 VAL B C 1
ATOM 11072 O O . VAL B 1 697 ? 12.82 -8.086 15.445 1 94.62 697 VAL B O 1
ATOM 11075 N N . GLN B 1 698 ? 14.227 -6.789 16.641 1 93.5 698 GLN B N 1
ATOM 11076 C CA . GLN B 1 698 ? 13.141 -6.18 17.391 1 93.5 698 GLN B CA 1
ATOM 11077 C C . GLN B 1 698 ? 12.18 -5.434 16.484 1 93.5 698 GLN B C 1
ATOM 11079 O O . GLN B 1 698 ? 10.961 -5.449 16.688 1 93.5 698 GLN B O 1
ATOM 11084 N N . GLN B 1 699 ? 12.711 -4.773 15.469 1 88.81 699 GLN B N 1
ATOM 11085 C CA . GLN B 1 699 ? 11.867 -4.07 14.508 1 88.81 699 GLN B CA 1
ATOM 11086 C C . GLN B 1 699 ? 10.938 -5.035 13.781 1 88.81 699 GLN B C 1
ATOM 11088 O O . GLN B 1 699 ? 9.766 -4.719 13.539 1 88.81 699 GLN B O 1
ATOM 11093 N N . ILE B 1 700 ? 11.406 -6.148 13.414 1 93.62 700 ILE B N 1
ATOM 11094 C CA . ILE B 1 700 ? 10.602 -7.164 12.742 1 93.62 700 ILE B CA 1
ATOM 11095 C C . ILE B 1 700 ? 9.547 -7.699 13.703 1 93.62 700 ILE B C 1
ATOM 11097 O O . ILE B 1 700 ? 8.383 -7.859 13.32 1 93.62 700 ILE B O 1
ATOM 11101 N N . VAL B 1 701 ? 9.961 -7.93 14.953 1 95.38 701 VAL B N 1
ATOM 11102 C CA . VAL B 1 701 ? 9.031 -8.406 15.977 1 95.38 701 VAL B CA 1
ATOM 11103 C C . VAL B 1 701 ? 7.918 -7.383 16.172 1 95.38 701 VAL B C 1
ATOM 11105 O O . VAL B 1 701 ? 6.746 -7.746 16.297 1 95.38 701 VAL B O 1
ATOM 11108 N N . ASN B 1 702 ? 8.273 -6.133 16.172 1 91.38 702 ASN B N 1
ATOM 11109 C CA . ASN B 1 702 ? 7.281 -5.07 16.312 1 91.38 702 ASN B CA 1
ATOM 11110 C C . ASN B 1 702 ? 6.301 -5.066 15.133 1 91.38 702 ASN B C 1
ATOM 11112 O O . ASN B 1 702 ? 5.102 -4.871 15.328 1 91.38 702 ASN B O 1
ATOM 11116 N N . ALA B 1 703 ? 6.832 -5.199 13.938 1 92.62 703 ALA B N 1
ATOM 11117 C CA . ALA B 1 703 ? 5.98 -5.238 12.75 1 92.62 703 ALA B CA 1
ATOM 11118 C C . ALA B 1 703 ? 4.996 -6.402 12.82 1 92.62 703 ALA B C 1
ATOM 11120 O O . ALA B 1 703 ? 3.811 -6.238 12.516 1 92.62 703 ALA B O 1
ATOM 11121 N N . ILE B 1 704 ? 5.469 -7.551 13.219 1 96.12 704 ILE B N 1
ATOM 11122 C CA . ILE B 1 704 ? 4.625 -8.734 13.367 1 96.12 704 ILE B CA 1
ATOM 11123 C C . ILE B 1 704 ? 3.564 -8.477 14.43 1 96.12 704 ILE B C 1
ATOM 11125 O O . ILE B 1 704 ? 2.377 -8.727 14.211 1 96.12 704 ILE B O 1
ATOM 11129 N N . ASN B 1 705 ? 3.998 -8 15.578 1 95.12 705 ASN B N 1
ATOM 11130 C CA . ASN B 1 705 ? 3.074 -7.742 16.672 1 95.12 705 ASN B CA 1
ATOM 11131 C C . ASN B 1 705 ? 1.989 -6.75 16.266 1 95.12 705 ASN B C 1
ATOM 11133 O O . ASN B 1 705 ? 0.826 -6.906 16.656 1 95.12 705 ASN B O 1
ATOM 11137 N N . ARG B 1 706 ? 2.361 -5.762 15.594 1 93.31 706 ARG B N 1
ATOM 11138 C CA . ARG B 1 706 ? 1.392 -4.773 15.125 1 93.31 706 ARG B CA 1
ATOM 11139 C C . ARG B 1 706 ? 0.326 -5.422 14.25 1 93.31 706 ARG B C 1
ATOM 11141 O O . ARG B 1 706 ? -0.864 -5.129 14.391 1 93.31 706 ARG B O 1
ATOM 11148 N N . ALA B 1 707 ? 0.727 -6.195 13.32 1 96 707 ALA B N 1
ATOM 11149 C CA . ALA B 1 707 ? -0.211 -6.895 12.445 1 96 707 ALA B CA 1
ATOM 11150 C C . ALA B 1 707 ? -1.135 -7.805 13.25 1 96 707 ALA B C 1
ATOM 11152 O O . ALA B 1 707 ? -2.338 -7.867 12.984 1 96 707 ALA B O 1
ATOM 11153 N N . LEU B 1 708 ? -0.552 -8.531 14.227 1 97.06 708 LEU B N 1
ATOM 11154 C CA . LEU B 1 708 ? -1.36 -9.422 15.047 1 97.06 708 LEU B CA 1
ATOM 11155 C C . LEU B 1 708 ? -2.4 -8.641 15.844 1 97.06 708 LEU B C 1
ATOM 11157 O O . LEU B 1 708 ? -3.555 -9.062 15.945 1 97.06 708 LEU B O 1
ATOM 11161 N N . GLN B 1 709 ? -2.008 -7.52 16.344 1 94.75 709 GLN B N 1
ATOM 11162 C CA . GLN B 1 709 ? -2.938 -6.676 17.094 1 94.75 709 GLN B CA 1
ATOM 11163 C C . GLN B 1 709 ? -4.062 -6.172 16.188 1 94.75 709 GLN B C 1
ATOM 11165 O O . GLN B 1 709 ? -5.219 -6.105 16.609 1 94.75 709 GLN B O 1
ATOM 11170 N N . GLU B 1 710 ? -3.701 -5.797 15.023 1 95.06 710 GLU B N 1
ATOM 11171 C CA . GLU B 1 710 ? -4.719 -5.336 14.086 1 95.06 710 GLU B CA 1
ATOM 11172 C C . GLU B 1 710 ? -5.703 -6.449 13.742 1 95.06 710 GLU B C 1
ATOM 11174 O O . GLU B 1 710 ? -6.91 -6.215 13.664 1 95.06 710 GLU B O 1
ATOM 11179 N N . VAL B 1 711 ? -5.195 -7.68 13.508 1 96.19 711 VAL B N 1
ATOM 11180 C CA . VAL B 1 711 ? -6.066 -8.82 13.242 1 96.19 711 VAL B CA 1
ATOM 11181 C C . VAL B 1 711 ? -7.02 -9.023 14.422 1 96.19 711 VAL B C 1
ATOM 11183 O O . VAL B 1 711 ? -8.227 -9.219 14.227 1 96.19 711 VAL B O 1
ATOM 11186 N N . MET B 1 712 ? -6.492 -8.938 15.625 1 94.88 712 MET B N 1
ATOM 11187 C CA . MET B 1 712 ? -7.312 -9.148 16.812 1 94.88 712 MET B CA 1
ATOM 11188 C C . MET B 1 712 ? -8.398 -8.086 16.922 1 94.88 712 MET B C 1
ATOM 11190 O O . MET B 1 712 ? -9.555 -8.398 17.219 1 94.88 712 MET B O 1
ATOM 11194 N N . SER B 1 713 ? -8 -6.879 16.625 1 90.44 713 SER B N 1
ATOM 11195 C CA . SER B 1 713 ? -8.984 -5.797 16.641 1 90.44 713 SER B CA 1
ATOM 11196 C C . SER B 1 713 ? -10.062 -6.016 15.586 1 90.44 713 SER B C 1
ATOM 11198 O O . SER B 1 713 ? -11.242 -5.758 15.836 1 90.44 713 SER B O 1
ATOM 11200 N N . TYR B 1 714 ? -9.719 -6.469 14.469 1 92.25 714 TYR B N 1
ATOM 11201 C CA . TYR B 1 714 ? -10.648 -6.711 13.367 1 92.25 714 TYR B CA 1
ATOM 11202 C C . TYR B 1 714 ? -11.617 -7.832 13.711 1 92.25 714 TYR B C 1
ATOM 11204 O O . TYR B 1 714 ? -12.805 -7.746 13.391 1 92.25 714 TYR B O 1
ATOM 11212 N N . LEU B 1 715 ? -11.094 -8.867 14.375 1 92.81 715 LEU B N 1
ATOM 11213 C CA . LEU B 1 715 ? -11.914 -10.016 14.719 1 92.81 715 LEU B CA 1
ATOM 11214 C C . LEU B 1 715 ? -12.883 -9.68 15.844 1 92.81 715 LEU B C 1
ATOM 11216 O O . LEU B 1 715 ? -13.969 -10.258 15.93 1 92.81 715 LEU B O 1
ATOM 11220 N N . GLN B 1 716 ? -12.516 -8.742 16.656 1 84.62 716 GLN B N 1
ATOM 11221 C CA . GLN B 1 716 ? -13.352 -8.383 17.781 1 84.62 716 GLN B CA 1
ATOM 11222 C C . GLN B 1 716 ? -14.484 -7.441 17.375 1 84.62 716 GLN B C 1
ATOM 11224 O O . GLN B 1 716 ? -15.438 -7.234 18.125 1 84.62 716 GLN B O 1
ATOM 11229 N N . LEU B 1 717 ? -14.32 -6.746 16.281 1 65.31 717 LEU B N 1
ATOM 11230 C CA . LEU B 1 717 ? -15.375 -5.879 15.773 1 65.31 717 LEU B CA 1
ATOM 11231 C C . LEU B 1 717 ? -16.562 -6.699 15.289 1 65.31 717 LEU B C 1
ATOM 11233 O O . LEU B 1 717 ? -17.578 -6.137 14.844 1 65.31 717 LEU B O 1
ATOM 11237 N N . SER B 1 718 ? -16.547 -7.949 15.617 1 57.47 718 SER B N 1
ATOM 11238 C CA . SER B 1 718 ? -17.609 -8.844 15.148 1 57.47 718 SER B CA 1
ATOM 11239 C C . SER B 1 718 ? -18.859 -8.719 16.016 1 57.47 718 SER B C 1
ATOM 11241 O O . SER B 1 718 ? -18.781 -8.352 17.188 1 57.47 718 SER B O 1
#

InterPro domains:
  IPR036757 Transferrin receptor-like, dimerisation domain superfamily [SSF47672] (579-716)
  IPR039373 Transferrin receptor protein 1/Glutamate carboxypeptidase 2-like [PTHR10404] (41-716)
  IPR046450 PA domain superfamily [SSF52025] (202-361)

Solvent-accessible surface area (backbone atoms only — not comparable to full-atom values): 77666 Å² total; per-residue (Å²): 133,83,79,80,77,83,78,81,83,78,83,78,82,77,78,89,71,79,77,75,81,66,78,72,69,64,90,63,75,76,74,83,76,92,79,94,84,92,90,81,88,84,83,82,68,78,70,68,61,64,56,53,54,51,51,50,48,51,49,48,49,48,47,45,51,54,46,53,71,55,57,67,62,76,67,77,64,81,64,62,63,72,68,68,56,66,67,73,72,56,75,53,70,67,55,48,51,50,51,57,53,48,42,51,67,61,50,54,24,60,56,31,55,49,45,32,52,49,50,52,50,56,46,64,49,90,53,102,57,56,42,53,58,48,48,50,51,52,51,49,49,54,44,49,73,54,64,44,77,42,69,48,75,50,74,45,82,42,71,44,69,36,54,22,46,90,54,39,17,37,38,36,34,25,42,84,88,40,78,76,44,80,46,70,44,45,37,86,73,52,76,64,70,47,84,79,56,56,56,59,50,38,58,35,59,41,67,30,52,23,45,47,31,48,34,54,54,39,41,74,52,44,49,46,55,44,63,72,44,90,51,70,55,62,41,12,26,36,36,27,35,62,50,103,54,44,70,67,46,32,52,52,55,44,54,75,49,46,37,25,24,38,37,35,27,55,51,84,89,47,87,76,78,51,49,44,55,45,50,30,50,31,53,56,52,70,78,46,92,72,87,52,19,30,41,35,46,52,49,69,57,50,51,55,53,53,57,65,24,54,66,66,27,43,76,44,62,76,85,64,30,45,97,87,62,47,80,39,42,29,23,38,44,78,82,42,84,86,35,65,32,44,33,33,41,35,40,36,40,64,38,71,44,80,44,77,31,51,27,36,37,35,27,44,66,14,70,73,39,53,66,32,26,38,36,37,37,16,51,40,63,61,76,82,91,72,84,77,67,54,56,45,11,49,19,48,50,52,50,49,53,48,28,54,40,50,43,29,67,74,64,66,55,65,38,35,25,12,39,34,45,33,41,22,15,55,24,80,38,43,45,26,53,52,52,49,43,70,49,28,50,63,58,50,55,74,20,42,68,32,38,36,45,42,56,61,34,77,40,73,32,90,39,92,54,76,39,82,43,57,21,34,54,59,26,36,48,66,52,52,52,54,46,31,62,69,39,50,22,54,88,48,68,91,29,25,44,41,67,70,42,63,87,51,86,72,66,44,67,47,93,58,56,59,61,64,60,48,45,58,37,29,54,58,22,40,46,47,38,28,40,31,38,34,32,47,62,66,80,86,90,70,67,74,57,48,49,56,67,66,34,96,46,32,40,34,48,52,32,40,53,50,42,48,52,48,53,54,51,48,46,60,20,52,41,81,62,55,64,57,39,46,34,53,29,29,40,50,52,28,51,20,49,53,48,36,49,51,52,39,58,75,64,66,54,76,50,69,59,65,62,50,53,53,50,38,54,49,36,30,52,51,23,38,51,42,42,51,51,64,71,32,73,84,49,59,84,41,67,63,59,34,50,51,53,40,51,50,60,56,43,49,46,46,52,39,29,33,56,81,92,42,34,66,84,29,26,36,65,73,41,62,33,97,86,46,22,26,37,65,58,52,53,39,49,58,34,21,72,73,69,65,48,36,66,61,44,36,51,51,51,49,55,52,46,40,36,50,51,33,48,48,53,55,56,62,62,105,125,88,76,82,78,80,76,78,80,75,81,75,78,74,74,86,67,72,76,73,82,65,71,79,65,64,85,74,64,87,84,87,75,87,83,89,81,82,86,80,87,78,83,79,71,76,74,65,58,67,55,51,56,50,48,49,50,48,48,47,49,48,45,48,53,54,48,58,65,58,60,69,65,79,66,75,65,80,63,62,63,76,69,69,56,65,67,70,70,57,76,52,71,67,55,46,52,50,51,56,53,50,41,51,67,62,51,52,24,61,56,30,56,50,45,34,51,49,49,52,50,55,46,65,48,92,54,101,57,56,42,52,59,49,50,51,51,53,51,48,49,53,44,48,72,54,63,45,77,42,68,49,74,51,73,44,82,41,72,43,69,38,54,21,47,90,54,40,16,37,40,36,34,25,42,84,87,39,78,76,44,79,44,71,45,44,39,86,73,51,76,63,72,48,84,80,53,58,54,60,50,38,56,34,58,40,67,28,55,22,45,46,31,48,34,55,53,39,42,74,53,44,51,46,55,43,64,74,43,90,51,71,55,63,40,12,26,37,36,28,37,60,52,101,55,44,71,67,46,32,51,52,55,44,55,75,50,47,38,26,23,38,37,34,27,55,50,84,88,48,88,77,78,51,49,43,57,45,49,29,48,30,51,54,51,71,77,46,93,72,89,51,20,30,40,35,46,51,49,68,56,50,49,55,55,53,57,65,23,55,69,65,27,42,74,44,61,76,86,64,30,45,96,87,62,46,79,37,41,30,24,37,44,79,82,43,85,86,35,66,32,45,34,34,40,36,39,37,40,64,37,72,44,80,43,78,31,51,29,36,37,34,29,44,66,13,69,70,38,54,64,32,25,40,34,38,36,17,51,41,63,58,77,81,90,79,87,74,70,56,55,47,11,49,20,49,51,52,48,50,52,48,28,54,40,51,43,30,66,74,65,65,53,66,37,35,25,11,39,34,45,34,41,23,14,55,23,82,38,42,45,27,52,52,52,50,42,69,49,27,51,63,58,50,55,73,20,44,68,32,38,36,46,42,56,61,34,78,40,74,33,90,40,92,53,74,40,82,42,58,18,32,55,58,25,37,47,67,52,52,53,56,47,32,60,68,38,50,22,54,87,48,66,92,29,25,43,41,66,70,44,63,86,51,85,73,65,44,66,45,91,60,55,59,60,64,59,48,45,57,36,30,53,58,22,41,46,47,38,28,40,32,37,35,32,46,62,67,78,86,90,69,66,75,58,46,50,57,66,64,34,94,46,32,39,34,48,51,31,39,52,49,41,49,52,48,54,55,51,47,47,59,22,51,40,80,63,55,63,56,39,45,32,53,30,29,41,50,52,29,52,20,50,52,47,37,48,50,52,40,57,75,65,67,53,77,47,69,58,64,59,51,53,53,50,36,53,51,36,30,52,50,23,40,52,44,42,53,53,64,72,31,72,79,52,59,85,40,67,64,58,34,50,51,52,41,50,50,61,58,43,49,47,46,51,38,28,32,56,80,93,42,32,66,83,29,27,35,65,74,41,61,34,97,86,46,20,26,36,67,57,52,54,39,48,58,34,20,74,72,70,64,48,36,66,60,45,35,51,51,52,49,55,51,46,40,34,51,52,33,46,47,54,56,56,62,63,104

Nearest PDB structures (foldseek):
  7zqs-assembly1_D  TM=6.642E-01  e=4.071E-35  Homo sapiens
  4twe-assembly1_A  TM=6.603E-01  e=1.339E-34  Homo sapiens
  6okd-assembly1_A  TM=6.548E-01  e=6.009E-34  Homo sapiens
  6okd-assembly2_B  TM=6.416E-01  e=1.240E-33  Homo sapiens
  6d04-assembly1_A  TM=6.547E-01  e=6.022E-32  Homo sapiens

Foldseek 3Di:
DPDPDDDPDDPDPDCPPPPDPPDPDDPPDPDDDDDDDDDDDDDPDDPVPPVVVVVVVVVVCVVCVVVVVVPVVVPCVVVPPPCCVCVLVFPDPVLLVVLLVQLLVLFFLVLLVVVLVVLLVQQPPPDPDASVVSVQVVLQVLLVVLVFVDKDKDKDKDWAKAAAQVDWKWKFKDFPNHTDDIDTFNHPPPVDPCPPQLGQRQKDFDKAKAFEFEQEAQDPLSVVQCVPDLHQQARHEYEYEHDPFDPVVSLVSSVVSNYQAYEYEYDPVDDDDDSLQSSLVSRVCVPPPRPHIYTYDYPVVVVVVFVLFPVQFAWGDQVRADPVSHTGGGWHNCPDPPTTTIMMIIGGDMDIDIDMWMKMKGKHAASACRLAEAEEEAEDASDDSDDFQRSSLVSLLSSSSNSVSVSCVVVVDHWRGMYMRMYATDHSSRVRVVVVCVVCVPSCLQHHQAYEYSSADEAEDQDPAKAKAKAWALQCVVVLLVLQQVFADLVGRVHGNCRVCVVPPHPNHPCDDDVVVCLVQLLSLHIYMYIYMHHHPDDDDDDRRCPLVVDPRVSSVSSRVSSSVSSLRSCCGHPLARSGQLLSNLVLLLQQAVVLLVVCVVLVFPAPSVLLNVLSVLLNVLSVVLNVVCPDCVQPSDSVSRVLSNSLSSCLSNLQADDPVCSSQPRGLRDHDPVSYGSSLVSVSVSCSSVVPSVVSNVSSVSNSVSSVVNSVSSVVD/DPDDPDDPDDPPPPPPPCPPPPDVPDDPDDDDDDDDDDDDDDDPDPPVPVVVVVVVCCVVVVVCVVVVVVPVPPPCVVVPPVCLVCVLVFPDPVLLVVLLVQLLVLFFLVLLVVVLVVLLVQLPPPDPDASVVSVQVVLQVLLVVLVFVDKDKDKDKDWAKAADQVDWKWKFKDWPNHTDDIDTFNHPPPVPPCPPQLGQRQKDFDKAKAFEFEQEAQDLLSVVQCVPDLHQQARHEYEYEHDPFDPVVSLVSSVVSNYQAYEYEYDPVDDDDDSLQSSLVSRVCVPPPRPHIYTYDYPVVVVVVFVLFPVQFAWGDQVRADPVSHTGGGWHNCPDPPTTTIMMIIGGDMDIDIDMWMKMKGKHAASACRLAEAEEEAEPASDDSDDFLRSSLVSLLSSSSSSVSVSCVVVVDHWRGMYMRMYATDHSSRVRVVVVCVVCVPSCLQHHQAYEYSSADEAEDQDPAKAKAKAWALQCVVVLLVLQQVFADLVGRVHGNCRVCVVPPHPNHPCDDDVVVCLVQLLSLHIYMHIYMHGHPDDDDDDRRCPLVVDPRVSSVSSRVSSSVSSLRSCCGHPLARSGQLLSNLVLLLQQAVVLLVVCVVLVFPAPSVLLNVLSVLLNVLSVVLNVVCPDCVQPSDSVSRVLSNSLSSCLSNLQADDPVCSSQPRGLRDHDPVSYGSSLVSVSVSCSSVVPSVVSNVSSVSNSVSSVVNSVSSVVD